Protein 8SM7 (pdb70)

Secondary structure (DSSP, 8-state):
--EEEEE-----GGGGGGG--TTHHHHHHHH-----------SS-S--SS-S-SS-SSTT--HHHHIIIIIITS--SEEEE--SGGGGGGSS-HHHHHHHHHHHHHHHHHHTGGG-TTEEEEEE--SS-HHHHHHHHHHHTTSTTEEEEEEES--SS-TTSGGGHHHHHHHHHTT--EEEE-S-TTSTTSPPSBTTB--SSHHHHHHTHHHHHHHHHHHHHHTTHHHHSTT--EEE-SS-STTHHHHHHHHHHHHHHHGGG-TT--S-HHHHHHHHEEEE-PSPP--SSHHHHHHHHHHHT-TTTEE----TTSTT---GGGTTTTS-HHHHHIIIIIHHHHHHT--/--EEEEE-----GGGGGGGPPTTHHHHHHHH-----------TT-SB-TT-SPSS-SSTT--HHHHIIIIIITTT-SEEEE--SGGGGGGSS-HHHHHHHHHHHHHHHHHHTGGG-TTEEEEEE--SSSHHHHHHHHHHHTTSTTEEEEEEES--SS-TTSGGGHHHHHHHHHHT--EEEE-S-TTSTTS--SSTT---SSHHHHHHHHHHHHHHHHHHHHHTTHHHH-TT--EEE-SS-STTHHHHHHHHHHHHHHHGGG-TT--S-HHHHHHHHEEEE-PSPP--SSHHHHHHHHHHTT-TTTEE----TTBTT---GGGSSTTS-HHHHHIIIIIHHHHHTT--/--EEEEE-----GGGGGGG--TTHHHHHHHH--------PPPTT-SB-SS---SS-SSTT--HHHHIIIIIITTT-SEEEE--SGGGGGGSS-HHHHHHHHHHHHHHHHHHTGGG-TTEEEEEE--SSSHHHHHHHHHHHTTSTTEEEEEEES--SS-TTSGGGHHHHHHHHHTT--EEEE-S-TTSTTSPPSBTTB--SSHHHHHHHHHHHHHHHHHHHHHTTHHHH-TT--EEE-SS-STTHHHHHHHHHHHHHHHGGGSTT--S-HHHHHHHHEEEE-PSPP--SSTHHHHHHHHHTT-TTTEE----TTBTT---GGGS-TTS-HHHHHIIIIIHHHHHTT--/-EEEEEE-----GGGSGGGPPTTHHHHHHHH-------S---SS-SB-TT-SPTT--STT--HHHHIIIIIITTTEEEEEE--SGGGGGGSS-HHHHHHHHHHHHHHHHHHTGGG-TTEEEEEE--SS-HHHHHHHHHHHTTSTTEEEEEEES--SS-TTSGGGHHHHHHHHHTT--EEEE-S-TTSTTSPPSBTTB--SSHHHHHHHHHHHHHHHHHHHHHTTHHHH-TT--EEE-SS-STTHHHHHHHHHHHHHHHGGGSTT--S-HHHHHHHHEEEE-PSPP--SSTHHHHHHHHHTT-TTTEE----TTBTT---GGGS-TTS-HHHHHIIIIIHHHHHTT--

Nearest PDB structures (foldseek):
  8sm7-assembly2_G  TM=9.994E-01  e=1.912E-71  Paenibacillus sp. Y412MC10
  8sma-assembly2_J  TM=9.710E-01  e=8.074E-39  Litorilinea aerophila
  8fum-assembly1_H  TM=9.346E-01  e=2.168E-33  Rhodococcus wratislaviensis NBRC 100605
  6m2i-assembly1_B-2  TM=8.891E-01  e=5.010E-31  Rhodococcus wratislaviensis
  6m1w-assembly1_B-2  TM=8.931E-01  e=1.708E-29  Rhodococcus wratislaviensis

InterPro domains:
  IPR006680 Amidohydrolase-related [PF04909] (93-350)
  IPR032465 2-amino-3-carboxymuconate-6-semialdehyde decarboxylase [PTHR21240] (60-350)
  IPR032466 Metal-dependent hydrolase [SSF51556] (4-351)

Foldseek 3Di:
DFEAEAAAAEAFLLLLLVQFDPPLNVCCVVPNQPQQFPPFDDPVDFFAPPQADDVDDDRNHDQVSCCPVPCPVAVHQAYEHEHDLLSNLQADDQVSSARSLLSVLVSCVPPHQPPDPRYAYAREGHQPQLVSLLVSCVVRLQDLRHQAHEHELQHADQCQDPRNLSNQVSCLVSLHAYEYDYTGHPGHNGDAQAPVGDDDHPVVSLLRNLVSVLRNLLSNLQSCVCLVRVSYAYEYEANDDLCLPVSQVVQQVVCVVPVVVRVSDPDGSLVSCLVHYAYEQPVPDDDPPLVVVVVSCVVSVRLLRYAYHQNPGTHSGDDLCPPPVVDDPVSSCNRGPVSVCVSRVHD/DFEAEAAAAEEFLLLLLVQFDPPLSVVCVVPGQPQFFQPFDDPVPWFAPPQQDVVHGDRNHDQVSCCVCPCVVQPHQAYEHEHDLLRSLQADDQVSSQRSLLSVLVSCVVPHCVPDVRYAYARHGHQPQLVSLLVSCVVRVPDLRHQAHEHELQHADQCQDPNNLSNQVSCLVSLHAYEYDYTGHNTHNGDAQAPVGDDDHDVVSLLRNLVSVLRNLLSNLQSCSCLVRVSYAYEYEANDDLCVVVSQVVQQVVCVVVVVVRVSDDDGSLVSCQVHYAYEQPVPDDDVPLVVSVVSCVVSVCLLRYAYHQNPTTHSGDRLCPPPVPDDVVSSCNRGPNSVCVSRVHD/DFEAEEAAAEAFQLLLLVQFDPPLNVVCVVPNDPFFFQPFDDPVHWFAPPQADPPDGDRNHDLVSCCPCPCVVAVHQAYEHEHDLLSNLQADDQVSSQRSLLSVLVSCVVPHQPPDVRYAYARHGHQPQLVSLLVSCVPRVLPLRHQAHEHELQHQDQCQDPRNLSNQVSCLVSLHAYEYDYTHHCTHNGDAQAPVHDDDHDVVSLLRNLVSVLRNLLSNLQSCSCLVRVSYAYEYEANADLCVVVSQVVQQVVCVVCVVVRVSDDDGSLVSCQNRYAYEQPVPDCDVPNVVVVVSCVVSVRLLRYAYHQHPGTHSGDRLCNPPVVDDPVSNCNRRPVSVCVSRVHD/DFEAAEAAAEEFQLLLLVQFDPPLSVVCVPPNDPQFAQPFDDPPFWWAPPQADPVGDPGNHDQVVCCVCPVPVDVHQAYEHEHDLLSNLQADDQVSSQRSLLSVQVSCVPPHCPPDVRYAYARHGHQVQLVSRLVSCVVRVQDLRHQAHEHELQHADQCQDPRNLSNQVSCLVSLHEYEYDYGGHCTHNGDAQAPVGDDDHNVVSLLRNLVSVLRNLLSNLQSCSCLVRVSYAYEYEANEDLCVVVSQVVQQVVCVVCVVVRVSDPDGSLVVCQNHYAYEQPPPDDDVPLVVVVVSCVVSVNLLRYAYHQHPTTHSGDDLCPHNVPDDVVSSCNHRPVSVCVSRVHD

Structure (mmCIF, N/CA/C/O backbone):
data_8SM7
#
_entry.id   8SM7
#
_cell.length_a   127.369
_cell.length_b   127.369
_cell.length_c   217.840
_cell.angle_alpha   90.000
_cell.angle_beta   90.000
_cell.angle_gamma   90.000
#
_symmetry.space_group_name_H-M   'P 41 21 2'
#
loop_
_entity.id
_entity.type
_entity.pdbx_description
1 polymer 'Amidohydrolase 2'
2 non-polymer 'FE (III) ION'
3 non-polymer 'SODIUM ION'
4 water water
#
loop_
_atom_site.group_PDB
_atom_site.id
_atom_site.type_symbol
_atom_site.label_atom_id
_atom_site.label_alt_id
_atom_site.label_comp_id
_atom_site.label_asym_id
_atom_site.label_entity_id
_atom_site.label_seq_id
_atom_site.pdbx_PDB_ins_code
_atom_site.Cartn_x
_atom_site.Cartn_y
_atom_site.Cartn_z
_atom_site.occupancy
_atom_site.B_iso_or_equiv
_atom_site.auth_seq_id
_atom_site.auth_comp_id
_atom_site.auth_asym_id
_atom_site.auth_atom_id
_atom_site.pdbx_PDB_model_num
ATOM 1 N N . LYS A 1 5 ? -13.84000 29.84700 25.12500 1.000 71.01137 5 LYS A N 1
ATOM 2 C CA . LYS A 1 5 ? -14.39400 30.79400 26.09200 1.000 69.80627 5 LYS A CA 1
ATOM 3 C C . LYS A 1 5 ? -13.41300 31.94500 26.38700 1.000 67.64863 5 LYS A C 1
ATOM 4 O O . LYS A 1 5 ? -13.81000 33.10300 26.29700 1.000 66.48074 5 LYS A O 1
ATOM 10 N N . ILE A 1 6 ? -12.14900 31.64900 26.71500 1.000 62.31651 6 ILE A N 1
ATOM 11 C CA . ILE A 1 6 ? -11.18600 32.69100 27.08900 1.000 54.90988 6 ILE A CA 1
ATOM 12 C C . ILE A 1 6 ? -9.79700 32.33500 26.56900 1.000 53.92617 6 ILE A C 1
ATOM 13 O O . ILE A 1 6 ? -9.37500 31.17700 26.63000 1.000 54.31507 6 ILE A O 1
ATOM 18 N N . ILE A 1 7 ? -9.07200 33.35600 26.09200 1.000 52.52076 7 ILE A N 1
ATOM 19 C CA . ILE A 1 7 ? -7.65500 33.25700 25.73600 1.000 47.71072 7 ILE A CA 1
ATOM 20 C C . ILE A 1 7 ? -6.90700 34.38100 26.44800 1.000 48.84103 7 ILE A C 1
ATOM 21 O O . ILE A 1 7 ? -7.31900 35.54600 26.38300 1.000 49.25180 7 ILE A O 1
ATOM 26 N N . ASP A 1 8 ? -5.78900 34.03500 27.09000 1.000 47.67978 8 ASP A N 1
ATOM 27 C CA . ASP A 1 8 ? -5.00500 34.94300 27.92500 1.000 45.49566 8 ASP A CA 1
ATOM 28 C C . ASP A 1 8 ? -3.65100 35.13300 27.24400 1.000 44.33234 8 ASP A C 1
ATOM 29 O O . ASP A 1 8 ? -2.85700 34.18700 27.17000 1.000 46.92957 8 ASP A O 1
ATOM 34 N N . VAL A 1 9 ? -3.39000 36.34800 26.74400 1.000 43.62640 9 VAL A N 1
ATOM 35 C CA . VAL A 1 9 ? -2.27700 36.59200 25.82200 1.000 45.69499 9 VAL A CA 1
ATOM 36 C C . VAL A 1 9 ? -1.01800 37.07100 26.54100 1.000 45.56656 9 VAL A C 1
ATOM 37 O O . VAL A 1 9 ? -0.06700 37.48700 25.87500 1.000 41.00187 9 VAL A O 1
ATOM 41 N N . ASP A 1 10 ? -0.98100 37.01300 27.88100 1.000 45.86857 10 ASP A N 1
ATOM 42 C CA . ASP A 1 10 ? 0.18100 37.50300 28.65100 1.000 43.92293 10 ASP A CA 1
ATOM 43 C C . ASP A 1 10 ? 0.20800 36.79700 30.01400 1.000 49.42025 10 ASP A C 1
ATOM 44 O O . ASP A 1 10 ? -0.38600 37.27600 30.98200 1.000 49.81717 10 ASP A O 1
ATOM 49 N N . VAL A 1 11 ? 0.92100 35.67400 30.06600 1.000 45.91005 11 VAL A N 1
ATOM 50 C CA . VAL A 1 11 ? 1.07700 34.86500 31.26700 1.000 47.72656 11 VAL A CA 1
ATOM 51 C C . VAL A 1 11 ? 2.56700 34.59800 31.45400 1.000 50.42309 11 VAL A C 1
ATOM 52 O O . VAL A 1 11 ? 3.21900 34.02300 30.56800 1.000 46.27526 11 VAL A O 1
ATOM 56 N N . HIS A 1 12 ? 3.09700 34.99300 32.60800 1.000 45.34036 12 HIS A N 1
ATOM 57 C CA . HIS A 1 12 ? 4.53800 35.00100 32.84900 1.000 47.60309 12 HIS A CA 1
ATOM 58 C C . HIS A 1 12 ? 4.96300 33.70900 33.53700 1.000 46.14038 12 HIS A C 1
ATOM 59 O O . HIS A 1 12 ? 5.01800 33.62700 34.75900 1.000 49.81581 12 HIS A O 1
ATOM 66 N N . ASN A 1 13 ? 5.27300 32.69300 32.74200 1.000 47.02122 13 ASN A N 1
ATOM 67 C CA . ASN A 1 13 ? 6.03500 31.57400 33.26500 1.000 44.19458 13 ASN A CA 1
ATOM 68 C C . ASN A 1 13 ? 7.38300 32.08400 33.76100 1.000 47.25523 13 ASN A C 1
ATOM 69 O O . ASN A 1 13 ? 7.97200 33.00200 33.18600 1.000 46.96534 13 ASN A O 1
ATOM 74 N N . GLU A 1 14 ? 7.86500 31.49800 34.84700 1.000 49.30035 14 GLU A N 1
ATOM 75 C CA . GLU A 1 14 ? 9.11100 31.91300 35.46800 1.000 51.34927 14 GLU A CA 1
ATOM 76 C C . GLU A 1 14 ? 10.01400 30.68800 35.56200 1.000 48.08733 14 GLU A C 1
ATOM 77 O O . GLU A 1 14 ? 9.55200 29.55000 35.44900 1.000 48.85403 14 GLU A O 1
ATOM 83 N N . GLN A 1 15 ? 11.31500 30.91200 35.72300 1.000 44.70786 15 GLN A N 1
ATOM 84 C CA . GLN A 1 15 ? 12.19500 29.77600 35.93800 1.000 46.24355 15 GLN A CA 1
ATOM 85 C C . GLN A 1 15 ? 13.43200 30.21000 36.70000 1.000 51.13763 15 GLN A C 1
ATOM 86 O O . GLN A 1 15 ? 13.81500 31.38500 36.69800 1.000 51.64953 15 GLN A O 1
ATOM 92 N N . ASP A 1 16 ? 14.03100 29.24100 37.37700 1.000 52.10803 16 ASP A N 1
ATOM 93 C CA . ASP A 1 16 ? 15.34200 29.44800 37.96200 1.000 55.11060 16 ASP A CA 1
ATOM 94 C C . ASP A 1 16 ? 16.34100 29.74500 36.86000 1.000 56.40706 16 ASP A C 1
ATOM 95 O O . ASP A 1 16 ? 16.41200 29.01200 35.86900 1.000 53.00540 16 ASP A O 1
ATOM 100 N N . ASP A 1 17 ? 17.13700 30.79800 37.04200 1.000 54.95109 17 ASP A N 1
ATOM 101 C CA . ASP A 1 17 ? 18.21900 31.03700 36.09400 1.000 57.74477 17 ASP A CA 1
ATOM 102 C C . ASP A 1 17 ? 18.93300 29.73200 35.73600 1.000 58.34327 17 ASP A C 1
ATOM 103 O O . ASP A 1 17 ? 19.16300 29.43500 34.55700 1.000 55.40265 17 ASP A O 1
ATOM 108 N N . ARG A 1 18 ? 19.25200 28.91800 36.74700 1.000 57.11412 18 ARG A N 1
ATOM 109 C CA . ARG A 1 18 ? 19.97300 27.67600 36.49700 1.000 55.61752 18 ARG A CA 1
ATOM 110 C C . ARG A 1 18 ? 19.23000 26.74500 35.53300 1.000 54.58926 18 ARG A C 1
ATOM 111 O O . ARG A 1 18 ? 19.84000 25.81800 34.98600 1.000 50.50330 18 ARG A O 1
ATOM 119 N N . ALA A 1 19 ? 17.93400 26.96800 35.30400 1.000 51.39423 19 ALA A N 1
ATOM 120 C CA . ALA A 1 19 ? 17.17300 26.07800 34.43500 1.000 47.75171 19 ALA A CA 1
ATOM 121 C C . ALA A 1 19 ? 17.55700 26.23100 32.96500 1.000 49.70199 19 ALA A C 1
ATOM 122 O O . ALA A 1 19 ? 17.23100 25.35600 32.15800 1.000 43.96331 19 ALA A O 1
ATOM 124 N N . LEU A 1 20 ? 18.22400 27.32400 32.59400 1.000 46.55876 20 LEU A N 1
ATOM 125 C CA . LEU A 1 20 ? 18.69700 27.47500 31.22800 1.000 46.08067 20 LEU A CA 1
ATOM 126 C C . LEU A 1 20 ? 20.05100 26.81600 31.00200 1.000 46.95940 20 LEU A C 1
ATOM 127 O O . LEU A 1 20 ? 20.47400 26.68700 29.85200 1.000 45.66486 20 LEU A O 1
ATOM 132 N N . LEU A 1 21 ? 20.72100 26.37200 32.06100 1.000 46.07135 21 LEU A N 1
ATOM 133 C CA . LEU A 1 21 ? 22.08400 25.87000 31.91500 1.000 46.25931 21 LEU A CA 1
ATOM 134 C C . LEU A 1 21 ? 22.20500 24.73200 30.91200 1.000 48.05881 21 LEU A C 1
ATOM 135 O O . LEU A 1 21 ? 23.22700 24.67000 30.21000 1.000 50.89706 21 LEU A O 1
ATOM 140 N N . PRO A 1 22 ? 21.25400 23.80600 30.79900 1.000 49.75637 22 PRO A N 1
ATOM 141 C CA . PRO A 1 22 ? 21.40400 22.74000 29.79600 1.000 47.25036 22 PRO A CA 1
ATOM 142 C C . PRO A 1 22 ? 21.28500 23.23300 28.36000 1.000 49.98033 22 PRO A C 1
ATOM 143 O O . PRO A 1 22 ? 21.66300 22.49400 27.44100 1.000 50.74243 22 PRO A O 1
ATOM 147 N N . TYR A 1 23 ? 20.77300 24.44200 28.13500 1.000 43.48132 23 TYR A N 1
ATOM 148 C CA . TYR A 1 23 ? 20.61600 24.97300 26.79600 1.000 43.37878 23 TYR A CA 1
ATOM 149 C C . TYR A 1 23 ? 21.67000 26.00900 26.44300 1.000 47.23332 23 TYR A C 1
ATOM 150 O O . TYR A 1 23 ? 21.61000 26.58600 25.35300 1.000 50.38518 23 TYR A O 1
ATOM 159 N N . LEU A 1 24 ? 22.64800 26.24700 27.30700 1.000 44.22598 24 LEU A N 1
ATOM 160 C CA . LEU A 1 24 ? 23.57300 27.35500 27.10900 1.000 47.22217 24 LEU A CA 1
ATOM 161 C C . LEU A 1 24 ? 24.96600 26.85600 26.76000 1.000 46.38668 24 LEU A C 1
ATOM 162 O O . LEU A 1 24 ? 25.50700 25.98200 27.44300 1.000 48.07142 24 LEU A O 1
ATOM 167 N N . GLN A 1 25 ? 25.54100 27.43200 25.71100 1.000 48.83293 25 GLN A N 1
ATOM 168 C CA . GLN A 1 25 ? 26.95800 27.27600 25.41000 1.000 46.79841 25 GLN A CA 1
ATOM 169 C C . GLN A 1 25 ? 27.81500 28.12600 26.34100 1.000 49.84103 25 GLN A C 1
ATOM 170 O O . GLN A 1 25 ? 27.38500 29.17800 26.82500 1.000 45.18564 25 GLN A O 1
ATOM 176 N N . GLU A 1 26 ? 29.05000 27.67300 26.56900 1.000 48.48204 26 GLU A N 1
ATOM 177 C CA . GLU A 1 26 ? 30.03600 28.53200 27.20100 1.000 47.75858 26 GLU A CA 1
ATOM 178 C C . GLU A 1 26 ? 30.43500 29.65000 26.23300 1.000 48.44167 26 GLU A C 1
ATOM 179 O O . GLU A 1 26 ? 30.37600 29.47900 25.01100 1.000 45.40446 26 GLU A O 1
ATOM 185 N N . PRO A 1 27 ? 30.84400 30.81100 26.75500 1.000 45.64935 27 PRO A N 1
ATOM 186 C CA . PRO A 1 27 ? 31.03300 31.07900 28.18100 1.000 42.69321 27 PRO A CA 1
ATOM 187 C C . PRO A 1 27 ? 29.76400 31.52300 28.90400 1.000 44.86689 27 PRO A C 1
ATOM 188 O O . PRO A 1 27 ? 29.80600 31.88300 30.08300 1.000 45.16128 27 PRO A O 1
ATOM 192 N N . TRP A 1 28 ? 28.63800 31.49500 28.19800 1.000 46.30019 28 TRP A N 1
ATOM 193 C CA . TRP A 1 28 ? 27.38000 31.93900 28.79000 1.000 44.14126 28 TRP A CA 1
ATOM 194 C C . TRP A 1 28 ? 26.92600 31.01800 29.93000 1.000 45.72087 28 TRP A C 1
ATOM 195 O O . TRP A 1 28 ? 26.42000 31.49700 30.95700 1.000 45.21281 28 TRP A O 1
ATOM 206 N N . ARG A 1 29 ? 27.07400 29.70000 29.76600 1.000 45.64942 29 ARG A N 1
ATOM 207 C CA . ARG A 1 29 ? 26.62200 28.77900 30.80500 1.000 46.94220 29 ARG A CA 1
ATOM 208 C C . ARG A 1 29 ? 27.35100 29.03400 32.11100 1.000 49.04050 29 ARG A C 1
ATOM 209 O O . ARG A 1 29 ? 26.73300 29.04800 33.18200 1.000 49.32439 29 ARG A O 1
ATOM 217 N N . SER A 1 30 ? 28.66800 29.23300 32.03900 1.000 48.66192 30 SER A N 1
ATOM 218 C CA . SER A 1 30 ? 29.45100 29.46400 33.24300 1.000 48.59163 30 SER A CA 1
ATOM 219 C C . SER A 1 30 ? 29.03800 30.76100 33.93300 1.000 56.47570 30 SER A C 1
ATOM 220 O O . SER A 1 30 ? 28.98400 30.83000 35.17100 1.000 53.22970 30 SER A O 1
ATOM 223 N N . ARG A 1 31 ? 28.74300 31.80500 33.15500 1.000 50.45932 31 ARG A N 1
ATOM 224 C CA . ARG A 1 31 ? 28.32100 33.05200 33.77300 1.000 50.77870 31 ARG A CA 1
ATOM 225 C C . ARG A 1 31 ? 27.00900 32.87400 34.51800 1.000 54.67936 31 ARG A C 1
ATOM 226 O O . ARG A 1 31 ? 26.86500 33.34100 35.65500 1.000 58.10542 31 ARG A O 1
ATOM 234 N N . VAL A 1 32 ? 26.04700 32.18400 33.90000 1.000 49.93866 32 VAL A N 1
ATOM 235 C CA . VAL A 1 32 ? 24.73900 32.01100 34.51900 1.000 50.60174 32 VAL A CA 1
ATOM 236 C C . VAL A 1 32 ? 24.84900 31.15500 35.77400 1.000 55.51954 32 VAL A C 1
ATOM 237 O O . VAL A 1 32 ? 24.15500 31.39900 36.76800 1.000 52.06382 32 VAL A O 1
ATOM 241 N N . ALA A 1 33 ? 25.71800 30.13600 35.74900 1.000 53.43973 33 ALA A N 1
ATOM 242 C CA . ALA A 1 33 ? 25.86900 29.27600 36.91700 1.000 53.31897 33 ALA A CA 1
ATOM 243 C C . ALA A 1 33 ? 26.45500 30.03700 38.09700 1.000 55.58179 33 ALA A C 1
ATOM 244 O O . ALA A 1 33 ? 26.08500 29.77800 39.24600 1.000 60.35720 33 ALA A O 1
ATOM 246 N N . ALA A 1 34 ? 27.34900 30.98700 37.83700 1.000 57.23001 34 ALA A N 1
ATOM 247 C CA . ALA A 1 34 ? 28.02200 31.72700 38.89200 1.000 54.65143 34 ALA A CA 1
ATOM 248 C C . ALA A 1 34 ? 27.19100 32.90900 39.38300 1.000 58.55793 34 ALA A C 1
ATOM 249 O O . ALA A 1 34 ? 27.02200 33.09400 40.59400 1.000 62.26366 34 ALA A O 1
ATOM 251 N N . SER A 1 35 ? 26.65100 33.70400 38.45900 1.000 59.75184 35 SER A N 1
ATOM 252 C CA . SER A 1 35 ? 26.07800 35.00400 38.79100 1.000 55.40571 35 SER A CA 1
ATOM 253 C C . SER A 1 35 ? 24.61400 35.13200 38.40200 1.000 56.87719 35 SER A C 1
ATOM 254 O O . SER A 1 35 ? 24.08400 36.24700 38.44000 1.000 59.79577 35 SER A O 1
ATOM 257 N N . GLY A 1 36 ? 23.94600 34.03500 38.01900 1.000 55.51851 36 GLY A N 1
ATOM 258 C CA . GLY A 1 36 ? 22.61900 34.14700 37.42200 1.000 55.64206 36 GLY A CA 1
ATOM 259 C C . GLY A 1 36 ? 22.67900 34.81100 36.03900 1.000 54.25233 36 GLY A C 1
ATOM 260 O O . GLY A 1 36 ? 23.74500 35.05700 35.47500 1.000 52.49887 36 GLY A O 1
ATOM 261 N N . ILE A 1 37 ? 21.49500 35.08600 35.49300 1.000 50.46064 37 ILE A N 1
ATOM 262 C CA . ILE A 1 37 ? 21.38200 35.84300 34.24600 1.000 53.42314 37 ILE A CA 1
ATOM 263 C C . ILE A 1 37 ? 21.65600 37.30800 34.54900 1.000 52.48324 37 ILE A C 1
ATOM 264 O O . ILE A 1 37 ? 21.06600 37.88400 35.46700 1.000 58.15982 37 ILE A O 1
ATOM 269 N N . GLY A 1 38 ? 22.54200 37.92300 33.79100 1.000 48.32317 38 GLY A N 1
ATOM 270 C CA . GLY A 1 38 ? 22.83900 39.30400 34.12400 1.000 50.14649 38 GLY A CA 1
ATOM 271 C C . GLY A 1 38 ? 21.77600 40.28200 33.65400 1.000 50.03833 38 GLY A C 1
ATOM 272 O O . GLY A 1 38 ? 22.02500 41.04900 32.71600 1.000 57.30184 38 GLY A O 1
ATOM 273 N N . TYR A 1 39 ? 20.58500 40.25500 34.25700 1.000 47.61041 39 TYR A N 1
ATOM 274 C CA . TYR A 1 39 ? 19.57400 41.25200 33.92100 1.000 50.61423 39 TYR A CA 1
ATOM 275 C C . TYR A 1 39 ? 20.04200 42.61600 34.40100 1.000 52.71611 39 TYR A C 1
ATOM 276 O O . TYR A 1 39 ? 20.49800 42.76800 35.53700 1.000 54.64460 39 TYR A O 1
ATOM 285 N N . ALA A 1 40 ? 19.92400 43.61400 33.53800 1.000 54.31923 40 ALA A N 1
ATOM 286 C CA . ALA A 1 40 ? 20.13500 45.00300 33.93600 1.000 49.43576 40 ALA A CA 1
ATOM 287 C C . ALA A 1 40 ? 18.76200 45.59100 34.26700 1.000 51.77120 40 ALA A C 1
ATOM 288 O O . ALA A 1 40 ? 18.09300 46.21600 33.43200 1.000 52.30063 40 ALA A O 1
ATOM 290 N N . GLY A 1 41 ? 18.32700 45.36300 35.50500 1.000 47.26561 41 GLY A N 1
ATOM 291 C CA . GLY A 1 41 ? 16.98300 45.74200 35.89200 1.000 44.68477 41 GLY A CA 1
ATOM 292 C C . GLY A 1 41 ? 16.76100 47.24500 35.88900 1.000 49.66875 41 GLY A C 1
ATOM 293 O O . GLY A 1 41 ? 17.68700 48.05500 35.75200 1.000 49.25953 41 GLY A O 1
ATOM 294 N N . SER A 1 42 ? 15.48300 47.61400 36.05600 1.000 46.30213 42 SER A N 1
ATOM 295 C CA . SER A 1 42 ? 15.09500 49.02200 36.13600 1.000 47.41116 42 SER A CA 1
ATOM 296 C C . SER A 1 42 ? 15.77900 49.74800 37.28600 1.000 43.04996 42 SER A C 1
ATOM 297 O O . SER A 1 42 ? 15.98800 50.96700 37.21900 1.000 40.31938 42 SER A O 1
ATOM 300 N N . GLY A 1 43 ? 16.12600 49.02600 38.34400 1.000 45.99922 43 GLY A N 1
ATOM 301 C CA . GLY A 1 43 ? 16.64700 49.66200 39.53300 1.000 41.64752 43 GLY A CA 1
ATOM 302 C C . GLY A 1 43 ? 15.61600 50.39800 40.34700 1.000 39.82767 43 GLY A C 1
ATOM 303 O O . GLY A 1 43 ? 15.98900 51.23600 41.16600 1.000 41.55250 43 GLY A O 1
ATOM 304 N N . TYR A 1 44 ? 14.32500 50.14200 40.12400 1.000 40.89753 44 TYR A N 1
ATOM 305 C CA . TYR A 1 44 ? 13.25800 50.72500 40.93400 1.000 45.29938 44 TYR A CA 1
ATOM 306 C C . TYR A 1 44 ? 12.68100 49.63200 41.82100 1.000 52.02248 44 TYR A C 1
ATOM 307 O O . TYR A 1 44 ? 12.13200 48.64400 41.32300 1.000 56.10462 44 TYR A O 1
ATOM 316 N N . TYR A 1 45 ? 12.81200 49.81600 43.12900 1.000 56.44225 45 TYR A N 1
ATOM 317 C CA . TYR A 1 45 ? 12.46000 48.78400 44.09200 1.000 62.67222 45 TYR A CA 1
ATOM 318 C C . TYR A 1 45 ? 10.95300 48.79300 44.32400 1.000 64.54525 45 TYR A C 1
ATOM 319 O O . TYR A 1 45 ? 10.38500 49.80700 44.75000 1.000 63.09252 45 TYR A O 1
ATOM 328 N N . SER A 1 46 ? 10.30100 47.67400 44.02200 1.000 69.35821 46 SER A N 1
ATOM 329 C CA . SER A 1 46 ? 8.88900 47.51100 44.34500 1.000 69.02674 46 SER A CA 1
ATOM 330 C C . SER A 1 46 ? 8.76700 46.95100 45.75600 1.000 72.65429 46 SER A C 1
ATOM 331 O O . SER A 1 46 ? 9.34100 45.88800 46.03800 1.000 73.21603 46 SER A O 1
ATOM 334 N N . PRO A 1 47 ? 8.04800 47.62100 46.67000 1.000 74.53227 47 PRO A N 1
ATOM 335 C CA . PRO A 1 47 ? 7.99400 47.14500 48.06000 1.000 76.85057 47 PRO A CA 1
ATOM 336 C C . PRO A 1 47 ? 7.09100 45.93500 48.18600 1.000 76.99025 47 PRO A C 1
ATOM 337 O O . PRO A 1 47 ? 7.31900 45.05700 49.02600 1.000 75.18494 47 PRO A O 1
ATOM 341 N N . ILE A 1 48 ? 6.04600 45.90400 47.35500 1.000 77.44653 48 ILE A N 1
ATOM 342 C CA . ILE A 1 48 ? 5.18600 44.73000 47.28600 1.000 78.51343 48 ILE A CA 1
ATOM 343 C C . ILE A 1 48 ? 5.94500 43.56400 46.68300 1.000 81.73595 48 ILE A C 1
ATOM 344 O O . ILE A 1 48 ? 5.75000 42.40500 47.07500 1.000 84.65425 48 ILE A O 1
ATOM 349 N N . GLY A 1 49 ? 6.83600 43.85600 45.73700 1.000 81.97676 49 GLY A N 1
ATOM 350 C CA . GLY A 1 49 ? 7.36600 42.85900 44.83300 1.000 81.63605 49 GLY A CA 1
ATOM 351 C C . GLY A 1 49 ? 6.46900 42.69500 43.62100 1.000 80.38451 49 GLY A C 1
ATOM 352 O O . GLY A 1 49 ? 5.33300 43.17600 43.57400 1.000 79.89626 49 GLY A O 1
ATOM 353 N N . VAL A 1 50 ? 6.99000 41.98400 42.61600 1.000 84.92414 50 VAL A N 1
ATOM 354 C CA . VAL A 1 50 ? 6.29100 41.85000 41.33700 1.000 81.57401 50 VAL A CA 1
ATOM 355 C C . VAL A 1 50 ? 5.27500 40.70700 41.36400 1.000 79.17623 50 VAL A C 1
ATOM 356 O O . VAL A 1 50 ? 4.63900 40.41800 40.34300 1.000 78.71286 50 VAL A O 1
ATOM 360 N N . MET A 1 51 ? 5.08500 40.07300 42.52800 1.000 80.89247 51 MET A N 1
ATOM 361 C CA . MET A 1 51 ? 4.29900 38.84600 42.62500 1.000 82.68846 51 MET A CA 1
ATOM 362 C C . MET A 1 51 ? 3.02200 39.02600 43.44800 1.000 83.31339 51 MET A C 1
ATOM 363 O O . MET A 1 51 ? 2.90100 39.91900 44.29600 1.000 86.07048 51 MET A O 1
ATOM 365 N N . LYS A 1 52 ? 2.08300 38.11700 43.18000 1.000 82.29869 52 LYS A N 1
ATOM 366 C CA . LYS A 1 52 ? 0.70600 38.09900 43.64900 1.000 83.62778 52 LYS A CA 1
ATOM 367 C C . LYS A 1 52 ? 0.63300 37.40000 45.01300 1.000 87.01771 52 LYS A C 1
ATOM 368 O O . LYS A 1 52 ? 1.65100 36.99100 45.58200 1.000 85.48626 52 LYS A O 1
ATOM 374 N N . LYS A 1 53 ? -0.58000 37.25800 45.55300 1.000 85.49921 53 LYS A N 1
ATOM 375 C CA . LYS A 1 53 ? -0.78800 36.49500 46.78000 1.000 90.90215 53 LYS A CA 1
ATOM 376 C C . LYS A 1 53 ? -1.14400 35.04200 46.46100 1.000 93.99913 53 LYS A C 1
ATOM 377 O O . LYS A 1 53 ? -1.91500 34.76300 45.53200 1.000 89.49872 53 LYS A O 1
ATOM 383 N N . ASP A 1 54 ? -0.56000 34.12200 47.23600 1.000 92.08608 54 ASP A N 1
ATOM 384 C CA . ASP A 1 54 ? -0.85200 32.68900 47.15500 1.000 90.15262 54 ASP A CA 1
ATOM 385 C C . ASP A 1 54 ? -0.71600 32.15500 45.72700 1.000 85.70816 54 ASP A C 1
ATOM 386 O O . ASP A 1 54 ? -1.57100 31.42600 45.22400 1.000 86.47341 54 ASP A O 1
ATOM 391 N N . SER A 1 55 ? 0.39100 32.51500 45.07300 1.000 85.35633 55 SER A N 1
ATOM 392 C CA . SER A 1 55 ? 0.75300 31.95300 43.77600 1.000 85.55539 55 SER A CA 1
ATOM 393 C C . SER A 1 55 ? 2.07500 31.19200 43.81600 1.000 83.88453 55 SER A C 1
ATOM 394 O O . SER A 1 55 ? 2.49100 30.64600 42.78300 1.000 82.87266 55 SER A O 1
ATOM 397 N N . ILE A 1 56 ? 2.74000 31.14100 44.97000 1.000 83.28901 56 ILE A N 1
ATOM 398 C CA . ILE A 1 56 ? 3.99600 30.41500 45.16700 1.000 81.24583 56 ILE A CA 1
ATOM 399 C C . ILE A 1 56 ? 3.70800 28.91600 45.20300 1.000 82.30556 56 ILE A C 1
ATOM 400 O O . ILE A 1 56 ? 3.01200 28.44100 46.11400 1.000 84.03206 56 ILE A O 1
ATOM 405 N N . PRO A 1 57 ? 4.23200 28.13600 44.25800 1.000 81.23887 57 PRO A N 1
ATOM 406 C CA . PRO A 1 57 ? 3.82300 26.72700 44.13600 1.000 80.42099 57 PRO A CA 1
ATOM 407 C C . PRO A 1 57 ? 4.31700 25.90100 45.31100 1.000 84.14735 57 PRO A C 1
ATOM 408 O O . PRO A 1 57 ? 5.20600 26.33400 46.06300 1.000 82.79690 57 PRO A O 1
ATOM 412 N N . PRO A 1 58 ? 3.76000 24.69700 45.50000 1.000 85.24804 58 PRO A N 1
ATOM 413 C CA . PRO A 1 58 ? 4.16400 23.85800 46.64200 1.000 85.20939 58 PRO A CA 1
ATOM 414 C C . PRO A 1 58 ? 5.64600 23.52200 46.63100 1.000 86.82251 58 PRO A C 1
ATOM 415 O O . PRO A 1 58 ? 6.12100 22.81200 45.73600 1.000 83.75201 58 PRO A O 1
ATOM 419 N N . GLY A 1 59 ? 6.38300 24.03500 47.62000 1.000 89.87209 59 GLY A N 1
ATOM 420 C CA . GLY A 1 59 ? 7.80400 23.76600 47.74900 1.000 90.01701 59 GLY A CA 1
ATOM 421 C C . GLY A 1 59 ? 8.65600 24.32100 46.62200 1.000 88.80653 59 GLY A C 1
ATOM 422 O O . GLY A 1 59 ? 9.86500 24.52300 46.79100 1.000 86.31059 59 GLY A O 1
ATOM 423 N N . GLY A 1 60 ? 8.03500 24.56400 45.47100 1.000 91.43336 60 GLY A N 1
ATOM 424 C CA . GLY A 1 60 ? 8.71900 25.08300 44.30500 1.000 86.64605 60 GLY A CA 1
ATOM 425 C C . GLY A 1 60 ? 9.24200 26.49500 44.52400 1.000 84.15580 60 GLY A C 1
ATOM 426 O O . GLY A 1 60 ? 9.27500 27.03800 45.63200 1.000 83.32421 60 GLY A O 1
ATOM 427 N N . GLY A 1 61 ? 9.65100 27.10200 43.41500 1.000 78.72174 61 GLY A N 1
ATOM 428 C CA . GLY A 1 61 ? 10.34000 28.37500 43.48400 1.000 76.14372 61 GLY A CA 1
ATOM 429 C C . GLY A 1 61 ? 9.47100 29.59700 43.25900 1.000 74.31370 61 GLY A C 1
ATOM 430 O O . GLY A 1 61 ? 8.45500 29.79200 43.94100 1.000 76.72941 61 GLY A O 1
ATOM 431 N N . LYS A 1 62 ? 9.88900 30.44200 42.31800 1.000 65.57194 62 LYS A N 1
ATOM 432 C CA . LYS A 1 62 ? 9.15800 31.66500 42.02700 1.000 66.71474 62 LYS A CA 1
ATOM 433 C C . LYS A 1 62 ? 7.71000 31.34200 41.68500 1.000 66.87743 62 LYS A C 1
ATOM 434 O O . LYS A 1 62 ? 7.39100 30.25800 41.18600 1.000 64.85508 62 LYS A O 1
ATOM 440 N N . ALA A 1 63 ? 6.82100 32.28200 41.98400 1.000 66.87490 63 ALA A N 1
ATOM 441 C CA . ALA A 1 63 ? 5.46300 32.16200 41.48300 1.000 68.90454 63 ALA A CA 1
ATOM 442 C C . ALA A 1 63 ? 5.51400 32.09900 39.96100 1.000 66.97165 63 ALA A C 1
ATOM 443 O O . ALA A 1 63 ? 6.24500 32.86300 39.32600 1.000 63.53958 63 ALA A O 1
ATOM 445 N N . GLY A 1 64 ? 4.76000 31.16200 39.38200 1.000 67.97584 64 GLY A N 1
ATOM 446 C CA . GLY A 1 64 ? 4.72500 30.96400 37.94800 1.000 65.26283 64 GLY A CA 1
ATOM 447 C C . GLY A 1 64 ? 5.74900 29.98900 37.41300 1.000 60.77467 64 GLY A C 1
ATOM 448 O O . GLY A 1 64 ? 5.81600 29.80200 36.19000 1.000 57.06392 64 GLY A O 1
ATOM 449 N N . SER A 1 65 ? 6.53400 29.35300 38.28900 1.000 59.16412 65 SER A N 1
ATOM 450 C CA . SER A 1 65 ? 7.65300 28.49800 37.90900 1.000 55.94507 65 SER A CA 1
ATOM 451 C C . SER A 1 65 ? 7.26900 27.03900 37.70000 1.000 57.65705 65 SER A C 1
ATOM 452 O O . SER A 1 65 ? 8.11000 26.25200 37.24500 1.000 51.68526 65 SER A O 1
ATOM 455 N N . ASP A 1 66 ? 6.03400 26.66000 38.01400 1.000 60.28007 66 ASP A N 1
ATOM 456 C CA . ASP A 1 66 ? 5.62100 25.25500 38.03100 1.000 62.11251 66 ASP A CA 1
ATOM 457 C C . ASP A 1 66 ? 4.51400 25.02900 37.01200 1.000 59.89960 66 ASP A C 1
ATOM 458 O O . ASP A 1 66 ? 3.41200 25.59000 37.16200 1.000 64.67489 66 ASP A O 1
ATOM 463 N N . PRO A 1 67 ? 4.75300 24.24500 35.95700 1.000 57.48172 67 PRO A N 1
ATOM 464 C CA . PRO A 1 67 ? 3.69100 24.04400 34.94800 1.000 60.34550 67 PRO A CA 1
ATOM 465 C C . PRO A 1 67 ? 2.41700 23.45400 35.52700 1.000 63.90408 67 PRO A C 1
ATOM 466 O O . PRO A 1 67 ? 1.31700 23.94900 35.24200 1.000 63.38911 67 PRO A O 1
ATOM 470 N N . ASP A 1 68 ? 2.53500 22.40600 36.34800 1.000 66.60967 68 ASP A N 1
ATOM 471 C CA . ASP A 1 68 ? 1.34200 21.74200 36.86400 1.000 66.17957 68 ASP A CA 1
ATOM 472 C C . ASP A 1 68 ? 0.56800 22.65600 37.80600 1.000 63.96855 68 ASP A C 1
ATOM 473 O O . ASP A 1 68 ? -0.66400 22.72400 37.74000 1.000 64.43782 68 ASP A O 1
ATOM 478 N N . TYR A 1 69 ? 1.27000 23.37100 38.68500 1.000 65.75591 69 TYR A N 1
ATOM 479 C CA . TYR A 1 69 ? 0.59200 24.34400 39.53600 1.000 66.33947 69 TYR A CA 1
ATOM 480 C C . TYR A 1 69 ? -0.11300 25.40200 38.69500 1.000 66.97409 69 TYR A C 1
ATOM 481 O O . TYR A 1 69 ? -1.25100 25.78300 38.99400 1.000 65.10492 69 TYR A O 1
ATOM 490 N N . MET A 1 70 ? 0.54300 25.88400 37.63100 1.000 65.18988 70 MET A N 1
ATOM 491 C CA . MET A 1 70 ? -0.09800 26.87500 36.76900 1.000 65.25056 70 MET A CA 1
ATOM 492 C C . MET A 1 70 ? -1.29800 26.27100 36.04800 1.000 63.71408 70 MET A C 1
ATOM 493 O O . MET A 1 70 ? -2.36500 26.89800 35.97100 1.000 63.27322 70 MET A O 1
ATOM 498 N N . ILE A 1 71 ? -1.15400 25.04200 35.53700 1.000 61.95897 71 ILE A N 1
ATOM 499 C CA . ILE A 1 71 ? -2.28800 24.36200 34.91400 1.000 61.27655 71 ILE A CA 1
ATOM 500 C C . ILE A 1 71 ? -3.46500 24.31500 35.87600 1.000 66.70515 71 ILE A C 1
ATOM 501 O O . ILE A 1 71 ? -4.62400 24.48700 35.47600 1.000 68.17283 71 ILE A O 1
ATOM 506 N N . LYS A 1 72 ? -3.18500 24.09600 37.16400 1.000 70.55354 72 LYS A N 1
ATOM 507 C CA . LYS A 1 72 ? -4.24100 24.03300 38.17100 1.000 66.44140 72 LYS A CA 1
ATOM 508 C C . LYS A 1 72 ? -4.75700 25.42400 38.52000 1.000 65.50997 72 LYS A C 1
ATOM 509 O O . LYS A 1 72 ? -5.93600 25.72600 38.31700 1.000 71.17033 72 LYS A O 1
ATOM 515 N N . GLN A 1 73 ? -3.88600 26.29300 39.03800 1.000 64.36970 73 GLN A N 1
ATOM 516 C CA . GLN A 1 73 ? -4.36800 27.57100 39.55700 1.000 70.41818 73 GLN A CA 1
ATOM 517 C C . GLN A 1 73 ? -4.93300 28.46300 38.44200 1.000 68.79677 73 GLN A C 1
ATOM 518 O O . GLN A 1 73 ? -5.94600 29.14200 38.64900 1.000 65.44928 73 GLN A O 1
ATOM 524 N N . LEU A 1 74 ? -4.32100 28.46800 37.24900 1.000 69.25988 74 LEU A N 1
ATOM 525 C CA . LEU A 1 74 ? -4.73400 29.39300 36.19000 1.000 69.19977 74 LEU A CA 1
ATOM 526 C C . LEU A 1 74 ? -5.46100 28.71100 35.03500 1.000 68.63860 74 LEU A C 1
ATOM 527 O O . LEU A 1 74 ? -6.61900 29.03800 34.75900 1.000 65.45882 74 LEU A O 1
ATOM 532 N N . ILE A 1 75 ? -4.80600 27.78300 34.33100 1.000 67.65368 75 ILE A N 1
ATOM 533 C CA . ILE A 1 75 ? -5.37400 27.25400 33.09900 1.000 66.63446 75 ILE A CA 1
ATOM 534 C C . ILE A 1 75 ? -6.73300 26.62000 33.32800 1.000 68.55738 75 ILE A C 1
ATOM 535 O O . ILE A 1 75 ? -7.53600 26.51500 32.39400 1.000 72.04781 75 ILE A O 1
ATOM 540 N N . GLU A 1 76 ? -7.01900 26.19400 34.54800 1.000 74.55731 76 GLU A N 1
ATOM 541 C CA . GLU A 1 76 ? -8.29000 25.55000 34.83300 1.000 73.63447 76 GLU A CA 1
ATOM 542 C C . GLU A 1 76 ? -9.06000 26.21400 35.95100 1.000 67.65599 76 GLU A C 1
ATOM 543 O O . GLU A 1 76 ? -10.28800 26.13800 35.95100 1.000 70.26315 76 GLU A O 1
ATOM 549 N N . GLY A 1 77 ? -8.37900 26.89500 36.87500 1.000 69.53743 77 GLY A N 1
ATOM 550 C CA . GLY A 1 77 ? -9.08800 27.67900 37.87700 1.000 73.16772 77 GLY A CA 1
ATOM 551 C C . GLY A 1 77 ? -9.91000 28.79200 37.25700 1.000 73.31132 77 GLY A C 1
ATOM 552 O O . GLY A 1 77 ? -10.98900 29.13600 37.75000 1.000 73.25690 77 GLY A O 1
ATOM 553 N N . TYR A 1 78 ? -9.38800 29.39600 36.19300 1.000 73.96137 78 TYR A N 1
ATOM 554 C CA . TYR A 1 78 ? -10.17000 30.13700 35.21600 1.000 71.93238 78 TYR A CA 1
ATOM 555 C C . TYR A 1 78 ? -10.22100 29.26600 33.97300 1.000 68.59091 78 TYR A C 1
ATOM 556 O O . TYR A 1 78 ? -9.26400 28.54400 33.67900 1.000 74.17670 78 TYR A O 1
ATOM 565 N N . ASN A 1 79 ? -11.34600 29.26200 33.27500 1.000 69.07929 79 ASN A N 1
ATOM 566 C CA . ASN A 1 79 ? -11.53000 28.22700 32.25800 1.000 70.98283 79 ASN A CA 1
ATOM 567 C C . ASN A 1 79 ? -10.89600 28.64700 30.92900 1.000 67.10787 79 ASN A C 1
ATOM 568 O O . ASN A 1 79 ? -11.55800 28.80700 29.89800 1.000 70.70170 79 ASN A O 1
ATOM 573 N N . LEU A 1 80 ? -9.56900 28.80700 30.97300 1.000 65.06099 80 LEU A N 1
ATOM 574 C CA . LEU A 1 80 ? -8.83200 29.28100 29.80600 1.000 67.48570 80 LEU A CA 1
ATOM 575 C C . LEU A 1 80 ? -8.75700 28.20200 28.74800 1.000 61.40847 80 LEU A C 1
ATOM 576 O O . LEU A 1 80 ? -8.36700 27.06700 29.03300 1.000 60.89149 80 LEU A O 1
ATOM 581 N N . ASP A 1 81 ? -9.02200 28.59800 27.50700 1.000 59.07421 81 ASP A N 1
ATOM 582 C CA . ASP A 1 81 ? -8.86700 27.65100 26.37800 1.000 57.75895 81 ASP A CA 1
ATOM 583 C C . ASP A 1 81 ? -7.43600 27.77400 25.84900 1.000 54.57074 81 ASP A C 1
ATOM 584 O O . ASP A 1 81 ? -6.91700 26.77100 25.34900 1.000 58.06868 81 ASP A O 1
ATOM 589 N N . TYR A 1 82 ? -6.82100 28.95100 25.97500 1.000 50.38030 82 TYR A N 1
ATOM 590 C CA . TYR A 1 82 ? -5.43500 29.12300 25.55100 1.000 51.63158 82 TYR A CA 1
ATOM 591 C C . TYR A 1 82 ? -4.75200 30.16200 26.42900 1.000 47.88424 82 TYR A C 1
ATOM 592 O O . TYR A 1 82 ? -5.36500 31.16300 26.81300 1.000 46.99079 82 TYR A O 1
ATOM 601 N N . ALA A 1 83 ? -3.47900 29.93200 26.72400 1.000 43.79660 83 ALA A N 1
ATOM 602 C CA . ALA A 1 83 ? -2.66400 30.90000 27.44500 1.000 47.91017 83 ALA A CA 1
ATOM 603 C C . ALA A 1 83 ? -1.35500 31.04400 26.69500 1.000 47.91190 83 ALA A C 1
ATOM 604 O O . ALA A 1 83 ? -0.75500 30.03800 26.29100 1.000 47.28266 83 ALA A O 1
ATOM 606 N N . VAL A 1 84 ? -0.92900 32.28700 26.49000 1.000 44.42526 84 VAL A N 1
ATOM 607 C CA . VAL A 1 84 ? 0.29800 32.57200 25.76000 1.000 46.34311 84 VAL A CA 1
ATOM 608 C C . VAL A 1 84 ? 1.38700 32.84400 26.79100 1.000 41.44721 84 VAL A C 1
ATOM 609 O O . VAL A 1 84 ? 1.35100 33.85400 27.50400 1.000 40.96721 84 VAL A O 1
ATOM 613 N N . LEU A 1 85 ? 2.34100 31.91900 26.88000 1.000 43.57232 85 LEU A N 1
ATOM 614 C CA . LEU A 1 85 ? 3.45600 32.02400 27.81400 1.000 42.77617 85 LEU A CA 1
ATOM 615 C C . LEU A 1 85 ? 4.48800 32.99700 27.25900 1.000 42.37758 85 LEU A C 1
ATOM 616 O O . LEU A 1 85 ? 5.02600 32.78800 26.16400 1.000 44.22758 85 LEU A O 1
ATOM 621 N N . THR A 1 86 ? 4.76200 34.06200 28.00900 1.000 44.33659 86 THR A N 1
ATOM 622 C CA . THR A 1 86 ? 5.65900 35.11100 27.55700 1.000 42.49936 86 THR A CA 1
ATOM 623 C C . THR A 1 86 ? 6.95200 35.21800 28.35900 1.000 41.13408 86 THR A C 1
ATOM 624 O O . THR A 1 86 ? 7.85700 35.94700 27.93700 1.000 37.54377 86 THR A O 1
ATOM 628 N N . GLY A 1 87 ? 7.07300 34.51300 29.48700 1.000 42.90516 87 GLY A N 1
ATOM 629 C CA . GLY A 1 87 ? 8.32000 34.50800 30.26500 1.000 39.50811 87 GLY A CA 1
ATOM 630 C C . GLY A 1 87 ? 8.74500 35.90100 30.71300 1.000 41.26661 87 GLY A C 1
ATOM 631 O O . GLY A 1 87 ? 7.93400 36.83100 30.82100 1.000 41.59261 87 GLY A O 1
ATOM 632 N N . VAL A 1 88 ? 10.05200 36.03900 30.97500 1.000 35.89928 88 VAL A N 1
ATOM 633 C CA . VAL A 1 88 ? 10.61000 37.32100 31.40900 1.000 39.18420 88 VAL A CA 1
ATOM 634 C C . VAL A 1 88 ? 11.95700 37.57800 30.74200 1.000 41.08231 88 VAL A C 1
ATOM 635 O O . VAL A 1 88 ? 12.56900 38.63200 30.94300 1.000 42.46651 88 VAL A O 1
ATOM 639 N N . VAL A 1 89 ? 12.42700 36.63200 29.93000 1.000 41.22769 89 VAL A N 1
ATOM 640 C CA . VAL A 1 89 ? 13.78600 36.71400 29.40700 1.000 34.68646 89 VAL A CA 1
ATOM 641 C C . VAL A 1 89 ? 13.95800 37.82400 28.36600 1.000 41.41169 89 VAL A C 1
ATOM 642 O O . VAL A 1 89 ? 15.08600 38.30200 28.16900 1.000 41.32782 89 VAL A O 1
ATOM 646 N N . TYR A 1 90 ? 12.88200 38.24300 27.67700 1.000 37.26601 90 TYR A N 1
ATOM 647 C CA . TYR A 1 90 ? 12.98200 39.35000 26.72000 1.000 35.54811 90 TYR A CA 1
ATOM 648 C C . TYR A 1 90 ? 13.54200 40.61300 27.36300 1.000 42.63158 90 TYR A C 1
ATOM 649 O O . TYR A 1 90 ? 14.05800 41.48700 26.64400 1.000 37.16337 90 TYR A O 1
ATOM 658 N N . ASN A 1 91 ? 13.42800 40.74300 28.70100 1.000 39.77301 91 ASN A N 1
ATOM 659 C CA . ASN A 1 91 ? 13.98500 41.90700 29.38800 1.000 39.06233 91 ASN A CA 1
ATOM 660 C C . ASN A 1 91 ? 15.48900 42.01400 29.21200 1.000 38.86552 91 ASN A C 1
ATOM 661 O O . ASN A 1 91 ? 16.06000 43.08200 29.46300 1.000 39.69201 91 ASN A O 1
ATOM 666 N N . ILE A 1 92 ? 16.14800 40.93000 28.80000 1.000 38.41698 92 ILE A N 1
ATOM 667 C CA . ILE A 1 92 ? 17.59200 40.92300 28.66800 1.000 37.61320 92 ILE A CA 1
ATOM 668 C C . ILE A 1 92 ? 18.09900 41.89000 27.59900 1.000 39.68952 92 ILE A C 1
ATOM 669 O O . ILE A 1 92 ? 19.31100 42.08200 27.48500 1.000 41.94692 92 ILE A O 1
ATOM 674 N N . SER A 1 93 ? 17.20600 42.54100 26.83900 1.000 38.69386 93 SER A N 1
ATOM 675 C CA . SER A 1 93 ? 17.66300 43.52300 25.85200 1.000 42.10151 93 SER A CA 1
ATOM 676 C C . SER A 1 93 ? 18.42100 44.68700 26.48800 1.000 42.66922 93 SER A C 1
ATOM 677 O O . SER A 1 93 ? 19.20100 45.35400 25.79700 1.000 37.60151 93 SER A O 1
ATOM 680 N N . SER A 1 94 ? 18.23900 44.93800 27.79000 1.000 41.49872 94 SER A N 1
ATOM 681 C CA . SER A 1 94 ? 18.94100 46.06000 28.41400 1.000 37.95810 94 SER A CA 1
ATOM 682 C C . SER A 1 94 ? 20.43000 45.81300 28.59200 1.000 34.19420 94 SER A C 1
ATOM 683 O O . SER A 1 94 ? 21.16500 46.76500 28.86800 1.000 37.82753 94 SER A O 1
ATOM 686 N N . THR A 1 95 ? 20.90100 44.58400 28.45300 1.000 35.19893 95 THR A N 1
ATOM 687 C CA . THR A 1 95 ? 22.29500 44.32000 28.78500 1.000 39.12858 95 THR A CA 1
ATOM 688 C C . THR A 1 95 ? 23.23800 44.77400 27.66100 1.000 39.71674 95 THR A C 1
ATOM 689 O O . THR A 1 95 ? 22.82300 45.12900 26.55500 1.000 41.81123 95 THR A O 1
ATOM 693 N N . HIS A 1 96 ? 24.53600 44.75400 27.95800 1.000 38.28005 96 HIS A N 1
ATOM 694 C CA . HIS A 1 96 ? 25.52000 45.40300 27.10000 1.000 38.38998 96 HIS A CA 1
ATOM 695 C C . HIS A 1 96 ? 26.03800 44.52300 25.96600 1.000 37.95957 96 HIS A C 1
ATOM 696 O O . HIS A 1 96 ? 26.41800 45.05300 24.91700 1.000 41.39293 96 HIS A O 1
ATOM 703 N N . ASP A 1 97 ? 26.08500 43.20100 26.15300 1.000 38.63804 97 ASP A N 1
ATOM 704 C CA . ASP A 1 97 ? 26.69700 42.30700 25.18600 1.000 35.97989 97 ASP A CA 1
ATOM 705 C C . ASP A 1 97 ? 25.62100 41.69100 24.30000 1.000 37.94589 97 ASP A C 1
ATOM 706 O O . ASP A 1 97 ? 24.83900 40.84900 24.77800 1.000 37.09112 97 ASP A O 1
ATOM 711 N N . PRO A 1 98 ? 25.54400 42.06900 23.02100 1.000 36.76340 98 PRO A N 1
ATOM 712 C CA . PRO A 1 98 ? 24.48600 41.52200 22.14200 1.000 38.79581 98 PRO A CA 1
ATOM 713 C C . PRO A 1 98 ? 24.56200 40.01800 21.96100 1.000 37.47910 98 PRO A C 1
ATOM 714 O O . PRO A 1 98 ? 23.52500 39.37000 21.78500 1.000 38.12546 98 PRO A O 1
ATOM 718 N N . ASP A 1 99 ? 25.76500 39.44800 21.94800 1.000 35.01043 99 ASP A N 1
ATOM 719 C CA . ASP A 1 99 ? 25.89500 38.00600 21.79700 1.000 34.89001 99 ASP A CA 1
ATOM 720 C C . ASP A 1 99 ? 25.39500 37.28100 23.03500 1.000 38.69014 99 ASP A C 1
ATOM 721 O O . ASP A 1 99 ? 24.69200 36.26600 22.93000 1.000 41.71807 99 ASP A O 1
ATOM 726 N N . TYR A 1 100 ? 25.73800 37.79200 24.21900 1.000 36.55060 100 TYR A N 1
ATOM 727 C CA . TYR A 1 100 ? 25.16200 37.24300 25.43600 1.000 37.59003 100 TYR A CA 1
ATOM 728 C C . TYR A 1 100 ? 23.63800 37.32500 25.40600 1.000 36.45259 100 TYR A C 1
ATOM 729 O O . TYR A 1 100 ? 22.94300 36.34600 25.69900 1.000 37.13456 100 TYR A O 1
ATOM 738 N N . ALA A 1 101 ? 23.09200 38.48500 25.04900 1.000 32.57243 101 ALA A N 1
ATOM 739 C CA . ALA A 1 101 ? 21.64200 38.61800 25.09800 1.000 34.93979 101 ALA A CA 1
ATOM 740 C C . ALA A 1 101 ? 20.95900 37.63600 24.14700 1.000 41.52298 101 ALA A C 1
ATOM 741 O O . ALA A 1 101 ? 19.91400 37.05900 24.48500 1.000 36.95323 101 ALA A O 1
ATOM 743 N N . ALA A 1 102 ? 21.53300 37.43200 22.94900 1.000 37.00037 102 ALA A N 1
ATOM 744 C CA . ALA A 1 102 ? 20.93300 36.50800 21.98700 1.000 40.08346 102 ALA A CA 1
ATOM 745 C C . ALA A 1 102 ? 21.02600 35.06400 22.47500 1.000 38.39689 102 ALA A C 1
ATOM 746 O O . ALA A 1 102 ? 20.05600 34.30500 22.37700 1.000 37.23399 102 ALA A O 1
ATOM 748 N N . ALA A 1 103 ? 22.18100 34.66400 23.00200 1.000 38.77838 103 ALA A N 1
ATOM 749 C CA . ALA A 1 103 ? 22.30800 33.30300 23.51000 1.000 39.87491 103 ALA A CA 1
ATOM 750 C C . ALA A 1 103 ? 21.26900 33.03100 24.59300 1.000 44.39255 103 ALA A C 1
ATOM 751 O O . ALA A 1 103 ? 20.59100 31.99200 24.57100 1.000 39.27388 103 ALA A O 1
ATOM 753 N N . ILE A 1 104 ? 21.10900 33.97400 25.52900 1.000 41.47573 104 ILE A N 1
ATOM 754 C CA . ILE A 1 104 ? 20.10700 33.81800 26.58100 1.000 42.34520 104 ILE A CA 1
ATOM 755 C C . ILE A 1 104 ? 18.73200 33.59500 25.96500 1.000 43.19246 104 ILE A C 1
ATOM 756 O O . ILE A 1 104 ? 17.97700 32.70100 26.38000 1.000 40.85599 104 ILE A O 1
ATOM 761 N N . CYS A 1 105 ? 18.38100 34.41400 24.97000 1.000 38.88528 105 CYS A N 1
ATOM 762 C CA . CYS A 1 105 ? 17.06200 34.29200 24.36400 1.000 40.89512 105 CYS A CA 1
ATOM 763 C C . CYS A 1 105 ? 16.92200 32.94400 23.68600 1.000 39.76292 105 CYS A C 1
ATOM 764 O O . CYS A 1 105 ? 15.88900 32.27400 23.79600 1.000 38.89315 105 CYS A O 1
ATOM 767 N N . SER A 1 106 ? 17.98500 32.50900 23.03000 1.000 42.35103 106 SER A N 1
ATOM 768 C CA . SER A 1 106 ? 17.95600 31.23700 22.33000 1.000 42.94896 106 SER A CA 1
ATOM 769 C C . SER A 1 106 ? 17.81500 30.08000 23.31200 1.000 43.79832 106 SER A C 1
ATOM 770 O O . SER A 1 106 ? 17.05000 29.13700 23.06900 1.000 44.64059 106 SER A O 1
ATOM 773 N N . ALA A 1 107 ? 18.53800 30.13500 24.43700 1.000 44.42486 107 ALA A N 1
ATOM 774 C CA . ALA A 1 107 ? 18.41800 29.06300 25.42000 1.000 40.00102 107 ALA A CA 1
ATOM 775 C C . ALA A 1 107 ? 17.01500 29.03200 26.01600 1.000 42.85873 107 ALA A C 1
ATOM 776 O O . ALA A 1 107 ? 16.43500 27.95600 26.19900 1.000 44.33352 107 ALA A O 1
ATOM 778 N N . TYR A 1 108 ? 16.43200 30.20600 26.27700 1.000 40.40746 108 TYR A N 1
ATOM 779 C CA . TYR A 1 108 ? 15.07300 30.24800 26.80200 1.000 43.31884 108 TYR A CA 1
ATOM 780 C C . TYR A 1 108 ? 14.07000 29.67500 25.80300 1.000 44.18376 108 TYR A C 1
ATOM 781 O O . TYR A 1 108 ? 13.18300 28.89700 26.17600 1.000 45.44382 108 TYR A O 1
ATOM 790 N N . ASN A 1 109 ? 14.16400 30.06300 24.52900 1.000 41.74685 109 ASN A N 1
ATOM 791 C CA . ASN A 1 109 ? 13.21900 29.50600 23.56100 1.000 40.31893 109 ASN A CA 1
ATOM 792 C C . ASN A 1 109 ? 13.31300 27.97900 23.50800 1.000 40.59693 109 ASN A C 1
ATOM 793 O O . ASN A 1 109 ? 12.29000 27.28700 23.48600 1.000 39.70515 109 ASN A O 1
ATOM 798 N N . ASP A 1 110 ? 14.53400 27.43200 23.50800 1.000 44.41333 110 ASP A N 1
ATOM 799 C CA . ASP A 1 110 ? 14.69600 25.98000 23.52600 1.000 42.44172 110 ASP A CA 1
ATOM 800 C C . ASP A 1 110 ? 14.07900 25.37900 24.78000 1.000 46.17319 110 ASP A C 1
ATOM 801 O O . ASP A 1 110 ? 13.41300 24.33600 24.72100 1.000 47.24738 110 ASP A O 1
ATOM 806 N N . TYR A 1 111 ? 14.30900 26.01500 25.92900 1.000 44.28113 111 TYR A N 1
ATOM 807 C CA . TYR A 1 111 ? 13.74200 25.53900 27.19200 1.000 46.61330 111 TYR A CA 1
ATOM 808 C C . TYR A 1 111 ? 12.21500 25.59500 27.17500 1.000 46.11352 111 TYR A C 1
ATOM 809 O O . TYR A 1 111 ? 11.54000 24.61900 27.52300 1.000 44.65401 111 TYR A O 1
ATOM 818 N N . LEU A 1 112 ? 11.65100 26.73100 26.76700 1.000 42.49167 112 LEU A N 1
ATOM 819 C CA . LEU A 1 112 ? 10.20000 26.84900 26.68400 1.000 42.96039 112 LEU A CA 1
ATOM 820 C C . LEU A 1 112 ? 9.59700 25.72600 25.85000 1.000 48.72134 112 LEU A C 1
ATOM 821 O O . LEU A 1 112 ? 8.55600 25.16300 26.20700 1.000 48.42616 112 LEU A O 1
ATOM 826 N N . ILE A 1 113 ? 10.23600 25.38900 24.72700 1.000 46.96048 113 ILE A N 1
ATOM 827 C CA . ILE A 1 113 ? 9.68500 24.37700 23.83700 1.000 43.96841 113 ILE A CA 1
ATOM 828 C C . ILE A 1 113 ? 9.73400 22.99700 24.48700 1.000 49.56421 113 ILE A C 1
ATOM 829 O O . ILE A 1 113 ? 8.79200 22.20600 24.36800 1.000 55.09630 113 ILE A O 1
ATOM 834 N N . ALA A 1 114 ? 10.82200 22.68100 25.18200 1.000 45.72802 114 ALA A N 1
ATOM 835 C CA . ALA A 1 114 ? 11.01700 21.32600 25.67800 1.000 44.89761 114 ALA A CA 1
ATOM 836 C C . ALA A 1 114 ? 10.34800 21.06900 27.02200 1.000 47.68121 114 ALA A C 1
ATOM 837 O O . ALA A 1 114 ? 9.98000 19.92500 27.30700 1.000 45.79233 114 ALA A O 1
ATOM 839 N N . GLU A 1 115 ? 10.18200 22.09300 27.86000 1.000 46.61440 115 GLU A N 1
ATOM 840 C CA . GLU A 1 115 ? 9.70500 21.88200 29.21500 1.000 49.39743 115 GLU A CA 1
ATOM 841 C C . GLU A 1 115 ? 8.36300 22.52400 29.52200 1.000 52.79397 115 GLU A C 1
ATOM 842 O O . GLU A 1 115 ? 7.83000 22.29500 30.61400 1.000 57.08495 115 GLU A O 1
ATOM 848 N N . TRP A 1 116 ? 7.80100 23.31400 28.61400 1.000 50.89148 116 TRP A N 1
ATOM 849 C CA . TRP A 1 116 ? 6.53200 23.97500 28.88600 1.000 51.79327 116 TRP A CA 1
ATOM 850 C C . TRP A 1 116 ? 5.47800 23.68200 27.83500 1.000 51.89953 116 TRP A C 1
ATOM 851 O O . TRP A 1 116 ? 4.37500 23.23900 28.17600 1.000 53.92687 116 TRP A O 1
ATOM 862 N N . LEU A 1 117 ? 5.78800 23.92400 26.56200 1.000 50.36903 117 LEU A N 1
ATOM 863 C CA . LEU A 1 117 ? 4.74900 23.95100 25.54500 1.000 45.98357 117 LEU A CA 1
ATOM 864 C C . LEU A 1 117 ? 4.06600 22.59600 25.40200 1.000 51.28292 117 LEU A C 1
ATOM 865 O O . LEU A 1 117 ? 2.85800 22.53500 25.14700 1.000 56.79724 117 LEU A O 1
ATOM 870 N N . GLY A 1 118 ? 4.80100 21.50400 25.59500 1.000 55.20029 118 GLY A N 1
ATOM 871 C CA . GLY A 1 118 ? 4.18100 20.19800 25.49400 1.000 57.11947 118 GLY A CA 1
ATOM 872 C C . GLY A 1 118 ? 3.42600 19.72800 26.72500 1.000 61.31630 118 GLY A C 1
ATOM 873 O O . GLY A 1 118 ? 2.70100 18.73100 26.63900 1.000 68.46135 118 GLY A O 1
ATOM 874 N N . LYS A 1 119 ? 3.57300 20.40900 27.86200 1.000 57.80468 119 LYS A N 1
ATOM 875 C CA . LYS A 1 119 ? 2.94700 19.96100 29.10300 1.000 57.80241 119 LYS A CA 1
ATOM 876 C C . LYS A 1 119 ? 1.45000 20.25300 29.17400 1.000 57.80874 119 LYS A C 1
ATOM 877 O O . LYS A 1 119 ? 0.83400 19.94300 30.19600 1.000 67.51869 119 LYS A O 1
ATOM 883 N N . HIS A 1 120 ? 0.84900 20.85800 28.15000 1.000 60.08652 120 HIS A N 1
ATOM 884 C CA . HIS A 1 120 ? -0.59300 21.11200 28.13600 1.000 56.14801 120 HIS A CA 1
ATOM 885 C C . HIS A 1 120 ? -1.00600 21.74900 26.81500 1.000 58.88067 120 HIS A C 1
ATOM 886 O O . HIS A 1 120 ? -0.21800 22.47500 26.19800 1.000 61.74267 120 HIS A O 1
ATOM 893 N N . LYS A 1 121 ? -2.23700 21.49500 26.37200 1.000 58.76601 121 LYS A N 1
ATOM 894 C CA . LYS A 1 121 ? -2.70500 21.98300 25.04400 1.000 55.54173 121 LYS A CA 1
ATOM 895 C C . LYS A 1 121 ? -2.91700 23.49700 25.04600 1.000 54.58348 121 LYS A C 1
ATOM 896 O O . LYS A 1 121 ? -2.65700 24.12500 24.01600 1.000 56.56606 121 LYS A O 1
ATOM 902 N N . ALA A 1 122 ? -3.39800 24.04600 26.15600 1.000 55.80462 122 ALA A N 1
ATOM 903 C CA . ALA A 1 122 ? -3.63600 25.47800 26.21300 1.000 54.10796 122 ALA A CA 1
ATOM 904 C C . ALA A 1 122 ? -2.35100 26.28600 26.10300 1.000 52.93762 122 ALA A C 1
ATOM 905 O O . ALA A 1 122 ? -2.41300 27.50100 25.86400 1.000 51.58050 122 ALA A O 1
ATOM 907 N N . PHE A 1 123 ? -1.19600 25.64600 26.25400 1.000 52.79407 123 PHE A N 1
ATOM 908 C CA . PHE A 1 123 ? 0.07200 26.36300 26.29700 1.000 52.59204 123 PHE A CA 1
ATOM 909 C C . PHE A 1 123 ? 0.50100 26.78300 24.89400 1.000 54.42051 123 PHE A C 1
ATOM 910 O O . PHE A 1 123 ? 0.68200 25.93700 24.00800 1.000 51.81587 123 PHE A O 1
ATOM 918 N N . LYS A 1 124 ? 0.68500 28.07300 24.70800 1.000 50.15274 124 LYS A N 1
ATOM 919 C CA . LYS A 1 124 ? 1.22600 28.55400 23.46000 1.000 49.91231 124 LYS A CA 1
ATOM 920 C C . LYS A 1 124 ? 2.32600 29.49900 23.89900 1.000 50.59668 124 LYS A C 1
ATOM 921 O O . LYS A 1 124 ? 2.31300 29.99500 25.01500 1.000 46.29281 124 LYS A O 1
ATOM 927 N N . GLY A 1 125 ? 3.29800 29.73900 23.04400 1.000 45.03247 125 GLY A N 1
ATOM 928 C CA 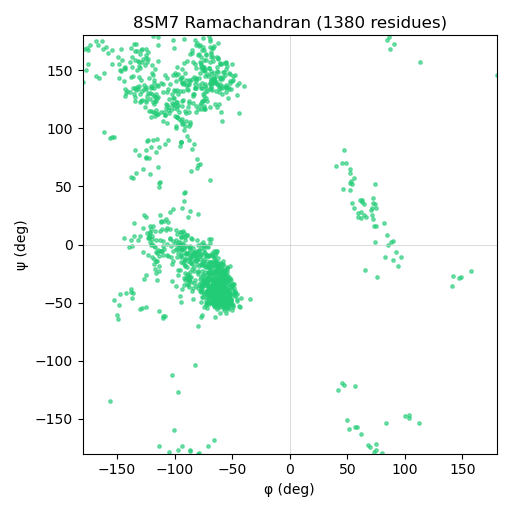. GLY A 1 125 ? 4.40800 30.55700 23.44700 1.000 43.96213 125 GLY A CA 1
ATOM 929 C C . GLY A 1 125 ? 4.90800 31.68400 22.59500 1.000 46.36486 125 GLY A C 1
ATOM 930 O O . GLY A 1 125 ? 4.69800 31.70700 21.39500 1.000 48.54012 125 GLY A O 1
ATOM 931 N N . ALA A 1 126 ? 5.59400 32.63200 23.22500 1.000 42.60251 126 ALA A N 1
ATOM 932 C CA . ALA A 1 126 ? 6.11700 33.78400 22.50200 1.000 40.35011 126 ALA A CA 1
ATOM 933 C C . ALA A 1 126 ? 7.63400 33.73500 22.40900 1.000 44.06491 126 ALA A C 1
ATOM 934 O O . ALA A 1 126 ? 8.32600 33.98400 23.39600 1.000 49.17968 126 ALA A O 1
ATOM 936 N N . LEU A 1 127 ? 8.15500 33.42100 21.22800 1.000 43.89117 127 LEU A N 1
ATOM 937 C CA . LEU A 1 127 ? 9.60200 33.39000 21.04100 1.000 40.82206 127 LEU A CA 1
ATOM 938 C C . LEU A 1 127 ? 10.20700 34.72900 21.44500 1.000 41.37766 127 LEU A C 1
ATOM 939 O O . LEU A 1 127 ? 9.65800 35.78300 21.12300 1.000 40.82257 127 LEU A O 1
ATOM 944 N N . ALA A 1 128 ? 11.32600 34.69500 22.15900 1.000 37.81860 128 ALA A N 1
ATOM 945 C CA . ALA A 1 128 ? 11.93900 35.93400 22.63900 1.000 37.25095 128 ALA A CA 1
ATOM 946 C C . ALA A 1 128 ? 13.22200 36.27000 21.89800 1.000 34.70969 128 ALA A C 1
ATOM 947 O O . ALA A 1 128 ? 13.96900 35.37100 21.50900 1.000 33.24009 128 ALA A O 1
ATOM 949 N N . VAL A 1 129 ? 13.48600 37.56000 21.70600 1.000 30.26252 129 VAL A N 1
ATOM 950 C CA . VAL A 1 129 ? 14.67900 37.98200 21.00900 1.000 32.57945 129 VAL A CA 1
ATOM 951 C C . VAL A 1 129 ? 15.24800 39.24200 21.61600 1.000 34.78396 129 VAL A C 1
ATOM 952 O O . VAL A 1 129 ? 14.53500 40.04400 22.17800 1.000 32.44750 129 VAL A O 1
ATOM 956 N N . ALA A 1 130 ? 16.54200 39.39200 21.50500 1.000 36.43804 130 ALA A N 1
ATOM 957 C CA . ALA A 1 130 ? 17.22900 40.57800 21.98100 1.000 33.55110 130 ALA A CA 1
ATOM 958 C C . ALA A 1 130 ? 17.36700 41.59000 20.85300 1.000 37.34168 130 ALA A C 1
ATOM 959 O O . ALA A 1 130 ? 17.66200 41.21300 19.71200 1.000 35.26999 130 ALA A O 1
ATOM 961 N N . THR A 1 131 ? 17.17700 42.88100 21.17600 1.000 35.72701 131 THR A N 1
ATOM 962 C CA . THR A 1 131 ? 17.17300 43.92400 20.15000 1.000 38.76640 131 THR A CA 1
ATOM 963 C C . THR A 1 131 ? 18.52500 44.58700 19.92600 1.000 40.99027 131 THR A C 1
ATOM 964 O O . THR A 1 131 ? 18.63600 45.42000 19.02000 1.000 43.75606 131 THR A O 1
ATOM 968 N N . GLN A 1 132 ? 19.55300 44.26600 20.71000 1.000 36.33215 132 GLN A N 1
ATOM 969 C CA . GLN A 1 132 ? 20.83000 44.93200 20.48300 1.000 40.19846 132 GLN A CA 1
ATOM 970 C C . GLN A 1 132 ? 21.37500 44.62300 19.08400 1.000 40.63128 132 GLN A C 1
ATOM 971 O O . GLN A 1 132 ? 21.93200 45.49800 18.41300 1.000 42.91750 132 GLN A O 1
ATOM 977 N N . ASP A 1 133 ? 21.21100 43.38700 18.62400 1.000 38.47826 133 ASP A N 1
ATOM 978 C CA . ASP A 1 133 ? 21.66500 42.94400 17.30900 1.000 39.14340 133 ASP A CA 1
ATOM 979 C C . ASP A 1 133 ? 20.45300 42.38200 16.58100 1.000 37.69764 133 ASP A C 1
ATOM 980 O O . ASP A 1 133 ? 20.15600 41.17800 16.67500 1.000 38.44353 133 ASP A O 1
ATOM 985 N N . PRO A 1 134 ? 19.71600 43.22000 15.85800 1.000 36.49641 134 PRO A N 1
ATOM 986 C CA . PRO A 1 134 ? 18.54500 42.72200 15.11600 1.000 39.02359 134 PRO A CA 1
ATOM 987 C C . PRO A 1 134 ? 18.86600 41.61600 14.11200 1.000 37.60202 134 PRO A C 1
ATOM 988 O O . PRO A 1 134 ? 17.97700 40.82200 13.78300 1.000 36.65534 134 PRO A O 1
ATOM 992 N N . LEU A 1 135 ? 20.11100 41.51400 13.64300 1.000 37.29103 135 LEU A N 1
ATOM 993 C CA . LEU A 1 135 ? 20.44700 40.44200 12.71600 1.000 38.16019 135 LEU A CA 1
ATOM 994 C C . LEU A 1 135 ? 20.47000 39.09300 13.42900 1.000 39.53534 135 LEU A C 1
ATOM 995 O O . LEU A 1 135 ? 19.99600 38.09400 12.88400 1.000 42.31329 135 LEU A O 1
ATOM 1000 N N . LEU A 1 136 ? 20.99600 39.04600 14.65700 1.000 37.89186 136 LEU A N 1
ATOM 1001 C CA . LEU A 1 136 ? 20.96700 37.80800 15.42800 1.000 35.86228 136 LEU A CA 1
ATOM 1002 C C . LEU A 1 136 ? 19.54200 37.43600 15.82800 1.000 37.22219 136 LEU A C 1
ATOM 1003 O O . LEU A 1 136 ? 19.18900 36.25100 15.85000 1.000 38.19356 136 LEU A O 1
ATOM 1008 N N . ALA A 1 137 ? 18.72400 38.43500 16.18500 1.000 35.20470 137 ALA A N 1
ATOM 1009 C CA . ALA A 1 137 ? 17.30700 38.19500 16.44300 1.000 34.54460 137 ALA A CA 1
ATOM 1010 C C . ALA A 1 137 ? 16.60500 37.61300 15.20900 1.000 35.89846 137 ALA A C 1
ATOM 1011 O O . ALA A 1 137 ? 15.84400 36.64600 15.31900 1.000 36.49633 137 ALA A O 1
ATOM 1013 N N . ALA A 1 138 ? 16.82100 38.20500 14.02700 1.000 36.87984 138 ALA A N 1
ATOM 1014 C CA . ALA A 1 138 ? 16.21900 37.64100 12.81200 1.000 40.90964 138 ALA A CA 1
ATOM 1015 C C . ALA A 1 138 ? 16.59000 36.17000 12.64900 1.000 40.81704 138 ALA A C 1
ATOM 1016 O O . ALA A 1 138 ? 15.73200 35.32200 12.36400 1.000 38.91607 138 ALA A O 1
ATOM 1018 N N . ARG A 1 139 ? 17.87000 35.84500 12.85600 1.000 41.34965 139 ARG A N 1
ATOM 1019 C CA . ARG A 1 139 ? 18.30600 34.45400 12.75500 1.000 41.63265 139 ARG A CA 1
ATOM 1020 C C . ARG A 1 139 ? 17.57500 33.56300 13.75800 1.000 43.58931 139 ARG A C 1
ATOM 1021 O O . ARG A 1 139 ? 17.22700 32.41900 13.44100 1.000 43.34595 139 ARG A O 1
ATOM 1029 N N . GLU A 1 140 ? 17.33700 34.06200 14.97500 1.000 35.04151 140 GLU A N 1
ATOM 1030 C CA . GLU A 1 140 ? 16.64700 33.23500 15.96000 1.000 39.08397 140 GLU A CA 1
ATOM 1031 C C . GLU A 1 140 ? 15.17600 33.07700 15.61500 1.000 40.78324 140 GLU A C 1
ATOM 1032 O O . GLU A 1 140 ? 14.58400 32.01800 15.88200 1.000 38.88755 140 GLU A O 1
ATOM 1038 N N . ILE A 1 141 ? 14.57500 34.10700 15.01500 1.000 38.47804 141 ILE A N 1
ATOM 1039 C CA . ILE A 1 141 ? 13.17600 34.01000 14.60900 1.000 38.54476 141 ILE A CA 1
ATOM 1040 C C . ILE A 1 141 ? 13.00800 32.93400 13.54100 1.000 44.91814 141 ILE A C 1
ATOM 1041 O O . ILE A 1 141 ? 12.06700 32.12600 13.59500 1.000 45.47772 141 ILE A O 1
ATOM 1046 N N . ASP A 1 142 ? 13.95800 32.87100 12.61800 1.000 40.69334 142 ASP A N 1
ATOM 1047 C CA . ASP A 1 142 ? 13.90100 31.85400 11.54100 1.000 42.67771 142 ASP A CA 1
ATOM 1048 C C . ASP A 1 142 ? 14.22400 30.46600 12.11600 1.000 45.13776 142 ASP A C 1
ATOM 1049 O O . ASP A 1 142 ? 13.65500 29.48600 11.62400 1.000 45.59116 142 ASP A O 1
ATOM 1054 N N . ARG A 1 143 ? 15.07700 30.39700 13.13600 1.000 43.58736 143 ARG A N 1
ATOM 1055 C CA . ARG A 1 143 ? 15.39600 29.09700 13.72200 1.000 45.15422 143 ARG A CA 1
ATOM 1056 C C . ARG A 1 143 ? 14.17200 28.46500 14.38400 1.000 46.15418 143 ARG A C 1
ATOM 1057 O O . ARG A 1 143 ? 13.93900 27.25800 14.24900 1.000 49.20660 143 ARG A O 1
ATOM 1065 N N . ILE A 1 144 ? 13.36300 29.26900 15.06500 1.000 44.39827 144 ILE A N 1
ATOM 1066 C CA . ILE A 1 144 ? 12.34000 28.76500 15.97000 1.000 45.78112 144 ILE A CA 1
ATOM 1067 C C . ILE A 1 144 ? 10.93000 29.12200 15.52800 1.000 45.56855 144 ILE A C 1
ATOM 1068 O O . ILE A 1 144 ? 9.97400 28.46500 15.96800 1.000 52.10413 144 ILE A O 1
ATOM 1073 N N . GLY A 1 145 ? 10.74800 30.14400 14.69700 1.000 43.06839 145 GLY A N 1
ATOM 1074 C CA . GLY A 1 145 ? 9.41000 30.64400 14.41700 1.000 48.24553 145 GLY A CA 1
ATOM 1075 C C . GLY A 1 145 ? 8.44600 29.62000 13.85400 1.000 53.19216 145 GLY A C 1
ATOM 1076 O O . GLY A 1 145 ? 7.22600 29.80500 13.97200 1.000 56.84262 145 GLY A O 1
ATOM 1077 N N . GLY A 1 146 ? 8.95500 28.55200 13.22700 1.000 53.05109 146 GLY A N 1
ATOM 1078 C CA . GLY A 1 146 ? 8.09100 27.55600 12.61400 1.000 50.68628 146 GLY A CA 1
ATOM 1079 C C . GLY A 1 146 ? 7.42400 26.58000 13.57000 1.000 54.94833 146 GLY A C 1
ATOM 1080 O O . GLY A 1 146 ? 6.55700 25.81800 13.13500 1.000 56.74936 146 GLY A O 1
ATOM 1081 N N . HIS A 1 147 ? 7.79800 26.58400 14.84900 1.000 50.37272 147 HIS A N 1
ATOM 1082 C CA . HIS A 1 147 ? 7.23500 25.62900 15.79400 1.000 47.99028 147 HIS A CA 1
ATOM 1083 C C . HIS A 1 147 ? 5.72900 25.83600 15.94100 1.000 49.10173 147 HIS A C 1
ATOM 1084 O O . HIS A 1 147 ? 5.26100 26.97900 16.03600 1.000 48.65308 147 HIS A O 1
ATOM 1091 N N . PRO A 1 148 ? 4.94500 24.75700 15.98600 1.000 52.42579 148 PRO A N 1
ATOM 1092 C CA . PRO A 1 148 ? 3.48300 24.90600 15.91500 1.000 47.95949 148 PRO A CA 1
ATOM 1093 C C . PRO A 1 148 ? 2.86700 25.62300 17.10000 1.000 52.21127 148 PRO A C 1
ATOM 1094 O O . PRO A 1 148 ? 1.77000 26.17400 16.95800 1.000 54.03947 148 PRO A O 1
ATOM 1098 N N . ASP A 1 149 ? 3.50700 25.62500 18.26800 1.000 48.98613 149 ASP A N 1
ATOM 1099 C CA . ASP A 1 149 ? 2.95600 26.31400 19.42900 1.000 51.22214 149 ASP A CA 1
ATOM 1100 C C . ASP A 1 149 ? 3.56600 27.69800 19.65300 1.000 51.27913 149 ASP A C 1
ATOM 1101 O O . ASP A 1 149 ? 3.13200 28.41900 20.55900 1.000 47.82000 149 ASP A O 1
ATOM 1106 N N . ILE A 1 150 ? 4.55100 28.08700 18.85000 1.000 49.69907 150 ILE A N 1
ATOM 1107 C CA . ILE A 1 150 ? 5.09600 29.44100 18.88500 1.000 48.50227 150 ILE A CA 1
ATOM 1108 C C . ILE A 1 150 ? 4.16500 30.33400 18.06700 1.000 47.90523 150 ILE A C 1
ATOM 1109 O O . ILE A 1 150 ? 4.05000 30.16500 16.85000 1.000 49.21569 150 ILE A O 1
ATOM 1114 N N . VAL A 1 151 ? 3.49800 31.28400 18.72700 1.000 45.98015 151 VAL A N 1
ATOM 1115 C CA . VAL A 1 151 ? 2.51400 32.13600 18.06300 1.000 40.62447 151 VAL A CA 1
ATOM 1116 C C . VAL A 1 151 ? 2.93400 33.59600 17.94900 1.000 42.63681 151 VAL A C 1
ATOM 1117 O O . VAL A 1 151 ? 2.22000 34.36900 17.29400 1.000 44.01090 151 VAL A O 1
ATOM 1121 N N . GLU A 1 152 ? 4.05400 34.00800 18.53600 1.000 42.04143 152 GLU A N 1
ATOM 1122 C CA . GLU A 1 152 ? 4.47700 35.38800 18.33800 1.000 40.27458 152 GLU A CA 1
ATOM 1123 C C . GLU A 1 152 ? 5.94900 35.52200 18.69800 1.000 39.22169 152 GLU A C 1
ATOM 1124 O O . GLU A 1 152 ? 6.55900 34.61000 19.26200 1.000 38.63430 152 GLU A O 1
ATOM 1130 N N . VAL A 1 153 ? 6.51200 36.68300 18.32900 1.000 37.61773 153 VAL A N 1
ATOM 1131 C CA . VAL A 1 153 ? 7.79600 37.16500 18.82800 1.000 39.09752 153 VAL A CA 1
ATOM 1132 C C . VAL A 1 153 ? 7.53200 38.16100 19.94600 1.000 39.48737 153 VAL A C 1
ATOM 1133 O O . VAL A 1 153 ? 6.55400 38.91800 19.89800 1.000 39.76254 153 VAL A O 1
ATOM 1137 N N . MET A 1 154 ? 8.41400 38.17900 20.94600 1.000 39.78883 154 MET A N 1
ATOM 1138 C CA . MET A 1 154 ? 8.30300 39.07700 22.09000 1.000 36.31252 154 MET A CA 1
ATOM 1139 C C . MET A 1 154 ? 9.59500 39.87200 22.22300 1.000 35.29133 154 MET A C 1
ATOM 1140 O O . MET A 1 154 ? 10.68000 39.29100 22.37200 1.000 30.69573 154 MET A O 1
ATOM 1145 N N . ILE A 1 155 ? 9.48500 41.19700 22.18500 1.000 32.47227 155 ILE A N 1
ATOM 1146 C CA . ILE A 1 155 ? 10.64200 42.02500 22.48600 1.000 34.49326 155 ILE A CA 1
ATOM 1147 C C . ILE A 1 155 ? 10.31300 42.97200 23.64000 1.000 35.58288 155 ILE A C 1
ATOM 1148 O O . ILE A 1 155 ? 9.15300 43.25800 23.94500 1.000 36.19848 155 ILE A O 1
ATOM 1153 N N . SER A 1 156 ? 11.36900 43.46400 24.27500 1.000 36.24193 156 SER A N 1
ATOM 1154 C CA . SER A 1 156 ? 11.26100 44.42500 25.35900 1.000 37.72563 156 SER A CA 1
ATOM 1155 C C . SER A 1 156 ? 11.15300 45.83900 24.79700 1.000 38.03631 156 SER A C 1
ATOM 1156 O O . SER A 1 156 ? 11.84700 46.19800 23.83900 1.000 34.58752 156 SER A O 1
ATOM 1159 N N . SER A 1 157 ? 10.32700 46.66100 25.44200 1.000 36.73585 157 SER A N 1
ATOM 1160 C CA . SER A 1 157 ? 10.16600 48.07900 25.04300 1.000 33.78541 157 SER A CA 1
ATOM 1161 C C . SER A 1 157 ? 11.36600 48.89100 25.52700 1.000 35.18233 157 SER A C 1
ATOM 1162 O O . SER A 1 157 ? 11.40300 50.09000 25.26300 1.000 35.89588 157 SER A O 1
ATOM 1165 N N . ALA A 1 158 ? 12.28900 48.25200 26.24000 1.000 36.27093 158 ALA A N 1
ATOM 1166 C CA . ALA A 1 158 ? 13.50800 48.93600 26.67300 1.000 41.09665 158 ALA A CA 1
ATOM 1167 C C . ALA A 1 158 ? 14.54500 48.75900 25.56700 1.000 35.26502 158 ALA A C 1
ATOM 1168 O O . ALA A 1 158 ? 15.28000 47.77800 25.52900 1.000 36.19464 158 ALA A O 1
ATOM 1170 N N . ALA A 1 159 ? 14.61900 49.72900 24.66600 1.000 35.87526 159 ALA A N 1
ATOM 1171 C CA . ALA A 1 159 ? 15.43900 49.65300 23.45900 1.000 37.21864 159 ALA A CA 1
ATOM 1172 C C . ALA A 1 159 ? 16.48000 50.77500 23.47200 1.000 39.53926 159 ALA A C 1
ATOM 1173 O O . ALA A 1 159 ? 16.55200 51.58100 24.40500 1.000 38.48430 159 ALA A O 1
ATOM 1175 N N . ARG A 1 160 ? 17.31700 50.82900 22.43800 1.000 36.88198 160 ARG A N 1
ATOM 1176 C CA . ARG A 1 160 ? 18.34900 51.85800 22.41300 1.000 35.94454 160 ARG A CA 1
ATOM 1177 C C . ARG A 1 160 ? 17.95600 53.04400 21.55700 1.000 31.01825 160 ARG A C 1
ATOM 1178 O O . ARG A 1 160 ? 18.73800 53.99300 21.42700 1.000 36.76819 160 ARG A O 1
ATOM 1186 N N . SER A 1 161 ? 16.74100 53.03500 21.02000 1.000 33.15849 161 SER A N 1
ATOM 1187 C CA . SER A 1 161 ? 16.23500 54.06600 20.11500 1.000 35.93905 161 SER A CA 1
ATOM 1188 C C . SER A 1 161 ? 14.79800 53.70200 19.75900 1.000 33.18836 161 SER A C 1
ATOM 1189 O O . SER A 1 161 ? 14.35500 52.59000 20.07700 1.000 35.66101 161 SER A O 1
ATOM 1192 N N . PRO A 1 162 ? 14.02900 54.60200 19.14400 1.000 30.23215 162 PRO A N 1
ATOM 1193 C CA . PRO A 1 162 ? 12.63300 54.27000 18.82300 1.000 34.05188 162 PRO A CA 1
ATOM 1194 C C . PRO A 1 162 ? 12.56300 53.04800 17.92300 1.000 37.80884 162 PRO A C 1
ATOM 1195 O O . PRO A 1 162 ? 13.32300 52.91700 16.95600 1.000 35.03845 162 PRO A O 1
ATOM 1199 N N . LEU A 1 163 ? 11.62600 52.15100 18.25100 1.000 36.57153 163 LEU A N 1
ATOM 1200 C CA . LEU A 1 163 ? 11.60200 50.81600 17.66100 1.000 38.52075 163 LEU A CA 1
ATOM 1201 C C . LEU A 1 163 ? 11.15500 50.80300 16.19500 1.000 38.42994 163 LEU A C 1
ATOM 1202 O O . LEU A 1 163 ? 11.28500 49.76300 15.54800 1.000 39.01908 163 LEU A O 1
ATOM 1207 N N . GLY A 1 164 ? 10.64400 51.91200 15.65000 1.000 36.68476 164 GLY A N 1
ATOM 1208 C CA . GLY A 1 164 ? 10.32800 51.96100 14.23000 1.000 34.41612 164 GLY A CA 1
ATOM 1209 C C . GLY A 1 164 ? 11.50000 52.26400 13.31800 1.000 38.52551 164 GLY A C 1
ATOM 1210 O O . GLY A 1 164 ? 11.36300 52.17400 12.08900 1.000 40.53216 164 GLY A O 1
ATOM 1211 N N . GLN A 1 165 ? 12.65700 52.59100 13.88800 1.000 37.19124 165 GLN A N 1
ATOM 1212 C CA . GLN A 1 165 ? 13.80100 52.99400 13.08500 1.000 39.91648 165 GLN A CA 1
ATOM 1213 C C . GLN A 1 165 ? 14.43900 51.78600 12.39800 1.000 37.69587 165 GLN A C 1
ATOM 1214 O O . GLN A 1 165 ? 14.36200 50.64900 12.87500 1.000 38.39279 165 GLN A O 1
ATOM 1220 N N . ARG A 1 166 ? 15.07700 52.05200 11.26000 1.000 36.56564 166 ARG A N 1
ATOM 1221 C CA . ARG A 1 166 ? 15.42800 50.97400 10.33600 1.000 37.99970 166 ARG A CA 1
ATOM 1222 C C . ARG A 1 166 ? 16.34400 49.96000 10.98600 1.000 37.13061 166 ARG A C 1
ATOM 1223 O O . ARG A 1 166 ? 16.35700 48.78800 10.58900 1.000 38.76009 166 ARG A O 1
ATOM 1231 N N . HIS A 1 167 ? 17.10900 50.38000 11.99000 1.000 37.47567 167 HIS A N 1
ATOM 1232 C CA . HIS A 1 167 ? 18.00300 49.44700 12.66800 1.000 39.57408 167 HIS A CA 1
ATOM 1233 C C . HIS A 1 167 ? 17.26700 48.19400 13.13900 1.000 38.64220 167 HIS A C 1
ATOM 1234 O O . HIS A 1 167 ? 17.83400 47.09400 13.11400 1.000 41.25521 167 HIS A O 1
ATOM 1241 N N . TYR A 1 168 ? 16.00300 48.32400 13.54200 1.000 31.83556 168 TYR A N 1
ATOM 1242 C CA . TYR A 1 168 ? 15.28000 47.16800 14.04900 1.000 35.90597 168 TYR A CA 1
ATOM 1243 C C . TYR A 1 168 ? 14.59100 46.34800 12.96600 1.000 36.08649 168 TYR A C 1
ATOM 1244 O O . TYR A 1 168 ? 14.15900 45.23000 13.25500 1.000 37.06050 168 TYR A O 1
ATOM 1253 N N . HIS A 1 169 ? 14.50300 46.84800 11.73100 1.000 34.18806 169 HIS A N 1
ATOM 1254 C CA . HIS A 1 169 ? 13.60500 46.23200 10.76100 1.000 36.69286 169 HIS A CA 1
ATOM 1255 C C . HIS A 1 169 ? 13.89000 44.76000 10.49700 1.000 36.95581 169 HIS A C 1
ATOM 1256 O O . HIS A 1 169 ? 12.93100 44.03600 10.18500 1.000 37.17015 169 HIS A O 1
ATOM 1263 N N . PRO A 1 170 ? 15.12400 44.26400 10.56900 1.000 33.78502 170 PRO A N 1
ATOM 1264 C CA . PRO A 1 170 ? 15.32800 42.81900 10.37200 1.000 32.98534 170 PRO A CA 1
ATOM 1265 C C . PRO A 1 170 ? 14.46400 41.95800 11.27700 1.000 40.42846 170 PRO A C 1
ATOM 1266 O O . PRO A 1 170 ? 14.11500 40.82600 10.90900 1.000 39.75662 170 PRO A O 1
ATOM 1270 N N . ILE A 1 171 ? 14.11600 42.45500 12.46400 1.000 38.37334 171 ILE A N 1
ATOM 1271 C CA . ILE A 1 171 ? 13.21400 41.71300 13.33000 1.000 37.37502 171 ILE A CA 1
ATOM 1272 C C . ILE A 1 171 ? 11.84000 41.62100 12.69800 1.000 36.06145 171 ILE A C 1
ATOM 1273 O O . ILE A 1 171 ? 11.25300 40.53500 12.61600 1.000 32.52994 171 ILE A O 1
ATOM 1278 N N . TYR A 1 172 ? 11.28600 42.77500 12.29800 1.000 34.55284 172 TYR A N 1
ATOM 1279 C CA . TYR A 1 172 ? 9.93500 42.80700 11.75100 1.000 37.53467 172 TYR A CA 1
ATOM 1280 C C . TYR A 1 172 ? 9.87600 42.01000 10.46400 1.000 40.87673 172 TYR A C 1
ATOM 1281 O O . TYR A 1 172 ? 8.91600 41.27300 10.21400 1.000 41.20975 172 TYR A O 1
ATOM 1290 N N . GLU A 1 173 ? 10.92400 42.10300 9.66000 1.000 37.45177 173 GLU A N 1
ATOM 1291 C CA . GLU A 1 173 ? 10.94300 41.34700 8.42600 1.000 39.92307 173 GLU A CA 1
ATOM 1292 C C . GLU A 1 173 ? 10.90400 39.84900 8.69500 1.000 39.86467 173 GLU A C 1
ATOM 1293 O O . GLU A 1 173 ? 10.18500 39.10600 8.01400 1.000 40.55732 173 GLU A O 1
ATOM 1299 N N . ALA A 1 174 ? 11.67200 39.38200 9.67900 1.000 37.79316 174 ALA A N 1
ATOM 1300 C CA . ALA A 1 174 ? 11.69600 37.95000 9.96800 1.000 39.11023 174 ALA A CA 1
ATOM 1301 C C . ALA A 1 174 ? 10.39200 37.48500 10.61700 1.000 38.05661 174 ALA A C 1
ATOM 1302 O O . ALA A 1 174 ? 9.89600 36.39200 10.31400 1.000 39.16106 174 ALA A O 1
ATOM 1304 N N . ALA A 1 175 ? 9.82300 38.28800 11.51700 1.000 40.03831 175 ALA A N 1
ATOM 1305 C CA . ALA A 1 175 ? 8.55600 37.90400 12.13200 1.000 38.52518 175 ALA A CA 1
ATOM 1306 C C . ALA A 1 175 ? 7.44900 37.80300 11.08500 1.000 40.55740 175 ALA A C 1
ATOM 1307 O O . ALA A 1 175 ? 6.71700 36.80500 11.03300 1.000 39.34050 175 ALA A O 1
ATOM 1309 N N . ALA A 1 176 ? 7.30800 38.83700 10.24500 1.000 35.65745 176 ALA A N 1
ATOM 1310 C CA . ALA A 1 176 ? 6.28700 38.81300 9.19900 1.000 40.46638 176 ALA A CA 1
ATOM 1311 C C . ALA A 1 176 ? 6.48000 37.62100 8.27300 1.000 39.76915 176 ALA A C 1
ATOM 1312 O O . ALA A 1 176 ? 5.51300 36.94300 7.90600 1.000 38.57201 176 ALA A O 1
ATOM 1314 N N . ARG A 1 177 ? 7.72400 37.31500 7.91200 1.000 35.84948 177 ARG A N 1
ATOM 1315 C CA . ARG A 1 177 ? 8.00700 36.17900 6.99500 1.000 38.44759 177 ARG A CA 1
ATOM 1316 C C . ARG A 1 177 ? 7.56300 34.85100 7.61700 1.000 41.79702 177 ARG A C 1
ATOM 1317 O O . ARG A 1 177 ? 7.21400 33.94900 6.85800 1.000 41.38193 177 ARG A O 1
ATOM 1325 N N . ASN A 1 178 ? 7.57400 34.74700 8.94300 1.000 35.35050 178 ASN A N 1
ATOM 1326 C CA . ASN A 1 178 ? 7.16900 33.52300 9.61600 1.000 34.98780 178 ASN A CA 1
ATOM 1327 C C . ASN A 1 178 ? 5.74200 33.57100 10.13600 1.000 38.71046 178 ASN A C 1
ATOM 1328 O O . ASN A 1 178 ? 5.35300 32.70200 10.93000 1.000 41.68000 178 ASN A O 1
ATOM 1333 N N . GLY A 1 179 ? 4.95900 34.56100 9.71900 1.000 39.08304 179 GLY A N 1
ATOM 1334 C CA . GLY A 1 179 ? 3.59100 34.69600 10.18900 1.000 37.60203 179 GLY A CA 1
ATOM 1335 C C . GLY A 1 179 ? 3.47500 34.93400 11.68200 1.000 39.63165 179 GLY A C 1
ATOM 1336 O O . GLY A 1 179 ? 2.53600 34.43600 12.31700 1.000 40.29264 179 GLY A O 1
ATOM 1337 N N . LEU A 1 180 ? 4.40400 35.69000 12.25800 1.000 40.33741 180 LEU A N 1
ATOM 1338 C CA . LEU A 1 180 ? 4.43800 35.90800 13.70200 1.000 41.77237 180 LEU A CA 1
ATOM 1339 C C . LEU A 1 180 ? 4.20400 37.37500 13.99500 1.000 41.77701 180 LEU A C 1
ATOM 1340 O O . LEU A 1 180 ? 4.93800 38.23100 13.46700 1.000 39.89912 180 LEU A O 1
ATOM 1345 N N . PRO A 1 181 ? 3.19800 37.70800 14.79900 1.000 41.50489 181 PRO A N 1
ATOM 1346 C CA . PRO A 1 181 ? 3.10200 39.06200 15.33400 1.000 39.35533 181 PRO A CA 1
ATOM 1347 C C . PRO A 1 181 ? 4.33300 39.38100 16.16300 1.000 37.90099 181 PRO A C 1
ATOM 1348 O O . PRO A 1 181 ? 5.03000 38.49300 16.66000 1.000 38.45948 181 PRO A O 1
ATOM 1352 N N . VAL A 1 182 ? 4.61100 40.67000 16.29400 1.000 37.38103 182 VAL A N 1
ATOM 1353 C CA . VAL A 1 182 ? 5.68300 41.14500 17.15700 1.000 39.92663 182 VAL A CA 1
ATOM 1354 C C . VAL A 1 182 ? 5.01600 41.82200 18.34100 1.000 40.27501 182 VAL A C 1
ATOM 1355 O O . VAL A 1 182 ? 4.31500 42.83300 18.17500 1.000 38.17492 182 VAL A O 1
ATOM 1359 N N . ALA A 1 183 ? 5.19500 41.21500 19.52000 1.000 37.32797 183 ALA A N 1
ATOM 1360 C CA . ALA A 1 183 ? 4.69900 41.73400 20.79600 1.000 40.52408 183 ALA A CA 1
ATOM 1361 C C . ALA A 1 183 ? 5.77700 42.53400 21.51300 1.000 36.13749 183 ALA A C 1
ATOM 1362 O O . ALA A 1 183 ? 6.95800 42.17600 21.48800 1.000 36.46513 183 ALA A O 1
ATOM 1364 N N . ILE A 1 184 ? 5.36200 43.61500 22.16000 1.000 36.26764 184 ILE A N 1
ATOM 1365 C CA . ILE A 1 184 ? 6.25200 44.49400 22.91400 1.000 38.92321 184 ILE A CA 1
ATOM 1366 C C . ILE A 1 184 ? 5.78100 44.51500 24.35500 1.000 38.63259 184 ILE A C 1
ATOM 1367 O O . ILE A 1 184 ? 4.58000 44.64900 24.61300 1.000 40.29112 184 ILE A O 1
ATOM 1372 N N . HIS A 1 185 ? 6.71900 44.39900 25.29100 1.000 41.05459 185 HIS A N 1
ATOM 1373 C CA . HIS A 1 185 ? 6.39900 44.26900 26.72400 1.000 39.88339 185 HIS A CA 1
ATOM 1374 C C . HIS A 1 185 ? 7.34000 45.09800 27.60700 1.000 40.53216 185 HIS A C 1
ATOM 1375 O O . HIS A 1 185 ? 8.57500 45.00800 27.44800 1.000 39.41215 185 HIS A O 1
ATOM 1382 N N . PRO A 1 186 ? 6.81200 45.88500 28.54300 1.000 38.65106 186 PRO A N 1
ATOM 1383 C CA . PRO A 1 186 ? 7.66600 46.70900 29.41700 1.000 43.66255 186 PRO A CA 1
ATOM 1384 C C . PRO A 1 186 ? 8.35700 45.88100 30.49400 1.000 43.08597 186 PRO A C 1
ATOM 1385 O O . PRO A 1 186 ? 8.13500 44.67800 30.62500 1.000 36.08012 186 PRO A O 1
ATOM 1389 N N . GLY A 1 187 ? 9.19400 46.56900 31.28900 1.000 43.60534 187 GLY A N 1
ATOM 1390 C CA . GLY A 1 187 ? 9.86500 45.93600 32.40000 1.000 38.18239 187 GLY A CA 1
ATOM 1391 C C . GLY A 1 187 ? 11.29900 46.34800 32.64300 1.000 41.10484 187 GLY A C 1
ATOM 1392 O O . GLY A 1 187 ? 11.72800 46.41900 33.79900 1.000 48.53379 187 GLY A O 1
ATOM 1393 N N . ALA A 1 188 ? 12.06200 46.62200 31.59200 1.000 40.81270 188 ALA A N 1
ATOM 1394 C CA . ALA A 1 188 ? 13.48600 46.88400 31.75900 1.000 40.46239 188 ALA A CA 1
ATOM 1395 C C . ALA A 1 188 ? 13.87000 48.34200 31.49300 1.000 38.71768 188 ALA A C 1
ATOM 1396 O O . ALA A 1 188 ? 15.05600 48.67200 31.54800 1.000 43.36698 188 ALA A O 1
ATOM 1398 N N . GLU A 1 189 ? 12.89200 49.19700 31.21700 1.000 36.98074 189 GLU A N 1
ATOM 1399 C CA . GLU A 1 189 ? 13.15400 50.60100 30.80100 1.000 38.00304 189 GLU A CA 1
ATOM 1400 C C . GLU A 1 189 ? 14.20300 51.30500 31.66700 1.000 42.14002 189 GLU A C 1
ATOM 1401 O O . GLU A 1 189 ? 14.05600 51.30800 32.89200 1.000 39.14847 189 GLU A O 1
ATOM 1407 N N . GLY A 1 190 ? 15.20700 51.90000 31.01800 1.000 40.77351 190 GLY A N 1
ATOM 1408 C CA . GLY A 1 190 ? 16.25000 52.62000 31.71800 1.000 38.41096 190 GLY A CA 1
ATOM 1409 C C . GLY A 1 190 ? 17.36500 51.75900 32.26500 1.000 40.06552 190 GLY A C 1
ATOM 1410 O O . GLY A 1 190 ? 18.39200 52.30300 32.69500 1.000 42.95809 190 GLY A O 1
ATOM 1411 N N . GLY A 1 191 ? 17.20600 50.43600 32.25700 1.000 39.99449 191 GLY A N 1
ATOM 1412 C CA . GLY A 1 191 ? 18.26900 49.56400 32.70600 1.000 38.62047 191 GLY A CA 1
ATOM 1413 C C . GLY A 1 191 ? 19.39400 49.45200 31.69200 1.000 42.36021 191 GLY A C 1
ATOM 1414 O O . GLY A 1 191 ? 19.19300 49.57200 30.47800 1.000 40.91556 191 GLY A O 1
ATOM 1415 N N . GLY A 1 192 ? 20.59900 49.22100 32.21700 1.000 37.98324 192 GLY A N 1
ATOM 1416 C CA . GLY A 1 192 ? 21.76800 48.96100 31.39500 1.000 34.92040 192 GLY A CA 1
ATOM 1417 C C . GLY A 1 192 ? 22.02800 50.07200 30.39600 1.000 39.53530 192 GLY A C 1
ATOM 1418 O O . GLY A 1 192 ? 22.20100 51.25100 30.75600 1.000 42.96164 192 GLY A O 1
ATOM 1419 N N . SER A 1 193 ? 22.03600 49.70500 29.11300 1.000 36.93299 193 SER A N 1
ATOM 1420 C CA . SER A 1 193 ? 22.35300 50.63700 28.03700 1.000 39.77028 193 SER A CA 1
ATOM 1421 C C . SER A 1 193 ? 21.12300 51.03500 27.22300 1.000 39.25324 193 SER A C 1
ATOM 1422 O O . SER A 1 193 ? 21.26900 51.47700 26.07500 1.000 39.41463 193 SER A O 1
ATOM 1425 N N . SER A 1 194 ? 19.92300 50.89200 27.78900 1.000 34.59786 194 SER A N 1
ATOM 1426 C CA . SER A 1 194 ? 18.70100 51.37600 27.15400 1.000 39.31382 194 SER A CA 1
ATOM 1427 C C . SER A 1 194 ? 18.51900 52.87900 27.39600 1.000 35.20279 194 SER A C 1
ATOM 1428 O O . SER A 1 194 ? 19.23300 53.49700 28.18100 1.000 42.46031 194 SER A O 1
ATOM 1431 N N . THR A 1 195 ? 17.53600 53.46200 26.71500 1.000 34.25802 195 THR A N 1
ATOM 1432 C CA . THR A 1 195 ? 17.23000 54.88700 26.82600 1.000 35.59405 195 THR A CA 1
ATOM 1433 C C . THR A 1 195 ? 16.70100 55.21800 28.22300 1.000 37.43256 195 THR A C 1
ATOM 1434 O O . THR A 1 195 ? 16.16300 54.36000 28.92000 1.000 37.56649 195 THR A O 1
ATOM 1438 N N . ALA A 1 196 ? 16.81900 56.48500 28.61600 1.000 35.95318 196 ALA A N 1
ATOM 1439 C CA . ALA A 1 196 ? 16.18300 56.91300 29.85400 1.000 37.12468 196 ALA A CA 1
ATOM 1440 C C . ALA A 1 196 ? 14.72000 56.45400 29.86600 1.000 40.11585 196 ALA A C 1
ATOM 1441 O O . ALA A 1 196 ? 14.06300 56.43500 28.81500 1.000 42.06514 196 ALA A O 1
ATOM 1443 N N . PRO A 1 197 ? 14.17500 56.08100 31.02800 1.000 35.59956 197 PRO A N 1
ATOM 1444 C CA . PRO A 1 197 ? 12.86700 55.40200 31.04100 1.000 33.75905 197 PRO A CA 1
ATOM 1445 C C . PRO A 1 197 ? 11.67300 56.29900 30.80400 1.000 33.06065 197 PRO A C 1
ATOM 1446 O O . PRO A 1 197 ? 10.58600 55.77300 30.52100 1.000 36.92549 197 PRO A O 1
ATOM 1450 N N . THR A 1 198 ? 11.80800 57.61100 30.95800 1.000 34.42112 198 THR A N 1
ATOM 1451 C CA . THR A 1 198 ? 10.75600 58.55900 30.61300 1.000 36.39960 198 THR A CA 1
ATOM 1452 C C . THR A 1 198 ? 11.37000 59.64300 29.74700 1.000 34.14609 198 THR A C 1
ATOM 1453 O O . THR A 1 198 ? 12.59000 59.81300 29.71400 1.000 37.83556 198 THR A O 1
ATOM 1457 N N . ALA A 1 199 ? 10.51500 60.39700 29.06500 1.000 36.20134 199 ALA A N 1
ATOM 1458 C CA . ALA A 1 199 ? 11.00000 61.51500 28.26400 1.000 36.00422 199 ALA A CA 1
ATOM 1459 C C . ALA A 1 199 ? 11.69800 62.57800 29.11800 1.000 39.61915 199 ALA A C 1
ATOM 1460 O O . ALA A 1 199 ? 12.52700 63.34300 28.60100 1.000 35.33552 199 ALA A O 1
ATOM 1462 N N . ALA A 1 200 ? 11.37800 62.66100 30.41000 1.000 35.96779 200 ALA A N 1
ATOM 1463 C CA . ALA A 1 200 ? 12.02300 63.64400 31.26700 1.000 37.35238 200 ALA A CA 1
ATOM 1464 C C . ALA A 1 200 ? 13.28000 63.10500 31.93900 1.000 38.54526 200 ALA A C 1
ATOM 1465 O O . ALA A 1 200 ? 13.88800 63.82100 32.74900 1.000 34.70890 200 ALA A O 1
ATOM 1467 N N . GLY A 1 201 ? 13.68900 61.87500 31.62200 1.000 36.50370 201 GLY A N 1
ATOM 1468 C CA . GLY A 1 201 ? 14.80900 61.25800 32.31600 1.000 39.93486 201 GLY A CA 1
ATOM 1469 C C . GLY A 1 201 ? 14.39100 60.21200 33.33600 1.000 34.95453 201 GLY A C 1
ATOM 1470 O O . GLY A 1 201 ? 13.39200 59.51000 33.12900 1.000 38.23392 201 GLY A O 1
ATOM 1471 N N . TYR A 1 202 ? 15.14500 60.09000 34.43600 1.000 37.51510 202 TYR A N 1
ATOM 1472 C CA . TYR A 1 202 ? 14.90400 59.05100 35.44300 1.000 39.65137 202 TYR A CA 1
ATOM 1473 C C . TYR A 1 202 ? 14.09800 59.60700 36.60200 1.000 37.69305 202 TYR A C 1
ATOM 1474 O O . TYR A 1 202 ? 14.59700 60.49700 37.30800 1.000 40.72087 202 TYR A O 1
ATOM 1483 N N . PRO A 1 203 ? 12.87500 59.11400 36.85700 1.000 39.05240 203 PRO A N 1
ATOM 1484 C CA . PRO A 1 203 ? 12.16500 59.50200 38.08300 1.000 42.04425 203 PRO A CA 1
ATOM 1485 C C . PRO A 1 203 ? 12.80800 58.90500 39.33200 1.000 38.31040 203 PRO A C 1
ATOM 1486 O O . PRO A 1 203 ? 13.81800 58.19500 39.23500 1.000 35.18296 203 PRO A O 1
ATOM 1490 N N . THR A 1 204 ? 12.26900 59.19200 40.51900 1.000 41.77721 204 THR A N 1
ATOM 1491 C CA . THR A 1 204 ? 12.93800 58.71800 41.73300 1.000 39.22962 204 THR A CA 1
ATOM 1492 C C . THR A 1 204 ? 12.35300 57.41500 42.27500 1.000 37.10481 204 THR A C 1
ATOM 1493 O O . THR A 1 204 ? 13.09000 56.63100 42.88400 1.000 41.49001 204 THR A O 1
ATOM 1497 N N . ARG A 1 205 ? 11.07800 57.11800 42.00300 1.000 38.71833 205 ARG A N 1
ATOM 1498 C CA . ARG A 1 205 ? 10.35900 56.05000 42.68200 1.000 40.00793 205 ARG A CA 1
ATOM 1499 C C . ARG A 1 205 ? 9.66000 55.11500 41.70700 1.000 38.88845 205 ARG A C 1
ATOM 1500 O O . ARG A 1 205 ? 9.23100 55.51700 40.61800 1.000 38.49926 205 ARG A O 1
ATOM 1508 N N . TYR A 1 206 ? 9.49900 53.86700 42.15300 1.000 35.99778 206 TYR A N 1
ATOM 1509 C CA . TYR A 1 206 ? 8.77900 52.87100 41.37100 1.000 37.57232 206 TYR A CA 1
ATOM 1510 C C . TYR A 1 206 ? 7.44900 53.40500 40.86100 1.000 39.95331 206 TYR A C 1
ATOM 1511 O O . TYR A 1 206 ? 7.09700 53.20500 39.69000 1.000 43.46807 206 TYR A O 1
ATOM 1520 N N . ILE A 1 207 ? 6.69700 54.10300 41.71200 1.000 40.97789 207 ILE A N 1
ATOM 1521 C CA . ILE A 1 207 ? 5.34900 54.50000 41.31700 1.000 37.90597 207 ILE A CA 1
ATOM 1522 C C . ILE A 1 207 ? 5.38400 55.39600 40.07500 1.000 36.59447 207 ILE A C 1
ATOM 1523 O O . ILE A 1 207 ? 4.49900 55.31000 39.21800 1.000 37.84428 207 ILE A O 1
ATOM 1528 N N . GLU A 1 208 ? 6.38700 56.27500 39.96200 1.000 35.47596 208 GLU A N 1
ATOM 1529 C CA . GLU A 1 208 ? 6.49900 57.10200 38.75900 1.000 40.95424 208 GLU A CA 1
ATOM 1530 C C . GLU A 1 208 ? 6.93900 56.26800 37.56100 1.000 40.73121 208 GLU A C 1
ATOM 1531 O O . GLU A 1 208 ? 6.33700 56.34700 36.48000 1.000 38.74010 208 GLU A O 1
ATOM 1537 N N . TRP A 1 209 ? 8.01900 55.49400 37.73400 1.000 38.47832 209 TRP A N 1
ATOM 1538 C CA . TRP A 1 209 ? 8.51600 54.62200 36.68000 1.000 38.77260 209 TRP A CA 1
ATOM 1539 C C . TRP A 1 209 ? 7.38800 53.78300 36.09700 1.000 42.43991 209 TRP A C 1
ATOM 1540 O O . TRP A 1 209 ? 7.15800 53.78100 34.88000 1.000 38.06214 209 TRP A O 1
ATOM 1551 N N . HIS A 1 210 ? 6.64300 53.09400 36.96700 1.000 41.73127 210 HIS A N 1
ATOM 1552 C CA . HIS A 1 210 ? 5.58700 52.21500 36.48800 1.000 38.36761 210 HIS A CA 1
ATOM 1553 C C . HIS A 1 210 ? 4.49900 52.99100 35.76700 1.000 39.86262 210 HIS A C 1
ATOM 1554 O O . HIS A 1 210 ? 4.03700 52.57200 34.70000 1.000 41.68881 210 HIS A O 1
ATOM 1561 N N . THR A 1 211 ? 4.07600 54.12600 36.32800 1.000 38.80217 211 THR A N 1
ATOM 1562 C CA . THR A 1 211 ? 2.99500 54.89400 35.71100 1.000 37.65890 211 THR A CA 1
ATOM 1563 C C . THR A 1 211 ? 3.36600 55.33300 34.29100 1.000 42.44097 211 THR A C 1
ATOM 1564 O O . THR A 1 211 ? 2.54100 55.26000 33.36900 1.000 35.90244 211 THR A O 1
ATOM 1568 N N . CYS A 1 212 ? 4.62600 55.73700 34.09300 1.000 41.19041 212 CYS A N 1
ATOM 1569 C CA . CYS A 1 212 ? 5.13700 56.30200 32.86000 1.000 38.55647 212 CYS A CA 1
ATOM 1570 C C . CYS A 1 212 ? 5.46300 55.25900 31.79900 1.000 40.01714 212 CYS A C 1
ATOM 1571 O O . CYS A 1 212 ? 5.90800 55.64000 30.71000 1.000 36.37096 212 CYS A O 1
ATOM 1574 N N . LEU A 1 213 ? 5.27100 53.96600 32.07500 1.000 38.12220 213 LEU A N 1
ATOM 1575 C CA . LEU A 1 213 ? 5.59100 52.97300 31.05400 1.000 38.04313 213 LEU A CA 1
ATOM 1576 C C . LEU A 1 213 ? 4.76400 53.19100 29.78500 1.000 38.09995 213 LEU A C 1
ATOM 1577 O O . LEU A 1 213 ? 5.27100 53.02800 28.67200 1.000 40.20420 213 LEU A O 1
ATOM 1582 N N . SER A 1 214 ? 3.49700 53.58600 29.93200 1.000 39.67614 214 SER A N 1
ATOM 1583 C CA . SER A 1 214 ? 2.65200 53.84400 28.76800 1.000 40.19556 214 SER A CA 1
ATOM 1584 C C . SER A 1 214 ? 3.34200 54.76000 27.77900 1.000 39.60369 214 SER A C 1
ATOM 1585 O O . SER A 1 214 ? 3.21000 54.59800 26.56200 1.000 40.30838 214 SER A O 1
ATOM 1588 N N . GLN A 1 215 ? 4.06300 55.75000 28.29000 1.000 38.31480 215 GLN A N 1
ATOM 1589 C CA . GLN A 1 215 ? 4.68200 56.72900 27.42300 1.000 37.97120 215 GLN A CA 1
ATOM 1590 C C . GLN A 1 215 ? 5.75500 56.10000 26.54300 1.000 40.62512 215 GLN A C 1
ATOM 1591 O O . GLN A 1 215 ? 5.91600 56.50100 25.38300 1.000 38.28854 215 GLN A O 1
ATOM 1597 N N . MET A 1 216 ? 6.49100 55.10700 27.06600 1.000 35.86023 216 MET A N 1
ATOM 1598 C CA . MET A 1 216 ? 7.40600 54.34500 26.21300 1.000 40.69650 216 MET A CA 1
ATOM 1599 C C . MET A 1 216 ? 6.68000 53.70700 25.02900 1.000 42.02287 216 MET A C 1
ATOM 1600 O O . MET A 1 216 ? 7.17700 53.74400 23.90000 1.000 40.80638 216 MET A O 1
ATOM 1605 N N . PHE A 1 217 ? 5.51500 53.09700 25.27000 1.000 40.79974 217 PHE A N 1
ATOM 1606 C CA . PHE A 1 217 ? 4.74500 52.51400 24.17500 1.000 40.41827 217 PHE A CA 1
ATOM 1607 C C . PHE A 1 217 ? 4.32700 53.59000 23.18700 1.000 38.37482 217 PHE A C 1
ATOM 1608 O O . PHE A 1 217 ? 4.46000 53.42800 21.96900 1.000 37.22837 217 PHE A O 1
ATOM 1616 N N . MET A 1 218 ? 3.83500 54.71200 23.70200 1.000 37.72235 218 MET A N 1
ATOM 1617 C CA . MET A 1 218 ? 3.40300 55.78900 22.82600 1.000 42.37216 218 MET A CA 1
ATOM 1618 C C . MET A 1 218 ? 4.52000 56.21900 21.89200 1.000 39.90294 218 MET A C 1
ATOM 1619 O O . MET A 1 218 ? 4.28700 56.43500 20.69600 1.000 41.06397 218 MET A O 1
ATOM 1624 N N . ALA A 1 219 ? 5.73900 56.35700 22.41900 1.000 37.92754 219 ALA A N 1
ATOM 1625 C CA . ALA A 1 219 ? 6.84400 56.80400 21.58100 1.000 36.83534 219 ALA A CA 1
ATOM 1626 C C . ALA A 1 219 ? 7.19000 55.75200 20.52700 1.000 38.45604 219 ALA A C 1
ATOM 1627 O O . ALA A 1 219 ? 7.32300 56.08000 19.34400 1.000 40.33096 219 ALA A O 1
ATOM 1629 N N . HIS A 1 220 ? 7.31900 54.48200 20.92600 1.000 36.32110 220 HIS A N 1
ATOM 1630 C CA . HIS A 1 220 ? 7.58700 53.42700 19.94300 1.000 36.43138 220 HIS A CA 1
ATOM 1631 C C . HIS A 1 220 ? 6.47600 53.33900 18.89700 1.000 40.92286 220 HIS A C 1
ATOM 1632 O O . HIS A 1 220 ? 6.75100 53.17800 17.69800 1.000 37.99564 220 HIS A O 1
ATOM 1639 N N . LEU A 1 221 ? 5.21300 53.41600 19.34100 1.000 37.14285 221 LEU A N 1
ATOM 1640 C CA . LEU A 1 221 ? 4.08700 53.32300 18.42100 1.000 39.29628 221 LEU A CA 1
ATOM 1641 C C . LEU A 1 221 ? 4.14000 54.42600 17.36600 1.000 41.45562 221 LEU A C 1
ATOM 1642 O O . LEU A 1 221 ? 3.96000 54.16800 16.16700 1.000 36.92932 221 LEU A O 1
ATOM 1647 N N . VAL A 1 222 ? 4.36100 55.66900 17.80300 1.000 38.29051 222 VAL A N 1
ATOM 1648 C CA . VAL A 1 222 ? 4.45000 56.79100 16.87200 1.000 38.29974 222 VAL A CA 1
ATOM 1649 C C . VAL A 1 222 ? 5.63100 56.60000 15.93500 1.000 37.93588 222 VAL A C 1
ATOM 1650 O O . VAL A 1 222 ? 5.58200 57.00200 14.76500 1.000 38.33359 222 VAL A O 1
ATOM 1654 N N . SER A 1 223 ? 6.69900 55.96800 16.42500 1.000 38.37879 223 SER A N 1
ATOM 1655 C CA . SER A 1 223 ? 7.86700 55.72400 15.59000 1.000 37.61087 223 SER A CA 1
ATOM 1656 C C . SER A 1 223 ? 7.54500 54.72400 14.48800 1.000 38.81306 223 SER A C 1
ATOM 1657 O O . SER A 1 223 ? 7.84700 54.95800 13.31200 1.000 39.88652 223 SER A O 1
ATOM 1660 N N . MET A 1 224 ? 6.94000 53.59400 14.85900 1.000 36.16212 224 MET A N 1
ATOM 1661 C CA . MET A 1 224 ? 6.66100 52.54400 13.88700 1.000 38.26904 224 MET A CA 1
ATOM 1662 C C . MET A 1 224 ? 5.72700 53.04200 12.78900 1.000 38.99437 224 MET A C 1
ATOM 1663 O O . MET A 1 224 ? 5.96700 52.79600 11.60400 1.000 40.83030 224 MET A O 1
ATOM 1668 N N . VAL A 1 225 ? 4.64000 53.71500 13.17500 1.000 35.14311 225 VAL A N 1
ATOM 1669 C CA . VAL A 1 225 ? 3.69900 54.24600 12.20000 1.000 36.41047 225 VAL A CA 1
ATOM 1670 C C . VAL A 1 225 ? 4.40900 55.21800 11.27400 1.000 40.02101 225 VAL A C 1
ATOM 1671 O O . VAL A 1 225 ? 4.34700 55.08400 10.04200 1.000 40.13537 225 VAL A O 1
ATOM 1675 N N . CYS A 1 226 ? 5.11600 56.20600 11.85500 1.000 36.04950 226 CYS A N 1
ATOM 1676 C CA . CYS A 1 226 ? 5.62500 57.31500 11.04400 1.000 36.88319 226 CYS A CA 1
ATOM 1677 C C . CYS A 1 226 ? 6.83000 56.91000 10.21400 1.000 38.64404 226 CYS A C 1
ATOM 1678 O O . CYS A 1 226 ? 7.01700 57.45000 9.11900 1.000 41.98927 226 CYS A O 1
ATOM 1681 N N . GLU A 1 227 ? 7.64600 55.96000 10.69500 1.000 35.98240 227 GLU A N 1
ATOM 1682 C CA . GLU A 1 227 ? 8.72200 55.41200 9.87000 1.000 42.22571 227 GLU A CA 1
ATOM 1683 C C . GLU A 1 227 ? 8.21100 54.49800 8.74000 1.000 44.10834 227 GLU A C 1
ATOM 1684 O O . GLU A 1 227 ? 9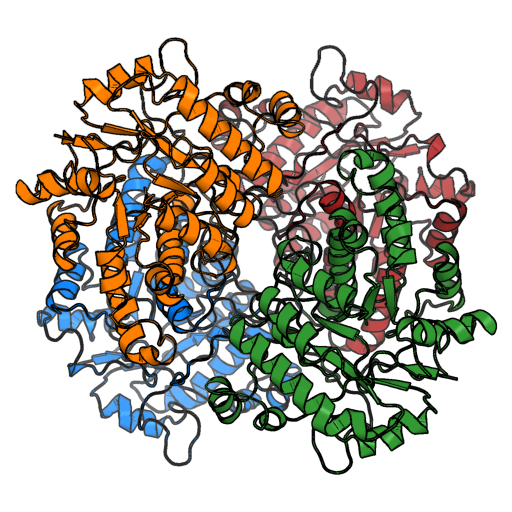.03900 53.98300 7.98100 1.000 38.04778 227 GLU A O 1
ATOM 1690 N N . GLY A 1 228 ? 6.89900 54.26100 8.62700 1.000 41.04803 228 GLY A N 1
ATOM 1691 C CA . GLY A 1 228 ? 6.37700 53.38500 7.59400 1.000 36.66112 228 GLY A CA 1
ATOM 1692 C C . GLY A 1 228 ? 6.67600 51.91400 7.80000 1.000 42.75992 228 GLY A C 1
ATOM 1693 O O . GLY A 1 228 ? 6.82400 51.18600 6.81300 1.000 36.90191 228 GLY A O 1
ATOM 1694 N N . VAL A 1 229 ? 6.76400 51.44600 9.06100 1.000 39.77242 229 VAL A N 1
ATOM 1695 C CA . VAL A 1 229 ? 7.01000 50.02100 9.30400 1.000 35.54464 229 VAL A CA 1
ATOM 1696 C C . VAL A 1 229 ? 5.84900 49.18800 8.77800 1.000 37.67133 229 VAL A C 1
ATOM 1697 O O . VAL A 1 229 ? 6.03900 48.08200 8.25500 1.000 40.42133 229 VAL A O 1
ATOM 1701 N N . PHE A 1 230 ? 4.62900 49.69300 8.92100 1.000 35.73049 230 PHE A N 1
ATOM 1702 C CA . PHE A 1 230 ? 3.45500 48.96900 8.45400 1.000 41.10166 230 PHE A CA 1
ATOM 1703 C C . PHE A 1 230 ? 3.21800 49.12800 6.95000 1.000 40.15882 230 PHE A C 1
ATOM 1704 O O . PHE A 1 230 ? 2.31500 48.47500 6.40700 1.000 38.15347 230 PHE A O 1
ATOM 1712 N N . VAL A 1 231 ? 4.01300 49.96400 6.27800 1.000 39.29498 231 VAL A N 1
ATOM 1713 C CA . VAL A 1 231 ? 4.02900 50.05400 4.81500 1.000 40.85274 231 VAL A CA 1
ATOM 1714 C C . VAL A 1 231 ? 5.12800 49.18000 4.22700 1.000 38.70143 231 VAL A C 1
ATOM 1715 O O . VAL A 1 231 ? 4.91300 48.47900 3.23800 1.000 38.73376 231 VAL A O 1
ATOM 1719 N N . LYS A 1 232 ? 6.31800 49.23600 4.82100 1.000 37.33300 232 LYS A N 1
ATOM 1720 C CA . LYS A 1 232 ? 7.38600 48.31400 4.45700 1.000 36.38285 232 LYS A CA 1
ATOM 1721 C C . LYS A 1 232 ? 6.95300 46.86100 4.66200 1.000 42.81885 232 LYS A C 1
ATOM 1722 O O . LYS A 1 232 ? 7.23100 45.99400 3.81800 1.000 42.31352 232 LYS A O 1
ATOM 1728 N N . TYR A 1 233 ? 6.27800 46.57500 5.78700 1.000 37.83548 233 TYR A N 1
ATOM 1729 C CA . TYR A 1 233 ? 5.86800 45.22300 6.17200 1.000 39.17493 233 TYR A CA 1
ATOM 1730 C C . TYR A 1 233 ? 4.35100 45.19200 6.34000 1.000 41.51959 233 TYR A C 1
ATOM 1731 O O . TYR A 1 233 ? 3.83900 45.14600 7.46700 1.000 39.92762 233 TYR A O 1
ATOM 1740 N N . PRO A 1 234 ? 3.60000 45.21100 5.23100 1.000 41.89074 234 PRO A N 1
ATOM 1741 C CA . PRO A 1 234 ? 2.13400 45.30000 5.32700 1.000 39.63534 234 PRO A CA 1
ATOM 1742 C C . PRO A 1 234 ? 1.46600 44.05500 5.91200 1.000 37.02123 234 PRO A C 1
ATOM 1743 O O . PRO A 1 234 ? 0.26500 44.10400 6.20300 1.000 36.66404 234 PRO A O 1
ATOM 1747 N N . ASN A 1 235 ? 2.19400 42.95300 6.10300 1.000 38.16317 235 ASN A N 1
ATOM 1748 C CA . ASN A 1 235 ? 1.65700 41.76100 6.74900 1.000 39.38612 235 ASN A CA 1
ATOM 1749 C C . ASN A 1 235 ? 2.15500 41.60800 8.19400 1.000 46.82273 235 ASN A C 1
ATOM 1750 O O . ASN A 1 235 ? 2.21600 40.48400 8.71000 1.000 47.15479 235 ASN A O 1
ATOM 1755 N N . LEU A 1 236 ? 2.48300 42.71700 8.87200 1.000 43.78517 236 LEU A N 1
ATOM 1756 C CA . LEU A 1 236 ? 3.01400 42.67300 10.23500 1.000 42.77491 236 LEU A CA 1
ATOM 1757 C C . LEU A 1 236 ? 1.94600 43.12400 11.21900 1.000 40.44384 236 LEU A C 1
ATOM 1758 O O . LEU A 1 236 ? 1.27600 44.14000 10.99400 1.000 38.08356 236 LEU A O 1
ATOM 1763 N N . LYS A 1 237 ? 1.78800 42.36400 12.30200 1.000 38.44169 237 LYS A N 1
ATOM 1764 C CA . LYS A 1 237 ? 0.94400 42.74700 13.42800 1.000 40.45038 237 LYS A CA 1
ATOM 1765 C C . LYS A 1 237 ? 1.83300 43.06200 14.62200 1.000 37.37753 237 LYS A C 1
ATOM 1766 O O . LYS A 1 237 ? 2.79500 42.33500 14.89500 1.000 33.94660 237 LYS A O 1
ATOM 1772 N N . VAL A 1 238 ? 1.50300 44.13000 15.34600 1.000 37.56033 238 VAL A N 1
ATOM 1773 C CA . VAL A 1 238 ? 2.21300 44.50400 16.56900 1.000 40.92265 238 VAL A CA 1
ATOM 1774 C C . VAL A 1 238 ? 1.23700 44.45400 17.74200 1.000 38.32377 238 VAL A C 1
ATOM 1775 O O . VAL A 1 238 ? 0.10300 44.93600 17.63600 1.000 39.07168 238 VAL A O 1
ATOM 1779 N N . VAL A 1 239 ? 1.67500 43.86000 18.85400 1.000 38.86906 239 VAL A N 1
ATOM 1780 C CA . VAL A 1 239 ? 0.85700 43.70500 20.06600 1.000 37.90305 239 VAL A CA 1
ATOM 1781 C C . VAL A 1 239 ? 1.52300 44.48200 21.19600 1.000 40.17458 239 VAL A C 1
ATOM 1782 O O . VAL A 1 239 ? 2.60900 44.10300 21.65400 1.000 36.48009 239 VAL A O 1
ATOM 1786 N N . LEU A 1 240 ? 0.86700 45.55100 21.65700 1.000 37.68854 240 LEU A N 1
ATOM 1787 C CA . LEU A 1 240 ? 1.32300 46.34800 22.79000 1.000 37.78849 240 LEU A CA 1
ATOM 1788 C C . LEU A 1 240 ? 0.78800 45.69900 24.06000 1.000 44.61743 240 LEU A C 1
ATOM 1789 O O . LEU A 1 240 ? -0.39500 45.83900 24.39300 1.000 43.87990 240 LEU A O 1
ATOM 1794 N N . VAL A 1 241 ? 1.66200 44.99300 24.77600 1.000 38.34852 241 VAL A N 1
ATOM 1795 C CA . VAL A 1 241 ? 1.26600 44.16300 25.90300 1.000 40.84045 241 VAL A CA 1
ATOM 1796 C C . VAL A 1 241 ? 1.60400 44.89600 27.19000 1.000 42.19902 241 VAL A C 1
ATOM 1797 O O . VAL A 1 241 ? 2.76700 45.25000 27.41200 1.000 38.76774 241 VAL A O 1
ATOM 1801 N N . GLU A 1 242 ? 0.58100 45.12600 28.02700 1.000 38.40839 242 GLU A N 1
ATOM 1802 C CA . GLU A 1 242 ? 0.74700 45.58700 29.40500 1.000 43.60236 242 GLU A CA 1
ATOM 1803 C C . GLU A 1 242 ? 1.13700 47.05500 29.51300 1.000 44.53122 242 GLU A C 1
ATOM 1804 O O . GLU A 1 242 ? 1.89000 47.42000 30.41800 1.000 43.37731 242 GLU A O 1
ATOM 1810 N N . GLY A 1 243 ? 0.63000 47.90200 28.61700 1.000 44.01655 243 GLY A N 1
ATOM 1811 C CA . GLY A 1 243 ? 1.04200 49.29300 28.57800 1.000 38.11851 243 GLY A CA 1
ATOM 1812 C C . GLY A 1 243 ? -0.12300 50.26100 28.61000 1.000 41.59438 243 GLY A C 1
ATOM 1813 O O . GLY A 1 243 ? 0.03400 51.45600 28.33000 1.000 41.57148 243 GLY A O 1
ATOM 1814 N N . GLY A 1 244 ? -1.30300 49.76500 28.95000 1.000 40.53199 244 GLY A N 1
ATOM 1815 C CA . GLY A 1 244 ? -2.45300 50.62900 29.06600 1.000 44.87248 244 GLY A CA 1
ATOM 1816 C C . GLY A 1 244 ? -3.21800 50.75600 27.76700 1.000 42.34639 244 GLY A C 1
ATOM 1817 O O . GLY A 1 244 ? -2.80300 50.29200 26.70300 1.000 42.45306 244 GLY A O 1
ATOM 1818 N N . VAL A 1 245 ? -4.36500 51.42200 27.87000 1.000 43.67199 245 VAL A N 1
ATOM 1819 C CA . VAL A 1 245 ? -5.32400 51.50100 26.77600 1.000 46.37822 245 VAL A CA 1
ATOM 1820 C C . VAL A 1 245 ? -5.88100 52.91300 26.66800 1.000 46.42255 245 VAL A C 1
ATOM 1821 O O . VAL A 1 245 ? -6.04900 53.44600 25.56300 1.000 43.84662 245 VAL A O 1
ATOM 1825 N N . ALA A 1 246 ? -6.17200 53.53300 27.81500 1.000 39.72602 246 ALA A N 1
ATOM 1826 C CA . ALA A 1 246 ? -6.91700 54.78300 27.78800 1.000 45.30206 246 ALA A CA 1
ATOM 1827 C C . ALA A 1 246 ? -6.15800 55.90500 27.09700 1.000 43.07087 246 ALA A C 1
ATOM 1828 O O . ALA A 1 246 ? -6.76900 56.92200 26.76000 1.000 42.36520 246 ALA A O 1
ATOM 1830 N N . TRP A 1 247 ? -4.85800 55.75600 26.86000 1.000 42.39721 247 TRP A N 1
ATOM 1831 C CA . TRP A 1 247 ? -4.13400 56.79900 26.13800 1.000 42.04469 247 TRP A CA 1
ATOM 1832 C C . TRP A 1 247 ? -4.28700 56.70100 24.60900 1.000 42.67311 247 TRP A C 1
ATOM 1833 O O . TRP A 1 247 ? -3.96500 57.66400 23.90500 1.000 41.71321 247 TRP A O 1
ATOM 1844 N N . LEU A 1 248 ? -4.77600 55.58300 24.07400 1.000 41.63602 248 LEU A N 1
ATOM 1845 C CA . LEU A 1 248 ? -4.79000 55.41500 22.61700 1.000 40.27670 248 LEU A CA 1
ATOM 1846 C C . LEU A 1 248 ? -5.54000 56.51800 21.87900 1.000 39.95876 248 LEU A C 1
ATOM 1847 O O . LEU A 1 248 ? -4.99500 57.05200 20.90100 1.000 42.42764 248 LEU A O 1
ATOM 1852 N N . PRO A 1 249 ? -6.76000 56.90600 22.26600 1.000 45.47385 249 PRO A N 1
ATOM 1853 C CA . PRO A 1 249 ? -7.52500 57.84000 21.41700 1.000 41.87940 249 PRO A CA 1
ATOM 1854 C C . PRO A 1 249 ? -6.87800 59.20400 21.28200 1.000 44.13745 249 PRO A C 1
ATOM 1855 O O . PRO A 1 249 ? -6.79000 59.74700 20.16400 1.000 47.46173 249 PRO A O 1
ATOM 1859 N N . GLY A 1 250 ? -6.43600 59.79000 22.39100 1.000 39.79742 250 GLY A N 1
ATOM 1860 C CA . GLY A 1 250 ? -5.75900 61.07100 22.30600 1.000 38.63221 250 GLY A CA 1
ATOM 1861 C C . GLY A 1 250 ? -4.53200 61.00400 21.42000 1.000 41.75222 250 GLY A C 1
ATOM 1862 O O . GLY A 1 250 ? -4.22600 61.94900 20.68700 1.000 42.25779 250 GLY A O 1
ATOM 1863 N N . LEU A 1 251 ? -3.81800 59.87800 21.46200 1.000 38.82864 251 LEU A N 1
ATOM 1864 C CA . LEU A 1 251 ? -2.68800 59.70500 20.55300 1.000 41.36713 251 LEU A CA 1
ATOM 1865 C C . LEU A 1 251 ? -3.16100 59.60400 19.10000 1.000 41.80529 251 LEU A C 1
ATOM 1866 O O . LEU A 1 251 ? -2.56000 60.20700 18.19800 1.000 40.72514 251 LEU A O 1
ATOM 1871 N N . MET A 1 252 ? -4.24800 58.88300 18.87600 1.000 38.16725 252 MET A N 1
ATOM 1872 C CA . MET A 1 252 ? -4.74700 58.71800 17.49700 1.000 40.83913 252 MET A CA 1
ATOM 1873 C C . MET A 1 252 ? -5.17900 60.09100 16.97100 1.000 44.76533 252 MET A C 1
ATOM 1874 O O . MET A 1 252 ? -4.82900 60.40800 15.82600 1.000 46.27085 252 MET A O 1
ATOM 1879 N N . TRP A 1 253 ? -5.84100 60.89600 17.80500 1.000 45.40277 253 TRP A N 1
ATOM 1880 C CA . TRP A 1 253 ? -6.32100 62.20800 17.36400 1.000 41.27439 253 TRP A CA 1
ATOM 1881 C C . TRP A 1 253 ? -5.16600 63.18000 17.13800 1.000 44.84063 253 TRP A C 1
ATOM 1882 O O . TRP A 1 253 ? -5.14500 63.91400 16.14000 1.000 49.80207 253 TRP A O 1
ATOM 1893 N N . ARG A 1 254 ? -4.17500 63.17900 18.02200 1.000 44.24532 254 ARG A N 1
ATOM 1894 C CA . ARG A 1 254 ? -3.00600 64.08100 17.85800 1.000 44.42376 254 ARG A CA 1
ATOM 1895 C C . ARG A 1 254 ? -2.25000 63.70100 16.58200 1.000 43.07862 254 ARG A C 1
ATOM 1896 O O . ARG A 1 254 ? -1.91600 64.59400 15.79800 1.000 39.93889 254 ARG A O 1
ATOM 1904 N N . LEU A 1 255 ? -1.99500 62.41100 16.40100 1.000 45.08997 255 LEU A N 1
ATOM 1905 C CA . LEU A 1 255 ? -1.23300 61.97900 15.23400 1.000 40.53608 255 LEU A CA 1
ATOM 1906 C C . LEU A 1 255 ? -1.96600 62.30800 13.93100 1.000 45.51168 255 LEU A C 1
ATOM 1907 O O . LEU A 1 255 ? -1.35800 62.81000 12.97600 1.000 43.26707 255 LEU A O 1
ATOM 1912 N N . ASP A 1 256 ? -3.26700 62.04100 13.88400 1.000 45.54238 256 ASP A N 1
ATOM 1913 C CA . ASP A 1 256 ? -4.03000 62.26100 12.62900 1.000 46.58416 256 ASP A CA 1
ATOM 1914 C C . ASP A 1 256 ? -4.03300 63.75100 12.28700 1.000 47.79742 256 ASP A C 1
ATOM 1915 O O . ASP A 1 256 ? -3.91200 64.08900 11.10400 1.000 42.39789 256 ASP A O 1
ATOM 1920 N N . LYS A 1 257 ? -4.15600 64.59600 13.30300 1.000 42.35363 257 LYS A N 1
ATOM 1921 C CA . LYS A 1 257 ? -4.20000 66.03500 13.06100 1.000 45.92817 257 LYS A CA 1
ATOM 1922 C C . LYS A 1 257 ? -2.87100 66.54400 12.52200 1.000 46.48404 257 LYS A C 1
ATOM 1923 O O . LYS A 1 257 ? -2.84300 67.36100 11.59200 1.000 46.88526 257 LYS A O 1
ATOM 1929 N N . ASN A 1 258 ? -1.76100 66.07900 13.10100 1.000 44.08653 258 ASN A N 1
ATOM 1930 C CA . ASN A 1 258 ? -0.44700 66.44700 12.58900 1.000 42.86753 258 ASN A CA 1
ATOM 1931 C C . ASN A 1 258 ? -0.22600 65.87500 11.19400 1.000 42.21099 258 ASN A C 1
ATOM 1932 O O . ASN A 1 258 ? 0.42600 66.50500 10.35400 1.000 43.45780 258 ASN A O 1
ATOM 1937 N N . TYR A 1 259 ? -0.72700 64.66000 10.95300 1.000 41.60471 259 TYR A N 1
ATOM 1938 C CA . TYR A 1 259 ? -0.60900 64.04100 9.63900 1.000 47.22091 259 TYR A CA 1
ATOM 1939 C C . TYR A 1 259 ? -1.21900 64.92800 8.56200 1.000 49.70352 259 TYR A C 1
ATOM 1940 O O . TYR A 1 259 ? -0.61600 65.14000 7.49900 1.000 45.71044 259 TYR A O 1
ATOM 1949 N N . LYS A 1 260 ? -2.41000 65.47100 8.83100 1.000 47.78097 260 LYS A N 1
ATOM 1950 C CA . LYS A 1 260 ? -3.07600 66.30200 7.84100 1.000 48.82504 260 LYS A CA 1
ATOM 1951 C C . LYS A 1 260 ? -2.20600 67.49100 7.45800 1.000 48.14208 260 LYS A C 1
ATOM 1952 O O . LYS A 1 260 ? -2.10000 67.83300 6.27600 1.000 52.15160 260 LYS A O 1
ATOM 1958 N N . ALA A 1 261 ? -1.52800 68.09800 8.43200 1.000 47.07651 261 ALA A N 1
ATOM 1959 C CA . ALA A 1 261 ? -0.70900 69.26700 8.12900 1.000 43.65890 261 ALA A CA 1
ATOM 1960 C C . ALA A 1 261 ? 0.67200 68.90900 7.60000 1.000 46.19534 261 ALA A C 1
ATOM 1961 O O . ALA A 1 261 ? 1.31500 69.75500 6.97400 1.000 50.76710 261 ALA A O 1
ATOM 1963 N N . LEU A 1 262 ? 1.14200 67.68500 7.82200 1.000 44.65598 262 LEU A N 1
ATOM 1964 C CA . LEU A 1 262 ? 2.54400 67.36300 7.59700 1.000 42.27169 262 LEU A CA 1
ATOM 1965 C C . LEU A 1 262 ? 2.74200 66.19200 6.63800 1.000 46.27099 262 LEU A C 1
ATOM 1966 O O . LEU A 1 262 ? 3.87900 65.72500 6.48000 1.000 46.98743 262 LEU A O 1
ATOM 1971 N N . ARG A 1 263 ? 1.67900 65.73800 5.96300 1.000 44.45202 263 ARG A N 1
ATOM 1972 C CA . ARG A 1 263 ? 1.74400 64.52300 5.16100 1.000 45.30118 263 ARG A CA 1
ATOM 1973 C C . ARG A 1 263 ? 2.88000 64.53900 4.14200 1.000 47.79211 263 ARG A C 1
ATOM 1974 O O . ARG A 1 263 ? 3.36100 63.47300 3.73900 1.000 45.34847 263 ARG A O 1
ATOM 1982 N N . ALA A 1 264 ? 3.30100 65.72100 3.68300 1.000 42.86569 264 ALA A N 1
ATOM 1983 C CA . ALA A 1 264 ? 4.34300 65.75500 2.66000 1.000 44.11548 264 ALA A CA 1
ATOM 1984 C C . ALA A 1 264 ? 5.64400 65.15200 3.18000 1.000 41.44202 264 ALA A C 1
ATOM 1985 O O . ALA A 1 264 ? 6.36000 64.47700 2.43800 1.000 46.85284 264 ALA A O 1
ATOM 1987 N N . THR A 1 265 ? 5.95400 65.36300 4.46000 1.000 43.74973 265 THR A N 1
ATOM 1988 C CA . THR A 1 265 ? 7.15400 64.79700 5.06400 1.000 43.43471 265 THR A CA 1
ATOM 1989 C C . THR A 1 265 ? 7.08200 63.28600 5.20500 1.000 44.14241 265 THR A C 1
ATOM 1990 O O . THR A 1 265 ? 8.09900 62.65800 5.52200 1.000 45.51831 265 THR A O 1
ATOM 1994 N N . VAL A 1 266 ? 5.89500 62.70900 5.09000 1.000 39.90141 266 VAL A N 1
ATOM 1995 C CA . VAL A 1 266 ? 5.75600 61.25200 5.35800 1.000 42.95679 266 VAL A CA 1
ATOM 1996 C C . VAL A 1 266 ? 4.94000 60.65800 4.21500 1.000 45.05236 266 VAL A C 1
ATOM 1997 O O . VAL A 1 266 ? 3.90000 60.05100 4.46700 1.000 45.78059 266 VAL A O 1
ATOM 2001 N N . PRO A 1 267 ? 5.41500 60.73400 2.95900 1.000 43.29430 267 PRO A N 1
ATOM 2002 C CA . PRO A 1 267 ? 4.57200 60.34600 1.81400 1.000 44.14166 267 PRO A CA 1
ATOM 2003 C C . PRO A 1 267 ? 4.29900 58.85300 1.69800 1.000 46.18071 267 PRO A C 1
ATOM 2004 O O . PRO A 1 267 ? 3.28100 58.48900 1.09900 1.000 43.51837 267 PRO A O 1
ATOM 2008 N N . TRP A 1 268 ? 5.15400 57.97700 2.23900 1.000 45.41436 268 TRP A N 1
ATOM 2009 C CA . TRP A 1 268 ? 4.84700 56.54700 2.23100 1.000 39.27112 268 TRP A CA 1
ATOM 2010 C C . TRP A 1 268 ? 3.53700 56.23700 2.93600 1.000 43.19836 268 TRP A C 1
ATOM 2011 O O . TRP A 1 268 ? 2.98000 55.15600 2.72400 1.000 47.22113 268 TRP A O 1
ATOM 2022 N N . LEU A 1 269 ? 3.03100 57.20400 3.69000 1.000 40.19208 269 LEU A N 1
ATOM 2023 C CA . LEU A 1 269 ? 1.72100 57.02800 4.35400 1.000 45.17937 269 LEU A CA 1
ATOM 2024 C C . LEU A 1 269 ? 0.60600 57.45600 3.39700 1.000 49.16434 269 LEU A C 1
ATOM 2025 O O . LEU A 1 269 ? 0.54300 58.64400 3.05900 1.000 46.56512 269 LEU A O 1
ATOM 2030 N N . THR A 1 270 ? -0.22000 56.50300 2.97400 1.000 49.39070 270 THR A N 1
ATOM 2031 C CA . THR A 1 270 ? -1.35200 56.73900 2.08500 1.000 49.48953 270 THR A CA 1
ATOM 2032 C C . THR A 1 270 ? -2.68400 56.51400 2.79000 1.000 52.25807 270 THR A C 1
ATOM 2033 O O . THR A 1 270 ? -3.68200 56.19600 2.13400 1.000 52.27873 270 THR A O 1
ATOM 2037 N N . ARG A 1 271 ? -2.66400 56.66400 4.11200 1.000 49.93708 271 ARG A N 1
ATOM 2038 C CA . ARG A 1 271 ? -3.87400 56.52300 4.95500 1.000 48.52114 271 ARG A CA 1
ATOM 2039 C C . ARG A 1 271 ? -3.57900 57.28300 6.25100 1.000 48.66370 271 ARG A C 1
ATOM 2040 O O . ARG A 1 271 ? -2.40400 57.57800 6.50000 1.000 44.07899 271 ARG A O 1
ATOM 2048 N N . MET A 1 272 ? -4.60100 57.58200 7.04400 1.000 43.94929 272 MET A N 1
ATOM 2049 C CA . MET A 1 272 ? -4.37300 58.26900 8.31200 1.000 43.94811 272 MET A CA 1
ATOM 2050 C C . MET A 1 272 ? -3.55600 57.38300 9.25400 1.000 43.72204 272 MET A C 1
ATOM 2051 O O . MET A 1 272 ? -3.77200 56.16100 9.30200 1.000 41.95573 272 MET A O 1
ATOM 2056 N N . PRO A 1 273 ? -2.60500 57.95300 10.01000 1.000 43.23244 273 PRO A N 1
ATOM 2057 C CA . PRO A 1 273 ? -1.92500 57.16100 11.05600 1.000 43.37731 273 PRO A CA 1
ATOM 2058 C C . PRO A 1 273 ? -2.86100 56.32900 11.91800 1.000 40.88455 273 PRO A C 1
ATOM 2059 O O . PRO A 1 273 ? -2.56100 55.15800 12.19100 1.000 40.91746 273 PRO A O 1
ATOM 2063 N N . SER A 1 274 ? -3.99000 56.89200 12.33300 1.000 41.03659 274 SER A N 1
ATOM 2064 C CA . SER A 1 274 ? -4.93100 56.15500 13.21100 1.000 43.45829 274 SER A CA 1
ATOM 2065 C C . SER A 1 274 ? -5.35100 54.85600 12.53400 1.000 45.36499 274 SER A C 1
ATOM 2066 O O . SER A 1 274 ? -5.66100 53.89700 13.24500 1.000 45.41453 274 SER A O 1
ATOM 2069 N N . GLU A 1 275 ? -5.34800 54.82900 11.20700 1.000 44.69982 275 GLU A N 1
ATOM 2070 C CA . GLU A 1 275 ? -5.86100 53.65400 10.51400 1.000 47.02095 275 GLU A CA 1
ATOM 2071 C C . GLU A 1 275 ? -4.81800 52.55100 10.39900 1.000 43.30230 275 GLU A C 1
ATOM 2072 O O . GLU A 1 275 ? -5.16900 51.36900 10.43600 1.000 47.50031 275 GLU A O 1
ATOM 2078 N N . TYR A 1 276 ? -3.54000 52.90500 10.27100 1.000 38.51587 276 TYR A N 1
ATOM 2079 C CA . TYR A 1 276 ? -2.49900 51.89300 10.37300 1.000 39.25596 276 TYR A CA 1
ATOM 2080 C C . TYR A 1 276 ? -2.53900 51.22200 11.74000 1.000 43.58061 276 TYR A C 1
ATOM 2081 O O . TYR A 1 276 ? -2.41000 49.99500 11.84700 1.000 42.07465 276 TYR A O 1
ATOM 2090 N N . ILE A 1 277 ? -2.74000 52.01000 12.80000 1.000 39.44683 277 ILE A N 1
ATOM 2091 C CA . ILE A 1 277 ? -2.82300 51.43300 14.14100 1.000 44.65464 277 ILE A CA 1
ATOM 2092 C C . ILE A 1 277 ? -4.02700 50.49900 14.24900 1.000 42.87773 277 ILE A C 1
ATOM 2093 O O . ILE A 1 277 ? -3.90100 49.34300 14.67500 1.000 41.95834 277 ILE A O 1
ATOM 2098 N N . ARG A 1 278 ? -5.21300 50.98000 13.85800 1.000 43.25558 278 ARG A N 1
ATOM 2099 C CA . ARG A 1 278 ? -6.40000 50.13400 13.96300 1.000 44.22137 278 ARG A CA 1
ATOM 2100 C C . ARG A 1 278 ? -6.22100 48.82600 13.19800 1.000 47.15252 278 ARG A C 1
ATOM 2101 O O . ARG A 1 278 ? -6.64000 47.76300 13.67300 1.000 44.84980 278 ARG A O 1
ATOM 2109 N N . ASP A 1 279 ? -5.54200 48.88100 12.05600 1.000 41.44846 279 ASP A N 1
ATOM 2110 C CA . ASP A 1 279 ? -5.46400 47.67700 11.19000 1.000 41.39831 279 ASP A CA 1
ATOM 2111 C C . ASP A 1 279 ? -4.24900 46.79700 11.51200 1.000 40.05756 279 ASP A C 1
ATOM 2112 O O . ASP A 1 279 ? -4.25600 45.63400 11.10100 1.000 40.78705 279 ASP A O 1
ATOM 2117 N N . HIS A 1 280 ? -3.25100 47.32400 12.21400 1.000 40.63130 280 HIS A N 1
ATOM 2118 C CA . HIS A 1 280 ? -2.05200 46.53800 12.47800 1.000 42.00506 280 HIS A CA 1
ATOM 2119 C C . HIS A 1 280 ? -1.72800 46.28900 13.94800 1.000 39.70864 280 HIS A C 1
ATOM 2120 O O . HIS A 1 280 ? -0.83600 45.47300 14.22900 1.000 39.87639 280 HIS A O 1
ATOM 2127 N N . CYS A 1 281 ? -2.39000 46.95000 14.89300 1.000 41.04788 281 CYS A N 1
ATOM 2128 C CA . CYS A 1 281 ? -1.97000 46.86300 16.28800 1.000 37.01513 281 CYS A CA 1
ATOM 2129 C C . CYS A 1 281 ? -3.05800 46.28100 17.17700 1.000 41.53994 281 CYS A C 1
ATOM 2130 O O . CYS A 1 281 ? -4.25800 46.48700 16.95600 1.000 41.71808 281 CYS A O 1
ATOM 2133 N N . TYR A 1 282 ? -2.61800 45.56800 18.20500 1.000 42.06552 282 TYR A N 1
ATOM 2134 C CA . TYR A 1 282 ? -3.47100 45.15200 19.30400 1.000 41.75122 282 TYR A CA 1
ATOM 2135 C C . TYR A 1 282 ? -2.90700 45.66500 20.62800 1.000 44.43553 282 TYR A C 1
ATOM 2136 O O . TYR A 1 282 ? -1.76400 46.11900 20.71600 1.000 40.62279 282 TYR A O 1
ATOM 2145 N N . LEU A 1 283 ? -3.74300 45.61400 21.66400 1.000 44.08786 283 LEU A N 1
ATOM 2146 C CA . LEU A 1 283 ? -3.35600 46.01400 23.01100 1.000 44.61588 283 LEU A CA 1
ATOM 2147 C C . LEU A 1 283 ? -4.02800 45.08400 24.00000 1.000 45.80950 283 LEU A C 1
ATOM 2148 O O . LEU A 1 283 ? -5.25000 44.89500 23.94100 1.000 42.97403 283 LEU A O 1
ATOM 2153 N N . SER A 1 284 ? -3.22800 44.51400 24.89900 1.000 42.21488 284 SER A N 1
ATOM 2154 C CA . SER A 1 284 ? -3.77700 43.71400 25.98400 1.000 45.21498 284 SER A CA 1
ATOM 2155 C C . SER A 1 284 ? -4.44600 44.61800 27.02200 1.000 48.55923 284 SER A C 1
ATOM 2156 O O . SER A 1 284 ? -4.17200 45.81800 27.11400 1.000 48.41052 284 SER A O 1
ATOM 2159 N N . THR A 1 285 ? -5.34400 44.02400 27.80400 1.000 48.15006 285 THR A N 1
ATOM 2160 C CA . THR A 1 285 ? -6.20900 44.78100 28.70400 1.000 48.91465 285 THR A CA 1
ATOM 2161 C C . THR A 1 285 ? -5.58600 45.03600 30.07300 1.000 53.48523 285 THR A C 1
ATOM 2162 O O . THR A 1 285 ? -5.88300 46.06400 30.69600 1.000 56.29713 285 THR A O 1
ATOM 2166 N N . GLN A 1 286 ? -4.75500 44.12500 30.56100 1.000 50.60648 286 GLN A N 1
ATOM 2167 C CA . GLN A 1 286 ? -4.14000 44.28500 31.87100 1.000 53.33555 286 GLN A CA 1
ATOM 2168 C C . GLN A 1 286 ? -2.96600 45.25600 31.76800 1.000 51.94165 286 GLN A C 1
ATOM 2169 O O . GLN A 1 286 ? -2.26700 45.27300 30.75400 1.000 53.25310 286 GLN A O 1
ATOM 2175 N N . PRO A 1 287 ? -2.71400 46.11100 32.77800 1.000 51.68208 287 PRO A N 1
ATOM 2176 C CA . PRO A 1 287 ? -3.63800 46.30700 33.88600 1.000 56.03050 287 PRO A CA 1
ATOM 2177 C C . PRO A 1 287 ? -4.86600 47.12800 33.47600 1.000 53.95479 287 PRO A C 1
ATOM 2178 O O . PRO A 1 287 ? -4.70700 48.22200 33.00500 1.000 55.87234 287 PRO A O 1
ATOM 2182 N N . ILE A 1 288 ? -6.05500 46.57400 33.68900 1.000 56.08510 288 ILE A N 1
ATOM 2183 C CA . ILE A 1 288 ? -7.30600 47.26200 33.25800 1.000 56.30456 288 ILE A CA 1
ATOM 2184 C C . ILE A 1 288 ? -7.38700 48.62500 33.94300 1.000 56.17605 288 ILE A C 1
ATOM 2185 O O . ILE A 1 288 ? -7.17100 48.69700 35.15900 1.000 58.86398 288 ILE A O 1
ATOM 2190 N N . GLU A 1 289 ? -7.62100 49.67600 33.14800 1.000 54.92544 289 GLU A N 1
ATOM 2191 C CA . GLU A 1 289 ? -7.75900 51.04400 33.70900 1.000 54.55699 289 GLU A CA 1
ATOM 2192 C C . GLU A 1 289 ? -9.02900 51.07700 34.55700 1.000 57.14398 289 GLU A C 1
ATOM 2193 O O . GLU A 1 289 ? -10.02400 50.44500 34.15000 1.000 55.98490 289 GLU A O 1
ATOM 2199 N N . GLU A 1 290 ? -8.99500 51.77800 35.69100 1.000 49.76342 290 GLU A N 1
ATOM 2200 C CA . GLU A 1 290 ? -10.16600 51.76000 36.59200 1.000 56.80412 290 GLU A CA 1
ATOM 2201 C C . GLU A 1 290 ? -10.65600 53.17400 36.88800 1.000 54.41583 290 GLU A C 1
ATOM 2202 O O . GLU A 1 290 ? -10.32400 53.70100 37.95500 1.000 57.65190 290 GLU A O 1
ATOM 2208 N N . PRO A 1 291 ? -11.44400 53.80100 35.99700 1.000 51.30217 291 PRO A N 1
ATOM 2209 C CA . PRO A 1 291 ? -12.08900 55.07800 36.30500 1.000 55.68544 291 PRO A CA 1
ATOM 2210 C C . PRO A 1 291 ? -13.21900 54.86300 37.29200 1.000 57.15703 291 PRO A C 1
ATOM 2211 O O . PRO A 1 291 ? -13.70700 53.74800 37.48500 1.000 58.10167 291 PRO A O 1
ATOM 2215 N N . ASP A 1 292 ? -13.64600 55.96300 37.91200 1.000 60.85795 292 ASP A N 1
ATOM 2216 C CA . ASP A 1 292 ? -14.72800 55.88000 38.89000 1.000 65.66403 292 ASP A CA 1
ATOM 2217 C C . ASP A 1 292 ? -15.93500 55.17500 38.29100 1.000 62.97780 292 ASP A C 1
ATOM 2218 O O . ASP A 1 292 ? -16.44700 54.19200 38.84500 1.000 59.25867 292 ASP A O 1
ATOM 2223 N N . ASN A 1 293 ? -16.39900 55.66800 37.15800 1.000 58.50511 293 ASN A N 1
ATOM 2224 C CA . ASN A 1 293 ? -17.49500 55.02200 36.47200 1.000 57.16279 293 ASN A CA 1
ATOM 2225 C C . ASN A 1 293 ? -16.90400 54.06800 35.44300 1.000 57.13032 293 ASN A C 1
ATOM 2226 O O . ASN A 1 293 ? -16.42200 54.50600 34.38900 1.000 52.96897 293 ASN A O 1
ATOM 2231 N N . PRO A 1 294 ? -16.90600 52.76100 35.72000 1.000 57.83887 294 PRO A N 1
ATOM 2232 C CA . PRO A 1 294 ? -16.29900 51.80500 34.77800 1.000 55.18296 294 PRO A CA 1
ATOM 2233 C C . PRO A 1 294 ? -16.85800 51.90800 33.37300 1.000 55.39072 294 PRO A C 1
ATOM 2234 O O . PRO A 1 294 ? -16.21900 51.42600 32.42900 1.000 53.03688 294 PRO A O 1
ATOM 2238 N N . GLN A 1 295 ? -18.03800 52.50800 33.20600 1.000 54.76781 295 GLN A N 1
ATOM 2239 C CA . GLN A 1 295 ? -18.56300 52.75000 31.86900 1.000 56.31468 295 GLN A CA 1
ATOM 2240 C C . GLN A 1 295 ? -17.64100 53.66300 31.06400 1.000 54.56859 295 GLN A C 1
ATOM 2241 O O . GLN A 1 295 ? -17.50800 53.49200 29.84900 1.000 54.87773 295 GLN A O 1
ATOM 2247 N N . HIS A 1 296 ? -16.98300 54.62100 31.72600 1.000 50.24790 296 HIS A N 1
ATOM 2248 C CA . HIS A 1 296 ? -16.15600 55.58900 31.01300 1.000 52.84771 296 HIS A CA 1
ATOM 2249 C C . HIS A 1 296 ? -15.04900 54.91200 30.21200 1.000 55.78041 296 HIS A C 1
ATOM 2250 O O . HIS A 1 296 ? -14.70500 55.36900 29.11600 1.000 56.38642 296 HIS A O 1
ATOM 2257 N N . LEU A 1 297 ? -14.46300 53.83300 30.74000 1.000 54.47249 297 LEU A N 1
ATOM 2258 C CA . LEU A 1 297 ? -13.49400 53.08700 29.94500 1.000 48.85223 297 LEU A CA 1
ATOM 2259 C C . LEU A 1 297 ? -14.13100 52.60500 28.64900 1.000 56.44338 297 LEU A C 1
ATOM 2260 O O . LEU A 1 297 ? -13.57500 52.79300 27.56100 1.000 52.38438 297 LEU A O 1
ATOM 2265 N N . ILE A 1 298 ? -15.31700 51.99900 28.74700 1.000 56.75497 298 ILE A N 1
ATOM 2266 C CA . ILE A 1 298 ? -15.96500 51.42000 27.57300 1.000 52.57746 298 ILE A CA 1
ATOM 2267 C C . ILE A 1 298 ? -16.35300 52.51400 26.58900 1.000 54.70111 298 ILE A C 1
ATOM 2268 O O . ILE A 1 298 ? -16.11700 52.39400 25.37900 1.000 5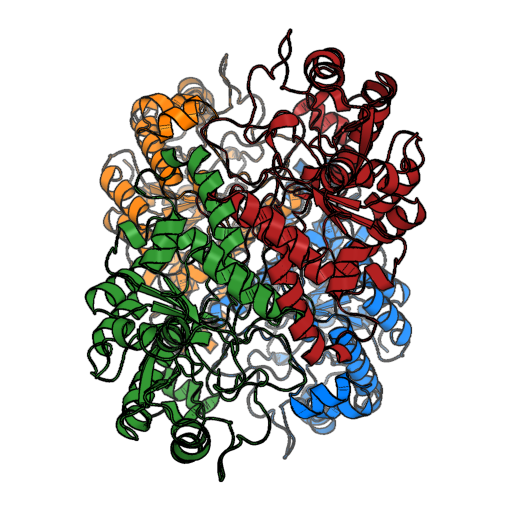5.95876 298 ILE A O 1
ATOM 2273 N N . ASP A 1 299 ? -16.96500 53.59300 27.08400 1.000 54.28026 299 ASP A N 1
ATOM 2274 C CA . ASP A 1 299 ? -17.19600 54.75600 26.23300 1.000 53.15583 299 ASP A CA 1
ATOM 2275 C C . ASP A 1 299 ? -15.92100 55.13100 25.50200 1.000 56.94399 299 ASP A C 1
ATOM 2276 O O . ASP A 1 299 ? -15.94100 55.47100 24.31200 1.000 56.70960 299 ASP A O 1
ATOM 2281 N N . LEU A 1 300 ? -14.79400 55.06800 26.20500 1.000 56.35732 300 LEU A N 1
ATOM 2282 C CA . LEU A 1 300 ? -13.52100 55.39800 25.58100 1.000 58.84077 300 LEU A CA 1
ATOM 2283 C C . LEU A 1 300 ? -13.20400 54.44900 24.41900 1.000 56.40310 300 LEU A C 1
ATOM 2284 O O . LEU A 1 300 ? -12.85100 54.89900 23.32000 1.000 57.57139 300 LEU A O 1
ATOM 2289 N N . PHE A 1 301 ? -13.33300 53.13200 24.63900 1.000 52.83314 301 PHE A N 1
ATOM 2290 C CA . PHE A 1 301 ? -13.11200 52.15500 23.56900 1.000 51.73490 301 PHE A CA 1
ATOM 2291 C C . PHE A 1 301 ? -13.90000 52.51200 22.31500 1.000 55.79289 301 PHE A C 1
ATOM 2292 O O . PHE A 1 301 ? -13.35600 52.53700 21.20300 1.000 57.36417 301 PHE A O 1
ATOM 2300 N N . ASN A 1 302 ? -15.20800 52.73100 22.47600 1.000 53.45518 302 ASN A N 1
ATOM 2301 C CA . ASN A 1 302 ? -16.09500 52.91800 21.33800 1.000 55.10254 302 ASN A CA 1
ATOM 2302 C C . ASN A 1 302 ? -15.83200 54.21600 20.58800 1.000 53.69141 302 ASN A C 1
ATOM 2303 O O . ASN A 1 302 ? -16.32500 54.36800 19.46700 1.000 58.90405 302 ASN A O 1
ATOM 2308 N N . MET A 1 303 ? -15.10500 55.13600 21.17800 1.000 54.36000 303 MET A N 1
ATOM 2309 C CA . MET A 1 303 ? -14.78500 56.36500 20.49200 1.000 55.56855 303 MET A CA 1
ATOM 2310 C C . MET A 1 303 ? -13.85200 56.07900 19.32500 1.000 54.96542 303 MET A C 1
ATOM 2311 O O . MET A 1 303 ? -13.87300 56.77500 18.32600 1.000 50.38635 303 MET A O 1
ATOM 2316 N N . ILE A 1 304 ? -13.05700 55.03400 19.43900 1.000 52.44048 304 ILE A N 1
ATOM 2317 C CA . ILE A 1 304 ? -12.09100 54.72100 18.41000 1.000 52.97950 304 ILE A CA 1
ATOM 2318 C C . ILE A 1 304 ? -12.35100 53.35000 17.81800 1.000 52.98709 304 ILE A C 1
ATOM 2319 O O . ILE A 1 304 ? -11.57800 52.86900 17.01700 1.000 54.31047 304 ILE A O 1
ATOM 2324 N N . ASP A 1 305 ? -13.45900 52.73900 18.19100 1.000 55.28473 305 ASP A N 1
ATOM 2325 C CA . ASP A 1 305 ? -13.79100 51.39500 17.73000 1.000 57.36151 305 ASP A CA 1
ATOM 2326 C C . ASP A 1 305 ? -12.64000 50.47400 17.99200 1.000 55.73640 305 ASP A C 1
ATOM 2327 O O . ASP A 1 305 ? -12.05700 49.92600 17.06800 1.000 62.02704 305 ASP A O 1
ATOM 2332 N N . ALA A 1 306 ? -12.33600 50.26200 19.25700 1.000 56.37200 306 ALA A N 1
ATOM 2333 C CA . ALA A 1 306 ? -11.16900 49.46600 19.61500 1.000 51.52800 306 ALA A CA 1
ATOM 2334 C C . ALA A 1 306 ? -11.51700 48.04800 20.03400 1.000 50.59537 306 ALA A C 1
ATOM 2335 O O . ALA A 1 306 ? -10.61800 47.29500 20.41000 1.000 52.80966 306 ALA A O 1
ATOM 2337 N N . GLU A 1 307 ? -12.79000 47.66600 19.98300 1.000 52.35617 307 GLU A N 1
ATOM 2338 C CA . GLU A 1 307 ? -13.18700 46.33700 20.43500 1.000 49.76802 307 GLU A CA 1
ATOM 2339 C C . GLU A 1 307 ? -12.50200 45.23500 19.64400 1.000 50.94284 307 GLU A C 1
ATOM 2340 O O . GLU A 1 307 ? -12.42500 44.09900 20.12100 1.000 51.29001 307 GLU A O 1
ATOM 2346 N N . ASN A 1 308 ? -12.01000 45.53900 18.44300 1.000 47.21985 308 ASN A N 1
ATOM 2347 C CA . ASN A 1 308 ? -11.31600 44.56000 17.61800 1.000 49.05282 308 ASN A CA 1
ATOM 2348 C C . ASN A 1 308 ? -9.81200 44.53100 17.84800 1.000 49.93047 308 ASN A C 1
ATOM 2349 O O . ASN A 1 308 ? -9.15200 43.60000 17.36400 1.000 47.19352 308 ASN A O 1
ATOM 2354 N N . MET A 1 309 ? -9.24900 45.52700 18.54500 1.000 47.64397 309 MET A N 1
ATOM 2355 C CA . MET A 1 309 ? -7.81900 45.54000 18.82000 1.000 48.78568 309 MET A CA 1
ATOM 2356 C C . MET A 1 309 ? -7.45400 45.12700 20.23700 1.000 44.42006 309 MET A C 1
ATOM 2357 O O . MET A 1 309 ? -6.26700 44.93400 20.50600 1.000 43.71268 309 MET A O 1
ATOM 2362 N N . LEU A 1 310 ? -8.41400 45.00300 21.14400 1.000 45.86771 310 LEU A N 1
ATOM 2363 C CA . LEU A 1 310 ? -8.10200 44.68100 22.53400 1.000 44.76700 310 LEU A CA 1
ATOM 2364 C C . LEU A 1 310 ? -8.04100 43.17400 22.74800 1.000 45.86577 310 LEU A C 1
ATOM 2365 O O . LEU A 1 310 ? -8.87900 42.42400 22.24200 1.000 48.21304 310 LEU A O 1
ATOM 2370 N N . LEU A 1 311 ? -7.03800 42.73500 23.50200 1.000 49.51023 311 LEU A N 1
ATOM 2371 C CA . LEU A 1 311 ? -6.85200 41.32900 23.83600 1.000 47.37688 311 LEU A CA 1
ATOM 2372 C C . LEU A 1 311 ? -6.79500 41.19500 25.35200 1.000 48.75294 311 LEU A C 1
ATOM 2373 O O . LEU A 1 311 ? -6.02100 41.89400 26.01200 1.000 46.94485 311 LEU A O 1
ATOM 2378 N N . TYR A 1 312 ? -7.61700 40.31000 25.89900 1.000 46.45717 312 TYR A N 1
ATOM 2379 C CA . TYR A 1 312 ? -7.58600 40.07000 27.33100 1.000 49.87773 312 TYR A CA 1
ATOM 2380 C C . TYR A 1 312 ? -6.28400 39.37800 27.72700 1.000 49.61371 312 TYR A C 1
ATOM 2381 O O . TYR A 1 312 ? -5.76500 38.52700 26.99500 1.000 47.25991 312 TYR A O 1
ATOM 2390 N N . SER A 1 313 ? -5.74600 39.77400 28.88200 1.000 43.96306 313 SER A N 1
ATOM 2391 C CA . SER A 1 313 ? -4.66500 39.06200 29.54700 1.000 47.15226 313 SER A CA 1
ATOM 2392 C C . SER A 1 313 ? -4.85700 39.21000 31.04600 1.000 51.29351 313 SER A C 1
ATOM 2393 O O . SER A 1 313 ? -5.38600 40.21900 31.51700 1.000 47.47316 313 SER A O 1
ATOM 2396 N N . SER A 1 314 ? -4.42800 38.19400 31.79200 1.000 53.90529 314 SER A N 1
ATOM 2397 C CA . SER A 1 314 ? -4.47500 38.27400 33.24700 1.000 55.76907 314 SER A CA 1
ATOM 2398 C C . SER A 1 314 ? -3.19300 38.83600 33.83900 1.000 59.16329 314 SER A C 1
ATOM 2399 O O . SER A 1 314 ? -3.24200 39.50000 34.88400 1.000 62.16393 314 SER A O 1
ATOM 2402 N N . ASP A 1 315 ? -2.05200 38.59800 33.17900 1.000 57.84793 315 ASP A N 1
ATOM 2403 C CA . ASP A 1 315 ? -0.73200 38.96900 33.69900 1.000 57.52431 315 ASP A CA 1
ATOM 2404 C C . ASP A 1 315 ? -0.40200 38.19800 34.98000 1.000 60.97722 315 ASP A C 1
ATOM 2405 O O . ASP A 1 315 ? 0.31300 38.69400 35.85600 1.000 61.54767 315 ASP A O 1
ATOM 2410 N N . TYR A 1 316 ? -0.85400 36.96300 35.05200 1.000 57.17461 316 TYR A N 1
ATOM 2411 C CA . TYR A 1 316 ? -0.51000 36.11800 36.16600 1.000 63.63977 316 TYR A CA 1
ATOM 2412 C C . TYR A 1 316 ? 0.98100 35.85900 36.10400 1.000 65.33696 316 TYR A C 1
ATOM 2413 O O . TYR A 1 316 ? 1.51900 35.63800 35.03000 1.000 59.87371 316 TYR A O 1
ATOM 2422 N N . PRO A 1 317 ? 1.66200 35.88000 37.25800 1.000 65.10735 317 PRO A N 1
ATOM 2423 C CA . PRO A 1 317 ? 1.15000 36.07900 38.60600 1.000 68.51545 317 PRO A CA 1
ATOM 2424 C C . PRO A 1 317 ? 1.66100 37.36500 39.23900 1.000 72.51930 317 PRO A C 1
ATOM 2425 O O . PRO A 1 317 ? 2.39700 37.29200 40.21600 1.000 69.77497 317 PRO A O 1
ATOM 2429 N N . HIS A 1 318 ? 1.26900 38.51800 38.72400 1.000 68.46099 318 HIS A N 1
ATOM 2430 C CA . HIS A 1 318 ? 1.81000 39.77800 39.21400 1.000 69.70620 318 HIS A CA 1
ATOM 2431 C C . HIS A 1 318 ? 0.83100 40.45300 40.16900 1.000 71.49165 318 HIS A C 1
ATOM 2432 O O . HIS A 1 318 ? -0.33800 40.07400 40.27700 1.000 72.42842 318 HIS A O 1
ATOM 2439 N N . TRP A 1 319 ? 1.32200 41.49200 40.85300 1.000 70.39389 319 TRP A N 1
ATOM 2440 C CA . TRP A 1 319 ? 0.49300 42.17000 41.84600 1.000 72.81493 319 TRP A CA 1
ATOM 2441 C C . TRP A 1 319 ? -0.72500 42.82800 41.20300 1.000 71.31691 319 TRP A C 1
ATOM 2442 O O . TRP A 1 319 ? -1.82300 42.80500 41.77500 1.000 72.01708 319 TRP A O 1
ATOM 2453 N N . ASP A 1 320 ? -0.55900 43.42200 40.02300 1.000 66.16126 320 ASP A N 1
ATOM 2454 C CA . ASP A 1 320 ? -1.70700 43.96900 39.29700 1.000 64.48503 320 ASP A CA 1
ATOM 2455 C C . ASP A 1 320 ? -2.31200 42.93900 38.34000 1.000 67.62050 320 ASP A C 1
ATOM 2456 O O . ASP A 1 320 ? -2.63000 43.22700 37.18300 1.000 60.87953 320 ASP A O 1
ATOM 2461 N N . PHE A 1 321 ? -2.48100 41.71600 38.84500 1.000 65.79659 321 PHE A N 1
ATOM 2462 C CA . PHE A 1 321 ? -3.13000 40.64700 38.09700 1.000 65.37435 321 PHE A CA 1
ATOM 2463 C C . PHE A 1 321 ? -4.62500 40.93700 37.91500 1.000 66.11451 321 PHE A C 1
ATOM 2464 O O . PHE A 1 321 ? -5.26600 41.59800 38.74100 1.000 64.83466 321 PHE A O 1
ATOM 2472 N N . ASP A 1 322 ? -5.17500 40.45500 36.80300 1.000 67.07821 322 ASP A N 1
ATOM 2473 C CA . ASP A 1 322 ? -6.56800 40.70300 36.43900 1.000 67.56021 322 ASP A CA 1
ATOM 2474 C C . ASP A 1 322 ? -7.28700 39.37000 36.27300 1.000 70.49569 322 ASP A C 1
ATOM 2475 O O . ASP A 1 322 ? -6.95200 38.59100 35.36900 1.000 68.72244 322 ASP A O 1
ATOM 2480 N N . SER A 1 323 ? -8.29400 39.10700 37.16300 1.000 69.98214 323 SER A N 1
ATOM 2481 C CA . SER A 1 323 ? -9.18800 37.95500 37.07400 1.000 71.25023 323 SER A CA 1
ATOM 2482 C C . SER A 1 323 ? -10.24500 38.20000 35.99200 1.000 71.28964 323 SER A C 1
ATOM 2483 O O . SER A 1 323 ? -10.81400 39.29500 35.92100 1.000 72.53887 323 SER A O 1
ATOM 2486 N N . PRO A 1 324 ? -10.51600 37.20300 35.13300 1.000 70.85606 324 PRO A N 1
ATOM 2487 C CA . PRO A 1 324 ? -11.43800 37.42900 33.99700 1.000 71.23580 324 PRO A CA 1
ATOM 2488 C C . PRO A 1 324 ? -12.80000 37.99800 34.38000 1.000 75.70306 324 PRO A C 1
ATOM 2489 O O . PRO A 1 324 ? -13.23900 39.00000 33.79400 1.000 72.06332 324 PRO A O 1
ATOM 2493 N N . GLY A 1 325 ? -13.48800 37.37600 35.34400 1.000 75.87566 325 GLY A N 1
ATOM 2494 C CA . GLY A 1 325 ? -14.81900 37.82100 35.72200 1.000 74.01942 325 GLY A CA 1
ATOM 2495 C C . GLY A 1 325 ? -14.89300 39.27500 36.13400 1.000 75.87685 325 GLY A C 1
ATOM 2496 O O . GLY A 1 325 ? -15.95900 39.89200 36.02200 1.000 79.27370 325 GLY A O 1
ATOM 2497 N N . HIS A 1 326 ? -13.77700 39.84800 36.57600 1.000 75.70982 326 HIS A N 1
ATOM 2498 C CA . HIS A 1 326 ? -13.77700 41.18600 37.15200 1.000 78.35854 326 HIS A CA 1
ATOM 2499 C C . HIS A 1 326 ? -13.66300 42.30100 36.11900 1.000 76.82486 326 HIS A C 1
ATOM 2500 O O . HIS A 1 326 ? -14.22800 43.38000 36.32800 1.000 78.72473 326 HIS A O 1
ATOM 2507 N N . VAL A 1 327 ? -12.96800 42.08200 35.01600 1.000 70.46753 327 VAL A N 1
ATOM 2508 C CA . VAL A 1 327 ? -12.67300 43.17800 34.10100 1.000 70.76865 327 VAL A CA 1
ATOM 2509 C C . VAL A 1 327 ? -13.82400 43.35400 33.11700 1.000 67.76798 327 VAL A C 1
ATOM 2510 O O . VAL A 1 327 ? -14.43500 42.37900 32.66000 1.000 70.22180 327 VAL A O 1
ATOM 2514 N N . LEU A 1 328 ? -14.14200 44.61400 32.82000 1.000 62.44110 328 LEU A N 1
ATOM 2515 C CA . LEU A 1 328 ? -15.02000 44.96700 31.70700 1.000 63.59056 328 LEU A CA 1
ATOM 2516 C C . LEU A 1 328 ? -16.35300 44.23400 31.77300 1.000 65.85894 328 LEU A C 1
ATOM 2517 O O . LEU A 1 328 ? -16.92900 43.85800 30.75000 1.000 64.49671 328 LEU A O 1
ATOM 2522 N N . ARG A 1 329 ? -16.85100 44.03300 32.99500 1.000 69.73234 329 ARG A N 1
ATOM 2523 C CA . ARG A 1 329 ? -18.16900 43.43200 33.16600 1.000 68.18045 329 ARG A CA 1
ATOM 2524 C C . ARG A 1 329 ? -19.23000 44.16400 32.34900 1.000 67.67096 329 ARG A C 1
ATOM 2525 O O . ARG A 1 329 ? -20.19900 43.54600 31.89400 1.000 73.03775 329 ARG A O 1
ATOM 2533 N N . GLY A 1 330 ? -19.05100 45.46900 32.12100 1.000 65.38300 330 GLY A N 1
ATOM 2534 C CA . GLY A 1 330 ? -20.03300 46.27400 31.41200 1.000 61.35798 330 GLY A CA 1
ATOM 2535 C C . GLY A 1 330 ? -20.10500 46.07200 29.90900 1.000 65.55967 330 GLY A C 1
ATOM 2536 O O . GLY A 1 330 ? -20.94700 46.70600 29.26300 1.000 64.79766 330 GLY A O 1
ATOM 2537 N N . LEU A 1 331 ? -19.27600 45.20700 29.33100 1.000 65.00247 331 LEU A N 1
ATOM 2538 C CA . LEU A 1 331 ? -19.22600 45.08200 27.88000 1.000 62.47022 331 LEU A CA 1
ATOM 2539 C C . LEU A 1 331 ? -20.47600 44.39200 27.34200 1.000 63.35914 331 LEU A C 1
ATOM 2540 O O . LEU A 1 331 ? -21.04900 43.51000 27.98400 1.000 67.84834 331 LEU A O 1
ATOM 2545 N N . LYS A 1 332 ? -20.89600 44.80400 26.14700 1.000 68.85659 332 LYS A N 1
ATOM 2546 C CA . LYS A 1 332 ? -21.84100 44.00800 25.37800 1.000 67.44485 332 LYS A CA 1
ATOM 2547 C C . LYS A 1 332 ? -21.26100 42.61200 25.15100 1.000 69.10533 332 LYS A C 1
ATOM 2548 O O . LYS A 1 332 ? -20.04100 42.44900 25.02400 1.000 66.71296 332 LYS A O 1
ATOM 2554 N N . PRO A 1 333 ? -22.11500 41.58700 25.07400 1.000 72.85847 333 PRO A N 1
ATOM 2555 C CA . PRO A 1 333 ? -21.59600 40.22200 24.88200 1.000 63.75994 333 PRO A CA 1
ATOM 2556 C C . PRO A 1 333 ? -20.73600 40.06700 23.64500 1.000 67.08295 333 PRO A C 1
ATOM 2557 O O . PRO A 1 333 ? -19.72000 39.36300 23.69200 1.000 66.68855 333 PRO A O 1
ATOM 2561 N N . GLU A 1 334 ? -21.11000 40.69400 22.52800 1.000 66.52527 334 GLU A N 1
ATOM 2562 C CA . GLU A 1 334 ? -20.30900 40.52100 21.32100 1.000 65.76532 334 GLU A CA 1
ATOM 2563 C C . GLU A 1 334 ? -18.93700 41.16400 21.48800 1.000 61.21996 334 GLU A C 1
ATOM 2564 O O . GLU A 1 334 ? -17.92000 40.57500 21.10500 1.000 61.53564 334 GLU A O 1
ATOM 2570 N N . ALA A 1 335 ? -18.88400 42.35700 22.08500 1.000 61.02383 335 ALA A N 1
ATOM 2571 C CA . ALA A 1 335 ? -17.59500 42.96900 22.38900 1.000 58.68173 335 ALA A CA 1
ATOM 2572 C C . ALA A 1 335 ? -16.79800 42.10600 23.35700 1.000 56.85293 335 ALA A C 1
ATOM 2573 O O . ALA A 1 335 ? -15.59200 41.89700 23.17500 1.000 54.82808 335 ALA A O 1
ATOM 2575 N N . ARG A 1 336 ? -17.46000 41.58000 24.38700 1.000 59.39937 336 ARG A N 1
ATOM 2576 C CA . ARG A 1 336 ? -16.78400 40.69200 25.32600 1.000 61.19687 336 ARG A CA 1
ATOM 2577 C C . ARG A 1 336 ? -16.19500 39.48000 24.60600 1.000 59.31139 336 ARG A C 1
ATOM 2578 O O . ARG A 1 336 ? -15.02600 39.13100 24.81400 1.000 57.28295 336 ARG A O 1
ATOM 2586 N N . ARG A 1 337 ? -16.97600 38.84200 23.72500 1.000 58.07525 337 ARG A N 1
ATOM 2587 C CA . ARG A 1 337 ? -16.45800 37.67900 23.00600 1.000 58.36952 337 ARG A CA 1
ATOM 2588 C C . ARG A 1 337 ? -15.21100 38.03500 22.21100 1.000 55.61863 337 ARG A C 1
ATOM 2589 O O . ARG A 1 337 ? -14.24400 37.26200 22.18200 1.000 50.67982 337 ARG A O 1
ATOM 2597 N N . LYS A 1 338 ? -15.21900 39.19500 21.54700 1.000 55.96386 338 LYS A N 1
ATOM 2598 C CA . LYS A 1 338 ? -14.05700 39.60900 20.76500 1.000 53.98673 338 LYS A CA 1
ATOM 2599 C C . LYS A 1 338 ? -12.84800 39.81600 21.66500 1.000 52.64027 338 LYS A C 1
ATOM 2600 O O . LYS A 1 338 ? -11.76500 39.27400 21.41100 1.000 48.38305 338 LYS A O 1
ATOM 2606 N N . ILE A 1 339 ? -13.02300 40.58900 22.73900 1.000 50.77728 339 ILE A N 1
ATOM 2607 C CA . ILE A 1 339 ? -11.88900 40.96100 23.56700 1.000 49.61391 339 ILE A CA 1
ATOM 2608 C C . ILE A 1 339 ? -11.34000 39.74600 24.30200 1.000 51.63430 339 ILE A C 1
ATOM 2609 O O . ILE A 1 339 ? -10.12100 39.60000 24.45500 1.000 50.41648 339 ILE A O 1
ATOM 2614 N N . PHE A 1 340 ? -12.21100 38.83300 24.73100 1.000 52.22366 340 PHE A N 1
ATOM 2615 C CA . PHE A 1 340 ? -11.74900 37.73500 25.57600 1.000 50.85535 340 PHE A CA 1
ATOM 2616 C C . PHE A 1 340 ? -11.34000 36.49400 24.79100 1.000 51.05181 340 PHE A C 1
ATOM 2617 O O . PHE A 1 340 ? -10.69200 35.60500 25.35500 1.000 49.63832 340 PHE A O 1
ATOM 2625 N N . TYR A 1 341 ? -11.66500 36.40700 23.50700 1.000 50.72469 341 TYR A N 1
ATOM 2626 C CA . TYR A 1 341 ? -11.41000 35.15400 22.81500 1.000 46.56192 341 TYR A CA 1
ATOM 2627 C C . TYR A 1 341 ? -11.17800 35.36400 21.33000 1.000 46.76339 341 TYR A C 1
ATOM 2628 O O . TYR A 1 341 ? -10.21500 34.83600 20.76400 1.000 51.93778 341 TYR A O 1
ATOM 2637 N N . GLU A 1 342 ? -12.05300 36.13300 20.68500 1.000 51.82959 342 GLU A N 1
ATOM 2638 C CA . GLU A 1 342 ? -12.12400 36.07400 19.22900 1.000 50.33735 342 GLU A CA 1
ATOM 2639 C C . GLU A 1 342 ? -10.97800 36.81800 18.56800 1.000 46.68660 342 GLU A C 1
ATOM 2640 O O . GLU A 1 342 ? -10.37200 36.29700 17.62600 1.000 46.10802 342 GLU A O 1
ATOM 2646 N N . ASN A 1 343 ? -10.66100 38.02600 19.04500 1.000 47.70238 343 ASN A N 1
ATOM 2647 C CA . ASN A 1 343 ? -9.50000 38.74800 18.52300 1.000 43.57762 343 ASN A CA 1
ATOM 2648 C C . ASN A 1 343 ? -8.24300 37.88500 18.59600 1.000 45.24956 343 ASN A C 1
ATOM 2649 O O . ASN A 1 343 ? -7.53400 37.70700 17.59800 1.000 44.89283 343 ASN A O 1
ATOM 2654 N N . ALA A 1 344 ? -7.96000 37.32000 19.77300 1.000 47.18561 344 ALA A N 1
ATOM 2655 C CA . ALA A 1 344 ? -6.74000 36.53500 19.93300 1.000 44.41193 344 ALA A CA 1
ATOM 2656 C C . ALA A 1 344 ? -6.78400 35.27400 19.08300 1.000 44.05604 344 ALA A C 1
ATOM 2657 O O . ALA A 1 344 ? -5.76900 34.87200 18.50100 1.000 42.94248 344 ALA A O 1
ATOM 2659 N N . LYS A 1 345 ? -7.95000 34.62600 19.01200 1.000 45.83309 345 LYS A N 1
ATOM 2660 C CA . LYS A 1 345 ? -8.07400 33.40600 18.21800 1.000 46.12101 345 LYS A CA 1
ATOM 2661 C C . LYS A 1 345 ? -7.74300 33.67400 16.75000 1.000 49.01384 345 LYS A C 1
ATOM 2662 O O . LYS A 1 345 ? -6.99200 32.91600 16.11700 1.000 45.62318 345 LYS A O 1
ATOM 2668 N N . GLN A 1 346 ? -8.27400 34.76300 16.19700 1.000 44.46546 346 GLN A N 1
ATOM 2669 C CA . GLN A 1 346 ? -7.93500 35.11200 14.82600 1.000 45.57488 346 GLN A CA 1
ATOM 2670 C C . GLN A 1 346 ? -6.46500 35.47600 14.69600 1.000 50.89930 346 GLN A C 1
ATOM 2671 O O . GLN A 1 346 ? -5.75000 34.93000 13.84700 1.000 53.60633 346 GLN A O 1
ATOM 2677 N N . LEU A 1 347 ? -5.99900 36.41100 15.52600 1.000 49.22294 347 LEU A N 1
ATOM 2678 C CA . LEU A 1 347 ? -4.62500 36.88500 15.43900 1.000 45.50590 347 LEU A CA 1
ATOM 2679 C C . LEU A 1 347 ? -3.64100 35.73000 15.40500 1.000 45.81445 347 LEU A C 1
ATOM 2680 O O . LEU A 1 347 ? -2.77100 35.66500 14.53200 1.000 52.31791 347 LEU A O 1
ATOM 2685 N N . TYR A 1 348 ? -3.75700 34.80900 16.35000 1.000 46.18790 348 TYR A N 1
ATOM 2686 C CA . TYR A 1 348 ? -2.79200 33.72500 16.47000 1.000 45.54307 348 TYR A CA 1
ATOM 2687 C C . TYR A 1 348 ? -3.21600 32.46400 15.72900 1.000 50.97756 348 TYR A C 1
ATOM 2688 O O . TYR A 1 348 ? -2.49500 31.45900 15.78600 1.000 48.63194 348 TYR A O 1
ATOM 2697 N N . ARG A 1 349 ? -4.37200 32.48700 15.05800 1.000 51.26021 349 ARG A N 1
ATOM 2698 C CA . ARG A 1 349 ? -4.83100 31.38300 14.20900 1.000 53.77020 349 ARG A CA 1
ATOM 2699 C C . ARG A 1 349 ? -4.85200 30.05200 14.96600 1.000 52.62701 349 ARG A C 1
ATOM 2700 O O . ARG A 1 349 ? -4.31300 29.03300 14.51700 1.000 50.40509 349 ARG A O 1
ATOM 2708 N N . LEU A 1 350 ? -5.51900 30.06900 16.11900 1.000 51.05352 350 LEU A N 1
ATOM 2709 C CA . LEU A 1 350 ? -5.58200 28.92800 17.01800 1.000 55.09359 350 LEU A CA 1
ATOM 2710 C C . LEU A 1 350 ? -6.81900 28.07100 16.75200 1.000 57.31666 350 LEU A C 1
ATOM 2711 O O . LEU A 1 350 ? -7.90200 28.59300 16.46600 1.000 52.05044 350 LEU A O 1
ATOM 2716 N N . ASP A 1 351 ? -6.70000 26.77300 17.03300 1.000 63.19235 351 ASP A N 1
ATOM 2717 C CA . ASP A 1 351 ? -7.82100 25.80200 16.86700 1.000 65.79656 351 ASP A CA 1
ATOM 2718 C C . ASP A 1 351 ? -7.70400 25.17600 15.47400 1.000 75.23908 351 ASP A C 1
ATOM 2719 O O . ASP A 1 351 ? -7.78300 25.88800 14.48100 1.000 71.58027 351 ASP A O 1
ATOM 2725 N N . LYS B 1 5 ? -15.73600 88.03100 28.02400 1.000 57.45468 5 LYS B N 1
ATOM 2726 C CA . LYS B 1 5 ? -15.76900 87.31700 26.74600 1.000 67.10358 5 LYS B CA 1
ATOM 2727 C C . LYS B 1 5 ? -14.66600 86.24800 26.61200 1.000 63.33556 5 LYS B C 1
ATOM 2728 O O . LYS B 1 5 ? -14.94400 85.05900 26.79500 1.000 59.81957 5 LYS B O 1
ATOM 2734 N N . ILE B 1 6 ? -13.43300 86.65700 26.28300 1.000 59.82661 6 ILE B N 1
ATOM 2735 C CA . ILE B 1 6 ? -12.37400 85.71400 25.91500 1.000 56.89956 6 ILE B CA 1
ATOM 2736 C C . ILE B 1 6 ? -11.03000 86.16100 26.47600 1.000 54.18654 6 ILE B C 1
ATOM 2737 O O . ILE B 1 6 ? -10.62800 87.31600 26.29700 1.000 53.07824 6 ILE B O 1
ATOM 2742 N N . ILE B 1 7 ? -10.31300 85.22400 27.10200 1.000 52.66563 7 ILE B N 1
ATOM 2743 C CA . ILE B 1 7 ? -8.91500 85.38800 27.49400 1.000 46.08483 7 ILE B CA 1
ATOM 2744 C C . ILE B 1 7 ? -8.08500 84.33500 26.75800 1.000 49.04914 7 ILE B C 1
ATOM 2745 O O . ILE B 1 7 ? -8.42200 83.14300 26.78100 1.000 47.56574 7 ILE B O 1
ATOM 2750 N N . ASP B 1 8 ? -7.02700 84.79300 26.08000 1.000 46.59257 8 ASP B N 1
ATOM 2751 C CA . ASP B 1 8 ? -6.09000 83.88300 25.37000 1.000 44.39859 8 ASP B CA 1
ATOM 2752 C C . ASP B 1 8 ? -4.85200 83.74000 26.24300 1.000 43.85738 8 ASP B C 1
ATOM 2753 O O . ASP B 1 8 ? -4.18100 84.74500 26.48300 1.000 45.93007 8 ASP B O 1
ATOM 2758 N N . VAL B 1 9 ? -4.55000 82.52100 26.66200 1.000 45.00100 9 VAL B N 1
ATOM 2759 C CA . VAL B 1 9 ? -3.46900 82.31100 27.63000 1.000 43.92588 9 VAL B CA 1
ATOM 2760 C C . VAL B 1 9 ? -2.15700 81.90800 26.96700 1.000 43.38012 9 VAL B C 1
ATOM 2761 O O . VAL B 1 9 ? -1.22000 81.53600 27.66900 1.000 44.51557 9 VAL B O 1
ATOM 2765 N N . ASP B 1 10 ? -2.06100 81.95800 25.63400 1.000 45.37847 10 ASP B N 1
ATOM 2766 C CA . ASP B 1 10 ? -0.79300 81.57800 24.99200 1.000 43.41663 10 ASP B CA 1
ATOM 2767 C C . ASP B 1 10 ? -0.69400 82.29400 23.64300 1.000 46.14099 10 ASP B C 1
ATOM 2768 O O . ASP B 1 10 ? -1.15500 81.78000 22.62200 1.000 51.56548 10 ASP B O 1
ATOM 2773 N N . VAL B 1 11 ? -0.07100 83.47100 23.65600 1.000 48.26711 11 VAL B N 1
ATOM 2774 C CA . VAL B 1 11 ? 0.13900 84.29900 22.47300 1.000 47.53799 11 VAL B CA 1
ATOM 2775 C C . VAL B 1 11 ? 1.62600 84.60500 22.35800 1.000 49.55910 11 VAL B C 1
ATOM 2776 O O . VAL B 1 11 ? 2.19300 85.27100 23.23600 1.000 43.23804 11 VAL B O 1
ATOM 2780 N N . HIS B 1 12 ? 2.24900 84.15400 21.26400 1.000 48.02792 12 HIS B N 1
ATOM 2781 C CA . HIS B 1 12 ? 3.70500 84.23900 21.10200 1.000 46.59267 12 HIS B CA 1
ATOM 2782 C C . HIS B 1 12 ? 4.10600 85.52700 20.39400 1.000 46.08423 12 HIS B C 1
ATOM 2783 O O . HIS B 1 12 ? 4.22900 85.56800 19.17400 1.000 55.07645 12 HIS B O 1
ATOM 2790 N N . ASN B 1 13 ? 4.51000 86.50000 21.19500 1.000 44.93022 13 ASN B N 1
ATOM 2791 C CA . ASN B 1 13 ? 5.08600 87.68700 20.65100 1.000 43.10996 13 ASN B CA 1
ATOM 2792 C C . ASN B 1 13 ? 6.48000 87.26500 20.29000 1.000 47.07815 13 ASN B C 1
ATOM 2793 O O . ASN B 1 13 ? 7.03900 86.37500 20.90900 1.000 48.19937 13 ASN B O 1
ATOM 2798 N N . GLU B 1 14 ? 7.06900 87.90500 19.30500 1.000 44.95931 14 GLU B N 1
ATOM 2799 C CA . GLU B 1 14 ? 8.38000 87.51000 18.85600 1.000 49.53188 14 GLU B CA 1
ATOM 2800 C C . GLU B 1 14 ? 9.25500 88.73300 18.68100 1.000 45.26695 14 GLU B C 1
ATOM 2801 O O . GLU B 1 14 ? 8.76400 89.84300 18.71300 1.000 43.46648 14 GLU B O 1
ATOM 2807 N N . GLN B 1 15 ? 10.55200 88.52800 18.53800 1.000 42.10897 15 GLN B N 1
ATOM 2808 C CA . GLN B 1 15 ? 11.46800 89.63800 18.36600 1.000 47.61623 15 GLN B CA 1
ATOM 2809 C C . GLN B 1 15 ? 12.81500 89.27500 17.79300 1.000 51.61774 15 GLN B C 1
ATOM 2810 O O . GLN B 1 15 ? 13.29700 88.17900 18.01600 1.000 55.18545 15 GLN B O 1
ATOM 2816 N N . ASP B 1 16 ? 13.41300 90.17600 17.02700 1.000 47.56898 16 ASP B N 1
ATOM 2817 C CA . ASP B 1 16 ? 14.77800 89.95600 16.56800 1.000 50.56998 16 ASP B CA 1
ATOM 2818 C C . ASP B 1 16 ? 15.69600 89.80900 17.76900 1.000 51.42411 16 ASP B C 1
ATOM 2819 O O . ASP B 1 16 ? 15.53700 90.50700 18.77600 1.000 47.54100 16 ASP B O 1
ATOM 2824 N N . ASP B 1 17 ? 16.67300 88.90600 17.65800 1.000 50.23267 17 ASP B N 1
ATOM 2825 C CA . ASP B 1 17 ? 17.59400 88.70800 18.77400 1.000 49.22710 17 ASP B CA 1
ATOM 2826 C C . ASP B 1 17 ? 18.17000 90.03200 19.26100 1.000 50.69833 17 ASP B C 1
ATOM 2827 O O . ASP B 1 17 ? 18.35300 90.22300 20.47600 1.000 45.02679 17 ASP B O 1
ATOM 2832 N N . ARG B 1 18 ? 18.40600 90.97400 18.33600 1.000 46.11973 18 ARG B N 1
ATOM 2833 C CA . ARG B 1 18 ? 18.98600 92.28300 18.64200 1.000 48.94070 18 ARG B CA 1
ATOM 2834 C C . ARG B 1 18 ? 18.02800 93.20900 19.40100 1.000 49.49471 18 ARG B C 1
ATOM 2835 O O . ARG B 1 18 ? 18.44800 94.27500 19.86200 1.000 48.37121 18 ARG B O 1
ATOM 2843 N N . ALA B 1 19 ? 16.75200 92.84700 19.52600 1.000 46.27592 19 ALA B N 1
ATOM 2844 C CA . ALA B 1 19 ? 15.85000 93.64600 20.34300 1.000 47.50367 19 ALA B CA 1
ATOM 2845 C C . ALA B 1 19 ? 16.24300 93.61400 21.82000 1.000 47.78354 19 ALA B C 1
ATOM 2846 O O . ALA B 1 19 ? 15.90200 94.53500 22.57200 1.000 41.50204 19 ALA B O 1
ATOM 2848 N N . LEU B 1 20 ? 16.95000 92.57400 22.25300 1.000 46.63133 20 LEU B N 1
ATOM 2849 C CA . LEU B 1 20 ? 17.34600 92.46000 23.64500 1.000 42.17125 20 LEU B CA 1
ATOM 2850 C C . LEU B 1 20 ? 18.66400 93.15000 23.94200 1.000 42.06274 20 LEU B C 1
ATOM 2851 O O . LEU B 1 20 ? 19.00200 93.31200 25.11400 1.000 43.57740 20 LEU B O 1
ATOM 2856 N N . LEU B 1 21 ? 19.41500 93.56300 22.93000 1.000 43.56024 21 LEU B N 1
ATOM 2857 C CA . LEU B 1 21 ? 20.71900 94.15300 23.20700 1.000 45.56365 21 LEU B CA 1
ATOM 2858 C C . LEU B 1 21 ? 20.65800 95.28000 24.23200 1.000 43.24474 21 LEU B C 1
ATOM 2859 O O . LEU B 1 21 ? 21.50800 95.29700 25.13900 1.000 43.13267 21 LEU B O 1
ATOM 2864 N N . PRO B 1 22 ? 19.69700 96.20600 24.18200 1.000 44.07393 22 PRO B N 1
ATOM 2865 C CA . PRO B 1 22 ? 19.68600 97.29300 25.17100 1.000 41.11508 22 PRO B CA 1
ATOM 2866 C C . PRO B 1 22 ? 19.49300 96.81400 26.60000 1.000 42.88211 22 PRO B C 1
ATOM 2867 O O . PRO B 1 22 ? 19.82100 97.55800 27.53300 1.000 41.86827 22 PRO B O 1
ATOM 2871 N N . TYR B 1 23 ? 18.97300 95.60200 26.79900 1.000 44.98451 23 TYR B N 1
ATOM 2872 C CA . TYR B 1 23 ? 18.61800 95.09100 28.12000 1.000 42.36469 23 TYR B CA 1
ATOM 2873 C C . TYR B 1 23 ? 19.57700 94.03200 28.64600 1.000 43.79962 23 TYR B C 1
ATOM 2874 O O . TYR B 1 23 ? 19.36000 93.51600 29.74600 1.000 44.09015 23 TYR B O 1
ATOM 2883 N N . LEU B 1 24 ? 20.61300 93.68000 27.89500 1.000 39.90570 24 LEU B N 1
ATOM 2884 C CA . LEU B 1 24 ? 21.49600 92.58900 28.27700 1.000 46.64665 24 LEU B CA 1
ATOM 2885 C C . LEU B 1 24 ? 22.67200 93.10900 29.08900 1.000 48.12210 24 LEU B C 1
ATOM 2886 O O . LEU B 1 24 ? 23.23200 94.16400 28.78200 1.000 46.51322 24 LEU B O 1
ATOM 2891 N N . GLN B 1 25 ? 23.03600 92.35500 30.13000 1.000 44.45624 25 GLN B N 1
ATOM 2892 C CA . GLN B 1 25 ? 24.25200 92.62400 30.88300 1.000 48.30603 25 GLN B CA 1
ATOM 2893 C C . GLN B 1 25 ? 25.47600 92.19300 30.08000 1.000 45.00556 25 GLN B C 1
ATOM 2894 O O . GLN B 1 25 ? 25.41200 91.27600 29.26400 1.000 47.35361 25 GLN B O 1
ATOM 2900 N N . GLU B 1 26 ? 26.60700 92.84600 30.32800 1.000 45.06029 26 GLU B N 1
ATOM 2901 C CA . GLU B 1 26 ? 27.82600 92.28100 29.77400 1.000 44.28914 26 GLU B CA 1
ATOM 2902 C C . GLU B 1 26 ? 28.23600 91.05000 30.58600 1.000 45.02868 26 GLU B C 1
ATOM 2903 O O . GLU B 1 26 ? 27.96700 90.97500 31.78500 1.000 48.25057 26 GLU B O 1
ATOM 2909 N N . PRO B 1 27 ? 28.87900 90.05400 29.96200 1.000 46.86702 27 PRO B N 1
ATOM 2910 C CA . PRO B 1 27 ? 29.36900 89.88500 28.58700 1.000 47.20305 27 PRO B CA 1
ATOM 2911 C C . PRO B 1 27 ? 28.31200 89.35800 27.61300 1.000 48.61141 27 PRO B C 1
ATOM 2912 O O . PRO B 1 27 ? 28.54100 89.32700 26.39400 1.000 49.51316 27 PRO B O 1
ATOM 2916 N N . TRP B 1 28 ? 27.17100 88.93800 28.16700 1.000 46.58014 28 TRP B N 1
ATOM 2917 C CA . TRP B 1 28 ? 26.14500 88.27700 27.37000 1.000 46.88552 28 TRP B CA 1
ATOM 2918 C C . TRP B 1 28 ? 25.66700 89.17500 26.23900 1.000 48.00187 28 TRP B C 1
ATOM 2919 O O . TRP B 1 28 ? 25.37700 88.69500 25.14100 1.000 49.77280 28 TRP B O 1
ATOM 2930 N N . ARG B 1 29 ? 25.59800 90.48600 26.48400 1.000 49.68449 29 ARG B N 1
ATOM 2931 C CA . ARG B 1 29 ? 25.16300 91.41700 25.44600 1.000 50.25072 29 ARG B CA 1
ATOM 2932 C C . ARG B 1 29 ? 26.09400 91.37900 24.24200 1.000 49.83951 29 ARG B C 1
ATOM 2933 O O . ARG B 1 29 ? 25.63700 91.34300 23.09500 1.000 52.04822 29 ARG B O 1
ATOM 2941 N N . SER B 1 30 ? 27.40700 91.39600 24.47700 1.000 50.86681 30 SER B N 1
ATOM 2942 C CA . SER B 1 30 ? 28.33500 91.34200 23.35300 1.000 49.08333 30 SER B CA 1
ATOM 2943 C C . SER B 1 30 ? 28.20600 90.02500 22.60000 1.000 51.30430 30 SER B C 1
ATOM 2944 O O . SER B 1 30 ? 28.32400 89.98800 21.36800 1.000 51.63733 30 SER B O 1
ATOM 2947 N N . ARG B 1 31 ? 27.96500 88.93400 23.32600 1.000 51.84877 31 ARG B N 1
ATOM 2948 C CA . ARG B 1 31 ? 27.73400 87.65400 22.66900 1.000 53.39934 31 ARG B CA 1
ATOM 2949 C C . ARG B 1 31 ? 26.56800 87.74700 21.69200 1.000 51.33680 31 ARG B C 1
ATOM 2950 O O . ARG B 1 31 ? 26.71300 87.42500 20.50900 1.000 52.28057 31 ARG B O 1
ATOM 2958 N N . VAL B 1 32 ? 25.40200 88.19300 22.17000 1.000 47.45879 32 VAL B N 1
ATOM 2959 C CA . VAL B 1 32 ? 24.21800 88.25400 21.31500 1.000 48.75579 32 VAL B CA 1
ATOM 2960 C C . VAL B 1 32 ? 24.43500 89.22700 20.15900 1.000 53.92744 32 VAL B C 1
ATOM 2961 O O . VAL B 1 32 ? 23.98900 88.98200 19.02800 1.000 53.61241 32 VAL B O 1
ATOM 2965 N N . ALA B 1 33 ? 25.12100 90.34600 20.41800 1.000 52.84073 33 ALA B N 1
ATOM 2966 C CA . ALA B 1 33 ? 25.40400 91.28300 19.33500 1.000 52.94512 33 ALA B CA 1
ATOM 2967 C C . ALA B 1 33 ? 26.20500 90.62000 18.21900 1.000 56.50862 33 ALA B C 1
ATOM 2968 O O . ALA B 1 33 ? 26.04300 90.97000 17.04400 1.000 54.12469 33 ALA B O 1
ATOM 2970 N N . ALA B 1 34 ? 27.04800 89.64400 18.56100 1.000 56.46815 34 ALA B N 1
ATOM 2971 C CA . ALA B 1 34 ? 27.94300 89.01500 17.59500 1.000 56.14120 34 ALA B CA 1
ATOM 2972 C C . ALA B 1 34 ? 27.35600 87.77900 16.91900 1.000 56.43108 34 ALA B C 1
ATOM 2973 O O . ALA B 1 34 ? 27.77000 87.45500 15.80100 1.000 59.80115 34 ALA B O 1
ATOM 2975 N N . SER B 1 35 ? 26.39200 87.09200 17.56500 1.000 55.00150 35 SER B N 1
ATOM 2976 C CA . SER B 1 35 ? 25.92200 85.79100 17.10500 1.000 51.67927 35 SER B CA 1
ATOM 2977 C C . SER B 1 35 ? 24.42900 85.55300 17.31500 1.000 50.74121 35 SER B C 1
ATOM 2978 O O . SER B 1 35 ? 23.96000 84.43300 17.06700 1.000 46.60503 35 SER B O 1
ATOM 2981 N N . GLY B 1 36 ? 23.66500 86.54300 17.77100 1.000 48.81728 36 GLY B N 1
ATOM 2982 C CA . GLY B 1 36 ? 22.29500 86.28700 18.17500 1.000 48.36988 36 GLY B CA 1
ATOM 2983 C C . GLY B 1 36 ? 22.23100 85.45400 19.45800 1.000 49.85612 36 GLY B C 1
ATOM 2984 O O . GLY B 1 36 ? 23.23400 85.14500 20.11200 1.000 46.90566 36 GLY B O 1
ATOM 2985 N N . ILE B 1 37 ? 21.00600 85.08800 19.82000 1.000 48.61251 37 ILE B N 1
ATOM 2986 C CA . ILE B 1 37 ? 20.79100 84.27500 21.00800 1.000 46.90745 37 ILE B CA 1
ATOM 2987 C C . ILE B 1 37 ? 21.19700 82.83600 20.70200 1.000 47.00559 37 ILE B C 1
ATOM 2988 O O . ILE B 1 37 ? 20.68700 82.21600 19.76400 1.000 46.60893 37 ILE B O 1
ATOM 2993 N N . GLY B 1 38 ? 22.11700 82.29100 21.48600 1.000 48.80209 38 GLY B N 1
ATOM 2994 C CA . GLY B 1 38 ? 22.53000 80.92000 21.22900 1.000 50.31924 38 GLY B CA 1
ATOM 2995 C C . GLY B 1 38 ? 21.47900 79.85700 21.52300 1.000 50.75070 38 GLY B C 1
ATOM 2996 O O . GLY B 1 38 ? 21.74100 78.94000 22.30800 1.000 49.77821 38 GLY B O 1
ATOM 2997 N N . TYR B 1 39 ? 20.28900 79.95500 20.92400 1.000 48.31886 39 TYR B N 1
ATOM 2998 C CA . TYR B 1 39 ? 19.27600 78.92600 21.14100 1.000 46.89506 39 TYR B CA 1
ATOM 2999 C C . TYR B 1 39 ? 19.82600 77.57200 20.71700 1.000 49.02956 39 TYR B C 1
ATOM 3000 O O . TYR B 1 39 ? 20.58200 77.46100 19.74900 1.000 48.58332 39 TYR B O 1
ATOM 3009 N N . ALA B 1 40 ? 19.43900 76.53700 21.44700 1.000 48.22497 40 ALA B N 1
ATOM 3010 C CA . ALA B 1 40 ? 19.86700 75.17300 21.17000 1.000 46.02703 40 ALA B CA 1
ATOM 3011 C C . ALA B 1 40 ? 18.61900 74.40400 20.74400 1.000 46.16961 40 ALA B C 1
ATOM 3012 O O . ALA B 1 40 ? 17.97000 73.72800 21.55600 1.000 48.99466 40 ALA B O 1
ATOM 3014 N N . GLY B 1 41 ? 18.28700 74.50800 19.45100 1.000 38.45049 41 GLY B N 1
ATOM 3015 C CA . GLY B 1 41 ? 17.00300 74.03000 18.98100 1.000 39.98012 41 GLY B CA 1
ATOM 3016 C C . GLY B 1 41 ? 16.88100 72.51800 19.03200 1.000 42.31851 41 GLY B C 1
ATOM 3017 O O . GLY B 1 41 ? 17.87200 71.78100 19.11500 1.000 42.23084 41 GLY B O 1
ATOM 3018 N N . SER B 1 42 ? 15.62300 72.05700 18.98500 1.000 38.92308 42 SER B N 1
ATOM 3019 C CA . SER B 1 42 ? 15.33900 70.62500 18.88800 1.000 44.79658 42 SER B CA 1
ATOM 3020 C C . SER B 1 42 ? 15.98800 69.98100 17.66200 1.000 43.99557 42 SER B C 1
ATOM 3021 O O . SER B 1 42 ? 16.30900 68.78300 17.68700 1.000 43.42170 42 SER B O 1
ATOM 3024 N N . GLY B 1 43 ? 16.16100 70.73900 16.58000 1.000 41.47132 43 GLY B N 1
ATOM 3025 C CA . GLY B 1 43 ? 16.75200 70.18900 15.37800 1.000 39.95648 43 GLY B CA 1
ATOM 3026 C C . GLY B 1 43 ? 15.79600 69.42900 14.48900 1.000 45.85042 43 GLY B C 1
ATOM 3027 O O . GLY B 1 43 ? 16.24500 68.65000 13.64700 1.000 49.67659 43 GLY B O 1
ATOM 3028 N N . TYR B 1 44 ? 14.48700 69.62600 14.64400 1.000 47.31047 44 TYR B N 1
ATOM 3029 C CA . TYR B 1 44 ? 13.49300 68.99800 13.77900 1.000 47.42184 44 TYR B CA 1
ATOM 3030 C C . TYR B 1 44 ? 12.92600 70.06200 12.84600 1.000 56.20578 44 TYR B C 1
ATOM 3031 O O . TYR B 1 44 ? 12.11700 70.90200 13.25100 1.000 62.33642 44 TYR B O 1
ATOM 3040 N N . TYR B 1 45 ? 13.36500 70.00400 11.59300 1.000 59.46171 45 TYR B N 1
ATOM 3041 C CA . TYR B 1 45 ? 12.89400 70.84100 10.49700 1.000 68.42218 45 TYR B CA 1
ATOM 3042 C C . TYR B 1 45 ? 11.38900 70.68300 10.25800 1.000 67.05876 45 TYR B C 1
ATOM 3043 O O . TYR B 1 45 ? 10.94400 69.65500 9.73100 1.000 61.72364 45 TYR B O 1
ATOM 3052 N N . SER B 1 46 ? 10.58100 71.70000 10.65600 1.000 64.22250 46 SER B N 1
ATOM 3053 C CA . SER B 1 46 ? 9.19800 71.73900 10.16900 1.000 64.23204 46 SER B CA 1
ATOM 3054 C C . SER B 1 46 ? 9.13600 72.49300 8.84000 1.000 68.54932 46 SER B C 1
ATOM 3055 O O . SER B 1 46 ? 9.70900 73.58500 8.73000 1.000 68.91009 46 SER B O 1
ATOM 3058 N N . PRO B 1 47 ? 8.44900 71.96200 7.81400 1.000 71.29320 47 PRO B N 1
ATOM 3059 C CA . PRO B 1 47 ? 8.50300 72.58900 6.48300 1.000 70.82428 47 PRO B CA 1
ATOM 3060 C C . PRO B 1 47 ? 7.45900 73.67500 6.30200 1.000 75.16366 47 PRO B C 1
ATOM 3061 O O . PRO B 1 47 ? 7.64100 74.60800 5.51300 1.000 79.33893 47 PRO B O 1
ATOM 3065 N N . ILE B 1 48 ? 6.35000 73.55200 7.02800 1.000 76.15045 48 ILE B N 1
ATOM 3066 C CA . ILE B 1 48 ? 5.28600 74.54900 7.01400 1.000 77.87649 48 ILE B CA 1
ATOM 3067 C C . ILE B 1 48 ? 5.68400 75.71600 7.90900 1.000 81.03841 48 ILE B C 1
ATOM 3068 O O . ILE B 1 48 ? 4.82000 76.43000 8.44100 1.000 82.32879 48 ILE B O 1
ATOM 3073 N N . GLY B 1 49 ? 6.99200 75.91900 8.07200 1.000 78.46066 49 GLY B N 1
ATOM 3074 C CA . GLY B 1 49 ? 7.49900 76.83500 9.06800 1.000 79.65009 49 GLY B CA 1
ATOM 3075 C C . GLY B 1 49 ? 6.85500 76.56300 10.41200 1.000 82.45807 49 GLY B C 1
ATOM 3076 O O . GLY B 1 49 ? 6.44400 75.43300 10.72000 1.000 80.57495 49 GLY B O 1
ATOM 3077 N N . VAL B 1 50 ? 6.74700 77.62100 11.22100 1.000 84.81943 50 VAL B N 1
ATOM 3078 C CA . VAL B 1 50 ? 6.06000 77.56800 12.51000 1.000 81.21240 50 VAL B CA 1
ATOM 3079 C C . VAL B 1 50 ? 4.82200 78.47000 12.47600 1.000 78.17749 50 VAL B C 1
ATOM 3080 O O . VAL B 1 50 ? 3.81600 78.17800 13.13600 1.000 75.84697 50 VAL B O 1
ATOM 3084 N N . MET B 1 51 ? 4.87000 79.54900 11.68700 1.000 80.47562 51 MET B N 1
ATOM 3085 C CA . MET B 1 51 ? 3.84400 80.58800 11.71800 1.000 79.44882 51 MET B CA 1
ATOM 3086 C C . MET B 1 51 ? 2.72400 80.33300 10.70200 1.000 81.77592 51 MET B C 1
ATOM 3087 O O . MET B 1 51 ? 2.90500 79.65200 9.68700 1.000 84.61618 51 MET B O 1
ATOM 3092 N N . LYS B 1 52 ? 1.55400 80.91500 10.98700 1.000 80.19306 52 LYS B N 1
ATOM 3093 C CA . LYS B 1 52 ? 0.39800 80.82300 10.10200 1.000 81.26552 52 LYS B CA 1
ATOM 3094 C C . LYS B 1 52 ? 0.53100 81.80000 8.92800 1.000 79.89148 52 LYS B C 1
ATOM 3095 O O . LYS B 1 52 ? 1.50800 82.54700 8.80600 1.000 77.72913 52 LYS B O 1
ATOM 3101 N N . LYS B 1 53 ? -0.49100 81.80200 8.06500 1.000 85.70288 53 LYS B N 1
ATOM 3102 C CA . LYS B 1 53 ? -0.53500 82.65100 6.87500 1.000 85.54342 53 LYS B CA 1
ATOM 3103 C C . LYS B 1 53 ? -0.98100 84.07200 7.21700 1.000 86.81095 53 LYS B C 1
ATOM 3104 O O . LYS B 1 53 ? -1.83400 84.28000 8.09000 1.000 87.12736 53 LYS B O 1
ATOM 3106 N N . ASP B 1 54 ? -0.38800 85.05100 6.52200 1.000 83.21802 54 ASP B N 1
ATOM 3107 C CA . ASP B 1 54 ? -0.72700 86.47200 6.64700 1.000 84.48509 54 ASP B CA 1
ATOM 3108 C C . ASP B 1 54 ? -0.54700 87.01500 8.07000 1.000 81.93507 54 ASP B C 1
ATOM 3109 O O . ASP B 1 54 ? -1.17200 88.02200 8.44100 1.000 77.37375 54 ASP B O 1
ATOM 3111 N N . SER B 1 55 ? 0.30300 86.38300 8.88300 1.000 77.25464 55 SER B N 1
ATOM 3112 C CA . SER B 1 55 ? 0.63500 86.94400 10.18500 1.000 78.30441 55 SER B CA 1
ATOM 3113 C C . SER B 1 55 ? 1.90500 87.78700 10.15300 1.000 76.01840 55 SER B C 1
ATOM 3114 O O . SER B 1 55 ? 2.15200 88.53800 11.10300 1.000 75.96134 55 SER B O 1
ATOM 3117 N N . ILE B 1 56 ? 2.71200 87.68400 9.09800 1.000 74.30586 56 ILE B N 1
ATOM 3118 C CA . ILE B 1 56 ? 3.90600 88.51900 8.95800 1.000 75.47992 56 ILE B CA 1
ATOM 3119 C C . ILE B 1 56 ? 3.47300 89.97900 8.90300 1.000 75.62497 56 ILE B C 1
ATOM 3120 O O . ILE B 1 56 ? 2.70200 90.36200 8.01100 1.000 75.93803 56 ILE B O 1
ATOM 3125 N N . PRO B 1 57 ? 3.93500 90.82800 9.81700 1.000 76.05585 57 PRO B N 1
ATOM 3126 C CA . PRO B 1 57 ? 3.39700 92.18400 9.89200 1.000 75.26059 57 PRO B CA 1
ATOM 3127 C C . PRO B 1 57 ? 3.81000 92.99000 8.67800 1.000 76.53808 57 PRO B C 1
ATOM 3128 O O . PRO B 1 57 ? 4.70900 92.58400 7.92300 1.000 73.05963 57 PRO B O 1
ATOM 3132 N N . PRO B 1 58 ? 3.17400 94.13900 8.45700 1.000 78.05813 58 PRO B N 1
ATOM 3133 C CA . PRO B 1 58 ? 3.57300 95.01300 7.34400 1.000 77.47132 58 PRO B CA 1
ATOM 3134 C C . PRO B 1 58 ? 4.98100 95.54300 7.56800 1.000 79.12726 58 PRO B C 1
ATOM 3135 O O . PRO B 1 58 ? 5.26500 96.19200 8.57700 1.000 79.68336 58 PRO B O 1
ATOM 3139 N N . GLY B 1 59 ? 5.86800 95.24600 6.62500 1.000 81.05490 59 GLY B N 1
ATOM 3140 C CA . GLY B 1 59 ? 7.23000 95.73600 6.68800 1.000 83.53172 59 GLY B CA 1
ATOM 3141 C C . GLY B 1 59 ? 8.09700 95.00000 7.68700 1.000 78.97499 59 GLY B C 1
ATOM 3142 O O . GLY B 1 59 ? 9.31900 94.91500 7.51700 1.000 77.66043 59 GLY B O 1
ATOM 3143 N N . GLY B 1 60 ? 7.47200 94.45700 8.72700 1.000 84.68889 60 GLY B N 1
ATOM 3144 C CA . GLY B 1 60 ? 8.19500 93.81500 9.80400 1.000 79.65770 60 GLY B CA 1
ATOM 3145 C C . GLY B 1 60 ? 8.81400 92.48700 9.38900 1.000 81.57456 60 GLY B C 1
ATOM 3146 O O . GLY B 1 60 ? 8.80500 92.06800 8.22800 1.000 80.52428 60 GLY B O 1
ATOM 3147 N N . GLY B 1 61 ? 9.37000 91.81600 10.39100 1.000 76.04151 61 GLY B N 1
ATOM 3148 C CA . GLY B 1 61 ? 9.96100 90.51400 10.18600 1.000 77.43145 61 GLY B CA 1
ATOM 3149 C C . GLY B 1 61 ? 9.06700 89.39400 10.67500 1.000 72.74624 61 GLY B C 1
ATOM 3150 O O . GLY B 1 61 ? 7.99500 89.15600 10.10900 1.000 72.36625 61 GLY B O 1
ATOM 3151 N N . LYS B 1 62 ? 9.49700 88.71200 11.73700 1.000 69.47798 62 LYS B N 1
ATOM 3152 C CA . LYS B 1 62 ? 8.79700 87.53000 12.21900 1.000 64.38774 62 LYS B CA 1
ATOM 3153 C C . LYS B 1 62 ? 7.31600 87.82600 12.45600 1.000 62.30601 62 LYS B C 1
ATOM 3154 O O . LYS B 1 62 ? 6.92800 88.94500 12.80400 1.000 62.37156 62 LYS B O 1
ATOM 3160 N N . ALA B 1 63 ? 6.47800 86.81800 12.23700 1.000 63.02036 63 ALA B N 1
ATOM 3161 C CA . ALA B 1 63 ? 5.09500 86.91900 12.67700 1.000 64.46213 63 ALA B CA 1
ATOM 3162 C C . ALA B 1 63 ? 5.06100 87.04800 14.19500 1.000 61.69070 63 ALA B C 1
ATOM 3163 O O . ALA B 1 63 ? 5.80100 86.36600 14.90900 1.000 57.66665 63 ALA B O 1
ATOM 3165 N N . GLY B 1 64 ? 4.21100 87.94400 14.68400 1.000 59.41380 64 GLY B N 1
ATOM 3166 C CA . GLY B 1 64 ? 4.09400 88.18700 16.10500 1.000 60.97147 64 GLY B CA 1
ATOM 3167 C C . GLY B 1 64 ? 5.04800 89.22600 16.65900 1.000 59.72153 64 GLY B C 1
ATOM 3168 O O . GLY B 1 64 ? 5.02900 89.46900 17.88100 1.000 49.89562 64 GLY B O 1
ATOM 3169 N N . SER B 1 65 ? 5.86200 89.85600 15.79900 1.000 58.53427 65 SER B N 1
ATOM 3170 C CA . SER B 1 65 ? 6.93000 90.76900 16.20100 1.000 55.09535 65 SER B CA 1
ATOM 3171 C C . SER B 1 65 ? 6.49900 92.23000 16.25600 1.000 58.15709 65 SER B C 1
ATOM 3172 O O . SER B 1 65 ? 7.31200 93.08400 16.62900 1.000 55.36084 65 SER B O 1
ATOM 3175 N N . ASP B 1 66 ? 5.25900 92.54100 15.89900 1.000 62.10765 66 ASP B N 1
ATOM 3176 C CA . ASP B 1 66 ? 4.78500 93.92500 15.83900 1.000 62.44630 66 ASP B CA 1
ATOM 3177 C C . ASP B 1 66 ? 3.61400 94.08900 16.79100 1.000 59.01116 66 ASP B C 1
ATOM 3178 O O . ASP B 1 66 ? 2.53600 93.52400 16.53700 1.000 60.25895 66 ASP B O 1
ATOM 3183 N N . PRO B 1 67 ? 3.76400 94.81200 17.90200 1.000 60.29780 67 PRO B N 1
ATOM 3184 C CA . PRO B 1 67 ? 2.61700 94.97200 18.81500 1.000 60.43143 67 PRO B CA 1
ATOM 3185 C C . PRO B 1 67 ? 1.39000 95.56900 18.14000 1.000 63.78745 67 PRO B C 1
ATOM 3186 O O . PRO B 1 67 ? 0.26000 95.14800 18.43000 1.000 62.51265 67 PRO B O 1
ATOM 3190 N N . ASP B 1 68 ? 1.58300 96.52900 17.23200 1.000 62.95202 68 ASP B N 1
ATOM 3191 C CA . ASP B 1 68 ? 0.44700 97.16800 16.57100 1.000 64.86346 68 ASP B CA 1
ATOM 3192 C C . ASP B 1 68 ? -0.27600 96.20100 15.63800 1.000 62.81453 68 ASP B C 1
ATOM 3193 O O . ASP B 1 68 ? -1.50600 96.07900 15.68800 1.000 60.53706 68 ASP B O 1
ATOM 3198 N N . TYR B 1 69 ? 0.46700 95.50200 14.77700 1.000 59.66635 69 TYR B N 1
ATOM 3199 C CA . TYR B 1 69 ? -0.16800 94.49200 13.93900 1.000 61.96163 69 TYR B CA 1
ATOM 3200 C C . TYR B 1 69 ? -0.91300 93.45200 14.77400 1.000 65.51269 69 TYR B C 1
ATOM 3201 O O . TYR B 1 69 ? -1.97400 92.97600 14.35800 1.000 67.17424 69 TYR B O 1
ATOM 3210 N N . MET B 1 70 ? -0.38400 93.08900 15.95600 1.000 67.39999 70 MET B N 1
ATOM 3211 C CA . MET B 1 70 ? -1.01800 92.05600 16.78200 1.000 65.92576 70 MET B CA 1
ATOM 3212 C C . MET B 1 70 ? -2.25800 92.58200 17.50300 1.000 62.50998 70 MET B C 1
ATOM 3213 O O . MET B 1 70 ? -3.25000 91.85300 17.64600 1.000 60.98209 70 MET B O 1
ATOM 3218 N N . ILE B 1 71 ? -2.22400 93.83100 17.97900 1.000 59.18982 71 ILE B N 1
ATOM 3219 C CA . ILE B 1 71 ? -3.43900 94.42300 18.53200 1.000 61.22287 71 ILE B CA 1
ATOM 3220 C C . ILE B 1 71 ? -4.57400 94.32300 17.52000 1.000 66.46674 71 ILE B C 1
ATOM 3221 O O . ILE B 1 71 ? -5.70500 93.94400 17.85800 1.000 64.55289 71 ILE B O 1
ATOM 3226 N N . LYS B 1 72 ? -4.27300 94.61900 16.25000 1.000 65.28417 72 LYS B N 1
ATOM 3227 C CA . LYS B 1 72 ? -5.29300 94.64300 15.20500 1.000 66.99347 72 LYS B CA 1
ATOM 3228 C C . LYS B 1 72 ? -5.76900 93.23800 14.84500 1.000 65.39212 72 LYS B C 1
ATOM 3229 O O . LYS B 1 72 ? -6.97100 92.95100 14.89100 1.000 69.12010 72 LYS B O 1
ATOM 3235 N N . GLN B 1 73 ? -4.83700 92.34800 14.48700 1.000 65.92066 73 GLN B N 1
ATOM 3236 C CA . GLN B 1 73 ? -5.20100 91.01500 14.00500 1.000 66.71057 73 GLN B CA 1
ATOM 3237 C C . GLN B 1 73 ? -5.74200 90.12300 15.12100 1.000 64.81474 73 GLN B C 1
ATOM 3238 O O . GLN B 1 73 ? -6.58600 89.25600 14.86400 1.000 67.50250 73 GLN B O 1
ATOM 3244 N N . LEU B 1 74 ? -5.27400 90.30500 16.35800 1.000 65.55692 74 LEU B N 1
ATOM 3245 C CA . LEU B 1 74 ? -5.62800 89.41400 17.45900 1.000 62.96793 74 LEU B CA 1
ATOM 3246 C C . LEU B 1 74 ? -6.53100 90.08300 18.48500 1.000 60.30266 74 LEU B C 1
ATOM 3247 O O . LEU B 1 74 ? -7.65200 89.62300 18.71300 1.000 59.71308 74 LEU B O 1
ATOM 3252 N N . ILE B 1 75 ? -6.03700 91.12200 19.14400 1.000 60.88742 75 ILE B N 1
ATOM 3253 C CA . ILE B 1 75 ? -6.81900 91.71700 20.26400 1.000 60.67855 75 ILE B CA 1
ATOM 3254 C C . ILE B 1 75 ? -8.19900 92.13800 19.76900 1.000 57.69283 75 ILE B C 1
ATOM 3255 O O . ILE B 1 75 ? -9.18400 91.70000 20.35700 1.000 63.54746 75 ILE B O 1
ATOM 3260 N N . GLU B 1 76 ? -8.24700 92.97900 18.74300 1.000 65.54936 76 GLU B N 1
ATOM 3261 C CA . GLU B 1 76 ? -9.52500 93.45300 18.22300 1.000 68.52874 76 GLU B CA 1
ATOM 3262 C C . GLU B 1 76 ? -10.10800 92.54200 17.14100 1.000 62.13421 76 GLU B C 1
ATOM 3263 O O . GLU B 1 76 ? -11.33200 92.39000 17.06500 1.000 62.59907 76 GLU B O 1
ATOM 3269 N N . GLY B 1 77 ? -9.26400 91.93200 16.30800 1.000 62.09157 77 GLY B N 1
ATOM 3270 C CA . GLY B 1 77 ? -9.71100 90.91400 15.37200 1.000 60.70311 77 GLY B CA 1
ATOM 3271 C C . GLY B 1 77 ? -10.67500 89.92400 15.99800 1.000 66.28547 77 GLY B C 1
ATOM 3272 O O . GLY B 1 77 ? -11.80900 89.77400 15.53300 1.000 70.61767 77 GLY B O 1
ATOM 3273 N N . TYR B 1 78 ? -10.27300 89.33000 17.11700 1.000 65.46593 78 TYR B N 1
ATOM 3274 C CA . TYR B 1 78 ? -11.09000 88.31700 17.77400 1.000 63.49005 78 TYR B CA 1
ATOM 3275 C C . TYR B 1 78 ? -11.65300 88.73400 19.11500 1.000 63.84198 78 TYR B C 1
ATOM 3276 O O . TYR B 1 78 ? -12.02800 87.88900 19.90900 1.000 68.09727 78 TYR B O 1
ATOM 3285 N N . ASN B 1 79 ? -11.71600 90.02100 19.37600 1.000 62.18574 79 ASN B N 1
ATOM 3286 C CA . ASN B 1 79 ? -12.30500 90.51200 20.61400 1.000 65.24035 79 ASN B CA 1
ATOM 3287 C C . ASN B 1 79 ? -11.80700 89.77700 21.83300 1.000 62.69346 79 ASN B C 1
ATOM 3288 O O . ASN B 1 79 ? -12.47400 88.91100 22.36700 1.000 63.64160 79 ASN B O 1
ATOM 3290 N N . LEU B 1 80 ? -10.64100 90.16300 22.29500 1.000 56.95152 80 LEU B N 1
ATOM 3291 C CA . LEU B 1 80 ? -10.06300 89.47700 23.41000 1.000 60.24225 80 LEU B CA 1
ATOM 3292 C C . LEU B 1 80 ? -9.94200 90.40000 24.58400 1.000 59.81400 80 LEU B C 1
ATOM 3293 O O . LEU B 1 80 ? -9.42400 91.50100 24.46600 1.000 60.81440 80 LEU B O 1
ATOM 3298 N N . ASP B 1 81 ? -10.43100 89.95300 25.72400 1.000 58.16927 81 ASP B N 1
ATOM 3299 C CA . ASP B 1 81 ? -10.33700 90.74600 26.92300 1.000 58.46356 81 ASP B CA 1
ATOM 3300 C C . ASP B 1 81 ? -8.90400 90.81000 27.37500 1.000 56.48333 81 ASP B C 1
ATOM 3301 O O . ASP B 1 81 ? -8.41400 91.86200 27.74900 1.000 55.94364 81 ASP B O 1
ATOM 3306 N N . TYR B 1 82 ? -8.23100 89.66700 27.34400 1.000 57.16559 82 TYR B N 1
ATOM 3307 C CA . TYR B 1 82 ? -6.80900 89.64500 27.75300 1.000 53.50025 82 TYR B CA 1
ATOM 3308 C C . TYR B 1 82 ? -6.03500 88.60000 26.95500 1.000 52.93614 82 TYR B C 1
ATOM 3309 O O . TYR B 1 82 ? -6.62100 87.58500 26.55600 1.000 51.74289 82 TYR B O 1
ATOM 3318 N N . ALA B 1 83 ? -4.75200 88.85600 26.73800 1.000 49.01008 83 ALA B N 1
ATOM 3319 C CA . ALA B 1 83 ? -3.86000 87.93100 26.05100 1.000 45.23294 83 ALA B CA 1
ATOM 3320 C C . ALA B 1 83 ? -2.57000 87.84700 26.84600 1.000 47.21288 83 ALA B C 1
ATOM 3321 O O . ALA B 1 83 ? -1.96000 88.88500 27.13800 1.000 48.60319 83 ALA B O 1
ATOM 3323 N N . VAL B 1 84 ? -2.15700 86.62400 27.18300 1.000 42.48378 84 VAL B N 1
ATOM 3324 C CA . VAL B 1 84 ? -0.93400 86.37700 27.94800 1.000 42.47739 84 VAL B CA 1
ATOM 3325 C C . VAL B 1 84 ? 0.21400 86.18800 26.95600 1.000 40.39989 84 VAL B C 1
ATOM 3326 O O . VAL B 1 84 ? 0.37500 85.11400 26.37900 1.000 40.16054 84 VAL B O 1
ATOM 3330 N N . LEU B 1 85 ? 1.03600 87.22300 26.77900 1.000 39.66265 85 LEU B N 1
ATOM 3331 C CA . LEU B 1 85 ? 2.22200 87.11300 25.93300 1.000 41.25040 85 LEU B CA 1
ATOM 3332 C C . LEU B 1 85 ? 3.25600 86.19400 26.58500 1.000 43.89048 85 LEU B C 1
ATOM 3333 O O . LEU B 1 85 ? 3.76300 86.48100 27.68000 1.000 41.72993 85 LEU B O 1
ATOM 3338 N N . THR B 1 86 ? 3.57800 85.08800 25.90900 1.000 42.10229 86 THR B N 1
ATOM 3339 C CA . THR B 1 86 ? 4.50700 84.10200 26.44100 1.000 42.86024 86 THR B CA 1
ATOM 3340 C C . THR B 1 86 ? 5.84300 84.07900 25.70700 1.000 43.13723 86 THR B C 1
ATOM 3341 O O . THR B 1 86 ? 6.74700 83.33900 26.11900 1.000 40.95026 86 THR B O 1
ATOM 3345 N N . GLY B 1 87 ? 5.99900 84.86300 24.64200 1.000 42.64694 87 GLY B N 1
ATOM 3346 C CA . GLY B 1 87 ? 7.26200 84.91900 23.92600 1.000 41.66828 87 GLY B CA 1
ATOM 3347 C C . GLY B 1 87 ? 7.80600 83.56400 23.52800 1.000 41.09469 87 GLY B C 1
ATOM 3348 O O . GLY B 1 87 ? 7.05800 82.58700 23.43700 1.000 42.97495 87 GLY B O 1
ATOM 3349 N N . VAL B 1 88 ? 9.11500 83.49400 23.27700 1.000 38.96213 88 VAL B N 1
ATOM 3350 C CA . VAL B 1 88 ? 9.77200 82.24900 22.91000 1.000 44.23496 88 VAL B CA 1
ATOM 3351 C C . VAL B 1 88 ? 11.03500 81.99800 23.71800 1.000 41.84699 88 VAL B C 1
ATOM 3352 O O . VAL B 1 88 ? 11.72600 81.00400 23.48200 1.000 39.64251 88 VAL B O 1
ATOM 3356 N N . VAL B 1 89 ? 11.35100 82.86000 24.68700 1.000 42.86470 89 VAL B N 1
ATOM 3357 C CA . VAL B 1 89 ? 12.68700 82.87200 25.27400 1.000 42.17386 89 VAL B CA 1
ATOM 3358 C C . VAL B 1 89 ? 12.88400 81.77100 26.30700 1.000 38.86051 89 VAL B C 1
ATOM 3359 O O . VAL B 1 89 ? 14.02600 81.33700 26.52000 1.000 36.77046 89 VAL B O 1
ATOM 3363 N N . TYR B 1 90 ? 11.80300 81.29100 26.93900 1.000 40.42531 90 TYR B N 1
ATOM 3364 C CA . TYR B 1 90 ? 11.89800 80.17300 27.88300 1.000 42.10218 90 TYR B CA 1
ATOM 3365 C C . TYR B 1 90 ? 12.62500 78.96600 27.28000 1.000 44.02478 90 TYR B C 1
ATOM 3366 O O . TYR B 1 90 ? 13.09100 78.09000 28.02800 1.000 38.02870 90 TYR B O 1
ATOM 3375 N N . ASN B 1 91 ? 12.73800 78.91200 25.94100 1.000 37.96163 91 ASN B N 1
ATOM 3376 C CA . ASN B 1 91 ? 13.39800 77.80400 25.25400 1.000 38.59908 91 ASN B CA 1
ATOM 3377 C C . ASN B 1 91 ? 14.89700 77.76200 25.52100 1.000 35.79139 91 ASN B C 1
ATOM 3378 O O . ASN B 1 91 ? 15.52000 76.71800 25.31100 1.000 40.74051 91 ASN B O 1
ATOM 3383 N N . ILE B 1 92 ? 15.49000 78.86400 25.97500 1.000 34.87070 92 ILE B N 1
ATOM 3384 C CA . ILE B 1 92 ? 16.91400 78.89200 26.26200 1.000 38.46195 92 ILE B CA 1
ATOM 3385 C C . ILE B 1 92 ? 17.31300 77.94200 27.38900 1.000 37.48576 92 ILE B C 1
ATOM 3386 O O . ILE B 1 92 ? 18.51100 77.77000 27.65100 1.000 36.40349 92 ILE B O 1
ATOM 3391 N N . SER B 1 93 ? 16.34800 77.30300 28.05500 1.000 36.22197 93 SER B N 1
ATOM 3392 C CA . SER B 1 93 ? 16.70200 76.34400 29.09700 1.000 39.00081 93 SER B CA 1
ATOM 3393 C C . SER B 1 93 ? 17.50900 75.18000 28.54800 1.000 40.29623 93 SER B C 1
ATOM 3394 O O . SER B 1 93 ? 18.18900 74.48700 29.31700 1.000 40.24301 93 SER B O 1
ATOM 3397 N N . SER B 1 94 ? 17.47400 74.95900 27.23600 1.000 40.49841 94 SER B N 1
ATOM 3398 C CA . SER B 1 94 ? 18.18900 73.83800 26.65000 1.000 34.98900 94 SER B CA 1
ATOM 3399 C C . SER B 1 94 ? 19.68000 74.10800 26.45800 1.000 36.68514 94 SER B C 1
ATOM 3400 O O . SER B 1 94 ? 20.43600 73.16100 26.20200 1.000 36.91329 94 SER B O 1
ATOM 3403 N N . THR B 1 95 ? 20.12900 75.35800 26.56700 1.000 37.48804 95 THR B N 1
ATOM 3404 C CA . THR B 1 95 ? 21.53600 75.66000 26.33100 1.000 36.46796 95 THR B CA 1
ATOM 3405 C C . THR B 1 95 ? 22.38200 75.26100 27.54100 1.000 38.83024 95 THR B C 1
ATOM 3406 O O . THR B 1 95 ? 21.87000 74.92000 28.61600 1.000 37.55602 95 THR B O 1
ATOM 3410 N N . HIS B 1 96 ? 23.70400 75.33400 27.35700 1.000 35.46829 96 HIS B N 1
ATOM 3411 C CA . HIS B 1 96 ? 24.64500 74.69600 28.26200 1.000 33.77274 96 HIS B CA 1
ATOM 3412 C C . HIS B 1 96 ? 25.06500 75.57800 29.42900 1.000 39.38840 96 HIS B C 1
ATOM 3413 O O . HIS B 1 96 ? 25.32100 75.05700 30.52000 1.000 39.88157 96 HIS B O 1
ATOM 3420 N N . ASP B 1 97 ? 25.15900 76.89200 29.22200 1.000 38.64338 97 ASP B N 1
ATOM 3421 C CA . ASP B 1 97 ? 25.69900 77.78900 30.23200 1.000 39.01186 97 ASP B CA 1
ATOM 3422 C C . ASP B 1 97 ? 24.56100 78.34700 31.07800 1.000 37.71661 97 ASP B C 1
ATOM 3423 O O . ASP B 1 97 ? 23.79600 79.19200 30.58600 1.000 35.37952 97 ASP B O 1
ATOM 3428 N N . PRO B 1 98 ? 24.42100 77.92400 32.34100 1.000 36.85480 98 PRO B N 1
ATOM 3429 C CA . PRO B 1 98 ? 23.28600 78.39100 33.17100 1.000 37.24914 98 PRO B CA 1
ATOM 3430 C C . PRO B 1 98 ? 23.21000 79.89700 33.32300 1.000 37.37470 98 PRO B C 1
ATOM 3431 O O . PRO B 1 98 ? 22.10100 80.44300 33.43400 1.000 35.98655 98 PRO B O 1
ATOM 3435 N N . ASP B 1 99 ? 24.35300 80.58700 33.35200 1.000 36.34238 99 ASP B N 1
ATOM 3436 C CA . ASP B 1 99 ? 24.33600 82.03700 33.54500 1.000 39.29756 99 ASP B CA 1
ATOM 3437 C C . ASP B 1 99 ? 23.90300 82.75500 32.27200 1.000 37.62786 99 ASP B C 1
ATOM 3438 O O . ASP B 1 99 ? 23.06300 83.66100 32.31100 1.000 40.27336 99 ASP B O 1
ATOM 3443 N N . TYR B 1 100 ? 24.45100 82.35400 31.12900 1.000 37.24279 100 TYR B N 1
ATOM 3444 C CA . TYR B 1 100 ? 23.95400 82.88000 29.86700 1.000 37.04882 100 TYR B CA 1
ATOM 3445 C C . TYR B 1 100 ? 22.44300 82.73600 29.78000 1.000 37.75289 100 TYR B C 1
ATOM 3446 O O . TYR B 1 100 ? 21.72700 83.68800 29.43400 1.000 37.58274 100 TYR B O 1
ATOM 3455 N N . ALA B 1 101 ? 21.93000 81.55000 30.10600 1.000 35.68919 101 ALA B N 1
ATOM 3456 C CA . ALA B 1 101 ? 20.49800 81.33500 29.96600 1.000 33.96253 101 ALA B CA 1
ATOM 3457 C C . ALA B 1 101 ? 19.72200 82.29900 30.85700 1.000 38.69197 101 ALA B C 1
ATOM 3458 O O . ALA B 1 101 ? 18.78600 82.97400 30.39400 1.000 38.97050 101 ALA B O 1
ATOM 3460 N N . ALA B 1 102 ? 20.12100 82.41300 32.13400 1.000 37.84857 102 ALA B N 1
ATOM 3461 C CA . ALA B 1 102 ? 19.41300 83.31300 33.04800 1.000 36.96944 102 ALA B CA 1
ATOM 3462 C C . ALA B 1 102 ? 19.51500 84.75900 32.58200 1.000 36.05252 102 ALA B C 1
ATOM 3463 O O . ALA B 1 102 ? 18.53600 85.50800 32.64800 1.000 36.17388 102 ALA B O 1
ATOM 3465 N N . ALA B 1 103 ? 20.68800 85.17300 32.09200 1.000 34.91533 103 ALA B N 1
ATOM 3466 C CA . ALA B 1 103 ? 20.82700 86.55700 31.64000 1.000 37.73133 103 ALA B CA 1
ATOM 3467 C C . ALA B 1 103 ? 19.91500 86.86000 30.44400 1.000 40.89386 103 ALA B C 1
ATOM 3468 O O . ALA B 1 103 ? 19.31700 87.94300 30.36800 1.000 41.42555 103 ALA B O 1
ATOM 3470 N N . ILE B 1 104 ? 19.79100 85.92000 29.49700 1.000 37.29923 104 ILE B N 1
ATOM 3471 C CA . ILE B 1 104 ? 18.87800 86.12500 28.37100 1.000 39.13395 104 ILE B CA 1
ATOM 3472 C C . ILE B 1 104 ? 17.43900 86.27000 28.86900 1.000 39.67243 104 ILE B C 1
ATOM 3473 O O . ILE B 1 104 ? 16.69400 87.15200 28.42500 1.000 39.56101 104 ILE B O 1
ATOM 3478 N N . CYS B 1 105 ? 17.01600 85.38900 29.77900 1.000 37.71773 105 CYS B N 1
ATOM 3479 C CA . CYS B 1 105 ? 15.66200 85.49200 30.32200 1.000 39.17788 105 CYS B CA 1
ATOM 3480 C C . CYS B 1 105 ? 15.45300 86.82500 31.02500 1.000 42.13429 105 CYS B C 1
ATOM 3481 O O . CYS B 1 105 ? 14.39500 87.45800 30.88700 1.000 40.30827 105 CYS B O 1
ATOM 3484 N N . SER B 1 106 ? 16.45100 87.25700 31.79600 1.000 36.95799 106 SER B N 1
ATOM 3485 C CA . SER B 1 106 ? 16.33600 88.51300 32.52000 1.000 40.32047 106 SER B CA 1
ATOM 3486 C C . SER B 1 106 ? 16.16800 89.68700 31.56100 1.000 41.32012 106 SER B C 1
ATOM 3487 O O . SER B 1 106 ? 15.31700 90.56000 31.77400 1.000 40.81599 106 SER B O 1
ATOM 3490 N N . ALA B 1 107 ? 16.96300 89.72300 30.49200 1.000 42.89402 107 ALA B N 1
ATOM 3491 C CA . ALA B 1 107 ? 16.84500 90.80900 29.52600 1.000 37.73629 107 ALA B CA 1
ATOM 3492 C C . ALA B 1 107 ? 15.48600 90.78000 28.83400 1.000 38.04240 107 ALA B C 1
ATOM 3493 O O . ALA B 1 107 ? 14.88800 91.83300 28.57800 1.000 40.65683 107 ALA B O 1
ATOM 3495 N N . TYR B 1 108 ? 14.96200 89.58100 28.55900 1.000 41.11518 108 TYR B N 1
ATOM 3496 C CA . TYR B 1 108 ? 13.67300 89.47500 27.87700 1.000 41.80378 108 TYR B CA 1
ATOM 3497 C C . TYR B 1 108 ? 12.54200 89.98600 28.75600 1.000 41.24153 108 TYR B C 1
ATOM 3498 O O . TYR B 1 108 ? 11.64800 90.69700 28.28000 1.000 42.10538 108 TYR B O 1
ATOM 3507 N N . ASN B 1 109 ? 12.54600 89.59900 30.03300 1.000 42.33940 109 ASN B N 1
ATOM 3508 C CA . ASN B 1 109 ? 11.52800 90.07300 30.96500 1.000 40.58904 109 ASN B CA 1
ATOM 3509 C C . ASN B 1 109 ? 11.48100 91.59600 31.00800 1.000 41.33240 109 ASN B C 1
ATOM 3510 O O . ASN B 1 109 ? 10.39500 92.19100 31.00700 1.000 40.26299 109 ASN B O 1
ATOM 3515 N N . ASP B 1 110 ? 12.64700 92.24800 31.02900 1.000 40.17521 110 ASP B N 1
ATOM 3516 C CA . ASP B 1 110 ? 12.67000 93.70800 30.99600 1.000 39.90701 110 ASP B CA 1
ATOM 3517 C C . ASP B 1 110 ? 12.12300 94.22700 29.67200 1.000 42.48130 110 ASP B C 1
ATOM 3518 O O . ASP B 1 110 ? 11.27400 95.12800 29.64300 1.000 43.52641 110 ASP B O 1
ATOM 3523 N N . TYR B 1 111 ? 12.61300 93.67300 28.56300 1.000 41.94765 111 TYR B N 1
ATOM 3524 C CA . TYR B 1 111 ? 12.13300 94.07500 27.24500 1.000 42.22818 111 TYR B CA 1
ATOM 3525 C C . TYR B 1 111 ? 10.62000 93.93400 27.16100 1.000 41.47090 111 TYR B C 1
ATOM 3526 O O . TYR B 1 111 ? 9.91600 94.86100 26.75300 1.000 43.27735 111 TYR B O 1
ATOM 3535 N N . LEU B 1 112 ? 10.09700 92.78400 27.58000 1.000 42.09434 112 LEU B N 1
ATOM 3536 C CA . LEU B 1 112 ? 8.65600 92.58600 27.52800 1.000 44.57508 112 LEU B CA 1
ATOM 3537 C C . LEU B 1 112 ? 7.93300 93.68600 28.30000 1.000 49.20249 112 LEU B C 1
ATOM 3538 O O . LEU B 1 112 ? 6.95100 94.25700 27.81100 1.000 51.97233 112 LEU B O 1
ATOM 3543 N N . ILE B 1 113 ? 8.43400 94.01900 29.49400 1.000 48.14672 113 ILE B N 1
ATOM 3544 C CA . ILE B 1 113 ? 7.83900 95.06500 30.32300 1.000 47.01830 113 ILE B CA 1
ATOM 3545 C C . ILE B 1 113 ? 7.92200 96.41700 29.62200 1.000 47.38509 113 ILE B C 1
ATOM 3546 O O . ILE B 1 113 ? 6.95800 97.18900 29.60200 1.000 49.90334 113 ILE B O 1
ATOM 3551 N N . ALA B 1 114 ? 9.09400 96.73700 29.06900 1.000 45.56986 114 ALA B N 1
ATOM 3552 C CA . ALA B 1 114 ? 9.30400 98.07600 28.52900 1.000 47.37181 114 ALA B CA 1
ATOM 3553 C C . ALA B 1 114 ? 8.48200 98.31100 27.26900 1.000 47.84912 114 ALA B C 1
ATOM 3554 O O . ALA B 1 114 ? 7.96200 99.41100 27.06200 1.000 52.44630 114 ALA B O 1
ATOM 3556 N N . GLU B 1 115 ? 8.34100 97.29000 26.42300 1.000 47.63633 115 GLU B N 1
ATOM 3557 C CA . GLU B 1 115 ? 7.89900 97.50000 25.05300 1.000 49.49418 115 GLU B CA 1
ATOM 3558 C C . GLU B 1 115 ? 6.62000 96.76200 24.68000 1.000 52.29787 115 GLU B C 1
ATOM 3559 O O . GLU B 1 115 ? 6.15400 96.92000 23.54300 1.000 55.51492 115 GLU B O 1
ATOM 3565 N N . TRP B 1 116 ? 6.01500 95.98900 25.59000 1.000 51.80022 116 TRP B N 1
ATOM 3566 C CA . TRP B 1 116 ? 4.80000 95.27400 25.21200 1.000 49.85919 116 TRP B CA 1
ATOM 3567 C C . TRP B 1 116 ? 3.65700 95.51700 26.18800 1.000 52.39426 116 TRP B C 1
ATOM 3568 O O . TRP B 1 116 ? 2.57300 95.93800 25.77900 1.000 58.75475 116 TRP B O 1
ATOM 3579 N N . LEU B 1 117 ? 3.86900 95.26200 27.47700 1.000 53.19695 117 LEU B N 1
ATOM 3580 C CA . LEU B 1 117 ? 2.73100 95.21200 28.38800 1.000 56.72628 117 LEU B CA 1
ATOM 3581 C C . LEU B 1 117 ? 2.04800 96.56500 28.55400 1.000 57.31425 117 LEU B C 1
ATOM 3582 O O . LEU B 1 117 ? 0.87300 96.61000 28.94500 1.000 60.48265 117 LEU B O 1
ATOM 3587 N N . GLY B 1 118 ? 2.75100 97.66000 28.27200 1.000 55.22024 118 GLY B N 1
ATOM 3588 C CA . GLY B 1 118 ? 2.16000 98.98200 28.34800 1.000 60.56291 118 GLY B CA 1
ATOM 3589 C C . GLY B 1 118 ? 1.45000 99.47200 27.09700 1.000 63.76812 118 GLY B C 1
ATOM 3590 O O . GLY B 1 118 ? 0.84500 100.54800 27.12600 1.000 65.56166 118 GLY B O 1
ATOM 3591 N N . LYS B 1 119 ? 1.46200 98.68500 26.03700 1.000 58.99428 119 LYS B N 1
ATOM 3592 C CA . LYS B 1 119 ? 0.86000 99.08300 24.78200 1.000 59.53569 119 LYS B CA 1
ATOM 3593 C C . LYS B 1 119 ? -0.58900 98.63100 24.62100 1.000 61.31510 119 LYS B C 1
ATOM 3594 O O . LYS B 1 119 ? -1.15700 98.78800 23.55000 1.000 57.21645 119 LYS B O 1
ATOM 3600 N N . HIS B 1 120 ? -1.18000 98.07300 25.66800 1.000 59.84368 120 HIS B N 1
ATOM 3601 C CA . HIS B 1 120 ? -2.58800 97.67400 25.64500 1.000 60.92078 120 HIS B CA 1
ATOM 3602 C C . HIS B 1 120 ? -2.98400 97.06500 26.95800 1.000 60.75197 120 HIS B C 1
ATOM 3603 O O . HIS B 1 120 ? -2.19700 96.39000 27.60000 1.000 66.68720 120 HIS B O 1
ATOM 3610 N N . LYS B 1 121 ? -4.21800 97.28500 27.35200 1.000 59.93488 121 LYS B N 1
ATOM 3611 C CA . LYS B 1 121 ? -4.69600 96.76500 28.60600 1.000 62.06376 121 LYS B CA 1
ATOM 3612 C C . LYS B 1 121 ? -4.82500 95.27300 28.57700 1.000 57.05442 121 LYS B C 1
ATOM 3613 O O . LYS B 1 121 ? -4.66700 94.61000 29.58600 1.000 60.38669 121 LYS B O 1
ATOM 3619 N N . ALA B 1 122 ? -5.11600 94.74100 27.42100 1.000 55.03847 122 ALA B N 1
ATOM 3620 C CA . ALA B 1 122 ? -5.33000 93.32400 27.31400 1.000 56.94539 122 ALA B CA 1
ATOM 3621 C C . ALA B 1 122 ? -4.04600 92.57200 27.45800 1.000 55.02930 122 ALA B C 1
ATOM 3622 O O . ALA B 1 122 ? -4.04400 91.38700 27.74300 1.000 52.39987 122 ALA B O 1
ATOM 3624 N N . PHE B 1 123 ? -2.94600 93.26300 27.26500 1.000 54.51345 123 PHE B N 1
ATOM 3625 C CA . PHE B 1 123 ? -1.66300 92.60800 27.31000 1.000 52.51781 123 PHE B CA 1
ATOM 3626 C C . PHE B 1 123 ? -1.16000 92.22800 28.69500 1.000 55.14887 123 PHE B C 1
ATOM 3627 O O . PHE B 1 123 ? -0.99900 93.08500 29.55100 1.000 46.31893 123 PHE B O 1
ATOM 3635 N N . LYS B 1 124 ? -0.95400 90.94000 28.92200 1.000 49.59413 124 LYS B N 1
ATOM 3636 C CA . LYS B 1 124 ? -0.34300 90.45700 30.15300 1.000 48.29347 124 LYS B CA 1
ATOM 3637 C C . LYS B 1 124 ? 0.85800 89.60100 29.78500 1.000 44.63248 124 LYS B C 1
ATOM 3638 O O . LYS B 1 124 ? 1.00200 89.16600 28.64700 1.000 46.74138 124 LYS B O 1
ATOM 3644 N N . GLY B 1 125 ? 1.73300 89.36200 30.74000 1.000 46.04172 125 GLY B N 1
ATOM 3645 C CA . GLY B 1 125 ? 3.00500 88.71400 30.45100 1.000 45.00399 125 GLY B CA 1
ATOM 3646 C C . GLY B 1 125 ? 3.31200 87.52900 31.33800 1.000 47.31095 125 GLY B C 1
ATOM 3647 O O . GLY B 1 125 ? 3.02800 87.54100 32.54400 1.000 44.89092 125 GLY B O 1
ATOM 3648 N N . ALA B 1 126 ? 3.89800 86.49700 30.72800 1.000 40.84831 126 ALA B N 1
ATOM 3649 C CA . ALA B 1 126 ? 4.57600 85.44100 31.46500 1.000 37.84118 126 ALA B CA 1
ATOM 3650 C C . ALA B 1 126 ? 6.05100 85.81200 31.55800 1.000 40.91390 126 ALA B C 1
ATOM 3651 O O . ALA B 1 126 ? 6.69000 86.09000 30.53900 1.000 43.48237 126 ALA B O 1
ATOM 3653 N N . LEU B 1 127 ? 6.57800 85.88500 32.77300 1.000 40.84961 127 LEU B N 1
ATOM 3654 C CA . LEU B 1 127 ? 8.00700 86.07800 32.93500 1.000 39.21219 127 LEU B CA 1
ATOM 3655 C C . LEU B 1 127 ? 8.70100 84.73900 32.70200 1.000 39.50969 127 LEU B C 1
ATOM 3656 O O . LEU B 1 127 ? 8.23800 83.69500 33.17700 1.000 40.07633 127 LEU B O 1
ATOM 3661 N N . ALA B 1 128 ? 9.80800 84.77400 31.96800 1.000 36.49003 128 ALA B N 1
ATOM 3662 C CA . ALA B 1 128 ? 10.55200 83.57800 31.59600 1.000 37.94368 128 ALA B CA 1
ATOM 3663 C C . ALA B 1 128 ? 11.74900 83.38500 32.52000 1.000 35.85982 128 ALA B C 1
ATOM 3664 O O . ALA B 1 128 ? 12.43200 84.35300 32.86300 1.000 37.43010 128 ALA B O 1
ATOM 3666 N N . VAL B 1 129 ? 12.03000 82.13500 32.89500 1.000 32.59070 129 VAL B N 1
ATOM 3667 C CA . VAL B 1 129 ? 13.27800 81.83300 33.58800 1.000 33.57771 129 VAL B CA 1
ATOM 3668 C C . VAL B 1 129 ? 13.88600 80.55700 33.02600 1.000 34.05213 129 VAL B C 1
ATOM 3669 O O . VAL B 1 129 ? 13.19100 79.69600 32.48500 1.000 35.32515 129 VAL B O 1
ATOM 3673 N N . ALA B 1 130 ? 15.20400 80.46200 33.13500 1.000 35.96659 130 ALA B N 1
ATOM 3674 C CA . ALA B 1 130 ? 15.95200 79.27100 32.76200 1.000 33.76674 130 ALA B CA 1
ATOM 3675 C C . ALA B 1 130 ? 16.02400 78.29600 33.93100 1.000 40.27414 130 ALA B C 1
ATOM 3676 O O . ALA B 1 130 ? 16.20300 78.71200 35.08200 1.000 39.15013 130 ALA B O 1
ATOM 3678 N N . THR B 1 131 ? 15.92600 76.99100 33.63700 1.000 42.24153 131 THR B N 1
ATOM 3679 C CA . THR B 1 131 ? 15.85500 75.98000 34.69500 1.000 37.61765 131 THR B CA 1
ATOM 3680 C C . THR B 1 131 ? 17.18600 75.29900 35.00900 1.000 38.77277 131 THR B C 1
ATOM 3681 O O . THR B 1 131 ? 17.22100 74.44700 35.90900 1.000 36.41983 131 THR B O 1
ATOM 3685 N N . GLN B 1 132 ? 18.26300 75.60200 34.27500 1.000 36.81020 132 GLN B N 1
ATOM 3686 C CA . GLN B 1 132 ? 19.53800 74.94300 34.54900 1.000 34.27543 132 GLN B CA 1
ATOM 3687 C C . GLN B 1 132 ? 20.02300 75.27700 35.95300 1.000 36.09321 132 GLN B C 1
ATOM 3688 O O . GLN B 1 132 ? 20.49000 74.40200 36.69500 1.000 39.13836 132 GLN B O 1
ATOM 3694 N N . ASP B 1 133 ? 19.93900 76.55200 36.32900 1.000 34.99435 133 ASP B N 1
ATOM 3695 C CA . ASP B 1 133 ? 20.27900 76.98800 37.68100 1.000 36.41230 133 ASP B CA 1
ATOM 3696 C C . ASP B 1 133 ? 19.00400 77.51000 38.31300 1.000 35.62807 133 ASP B C 1
ATOM 3697 O O . ASP B 1 133 ? 18.67300 78.69800 38.17600 1.000 37.62863 133 ASP B O 1
ATOM 3702 N N . PRO B 1 134 ? 18.24200 76.65900 38.99400 1.000 34.28137 134 PRO B N 1
ATOM 3703 C CA . PRO B 1 134 ? 17.00400 77.12400 39.62700 1.000 38.46870 134 PRO B CA 1
ATOM 3704 C C . PRO B 1 134 ? 17.19800 78.24800 40.62800 1.000 37.58840 134 PRO B C 1
ATOM 3705 O O . PRO B 1 134 ? 16.23300 78.98000 40.88500 1.000 35.80937 134 PRO B O 1
ATOM 3709 N N . LEU B 1 135 ? 18.39800 78.42900 41.19300 1.000 34.47945 135 LEU B N 1
ATOM 3710 C CA . LEU B 1 135 ? 18.55300 79.51500 42.16000 1.000 36.80118 135 LEU B CA 1
ATOM 3711 C C . LEU B 1 135 ? 18.48500 80.85600 41.46500 1.000 38.90921 135 LEU B C 1
ATOM 3712 O O . LEU B 1 135 ? 17.84100 81.78500 41.96700 1.000 39.63405 135 LEU B O 1
ATOM 3717 N N . LEU B 1 136 ? 19.10800 80.96400 40.28200 1.000 39.25151 136 LEU B N 1
ATOM 3718 C CA . LEU B 1 136 ? 18.99400 82.20200 39.51900 1.000 37.16984 136 LEU B CA 1
ATOM 3719 C C . LEU B 1 136 ? 17.55900 82.43500 39.06800 1.000 35.57340 136 LEU B C 1
ATOM 3720 O O . LEU B 1 136 ? 17.13400 83.58300 38.91100 1.000 37.35705 136 LEU B O 1
ATOM 3725 N N . ALA B 1 137 ? 16.78800 81.36700 38.87100 1.000 39.24200 137 ALA B N 1
ATOM 3726 C CA . ALA B 1 137 ? 15.41100 81.55000 38.42400 1.000 40.93130 137 ALA B CA 1
ATOM 3727 C C . ALA B 1 137 ? 14.56300 82.15000 39.53500 1.000 38.50450 137 ALA B C 1
ATOM 3728 O O . ALA B 1 137 ? 13.73500 83.03300 39.28300 1.000 40.28297 137 ALA B O 1
ATOM 3730 N N . ALA B 1 138 ? 14.75900 81.67200 40.76800 1.000 37.81808 138 ALA B N 1
ATOM 3731 C CA . ALA B 1 138 ? 14.11900 82.26800 41.94100 1.000 39.13509 138 ALA B CA 1
ATOM 3732 C C . ALA B 1 138 ? 14.41200 83.76300 42.03800 1.000 42.15569 138 ALA B C 1
ATOM 3733 O O . ALA B 1 138 ? 13.50300 84.57400 42.26900 1.000 42.71252 138 ALA B O 1
ATOM 3735 N N . ARG B 1 139 ? 15.68500 84.14300 41.89700 1.000 36.16177 139 ARG B N 1
ATOM 3736 C CA . ARG B 1 139 ? 16.04000 85.55700 41.89100 1.000 40.84271 139 ARG B CA 1
ATOM 3737 C C . ARG B 1 139 ? 15.16900 86.33500 40.91100 1.000 42.77516 139 ARG B C 1
ATOM 3738 O O . ARG B 1 139 ? 14.48600 87.30300 41.28300 1.000 36.51218 139 ARG B O 1
ATOM 3746 N N . GLU B 1 140 ? 15.17000 85.90100 39.64700 1.000 38.37705 140 GLU B N 1
ATOM 3747 C CA . GLU B 1 140 ? 14.43600 86.62500 38.61600 1.000 39.56340 140 GLU B CA 1
ATOM 3748 C C . GLU B 1 140 ? 12.94900 86.68100 38.92900 1.000 38.41985 140 GLU B C 1
ATOM 3749 O O . GLU B 1 140 ? 12.29900 87.70100 38.68400 1.000 37.47746 140 GLU B O 1
ATOM 3755 N N . ILE B 1 141 ? 12.38100 85.59100 39.44400 1.000 37.23512 141 ILE B N 1
ATOM 3756 C CA . ILE B 1 141 ? 10.96500 85.63000 39.78800 1.000 38.70077 141 ILE B CA 1
ATOM 3757 C C . ILE B 1 141 ? 10.70500 86.71600 40.83000 1.000 42.48714 141 ILE B C 1
ATOM 3758 O O . ILE B 1 141 ? 9.74400 87.48700 40.71000 1.000 40.86813 141 ILE B O 1
ATOM 3763 N N . ASP B 1 142 ? 11.57400 86.81700 41.85000 1.000 40.51097 142 ASP B N 1
ATOM 3764 C CA . ASP B 1 142 ? 11.40400 87.84100 42.88900 1.000 41.36836 142 ASP B CA 1
ATOM 3765 C C . ASP B 1 142 ? 11.74800 89.22900 42.37900 1.000 40.34659 142 ASP B C 1
ATOM 3766 O O . ASP B 1 142 ? 11.14500 90.21600 42.81800 1.000 45.63708 142 ASP B O 1
ATOM 3771 N N . ARG B 1 143 ? 12.69800 89.33000 41.45100 1.000 37.97163 143 ARG B N 1
ATOM 3772 C CA . ARG B 1 143 ? 13.07700 90.64000 40.94200 1.000 40.90824 143 ARG B CA 1
ATOM 3773 C C . ARG B 1 143 ? 11.91100 91.29300 40.22000 1.000 42.57961 143 ARG B C 1
ATOM 3774 O O . ARG B 1 143 ? 11.61700 92.47700 40.42300 1.000 40.44916 143 ARG B O 1
ATOM 3782 N N . ILE B 1 144 ? 11.22200 90.52600 39.38300 1.000 44.53741 144 ILE B N 1
ATOM 3783 C CA . ILE B 1 144 ? 10.31900 91.09400 38.39200 1.000 40.39784 144 ILE B CA 1
ATOM 3784 C C . ILE B 1 144 ? 8.89100 90.58100 38.51400 1.000 40.78564 144 ILE B C 1
ATOM 3785 O O . ILE B 1 144 ? 7.99300 91.14800 37.87400 1.000 41.83883 144 ILE B O 1
ATOM 3790 N N . GLY B 1 145 ? 8.62900 89.56900 39.34400 1.000 40.09895 145 GLY B N 1
ATOM 3791 C CA . GLY B 1 145 ? 7.27600 89.04000 39.43500 1.000 37.62523 145 GLY B CA 1
ATOM 3792 C C . GLY B 1 145 ? 6.26200 90.03100 39.97700 1.000 41.74379 145 GLY B C 1
ATOM 3793 O O . GLY B 1 145 ? 5.06900 89.92700 39.67600 1.000 48.68168 145 GLY B O 1
ATOM 3794 N N . GLY B 1 146 ? 6.70900 90.99600 40.78800 1.000 42.00811 146 GLY B N 1
ATOM 3795 C CA . GLY B 1 146 ? 5.78100 91.96300 41.35900 1.000 40.42762 146 GLY B CA 1
ATOM 3796 C C . GLY B 1 146 ? 5.06800 92.84500 40.34500 1.000 44.81313 146 GLY B C 1
ATOM 3797 O O . GLY B 1 146 ? 4.01500 93.40500 40.67000 1.000 46.72145 146 GLY B O 1
ATOM 3798 N N . HIS B 1 147 ? 5.60900 92.98700 39.13200 1.000 42.83631 147 HIS B N 1
ATOM 3799 C CA . HIS B 1 147 ? 5.01700 93.88900 38.14900 1.000 41.11246 147 HIS B CA 1
ATOM 3800 C C . HIS B 1 147 ? 3.53900 93.55500 37.96200 1.000 45.05747 147 HIS B C 1
ATOM 3801 O O . HIS B 1 147 ? 3.17300 92.37400 37.88300 1.000 48.36835 147 HIS B O 1
ATOM 3808 N N . PRO B 1 148 ? 2.65700 94.55900 37.92400 1.000 46.34882 148 PRO B N 1
ATOM 3809 C CA . PRO B 1 148 ? 1.21700 94.25800 37.93900 1.000 44.27034 148 PRO B CA 1
ATOM 3810 C C . PRO B 1 148 ? 0.70800 93.59800 36.66900 1.000 47.04281 148 PRO B C 1
ATOM 3811 O O . PRO B 1 148 ? -0.35900 92.97400 36.71200 1.000 51.39483 148 PRO B O 1
ATOM 3815 N N . ASP B 1 149 ? 1.42400 93.68100 35.55400 1.000 44.32693 149 ASP B N 1
ATOM 3816 C CA . ASP B 1 149 ? 0.98900 93.00700 34.33800 1.000 47.87535 149 ASP B CA 1
ATOM 3817 C C . ASP B 1 149 ? 1.67000 91.65800 34.13300 1.000 48.58919 149 ASP B C 1
ATOM 3818 O O . ASP B 1 149 ? 1.38600 90.98000 33.14300 1.000 47.63191 149 ASP B O 1
ATOM 3823 N N . ILE B 1 150 ? 2.55600 91.25400 35.04000 1.000 48.57633 150 ILE B N 1
ATOM 3824 C CA . ILE B 1 150 ? 3.19500 89.94300 34.98900 1.000 43.85098 150 ILE B CA 1
ATOM 3825 C C . ILE B 1 150 ? 2.33800 88.98000 35.79800 1.000 45.59363 150 ILE B C 1
ATOM 3826 O O . ILE B 1 150 ? 2.21100 89.12800 37.01900 1.000 46.31829 150 ILE B O 1
ATOM 3831 N N . VAL B 1 151 ? 1.74800 87.98700 35.13300 1.000 45.51038 151 VAL B N 1
ATOM 3832 C CA . VAL B 1 151 ? 0.74500 87.14300 35.77200 1.000 43.13578 151 VAL B CA 1
ATOM 3833 C C . VAL B 1 151 ? 1.17600 85.69300 35.92700 1.000 41.81201 151 VAL B C 1
ATOM 3834 O O . VAL B 1 151 ? 0.42100 84.90600 36.50300 1.000 41.25287 151 VAL B O 1
ATOM 3838 N N . GLU B 1 152 ? 2.33600 85.29300 35.41100 1.000 38.99002 152 GLU B N 1
ATOM 3839 C CA . GLU B 1 152 ? 2.76400 83.91000 35.60500 1.000 38.46404 152 GLU B CA 1
ATOM 3840 C C . GLU B 1 152 ? 4.25000 83.80800 35.31100 1.000 39.53125 152 GLU B C 1
ATOM 3841 O O . GLU B 1 152 ? 4.89400 84.78300 34.91000 1.000 38.26663 152 GLU B O 1
ATOM 3847 N N . VAL B 1 153 ? 4.78900 82.60700 35.54700 1.000 36.01582 153 VAL B N 1
ATOM 3848 C CA . VAL B 1 153 ? 6.15900 82.24900 35.20500 1.000 36.51495 153 VAL B CA 1
ATOM 3849 C C . VAL B 1 153 ? 6.09700 81.22400 34.08600 1.000 38.48613 153 VAL B C 1
ATOM 3850 O O . VAL B 1 153 ? 5.26500 80.31000 34.12000 1.000 42.36321 153 VAL B O 1
ATOM 3854 N N . MET B 1 154 ? 6.97800 81.35700 33.10500 1.000 36.71545 154 MET B N 1
ATOM 3855 C CA . MET B 1 154 ? 7.01900 80.41600 31.98800 1.000 40.66569 154 MET B CA 1
ATOM 3856 C C . MET B 1 154 ? 8.32100 79.63400 31.98700 1.000 40.24858 154 MET B C 1
ATOM 3857 O O . MET B 1 154 ? 9.40800 80.21800 31.98300 1.000 37.07161 154 MET B O 1
ATOM 3862 N N . ILE B 1 155 ? 8.18900 78.31900 31.95700 1.000 38.92705 155 ILE B N 1
ATOM 3863 C CA . ILE B 1 155 ? 9.28900 77.37200 31.98600 1.000 39.21223 155 ILE B CA 1
ATOM 3864 C C . ILE B 1 155 ? 9.18800 76.49800 30.73500 1.000 42.96400 155 ILE B C 1
ATOM 3865 O O . ILE B 1 155 ? 8.08300 76.17400 30.28400 1.000 39.62668 155 ILE B O 1
ATOM 3870 N N . SER B 1 156 ? 10.33000 76.13600 30.15900 1.000 37.73532 156 SER B N 1
ATOM 3871 C CA . SER B 1 156 ? 10.34800 75.12800 29.10900 1.000 37.02484 156 SER B CA 1
ATOM 3872 C C . SER B 1 156 ? 10.30600 73.73300 29.72400 1.000 36.13331 156 SER B C 1
ATOM 3873 O O . SER B 1 156 ? 10.90600 73.48200 30.77600 1.000 35.81033 156 SER B O 1
ATOM 3876 N N . SER B 1 157 ? 9.58100 72.82700 29.07000 1.000 33.53426 157 SER B N 1
ATOM 3877 C CA . SER B 1 157 ? 9.55400 71.43400 29.49300 1.000 34.43524 157 SER B CA 1
ATOM 3878 C C . SER B 1 157 ? 10.76900 70.66300 28.99700 1.000 37.21938 157 SER B C 1
ATOM 3879 O O . SER B 1 157 ? 10.84800 69.44900 29.20900 1.000 38.19245 157 SER B O 1
ATOM 3882 N N . ALA B 1 158 ? 11.71100 71.33500 28.33900 1.000 34.35827 158 ALA B N 1
ATOM 3883 C CA . ALA B 1 158 ? 12.97200 70.71500 27.96500 1.000 35.89201 158 ALA B CA 1
ATOM 3884 C C . ALA B 1 158 ? 13.92100 70.89600 29.14200 1.000 37.26789 158 ALA B C 1
ATOM 3885 O O . ALA B 1 158 ? 14.63300 71.89500 29.23800 1.000 37.64427 158 ALA B O 1
ATOM 3887 N N . ALA B 1 159 ? 13.92400 69.92900 30.06800 1.000 38.11838 159 ALA B N 1
ATOM 3888 C CA . ALA B 1 159 ? 14.74300 70.04000 31.27200 1.000 37.53852 159 ALA B CA 1
ATOM 3889 C C . ALA B 1 159 ? 15.83600 68.98200 31.25300 1.000 35.94660 159 ALA B C 1
ATOM 3890 O O . ALA B 1 159 ? 16.01000 68.25700 30.26800 1.000 40.61425 159 ALA B O 1
ATOM 3892 N N . ARG B 1 160 ? 16.57600 68.88700 32.36100 1.000 38.35575 160 ARG B N 1
ATOM 3893 C CA . ARG B 1 160 ? 17.68300 67.94600 32.47300 1.000 36.01255 160 ARG B CA 1
ATOM 3894 C C . ARG B 1 160 ? 17.31400 66.72700 33.30100 1.000 33.58950 160 ARG B C 1
ATOM 3895 O O . ARG B 1 160 ? 18.12400 65.80200 33.44100 1.000 31.81670 160 ARG B O 1
ATOM 3903 N N . SER B 1 161 ? 16.10800 66.69700 33.81600 1.000 33.24926 161 SER B N 1
ATOM 3904 C CA . SER B 1 161 ? 15.60100 65.62700 34.65600 1.000 34.11177 161 SER B CA 1
ATOM 3905 C C . SER B 1 161 ? 14.14200 65.95600 34.93700 1.000 32.72876 161 SER B C 1
ATOM 3906 O O . SER B 1 161 ? 13.69000 67.06600 34.62900 1.000 31.23208 161 SER B O 1
ATOM 3909 N N . PRO B 1 162 ? 13.37200 65.03400 35.50200 1.000 35.39371 162 PRO B N 1
ATOM 3910 C CA . PRO B 1 162 ? 11.94900 65.30600 35.70600 1.000 34.93235 162 PRO B CA 1
ATOM 3911 C C . PRO B 1 162 ? 11.75800 66.51000 36.62100 1.000 39.48546 162 PRO B C 1
ATOM 3912 O O . PRO B 1 162 ? 12.45500 66.66900 37.62800 1.000 35.26556 162 PRO B O 1
ATOM 3916 N N . LEU B 1 163 ? 10.79300 67.36400 36.26100 1.000 36.27114 163 LEU B N 1
ATOM 3917 C CA . LEU B 1 163 ? 10.69400 68.67400 36.89600 1.000 38.58682 163 LEU B CA 1
ATOM 3918 C C . LEU B 1 163 ? 10.17100 68.63300 38.33000 1.000 38.64209 163 LEU B C 1
ATOM 3919 O O . LEU B 1 163 ? 10.22700 69.66500 39.00300 1.000 36.00417 163 LEU B O 1
ATOM 3924 N N . GLY B 1 164 ? 9.68500 67.49200 38.82100 1.000 36.98659 164 GLY B N 1
ATOM 3925 C CA . GLY B 1 164 ? 9.29500 67.42800 40.21900 1.000 39.62286 164 GLY B CA 1
ATOM 3926 C C . GLY B 1 164 ? 10.43500 67.24200 41.19400 1.000 38.55946 164 GLY B C 1
ATOM 3927 O O . GLY B 1 164 ? 10.22200 67.34100 42.40700 1.000 41.22709 164 GLY B O 1
ATOM 3928 N N . GLN B 1 165 ? 11.63900 66.99300 40.69800 1.000 35.93977 165 GLN B N 1
ATOM 3929 C CA . GLN B 1 165 ? 12.74700 66.66000 41.57100 1.000 38.21520 165 GLN B CA 1
ATOM 3930 C C . GLN B 1 165 ? 13.29000 67.91500 42.24800 1.000 41.04118 165 GLN B C 1
ATOM 3931 O O . GLN B 1 165 ? 13.12900 69.04000 41.76000 1.000 38.08127 165 GLN B O 1
ATOM 3937 N N . ARG B 1 166 ? 13.93800 67.69800 43.40000 1.000 39.60711 166 ARG B N 1
ATOM 3938 C CA . ARG B 1 166 ? 14.21800 68.78300 44.33400 1.000 38.98250 166 ARG B CA 1
ATOM 3939 C C . ARG B 1 166 ? 15.12600 69.83900 43.73300 1.000 38.68591 166 ARG B C 1
ATOM 3940 O O . ARG B 1 166 ? 15.08900 70.98800 44.17900 1.000 37.52643 166 ARG B O 1
ATOM 3948 N N . HIS B 1 167 ? 15.89100 69.51800 42.70100 1.000 39.25066 167 HIS B N 1
ATOM 3949 C CA . HIS B 1 167 ? 16.81600 70.51000 42.09900 1.000 33.47060 167 HIS B CA 1
ATOM 3950 C C . HIS B 1 167 ? 16.03900 71.74600 41.66000 1.000 35.98209 167 HIS B C 1
ATOM 3951 O O . HIS B 1 167 ? 16.60200 72.83100 41.73600 1.000 40.09782 167 HIS B O 1
ATOM 3958 N N . TYR B 1 168 ? 14.77700 71.58200 41.27900 1.000 37.45203 168 TYR B N 1
ATOM 3959 C CA . TYR B 1 168 ? 13.98900 72.68100 40.72500 1.000 31.74646 168 TYR B CA 1
ATOM 3960 C C . TYR B 1 168 ? 13.13200 73.42000 41.75400 1.000 39.57467 168 TYR B C 1
ATOM 3961 O O . TYR B 1 168 ? 12.58900 74.48700 41.42300 1.000 37.43804 168 TYR B O 1
ATOM 3970 N N . HIS B 1 169 ? 12.99000 72.89700 42.97700 1.000 34.74983 169 HIS B N 1
ATOM 3971 C CA . HIS B 1 169 ? 12.00200 73.45500 43.90000 1.000 36.27445 169 HIS B CA 1
ATOM 3972 C C . HIS B 1 169 ? 12.18800 74.94400 44.18000 1.000 36.24589 169 HIS B C 1
ATOM 3973 O O . HIS B 1 169 ? 11.17500 75.61400 44.45100 1.000 34.30386 169 HIS B O 1
ATOM 3980 N N . PRO B 1 170 ? 13.39500 75.51500 44.13800 1.000 37.46634 170 PRO B N 1
ATOM 3981 C CA . PRO B 1 170 ? 13.50600 76.97200 44.29400 1.000 31.95156 170 PRO B CA 1
ATOM 3982 C C . PRO B 1 170 ? 12.58400 77.76200 43.37500 1.000 37.06384 170 PRO B C 1
ATOM 3983 O O . PRO B 1 170 ? 12.12300 78.84800 43.76100 1.000 39.33871 170 PRO B O 1
ATOM 3987 N N . ILE B 1 171 ? 12.27700 77.23400 42.18300 1.000 36.66687 171 ILE B N 1
ATOM 3988 C CA . ILE B 1 171 ? 11.40700 77.93000 41.23300 1.000 33.86493 171 ILE B CA 1
ATOM 3989 C C . ILE B 1 171 ? 9.96800 77.93100 41.73000 1.000 32.47903 171 ILE B C 1
ATOM 3990 O O . ILE B 1 171 ? 9.25200 78.94100 41.65100 1.000 30.25740 171 ILE B O 1
ATOM 3995 N N . TYR B 1 172 ? 9.50600 76.77200 42.18200 1.000 33.94287 172 TYR B N 1
ATOM 3996 C CA . TYR B 1 172 ? 8.14800 76.64500 42.67900 1.000 35.26308 172 TYR B CA 1
ATOM 3997 C C . TYR B 1 172 ? 7.95100 77.44000 43.96500 1.000 38.32689 172 TYR B C 1
ATOM 3998 O O . TYR B 1 172 ? 6.94000 78.14100 44.11500 1.000 39.03973 172 TYR B O 1
ATOM 4007 N N . GLU B 1 173 ? 8.90000 77.34700 44.90600 1.000 37.45059 173 GLU B N 1
ATOM 4008 C CA . GLU B 1 173 ? 8.82300 78.19700 46.09600 1.000 36.15922 173 GLU B CA 1
ATOM 4009 C C . GLU B 1 173 ? 8.64200 79.66100 45.70600 1.000 37.78879 173 GLU B C 1
ATOM 4010 O O . GLU B 1 173 ? 7.78300 80.36100 46.25800 1.000 39.06947 173 GLU B O 1
ATOM 4016 N N . ALA B 1 174 ? 9.43700 80.14200 44.74500 1.000 35.29215 174 ALA B N 1
ATOM 4017 C CA . ALA B 1 174 ? 9.41400 81.57200 44.45300 1.000 37.20211 174 ALA B CA 1
ATOM 4018 C C . ALA B 1 174 ? 8.12300 81.96900 43.75900 1.000 37.39975 174 ALA B C 1
ATOM 4019 O O . ALA B 1 174 ? 7.52300 83.00500 44.07900 1.000 40.50212 174 ALA B O 1
ATOM 4021 N N . ALA B 1 175 ? 7.67400 81.15400 42.81000 1.000 42.31207 175 ALA B N 1
ATOM 4022 C CA . ALA B 1 175 ? 6.45200 81.46800 42.08400 1.000 41.69164 175 ALA B CA 1
ATOM 4023 C C . ALA B 1 175 ? 5.22800 81.33800 42.98900 1.000 39.94745 175 ALA B C 1
ATOM 4024 O O . ALA B 1 175 ? 4.33000 82.18800 42.96100 1.000 40.98306 175 ALA B O 1
ATOM 4026 N N . ALA B 1 176 ? 5.16800 80.27900 43.79300 1.000 36.16569 176 ALA B N 1
ATOM 4027 C CA . ALA B 1 176 ? 4.01300 80.10400 44.66000 1.000 36.84425 176 ALA B CA 1
ATOM 4028 C C . ALA B 1 176 ? 3.93800 81.22000 45.69700 1.000 42.44007 176 ALA B C 1
ATOM 4029 O O . ALA B 1 176 ? 2.86000 81.78100 45.93700 1.000 39.34549 176 ALA B O 1
ATOM 4031 N N . ARG B 1 177 ? 5.07900 81.56700 46.31000 1.000 42.38651 177 ARG B N 1
ATOM 4032 C CA . ARG B 1 177 ? 5.10300 82.66900 47.26600 1.000 38.98723 177 ARG B CA 1
ATOM 4033 C C . ARG B 1 177 ? 4.62500 83.96100 46.61600 1.000 42.72792 177 ARG B C 1
ATOM 4034 O O . ARG B 1 177 ? 3.93300 84.76600 47.25000 1.000 42.04870 177 ARG B O 1
ATOM 4042 N N . ASN B 1 178 ? 4.95900 84.16900 45.34600 1.000 38.52605 178 ASN B N 1
ATOM 4043 C CA . ASN B 1 178 ? 4.52600 85.38000 44.67000 1.000 37.76811 178 ASN B CA 1
ATOM 4044 C C . ASN B 1 178 ? 3.11700 85.27500 44.09400 1.000 36.63799 178 ASN B C 1
ATOM 4045 O O . ASN B 1 178 ? 2.61100 86.26900 43.56600 1.000 35.02601 178 ASN B O 1
ATOM 4050 N N . GLY B 1 179 ? 2.46600 84.11900 44.19200 1.000 35.35603 179 GLY B N 1
ATOM 4051 C CA . GLY B 1 179 ? 1.15900 83.97200 43.59500 1.000 35.13926 179 GLY B CA 1
ATOM 4052 C C . GLY B 1 179 ? 1.18700 83.83100 42.08500 1.000 43.28764 179 GLY B C 1
ATOM 4053 O O . GLY B 1 179 ? 0.15300 84.00800 41.43500 1.000 38.63075 179 GLY B O 1
ATOM 4054 N N . LEU B 1 180 ? 2.35300 83.53800 41.50100 1.000 40.28542 180 LEU B N 1
ATOM 4055 C CA . LEU B 1 180 ? 2.47900 83.39100 40.05800 1.000 39.66561 180 LEU B CA 1
ATOM 4056 C C . LEU B 1 180 ? 2.38100 81.92300 39.69000 1.000 38.60960 180 LEU B C 1
ATOM 4057 O O . LEU B 1 180 ? 3.26400 81.14700 40.07800 1.000 38.91144 180 LEU B O 1
ATOM 4062 N N . PRO B 1 181 ? 1.33300 81.48600 38.96000 1.000 41.25147 181 PRO B N 1
ATOM 4063 C CA . PRO B 1 181 ? 1.32400 80.10800 38.43700 1.000 39.51800 181 PRO B CA 1
ATOM 4064 C C . PRO B 1 181 ? 2.57400 79.84900 37.61200 1.000 36.61634 181 PRO B C 1
ATOM 4065 O O . PRO B 1 181 ? 3.19600 80.79800 37.11700 1.000 35.49101 181 PRO B O 1
ATOM 4069 N N . VAL B 1 182 ? 2.96500 78.58800 37.47000 1.000 37.48820 182 VAL B N 1
ATOM 4070 C CA . VAL B 1 182 ? 4.09600 78.20100 36.62800 1.000 37.16503 182 VAL B CA 1
ATOM 4071 C C . VAL B 1 182 ? 3.53300 77.54900 35.37300 1.000 37.10417 182 VAL B C 1
ATOM 4072 O O . VAL B 1 182 ? 2.90700 76.48200 35.43600 1.000 37.39294 182 VAL B O 1
ATOM 4076 N N . ALA B 1 183 ? 3.75300 78.17600 34.23200 1.000 38.13822 183 ALA B N 1
ATOM 4077 C CA . ALA B 1 183 ? 3.36000 77.58600 32.96000 1.000 38.99699 183 ALA B CA 1
ATOM 4078 C C . ALA B 1 183 ? 4.53600 76.81500 32.36700 1.000 39.04336 183 ALA B C 1
ATOM 4079 O O . ALA B 1 183 ? 5.69500 77.20300 32.52300 1.000 42.90797 183 ALA B O 1
ATOM 4081 N N . ILE B 1 184 ? 4.23800 75.70500 31.71100 1.000 38.87641 184 ILE B N 1
ATOM 4082 C CA . ILE B 1 184 ? 5.25000 74.85600 31.09300 1.000 37.47757 184 ILE B CA 1
ATOM 4083 C C . ILE B 1 184 ? 4.90300 74.74100 29.61900 1.000 41.16210 184 ILE B C 1
ATOM 4084 O O . ILE B 1 184 ? 3.75100 74.44800 29.28200 1.000 40.11237 184 ILE B O 1
ATOM 4089 N N . HIS B 1 185 ? 5.89300 74.97000 28.74500 1.000 35.15764 185 HIS B N 1
ATOM 4090 C CA . HIS B 1 185 ? 5.65800 75.06500 27.30700 1.000 37.31361 185 HIS B CA 1
ATOM 4091 C C . HIS B 1 185 ? 6.71800 74.28700 26.53100 1.000 41.14846 185 HIS B C 1
ATOM 4092 O O . HIS B 1 185 ? 7.91500 74.41700 26.83600 1.000 42.20016 185 HIS B O 1
ATOM 4099 N N . PRO B 1 186 ? 6.33100 73.50000 25.52600 1.000 39.76079 186 PRO B N 1
ATOM 4100 C CA . PRO B 1 186 ? 7.30100 72.71600 24.74900 1.000 43.26872 186 PRO B CA 1
ATOM 4101 C C . PRO B 1 186 ? 7.95700 73.57300 23.67500 1.000 38.12541 186 PRO B C 1
ATOM 4102 O O . PRO B 1 186 ? 7.62000 74.73700 23.49300 1.000 41.47390 186 PRO B O 1
ATOM 4106 N N . GLY B 1 187 ? 8.91800 72.97300 22.97000 1.000 39.92386 187 GLY B N 1
ATOM 4107 C CA . GLY B 1 187 ? 9.60300 73.67700 21.89900 1.000 35.32601 187 GLY B CA 1
ATOM 4108 C C . GLY B 1 187 ? 11.05900 73.30400 21.70300 1.000 40.36076 187 GLY B C 1
ATOM 4109 O O . GLY B 1 187 ? 11.58600 73.38800 20.58600 1.000 46.37896 187 GLY B O 1
ATOM 4110 N N . ALA B 1 188 ? 11.72900 72.89100 22.77700 1.000 39.74006 188 ALA B N 1
ATOM 4111 C CA . ALA B 1 188 ? 13.17400 72.69100 22.74500 1.000 43.14618 188 ALA B CA 1
ATOM 4112 C C . ALA B 1 188 ? 13.59500 71.27200 23.12400 1.000 41.97296 188 ALA B C 1
ATOM 4113 O O . ALA B 1 188 ? 14.79900 71.00000 23.22200 1.000 40.78941 188 ALA B O 1
ATOM 4115 N N . GLU B 1 189 ? 12.64400 70.35800 23.31100 1.000 38.08943 189 GLU B N 1
ATOM 4116 C CA . GLU B 1 189 ? 12.96700 69.02900 23.80900 1.000 39.28990 189 GLU B CA 1
ATOM 4117 C C . GLU B 1 189 ? 14.03900 68.37100 22.95000 1.000 42.11884 189 GLU B C 1
ATOM 4118 O O . GLU B 1 189 ? 13.90300 68.26400 21.72400 1.000 39.76492 189 GLU B O 1
ATOM 4124 N N . GLY B 1 190 ? 15.10900 67.92100 23.60100 1.000 39.35446 190 GLY B N 1
ATOM 4125 C CA . GLY B 1 190 ? 16.19300 67.24800 22.92600 1.000 37.37283 190 GLY B CA 1
ATOM 4126 C C . GLY B 1 190 ? 17.34300 68.14500 22.51100 1.000 37.06781 190 GLY B C 1
ATOM 4127 O O . GLY B 1 190 ? 18.43800 67.63400 22.24900 1.000 40.88770 190 GLY B O 1
ATOM 4128 N N . GLY B 1 191 ? 17.13000 69.46600 22.45000 1.000 36.46457 191 GLY B N 1
ATOM 4129 C CA . GLY B 1 191 ? 18.19600 70.36500 22.07200 1.000 36.48242 191 GLY B CA 1
ATOM 4130 C C . GLY B 1 191 ? 19.21400 70.55600 23.17900 1.000 37.99373 191 GLY B C 1
ATOM 4131 O O . GLY B 1 191 ? 18.94100 70.34100 24.36200 1.000 36.36573 191 GLY B O 1
ATOM 4132 N N . GLY B 1 192 ? 20.40600 70.99200 22.77200 1.000 34.33175 192 GLY B N 1
ATOM 4133 C CA . GLY B 1 192 ? 21.52400 71.21600 23.67000 1.000 35.76919 192 GLY B CA 1
ATOM 4134 C C . GLY B 1 192 ? 21.71700 70.08300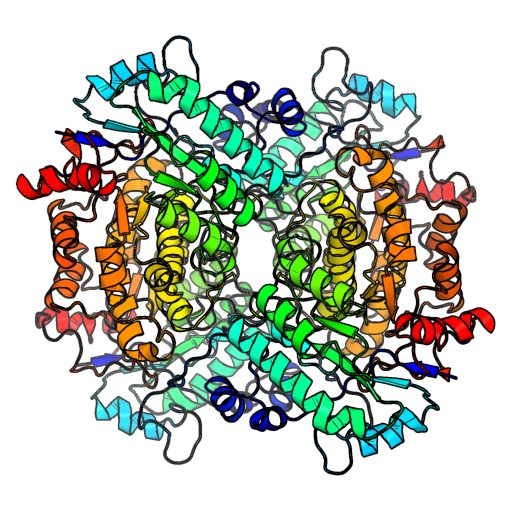 24.65700 1.000 38.48065 192 GLY B C 1
ATOM 4135 O O . GLY B 1 192 ? 21.92300 68.93200 24.25300 1.000 37.83008 192 GLY B O 1
ATOM 4136 N N . SER B 1 193 ? 21.60500 70.38700 25.95600 1.000 35.09761 193 SER B N 1
ATOM 4137 C CA . SER B 1 193 ? 21.84300 69.40600 27.00800 1.000 35.49318 193 SER B CA 1
ATOM 4138 C C . SER B 1 193 ? 20.56200 68.92800 27.70600 1.000 35.54708 193 SER B C 1
ATOM 4139 O O . SER B 1 193 ? 20.63900 68.30600 28.76100 1.000 35.46930 193 SER B O 1
ATOM 4142 N N . SER B 1 194 ? 19.38600 69.18900 27.14500 1.000 34.55055 194 SER B N 1
ATOM 4143 C CA . SER B 1 194 ? 18.16900 68.65000 27.72900 1.000 35.21481 194 SER B CA 1
ATOM 4144 C C . SER B 1 194 ? 18.12800 67.13300 27.54300 1.000 35.81564 194 SER B C 1
ATOM 4145 O O . SER B 1 194 ? 18.98500 66.53100 26.88800 1.000 34.13087 194 SER B O 1
ATOM 4148 N N . THR B 1 195 ? 17.11000 66.50200 28.12500 1.000 35.89275 195 THR B N 1
ATOM 4149 C CA . THR B 1 195 ? 16.96700 65.06200 27.99100 1.000 33.85937 195 THR B CA 1
ATOM 4150 C C . THR B 1 195 ? 16.50200 64.69900 26.58100 1.000 37.70887 195 THR B C 1
ATOM 4151 O O . THR B 1 195 ? 16.02800 65.53900 25.81800 1.000 36.93183 195 THR B O 1
ATOM 4155 N N . ALA B 1 196 ? 16.65900 63.43100 26.23600 1.000 33.02991 196 ALA B N 1
ATOM 4156 C CA . ALA B 1 196 ? 16.10600 62.93300 24.99000 1.000 36.23290 196 ALA B CA 1
ATOM 4157 C C . ALA B 1 196 ? 14.63300 63.32800 24.87600 1.000 36.31510 196 ALA B C 1
ATOM 4158 O O . ALA B 1 196 ? 13.90700 63.28600 25.86700 1.000 36.44614 196 ALA B O 1
ATOM 4160 N N . PRO B 1 197 ? 14.15200 63.70500 23.68800 1.000 40.32358 197 PRO B N 1
ATOM 4161 C CA . PRO B 1 197 ? 12.79100 64.26400 23.58900 1.000 33.25337 197 PRO B CA 1
ATOM 4162 C C . PRO B 1 197 ? 11.67600 63.23900 23.71700 1.000 32.82400 197 PRO B C 1
ATOM 4163 O O . PRO B 1 197 ? 10.50900 63.63300 23.75300 1.000 35.31351 197 PRO B O 1
ATOM 4167 N N . THR B 1 198 ? 11.97100 61.94500 23.77600 1.000 32.70978 198 THR B N 1
ATOM 4168 C CA . THR B 1 198 ? 10.92300 60.96300 24.00900 1.000 32.91692 198 THR B CA 1
ATOM 4169 C C . THR B 1 198 ? 11.53000 59.85100 24.82900 1.000 36.66501 198 THR B C 1
ATOM 4170 O O . THR B 1 198 ? 12.75200 59.68300 24.85500 1.000 35.09974 198 THR B O 1
ATOM 4174 N N . ALA B 1 199 ? 10.65700 59.09200 25.50300 1.000 39.43319 199 ALA B N 1
ATOM 4175 C CA . ALA B 1 199 ? 11.13000 57.99300 26.33900 1.000 34.16195 199 ALA B CA 1
ATOM 4176 C C . ALA B 1 199 ? 11.98500 57.01900 25.54300 1.000 37.51349 199 ALA B C 1
ATOM 4177 O O . ALA B 1 199 ? 12.91100 56.40900 26.09800 1.000 36.61473 199 ALA B O 1
ATOM 4179 N N . ALA B 1 200 ? 11.70300 56.86700 24.24300 1.000 38.40180 200 ALA B N 1
ATOM 4180 C CA . ALA B 1 200 ? 12.42900 55.93200 23.39600 1.000 34.40400 200 ALA B CA 1
ATOM 4181 C C . ALA B 1 200 ? 13.62700 56.57200 22.71500 1.000 37.64473 200 ALA B C 1
ATOM 4182 O O . ALA B 1 200 ? 14.26700 55.92300 21.87500 1.000 35.57422 200 ALA B O 1
ATOM 4184 N N . GLY B 1 201 ? 13.94200 57.82400 23.05200 1.000 34.23987 201 GLY B N 1
ATOM 4185 C CA . GLY B 1 201 ? 15.07400 58.50400 22.45800 1.000 33.52481 201 GLY B CA 1
ATOM 4186 C C . GLY B 1 201 ? 14.68500 59.51900 21.40700 1.000 34.89809 201 GLY B C 1
ATOM 4187 O O . GLY B 1 201 ? 13.61300 60.12000 21.50100 1.000 36.68017 201 GLY B O 1
ATOM 4188 N N . TYR B 1 202 ? 15.53800 59.72100 20.40400 1.000 35.06551 202 TYR B N 1
ATOM 4189 C CA . TYR B 1 202 ? 15.30800 60.75300 19.40000 1.000 38.07417 202 TYR B CA 1
ATOM 4190 C C . TYR B 1 202 ? 14.57500 60.17100 18.19400 1.000 38.34478 202 TYR B C 1
ATOM 4191 O O . TYR B 1 202 ? 15.11700 59.27000 17.52800 1.000 35.45623 202 TYR B O 1
ATOM 4200 N N . PRO B 1 203 ? 13.37600 60.66300 17.85600 1.000 36.73362 203 PRO B N 1
ATOM 4201 C CA . PRO B 1 203 ? 12.73600 60.24700 16.59000 1.000 40.10406 203 PRO B CA 1
ATOM 4202 C C . PRO B 1 203 ? 13.46200 60.79700 15.36700 1.000 40.79827 203 PRO B C 1
ATOM 4203 O O . PRO B 1 203 ? 14.42900 61.55500 15.50700 1.000 41.25239 203 PRO B O 1
ATOM 4207 N N . THR B 1 204 ? 13.00500 60.43400 14.17500 1.000 39.96704 204 THR B N 1
ATOM 4208 C CA . THR B 1 204 ? 13.72500 60.81900 12.93500 1.000 39.72627 204 THR B CA 1
ATOM 4209 C C . THR B 1 204 ? 13.20500 62.13400 12.36200 1.000 38.43305 204 THR B C 1
ATOM 4210 O O . THR B 1 204 ? 14.02300 62.90800 11.86200 1.000 38.62248 204 THR B O 1
ATOM 4214 N N . ARG B 1 205 ? 11.90800 62.38800 12.48200 1.000 41.11089 205 ARG B N 1
ATOM 4215 C CA . ARG B 1 205 ? 11.31400 63.56400 11.79300 1.000 43.96284 205 ARG B CA 1
ATOM 4216 C C . ARG B 1 205 ? 10.41200 64.39700 12.70500 1.000 43.84260 205 ARG B C 1
ATOM 4217 O O . ARG B 1 205 ? 10.00500 63.89800 13.75900 1.000 39.00481 205 ARG B O 1
ATOM 4225 N N . TYR B 1 206 ? 10.07900 65.60200 12.25200 1.000 42.57586 206 TYR B N 1
ATOM 4226 C CA . TYR B 1 206 ? 9.33300 66.55500 13.06200 1.000 42.16901 206 TYR B CA 1
ATOM 4227 C C . TYR B 1 206 ? 7.98200 66.00000 13.49700 1.000 44.52362 206 TYR B C 1
ATOM 4228 O O . TYR B 1 206 ? 7.54300 66.24100 14.63600 1.000 43.79867 206 TYR B O 1
ATOM 4237 N N . ILE B 1 207 ? 7.30100 65.25400 12.61700 1.000 42.46345 207 ILE B N 1
ATOM 4238 C CA . ILE B 1 207 ? 5.93600 64.83600 12.94100 1.000 39.73313 207 ILE B CA 1
ATOM 4239 C C . ILE B 1 207 ? 5.93300 63.91000 14.14800 1.000 39.47338 207 ILE B C 1
ATOM 4240 O O . ILE B 1 207 ? 5.01300 63.96300 14.96800 1.000 38.47164 207 ILE B O 1
ATOM 4245 N N . GLU B 1 208 ? 6.94800 63.04100 14.27400 1.000 36.61695 208 GLU B N 1
ATOM 4246 C CA . GLU B 1 208 ? 7.10100 62.25000 15.49700 1.000 42.76515 208 GLU B CA 1
ATOM 4247 C C . GLU B 1 208 ? 7.42500 63.13000 16.70200 1.000 40.60322 208 GLU B C 1
ATOM 4248 O O . GLU B 1 208 ? 6.82800 62.97700 17.77700 1.000 39.28039 208 GLU B O 1
ATOM 4254 N N . TRP B 1 209 ? 8.42100 64.01000 16.55800 1.000 41.04163 209 TRP B N 1
ATOM 4255 C CA . TRP B 1 209 ? 8.83900 64.85200 17.67600 1.000 40.67888 209 TRP B CA 1
ATOM 4256 C C . TRP B 1 209 ? 7.66200 65.65600 18.20100 1.000 42.16547 209 TRP B C 1
ATOM 4257 O O . TRP B 1 209 ? 7.42000 65.70600 19.41200 1.000 38.78616 209 TRP B O 1
ATOM 4268 N N . HIS B 1 210 ? 6.90000 66.27600 17.29400 1.000 40.70022 210 HIS B N 1
ATOM 4269 C CA . HIS B 1 210 ? 5.79100 67.11200 17.72700 1.000 39.58008 210 HIS B CA 1
ATOM 4270 C C . HIS B 1 210 ? 4.72300 66.28100 18.41700 1.000 40.76990 210 HIS B C 1
ATOM 4271 O O . HIS B 1 210 ? 4.33800 66.56900 19.55900 1.000 41.00685 210 HIS B O 1
ATOM 4278 N N . THR B 1 211 ? 4.24400 65.23600 17.74400 1.000 39.03704 211 THR B N 1
ATOM 4279 C CA . THR B 1 211 ? 3.24300 64.35500 18.33700 1.000 39.70014 211 THR B CA 1
ATOM 4280 C C . THR B 1 211 ? 3.63000 63.93900 19.75600 1.000 39.38915 211 THR B C 1
ATOM 4281 O O . THR B 1 211 ? 2.78900 63.91500 20.66300 1.000 41.61122 211 THR B O 1
ATOM 4285 N N . CYS B 1 212 ? 4.89800 63.62100 19.97200 1.000 37.40938 212 CYS B N 1
ATOM 4286 C CA . CYS B 1 212 ? 5.29700 63.03400 21.24000 1.000 42.97856 212 CYS B CA 1
ATOM 4287 C C . CYS B 1 212 ? 5.40000 64.04400 22.38600 1.000 40.33208 212 CYS B C 1
ATOM 4288 O O . CYS B 1 212 ? 5.53400 63.62200 23.53900 1.000 40.25578 212 CYS B O 1
ATOM 4291 N N . LEU B 1 213 ? 5.31400 65.35200 22.12400 1.000 37.20433 213 LEU B N 1
ATOM 4292 C CA . LEU B 1 213 ? 5.57500 66.31000 23.19400 1.000 40.00157 213 LEU B CA 1
ATOM 4293 C C . LEU B 1 213 ? 4.65900 66.08400 24.39700 1.000 41.29450 213 LEU B C 1
ATOM 4294 O O . LEU B 1 213 ? 5.08000 66.25000 25.55000 1.000 39.93079 213 LEU B O 1
ATOM 4299 N N . SER B 1 214 ? 3.40400 65.70300 24.15500 1.000 42.31035 214 SER B N 1
ATOM 4300 C CA . SER B 1 214 ? 2.51200 65.40500 25.27100 1.000 43.55464 214 SER B CA 1
ATOM 4301 C C . SER B 1 214 ? 3.15400 64.45600 26.27200 1.000 42.61046 214 SER B C 1
ATOM 4302 O O . SER B 1 214 ? 2.89200 64.55000 27.47600 1.000 41.99766 214 SER B O 1
ATOM 4305 N N . GLN B 1 215 ? 3.99000 63.53000 25.79500 1.000 43.28783 215 GLN B N 1
ATOM 4306 C CA . GLN B 1 215 ? 4.52900 62.51400 26.68800 1.000 39.91934 215 GLN B CA 1
ATOM 4307 C C . GLN B 1 215 ? 5.53700 63.10300 27.65400 1.000 38.81851 215 GLN B C 1
ATOM 4308 O O . GLN B 1 215 ? 5.68300 62.60800 28.78500 1.000 39.97124 215 GLN B O 1
ATOM 4314 N N . MET B 1 216 ? 6.21700 64.16700 27.23500 1.000 34.58714 216 MET B N 1
ATOM 4315 C CA . MET B 1 216 ? 7.07700 64.89700 28.15300 1.000 37.65309 216 MET B CA 1
ATOM 4316 C C . MET B 1 216 ? 6.26700 65.50000 29.30400 1.000 38.82557 216 MET B C 1
ATOM 4317 O O . MET B 1 216 ? 6.67300 65.40900 30.46900 1.000 36.82750 216 MET B O 1
ATOM 4322 N N . PHE B 1 217 ? 5.10800 66.10200 28.99600 1.000 35.69292 217 PHE B N 1
ATOM 4323 C CA . PHE B 1 217 ? 4.25200 66.66200 30.04200 1.000 36.71923 217 PHE B CA 1
ATOM 4324 C C . PHE B 1 217 ? 3.77100 65.58400 30.99500 1.000 36.25522 217 PHE B C 1
ATOM 4325 O O . PHE B 1 217 ? 3.69500 65.81000 32.20600 1.000 36.69550 217 PHE B O 1
ATOM 4333 N N . MET B 1 218 ? 3.40700 64.41400 30.47200 1.000 38.58487 218 MET B N 1
ATOM 4334 C CA . MET B 1 218 ? 2.97000 63.35300 31.37400 1.000 40.77375 218 MET B CA 1
ATOM 4335 C C . MET B 1 218 ? 4.08500 62.95100 32.32600 1.000 36.41085 218 MET B C 1
ATOM 4336 O O . MET B 1 218 ? 3.84400 62.74800 33.52100 1.000 38.76587 218 MET B O 1
ATOM 4341 N N . ALA B 1 219 ? 5.30900 62.82300 31.81500 1.000 38.03527 219 ALA B N 1
ATOM 4342 C CA . ALA B 1 219 ? 6.44200 62.51000 32.67700 1.000 36.44707 219 ALA B CA 1
ATOM 4343 C C . ALA B 1 219 ? 6.64400 63.59800 33.72700 1.000 36.60626 219 ALA B C 1
ATOM 4344 O O . ALA B 1 219 ? 6.70200 63.31100 34.92900 1.000 35.72287 219 ALA B O 1
ATOM 4346 N N . HIS B 1 220 ? 6.75400 64.85700 33.29000 1.000 35.39429 220 HIS B N 1
ATOM 4347 C CA . HIS B 1 220 ? 6.96200 65.94900 34.23400 1.000 29.40022 220 HIS B CA 1
ATOM 4348 C C . HIS B 1 220 ? 5.84900 65.99100 35.26900 1.000 37.23713 220 HIS B C 1
ATOM 4349 O O . HIS B 1 220 ? 6.10100 66.22700 36.45600 1.000 35.86820 220 HIS B O 1
ATOM 4356 N N . LEU B 1 221 ? 4.61100 65.73700 34.84000 1.000 36.73828 221 LEU B N 1
ATOM 4357 C CA . LEU B 1 221 ? 3.47800 65.85800 35.74700 1.000 36.12283 221 LEU B CA 1
ATOM 4358 C C . LEU B 1 221 ? 3.47600 64.74100 36.77000 1.000 40.28619 221 LEU B C 1
ATOM 4359 O O . LEU B 1 221 ? 3.14800 64.96400 37.94600 1.000 36.28713 221 LEU B O 1
ATOM 4364 N N . VAL B 1 222 ? 3.80300 63.52300 36.33900 1.000 36.59890 222 VAL B N 1
ATOM 4365 C CA . VAL B 1 222 ? 3.86300 62.43200 37.30300 1.000 41.14832 222 VAL B CA 1
ATOM 4366 C C . VAL B 1 222 ? 4.93800 62.72800 38.33600 1.000 38.03137 222 VAL B C 1
ATOM 4367 O O . VAL B 1 222 ? 4.77900 62.43600 39.52800 1.000 38.83692 222 VAL B O 1
ATOM 4371 N N . SER B 1 223 ? 6.03800 63.33900 37.89400 1.000 37.86549 223 SER B N 1
ATOM 4372 C CA . SER B 1 223 ? 7.12500 63.68400 38.79900 1.000 41.70970 223 SER B CA 1
ATOM 4373 C C . SER B 1 223 ? 6.68200 64.73900 39.80700 1.000 40.34606 223 SER B C 1
ATOM 4374 O O . SER B 1 223 ? 6.93000 64.60500 41.01400 1.000 39.82083 223 SER B O 1
ATOM 4377 N N . MET B 1 224 ? 6.00100 65.78800 39.33500 1.000 37.31894 224 MET B N 1
ATOM 4378 C CA . MET B 1 224 ? 5.59600 66.84800 40.25600 1.000 38.25188 224 MET B CA 1
ATOM 4379 C C . MET B 1 224 ? 4.59600 66.34800 41.28500 1.000 37.90722 224 MET B C 1
ATOM 4380 O O . MET B 1 224 ? 4.60700 66.81000 42.43100 1.000 41.50639 224 MET B O 1
ATOM 4385 N N . VAL B 1 225 ? 3.70300 65.43500 40.89700 1.000 36.80870 225 VAL B N 1
ATOM 4386 C CA . VAL B 1 225 ? 2.70800 64.94800 41.83800 1.000 34.67786 225 VAL B CA 1
ATOM 4387 C C . VAL B 1 225 ? 3.35200 64.02000 42.86200 1.000 40.78311 225 VAL B C 1
ATOM 4388 O O . VAL B 1 225 ? 3.17600 64.19000 44.07800 1.000 41.17369 225 VAL B O 1
ATOM 4392 N N . CYS B 1 226 ? 4.11700 63.03300 42.38500 1.000 36.85479 226 CYS B N 1
ATOM 4393 C CA . CYS B 1 226 ? 4.62500 61.97100 43.25300 1.000 36.75374 226 CYS B CA 1
ATOM 4394 C C . CYS B 1 226 ? 5.76400 62.43900 44.12800 1.000 37.40805 226 CYS B C 1
ATOM 4395 O O . CYS B 1 226 ? 5.94800 61.90400 45.22900 1.000 37.38860 226 CYS B O 1
ATOM 4398 N N . GLU B 1 227 ? 6.55500 63.40700 43.65100 1.000 37.23274 227 GLU B N 1
ATOM 4399 C CA . GLU B 1 227 ? 7.57700 64.03100 44.48500 1.000 40.58381 227 GLU B CA 1
ATOM 4400 C C . GLU B 1 227 ? 6.97200 64.93200 45.56500 1.000 40.40331 227 GLU B C 1
ATOM 4401 O O . GLU B 1 227 ? 7.73100 65.52000 46.34600 1.000 36.60516 227 GLU B O 1
ATOM 4407 N N . GLY B 1 228 ? 5.64500 65.07600 45.59500 1.000 34.08879 228 GLY B N 1
ATOM 4408 C CA . GLY B 1 228 ? 4.97000 65.91700 46.56100 1.000 37.93380 228 GLY B CA 1
ATOM 4409 C C . GLY B 1 228 ? 5.11800 67.41100 46.36400 1.000 39.71547 228 GLY B C 1
ATOM 4410 O O . GLY B 1 228 ? 4.93700 68.16000 47.32600 1.000 39.55200 228 GLY B O 1
ATOM 4411 N N . VAL B 1 229 ? 5.43700 67.87700 45.15000 1.000 35.44467 229 VAL B N 1
ATOM 4412 C CA . VAL B 1 229 ? 5.64800 69.31000 44.94900 1.000 36.55182 229 VAL B CA 1
ATOM 4413 C C . VAL B 1 229 ? 4.46000 70.11800 45.46300 1.000 37.58857 229 VAL B C 1
ATOM 4414 O O . VAL B 1 229 ? 4.63200 71.19000 46.05600 1.000 38.97035 229 VAL B O 1
ATOM 4418 N N . PHE B 1 230 ? 3.24000 69.63600 45.22500 1.000 35.68288 230 PHE B N 1
ATOM 4419 C CA . PHE B 1 230 ? 2.04500 70.36300 45.65000 1.000 38.53105 230 PHE B CA 1
ATOM 4420 C C . PHE B 1 230 ? 1.76900 70.21900 47.15500 1.000 38.71999 230 PHE B C 1
ATOM 4421 O O . PHE B 1 230 ? 0.98800 71.00300 47.71100 1.000 34.68997 230 PHE B O 1
ATOM 4429 N N . VAL B 1 231 ? 2.37800 69.22800 47.81400 1.000 36.25294 231 VAL B N 1
ATOM 4430 C CA . VAL B 1 231 ? 2.34800 69.14800 49.27100 1.000 38.92853 231 VAL B CA 1
ATOM 4431 C C . VAL B 1 231 ? 3.32900 70.13700 49.86400 1.000 34.07972 231 VAL B C 1
ATOM 4432 O O . VAL B 1 231 ? 3.05900 70.77000 50.88100 1.000 39.55466 231 VAL B O 1
ATOM 4436 N N . LYS B 1 232 ? 4.48300 70.28500 49.23500 1.000 40.67599 232 LYS B N 1
ATOM 4437 C CA . LYS B 1 232 ? 5.53000 71.16000 49.74300 1.000 37.67169 232 LYS B CA 1
ATOM 4438 C C . LYS B 1 232 ? 5.21700 72.62100 49.47100 1.000 40.67601 232 LYS B C 1
ATOM 4439 O O . LYS B 1 232 ? 5.65700 73.49400 50.22200 1.000 39.80923 232 LYS B O 1
ATOM 4445 N N . TYR B 1 233 ? 4.46400 72.90000 48.40500 1.000 40.45446 233 TYR B N 1
ATOM 4446 C CA . TYR B 1 233 ? 4.07400 74.26100 48.03600 1.000 39.83726 233 TYR B CA 1
ATOM 4447 C C . TYR B 1 233 ? 2.59200 74.24800 47.69600 1.000 44.59655 233 TYR B C 1
ATOM 4448 O O . TYR B 1 233 ? 2.20000 74.19800 46.51700 1.000 37.31975 233 TYR B O 1
ATOM 4457 N N . PRO B 1 234 ? 1.72900 74.29300 48.72300 1.000 42.19890 234 PRO B N 1
ATOM 4458 C CA . PRO B 1 234 ? 0.28500 74.14500 48.49400 1.000 34.77717 234 PRO B CA 1
ATOM 4459 C C . PRO B 1 234 ? -0.32800 75.28600 47.70200 1.000 39.85878 234 PRO B C 1
ATOM 4460 O O . PRO B 1 234 ? -1.45200 75.12300 47.20300 1.000 33.31890 234 PRO B O 1
ATOM 4464 N N . ASN B 1 235 ? 0.40700 76.38700 47.51000 1.000 41.71676 235 ASN B N 1
ATOM 4465 C CA . ASN B 1 235 ? -0.09400 77.55700 46.73900 1.000 36.71426 235 ASN B CA 1
ATOM 4466 C C . ASN B 1 235 ? 0.34600 77.50300 45.27200 1.000 39.72382 235 ASN B C 1
ATOM 4467 O O . ASN B 1 235 ? 0.08600 78.47100 44.55600 1.000 39.83288 235 ASN B O 1
ATOM 4472 N N . LEU B 1 236 ? 0.96700 76.41300 44.83200 1.000 37.98611 236 LEU B N 1
ATOM 4473 C CA . LEU B 1 236 ? 1.48300 76.36700 43.46900 1.000 39.89910 236 LEU B CA 1
ATOM 4474 C C . LEU B 1 236 ? 0.37200 75.99900 42.49200 1.000 39.02580 236 LEU B C 1
ATOM 4475 O O . LEU B 1 236 ? -0.41900 75.08300 42.75000 1.000 39.95718 236 LEU B O 1
ATOM 4480 N N . LYS B 1 237 ? 0.30500 76.72800 41.38300 1.000 38.18883 237 LYS B N 1
ATOM 4481 C CA . LYS B 1 237 ? -0.50200 76.34900 40.23100 1.000 37.72203 237 LYS B CA 1
ATOM 4482 C C . LYS B 1 237 ? 0.43100 76.07800 39.06600 1.000 40.07863 237 LYS B C 1
ATOM 4483 O O . LYS B 1 237 ? 1.38500 76.83000 38.82800 1.000 38.94820 237 LYS B O 1
ATOM 4489 N N . VAL B 1 238 ? 0.14000 75.00700 38.34000 1.000 36.91543 238 VAL B N 1
ATOM 4490 C CA . VAL B 1 238 ? 0.90200 74.59700 37.17300 1.000 39.41456 238 VAL B CA 1
ATOM 4491 C C . VAL B 1 238 ? -0.04100 74.60100 35.97500 1.000 40.59393 238 VAL B C 1
ATOM 4492 O O . VAL B 1 238 ? -1.14300 74.03800 36.04400 1.000 37.77260 238 VAL B O 1
ATOM 4496 N N . VAL B 1 239 ? 0.37700 75.26200 34.89400 1.000 36.84576 239 VAL B N 1
ATOM 4497 C CA . VAL B 1 239 ? -0.41700 75.37300 33.67000 1.000 36.80552 239 VAL B CA 1
ATOM 4498 C C . VAL B 1 239 ? 0.33800 74.66700 32.54800 1.000 37.57731 239 VAL B C 1
ATOM 4499 O O . VAL B 1 239 ? 1.43900 75.08900 32.16200 1.000 36.90774 239 VAL B O 1
ATOM 4503 N N . LEU B 1 240 ? -0.25100 73.59500 32.03100 1.000 35.41236 240 LEU B N 1
ATOM 4504 C CA . LEU B 1 240 ? 0.34700 72.81000 30.95800 1.000 41.32275 240 LEU B CA 1
ATOM 4505 C C . LEU B 1 240 ? -0.07000 73.42500 29.61500 1.000 41.47509 240 LEU B C 1
ATOM 4506 O O . LEU B 1 240 ? -1.18900 73.21900 29.13200 1.000 41.36340 240 LEU B O 1
ATOM 4511 N N . VAL B 1 241 ? 0.83300 74.17400 28.99500 1.000 38.92697 241 VAL B N 1
ATOM 4512 C CA . VAL B 1 241 ? 0.50900 74.93300 27.79700 1.000 38.52320 241 VAL B CA 1
ATOM 4513 C C . VAL B 1 241 ? 0.95500 74.15600 26.56200 1.000 43.75324 241 VAL B C 1
ATOM 4514 O O . VAL B 1 241 ? 2.13400 73.79900 26.42700 1.000 37.18358 241 VAL B O 1
ATOM 4518 N N . GLU B 1 242 ? -0.00300 73.87800 25.67500 1.000 46.19490 242 GLU B N 1
ATOM 4519 C CA . GLU B 1 242 ? 0.25500 73.40000 24.31700 1.000 45.97358 242 GLU B CA 1
ATOM 4520 C C . GLU B 1 242 ? 0.67800 71.94200 24.28600 1.000 45.02449 242 GLU B C 1
ATOM 4521 O O . GLU B 1 242 ? 1.44400 71.53700 23.40900 1.000 46.40382 242 GLU B O 1
ATOM 4527 N N . GLY B 1 243 ? 0.18700 71.13700 25.22500 1.000 45.49031 243 GLY B N 1
ATOM 4528 C CA . GLY B 1 243 ? 0.61200 69.75000 25.28600 1.000 40.39908 243 GLY B CA 1
ATOM 4529 C C . GLY B 1 243 ? -0.50700 68.73700 25.14600 1.000 43.79109 243 GLY B C 1
ATOM 4530 O O . GLY B 1 243 ? -0.30200 67.55100 25.43200 1.000 44.68630 243 GLY B O 1
ATOM 4531 N N . GLY B 1 244 ? -1.69600 69.17500 24.71300 1.000 40.00608 244 GLY B N 1
ATOM 4532 C CA . GLY B 1 244 ? -2.82400 68.27000 24.61000 1.000 40.31876 244 GLY B CA 1
ATOM 4533 C C . GLY B 1 244 ? -3.58200 68.10600 25.91500 1.000 42.46744 244 GLY B C 1
ATOM 4534 O O . GLY B 1 244 ? -3.20300 68.61600 26.97000 1.000 38.34292 244 GLY B O 1
ATOM 4535 N N . VAL B 1 245 ? -4.67300 67.34000 25.82900 1.000 43.81737 245 VAL B N 1
ATOM 4536 C CA . VAL B 1 245 ? -5.63900 67.19300 26.90900 1.000 40.09204 245 VAL B CA 1
ATOM 4537 C C . VAL B 1 245 ? -6.15300 65.76700 26.99600 1.000 43.48904 245 VAL B C 1
ATOM 4538 O O . VAL B 1 245 ? -6.35300 65.22800 28.09100 1.000 42.53409 245 VAL B O 1
ATOM 4542 N N . ALA B 1 246 ? -6.41700 65.16300 25.83600 1.000 43.79326 246 ALA B N 1
ATOM 4543 C CA . ALA B 1 246 ? -7.12800 63.89000 25.79200 1.000 40.81875 246 ALA B CA 1
ATOM 4544 C C . ALA B 1 246 ? -6.38200 62.77700 26.51500 1.000 42.86362 246 ALA B C 1
ATOM 4545 O O . ALA B 1 246 ? -6.98000 61.73400 26.81500 1.000 43.43413 246 ALA B O 1
ATOM 4547 N N . TRP B 1 247 ? -5.08900 62.96700 26.79500 1.000 40.63208 247 TRP B N 1
ATOM 4548 C CA . TRP B 1 247 ? -4.30900 61.95200 27.49200 1.000 40.41275 247 TRP B CA 1
ATOM 4549 C C . TRP B 1 247 ? -4.52900 61.98700 28.99700 1.000 40.02569 247 TRP B C 1
ATOM 4550 O O . TRP B 1 247 ? -4.13300 61.04200 29.68600 1.000 41.54821 247 TRP B O 1
ATOM 4561 N N . LEU B 1 248 ? -5.16400 63.03800 29.52100 1.000 39.49671 248 LEU B N 1
ATOM 4562 C CA . LEU B 1 248 ? -5.15700 63.25200 30.96100 1.000 40.76293 248 LEU B CA 1
ATOM 4563 C C . LEU B 1 248 ? -6.00000 62.20400 31.68300 1.000 41.34993 248 LEU B C 1
ATOM 4564 O O . LEU B 1 248 ? -5.60400 61.73100 32.75500 1.000 40.56905 248 LEU B O 1
ATOM 4569 N N . PRO B 1 249 ? -7.17000 61.82400 31.15800 1.000 44.04281 249 PRO B N 1
ATOM 4570 C CA . PRO B 1 249 ? -7.96500 60.81300 31.87300 1.000 42.24110 249 PRO B CA 1
ATOM 4571 C C . PRO B 1 249 ? -7.19700 59.53000 32.11500 1.000 44.27609 249 PRO B C 1
ATOM 4572 O O . PRO B 1 249 ? -7.11100 59.06400 33.26200 1.000 45.27390 249 PRO B O 1
ATOM 4576 N N . GLY B 1 250 ? -6.60700 58.95400 31.07100 1.000 41.29503 250 GLY B N 1
ATOM 4577 C CA . GLY B 1 250 ? -5.88300 57.70600 31.24700 1.000 38.73159 250 GLY B CA 1
ATOM 4578 C C . GLY B 1 250 ? -4.73700 57.82400 32.23100 1.000 41.23728 250 GLY B C 1
ATOM 4579 O O . GLY B 1 250 ? -4.51000 56.92000 33.03700 1.000 45.71370 250 GLY B O 1
ATOM 4580 N N . LEU B 1 251 ? -3.98400 58.93200 32.16300 1.000 35.00555 251 LEU B N 1
ATOM 4581 C CA . LEU B 1 251 ? -2.90600 59.15000 33.11900 1.000 41.18833 251 LEU B CA 1
ATOM 4582 C C . LEU B 1 251 ? -3.45400 59.22900 34.53900 1.000 38.71020 251 LEU B C 1
ATOM 4583 O O . LEU B 1 251 ? -2.86600 58.68900 35.48200 1.000 41.11512 251 LEU B O 1
ATOM 4588 N N . MET B 1 252 ? -4.59500 59.89000 34.69500 1.000 37.44789 252 MET B N 1
ATOM 4589 C CA . MET B 1 252 ? -5.24100 60.03400 35.99200 1.000 38.57679 252 MET B CA 1
ATOM 4590 C C . MET B 1 252 ? -5.61800 58.67100 36.57600 1.000 41.54488 252 MET B C 1
ATOM 4591 O O . MET B 1 252 ? -5.31300 58.37500 37.73900 1.000 41.35841 252 MET B O 1
ATOM 4596 N N . TRP B 1 253 ? -6.26300 57.81800 35.77100 1.000 45.52926 253 TRP B N 1
ATOM 4597 C CA . TRP B 1 253 ? -6.65500 56.48400 36.22200 1.000 41.81859 253 TRP B CA 1
ATOM 4598 C C . TRP B 1 253 ? -5.44000 55.60600 36.49400 1.000 41.10995 253 TRP B C 1
ATOM 4599 O O . TRP B 1 253 ? -5.35900 54.93800 37.52900 1.000 48.19160 253 TRP B O 1
ATOM 4610 N N . ARG B 1 254 ? -4.49800 55.55300 35.56000 1.000 43.93625 254 ARG B N 1
ATOM 4611 C CA . ARG B 1 254 ? -3.31700 54.73000 35.78900 1.000 43.92289 254 ARG B CA 1
ATOM 4612 C C . ARG B 1 254 ? -2.61100 55.15400 37.07600 1.000 41.70240 254 ARG B C 1
ATOM 4613 O O . ARG B 1 254 ? -2.26200 54.31600 37.91500 1.000 40.79555 254 ARG B O 1
ATOM 4621 N N . LEU B 1 255 ? -2.41800 56.46000 37.25800 1.000 38.32436 255 LEU B N 1
ATOM 4622 C CA . LEU B 1 255 ? -1.65100 56.94700 38.40200 1.000 43.23406 255 LEU B CA 1
ATOM 4623 C C . LEU B 1 255 ? -2.40700 56.70900 39.70500 1.000 44.90942 255 LEU B C 1
ATOM 4624 O O . LEU B 1 255 ? -1.80200 56.33100 40.71600 1.000 46.99185 255 LEU B O 1
ATOM 4629 N N . ASP B 1 256 ? -3.72700 56.85700 39.67600 1.000 40.74318 256 ASP B N 1
ATOM 4630 C CA . ASP B 1 256 ? -4.54500 56.58100 40.87900 1.000 43.52345 256 ASP B CA 1
ATOM 4631 C C . ASP B 1 256 ? -4.47900 55.08600 41.21700 1.000 45.70409 256 ASP B C 1
ATOM 4632 O O . ASP B 1 256 ? -4.36200 54.76100 42.40100 1.000 43.36827 256 ASP B O 1
ATOM 4637 N N . LYS B 1 257 ? -4.57800 54.21700 40.21300 1.000 44.07783 257 LYS B N 1
ATOM 4638 C CA . LYS B 1 257 ? -4.56900 52.79200 40.51700 1.000 42.03426 257 LYS B CA 1
ATOM 4639 C C . LYS B 1 257 ? -3.24400 52.39200 41.14400 1.000 39.50570 257 LYS B C 1
ATOM 4640 O O . LYS B 1 257 ? -3.20800 51.65700 42.13800 1.000 44.69121 257 LYS B O 1
ATOM 4646 N N . ASN B 1 258 ? -2.13700 52.86500 40.57400 1.000 41.21949 258 ASN B N 1
ATOM 4647 C CA . ASN B 1 258 ? -0.83800 52.57400 41.16600 1.000 46.04956 258 ASN B CA 1
ATOM 4648 C C . ASN B 1 258 ? -0.73600 53.15400 42.57000 1.000 45.36105 258 ASN B C 1
ATOM 4649 O O . ASN B 1 258 ? -0.10700 52.55900 43.45200 1.000 42.35909 258 ASN B O 1
ATOM 4654 N N . TYR B 1 259 ? -1.31200 54.33500 42.78000 1.000 44.65481 259 TYR B N 1
ATOM 4655 C CA . TYR B 1 259 ? -1.25500 54.95500 44.09400 1.000 47.82881 259 TYR B CA 1
ATOM 4656 C C . TYR B 1 259 ? -1.92900 54.07300 45.13300 1.000 47.77761 259 TYR B C 1
ATOM 4657 O O . TYR B 1 259 ? -1.37800 53.84300 46.21700 1.000 42.60688 259 TYR B O 1
ATOM 4666 N N . LYS B 1 260 ? -3.10700 53.53600 44.80200 1.000 44.24697 260 LYS B N 1
ATOM 4667 C CA . LYS B 1 260 ? -3.81800 52.70200 45.76300 1.000 48.66559 260 LYS B CA 1
ATOM 4668 C C . LYS B 1 260 ? -2.94300 51.56000 46.26500 1.000 49.50902 260 LYS B C 1
ATOM 4669 O O . LYS B 1 260 ? -2.94500 51.24600 47.46100 1.000 53.90946 260 LYS B O 1
ATOM 4675 N N . ALA B 1 261 ? -2.17300 50.94300 45.37900 1.000 48.17322 261 ALA B N 1
ATOM 4676 C CA . ALA B 1 261 ? -1.32400 49.83800 45.79300 1.000 47.06398 261 ALA B CA 1
ATOM 4677 C C . ALA B 1 261 ? 0.01300 50.29500 46.36200 1.000 46.50339 261 ALA B C 1
ATOM 4678 O O . ALA B 1 261 ? 0.68300 49.50200 47.03000 1.000 51.50397 261 ALA B O 1
ATOM 4680 N N . LEU B 1 262 ? 0.41300 51.54300 46.12400 1.000 43.38042 262 LEU B N 1
ATOM 4681 C CA . LEU B 1 262 ? 1.78100 51.97600 46.38900 1.000 45.86292 262 LEU B CA 1
ATOM 4682 C C . LEU B 1 262 ? 1.85900 53.14900 47.36000 1.000 43.91565 262 LEU B C 1
ATOM 4683 O O . LEU B 1 262 ? 2.95600 53.67500 47.58600 1.000 41.13661 262 LEU B O 1
ATOM 4688 N N . ARG B 1 263 ? 0.72600 53.56500 47.93600 1.000 44.05480 263 ARG B N 1
ATOM 4689 C CA . ARG B 1 263 ? 0.67800 54.77400 48.75800 1.000 46.30099 263 ARG B CA 1
ATOM 4690 C C . ARG B 1 263 ? 1.76900 54.80100 49.81200 1.000 44.17414 263 ARG B C 1
ATOM 4691 O O . ARG B 1 263 ? 2.30800 55.87000 50.13700 1.000 41.03960 263 ARG B O 1
ATOM 4699 N N . ALA B 1 264 ? 2.09500 53.63700 50.37000 1.000 42.78922 264 ALA B N 1
ATOM 4700 C CA . ALA B 1 264 ? 3.04600 53.61000 51.47400 1.000 44.79141 264 ALA B CA 1
ATOM 4701 C C . ALA B 1 264 ? 4.40200 54.18100 51.06500 1.000 42.26244 264 ALA B C 1
ATOM 4702 O O . ALA B 1 264 ? 5.13500 54.68200 51.91600 1.000 44.30849 264 ALA B O 1
ATOM 4704 N N . THR B 1 265 ? 4.75200 54.13500 49.77600 1.000 39.51550 265 THR B N 1
ATOM 4705 C CA . THR B 1 265 ? 6.03400 54.67700 49.32600 1.000 41.22569 265 THR B CA 1
ATOM 4706 C C . THR B 1 265 ? 6.00800 56.19000 49.16600 1.000 39.97775 265 THR B C 1
ATOM 4707 O O . THR B 1 265 ? 7.06000 56.81000 48.95600 1.000 38.43365 265 THR B O 1
ATOM 4711 N N . VAL B 1 266 ? 4.83700 56.79900 49.25800 1.000 39.82410 266 VAL B N 1
ATOM 4712 C CA . VAL B 1 266 ? 4.71500 58.20600 48.91000 1.000 39.46864 266 VAL B CA 1
ATOM 4713 C C . VAL B 1 266 ? 3.81000 58.84700 49.96700 1.000 41.85114 266 VAL B C 1
ATOM 4714 O O . VAL B 1 266 ? 2.77500 59.46100 49.64300 1.000 39.38318 266 VAL B O 1
ATOM 4718 N N . PRO B 1 267 ? 4.20900 58.76000 51.25400 1.000 44.23220 267 PRO B N 1
ATOM 4719 C CA . PRO B 1 267 ? 3.28100 59.07400 52.37100 1.000 43.35546 267 PRO B CA 1
ATOM 4720 C C . PRO B 1 267 ? 2.95000 60.54100 52.53400 1.000 42.69155 267 PRO B C 1
ATOM 4721 O O . PRO B 1 267 ? 1.98200 60.86500 53.23300 1.000 41.87089 267 PRO B O 1
ATOM 4725 N N . TRP B 1 268 ? 3.74300 61.43900 51.96300 1.000 44.12107 268 TRP B N 1
ATOM 4726 C CA . TRP B 1 268 ? 3.40100 62.85100 52.01800 1.000 41.08896 268 TRP B CA 1
ATOM 4727 C C . TRP B 1 268 ? 2.10800 63.16100 51.26300 1.000 41.28520 268 TRP B C 1
ATOM 4728 O O . TRP B 1 268 ? 1.52800 64.22800 51.47400 1.000 44.11978 268 TRP B O 1
ATOM 4739 N N . LEU B 1 269 ? 1.64600 62.26200 50.38900 1.000 39.51757 269 LEU B N 1
ATOM 4740 C CA . LEU B 1 269 ? 0.38700 62.45700 49.67900 1.000 41.50648 269 LEU B CA 1
ATOM 4741 C C . LEU B 1 269 ? -0.76700 61.98800 50.55000 1.000 43.02028 269 LEU B C 1
ATOM 4742 O O . LEU B 1 269 ? -0.76200 60.85400 51.04400 1.000 41.39333 269 LEU B O 1
ATOM 4747 N N . THR B 1 270 ? -1.77800 62.84300 50.70100 1.000 45.88028 270 THR B N 1
ATOM 4748 C CA . THR B 1 270 ? -2.89600 62.56200 51.59200 1.000 46.22809 270 THR B CA 1
ATOM 4749 C C . THR B 1 270 ? -4.22700 62.51100 50.85300 1.000 49.84842 270 THR B C 1
ATOM 4750 O O . THR B 1 270 ? -5.25300 62.20400 51.46800 1.000 49.91509 270 THR B O 1
ATOM 4754 N N . ARG B 1 271 ? -4.16100 62.71800 49.54500 1.000 49.57449 271 ARG B N 1
ATOM 4755 C CA . ARG B 1 271 ? -5.35000 62.53700 48.68500 1.000 47.21139 271 ARG B CA 1
ATOM 4756 C C . ARG B 1 271 ? -4.84700 61.81000 47.43700 1.000 49.54834 271 ARG B C 1
ATOM 4757 O O . ARG B 1 271 ? -3.62600 61.69700 47.27500 1.000 49.93760 271 ARG B O 1
ATOM 4765 N N . MET B 1 272 ? -5.75300 61.32900 46.60000 1.000 48.33973 272 MET B N 1
ATOM 4766 C CA . MET B 1 272 ? -5.36200 60.61800 45.39700 1.000 46.62978 272 MET B CA 1
ATOM 4767 C C . MET B 1 272 ? -4.63200 61.55500 44.43800 1.000 46.75284 272 MET B C 1
ATOM 4768 O O . MET B 1 272 ? -4.89700 62.76100 44.41000 1.000 49.03326 272 MET B O 1
ATOM 4773 N N . PRO B 1 273 ? -3.67100 61.03600 43.67600 1.000 45.95891 273 PRO B N 1
ATOM 4774 C CA . PRO B 1 273 ? -2.97800 61.86800 42.66900 1.000 45.08635 273 PRO B CA 1
ATOM 4775 C C . PRO B 1 273 ? -3.88800 62.71100 41.77300 1.000 42.08962 273 PRO B C 1
ATOM 4776 O O . PRO B 1 273 ? -3.55400 63.86400 41.44500 1.000 37.61102 273 PRO B O 1
ATOM 4780 N N . SER B 1 274 ? -5.01300 62.13800 41.35900 1.000 41.91453 274 SER B N 1
ATOM 4781 C CA . SER B 1 274 ? -5.93900 62.83400 40.43300 1.000 45.15149 274 SER B CA 1
ATOM 4782 C C . SER B 1 274 ? -6.47700 64.10800 41.07700 1.000 44.56769 274 SER B C 1
ATOM 4783 O O . SER B 1 274 ? -6.72200 65.07500 40.36000 1.000 46.32001 274 SER B O 1
ATOM 4786 N N . GLU B 1 275 ? -6.66900 64.07600 42.38800 1.000 46.77631 275 GLU B N 1
ATOM 4787 C CA . GLU B 1 275 ? -7.18400 65.25400 43.06700 1.000 44.99631 275 GLU B CA 1
ATOM 4788 C C . GLU B 1 275 ? -6.12900 66.34500 43.15200 1.000 41.97722 275 GLU B C 1
ATOM 4789 O O . GLU B 1 275 ? -6.46200 67.53600 43.07300 1.000 43.29024 275 GLU B O 1
ATOM 4795 N N . TYR B 1 276 ? -4.85500 65.96900 43.31700 1.000 43.75018 276 TYR B N 1
ATOM 4796 C CA . TYR B 1 276 ? -3.78800 66.96700 43.26600 1.000 42.80081 276 TYR B CA 1
ATOM 4797 C C . TYR B 1 276 ? -3.75100 67.62900 41.90400 1.000 45.09870 276 TYR B C 1
ATOM 4798 O O . TYR B 1 276 ? -3.56700 68.85100 41.81000 1.000 44.96865 276 TYR B O 1
ATOM 4807 N N . ILE B 1 277 ? -3.92400 66.83300 40.83400 1.000 42.57167 277 ILE B N 1
ATOM 4808 C CA . ILE B 1 277 ? -3.90600 67.38800 39.48300 1.000 42.16836 277 ILE B CA 1
ATOM 4809 C C . ILE B 1 277 ? -5.07900 68.33600 39.30000 1.000 40.80735 277 ILE B C 1
ATOM 4810 O O . ILE B 1 277 ? -4.90800 69.49700 38.90300 1.000 41.55164 277 ILE B O 1
ATOM 4815 N N . ARG B 1 278 ? -6.28800 67.86300 39.63000 1.000 39.56243 278 ARG B N 1
ATOM 4816 C CA . ARG B 1 278 ? -7.48900 68.68000 39.44500 1.000 46.64157 278 ARG B CA 1
ATOM 4817 C C . ARG B 1 278 ? -7.40700 69.98900 40.22400 1.000 45.83035 278 ARG B C 1
ATOM 4818 O O . ARG B 1 278 ? -7.81900 71.04800 39.72000 1.000 43.56962 278 ARG B O 1
ATOM 4826 N N . ASP B 1 279 ? -6.85200 69.94300 41.43400 1.000 43.20461 279 ASP B N 1
ATOM 4827 C CA . ASP B 1 279 ? -6.86700 71.14000 42.31600 1.000 43.60972 279 ASP B CA 1
ATOM 4828 C C . ASP B 1 279 ? -5.71200 72.09600 42.02100 1.000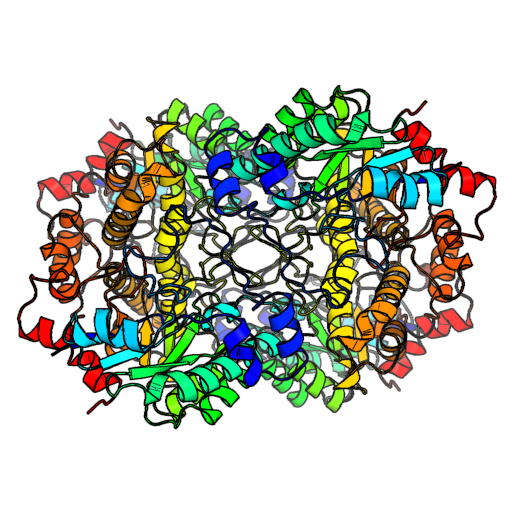 43.25216 279 ASP B C 1
ATOM 4829 O O . ASP B 1 279 ? -5.84300 73.26800 42.37700 1.000 46.18135 279 ASP B O 1
ATOM 4834 N N . HIS B 1 280 ? -4.64100 71.62400 41.39000 1.000 44.01028 280 HIS B N 1
ATOM 4835 C CA . HIS B 1 280 ? -3.47200 72.47100 41.16300 1.000 39.89879 280 HIS B CA 1
ATOM 4836 C C . HIS B 1 280 ? -3.13800 72.76000 39.70300 1.000 42.29598 280 HIS B C 1
ATOM 4837 O O . HIS B 1 280 ? -2.33800 73.67200 39.45000 1.000 37.73298 280 HIS B O 1
ATOM 4844 N N . CYS B 1 281 ? -3.70500 72.02800 38.74100 1.000 41.65121 281 CYS B N 1
ATOM 4845 C CA . CYS B 1 281 ? -3.21000 72.07600 37.37000 1.000 42.35088 281 CYS B CA 1
ATOM 4846 C C . CYS B 1 281 ? -4.26200 72.56400 36.38300 1.000 40.75756 281 CYS B C 1
ATOM 4847 O O . CYS B 1 281 ? -5.45500 72.29900 36.53300 1.000 41.60798 281 CYS B O 1
ATOM 4850 N N . TYR B 1 282 ? -3.79200 73.29000 35.37400 1.000 42.92483 282 TYR B N 1
ATOM 4851 C CA . TYR B 1 282 ? -4.57900 73.74200 34.23500 1.000 43.33184 282 TYR B CA 1
ATOM 4852 C C . TYR B 1 282 ? -3.93300 73.26400 32.93400 1.000 44.05668 282 TYR B C 1
ATOM 4853 O O . TYR B 1 282 ? -2.73300 72.98200 32.88100 1.000 42.38053 282 TYR B O 1
ATOM 4862 N N . LEU B 1 283 ? -4.73900 73.17100 31.87600 1.000 43.34530 283 LEU B N 1
ATOM 4863 C CA . LEU B 1 283 ? -4.24600 72.81600 30.54500 1.000 43.76875 283 LEU B CA 1
ATOM 4864 C C . LEU B 1 283 ? -4.84400 73.75200 29.50500 1.000 42.10417 283 LEU B C 1
ATOM 4865 O O . LEU B 1 283 ? -6.04600 74.02400 29.52600 1.000 42.70058 283 LEU B O 1
ATOM 4870 N N . SER B 1 284 ? -4.01100 74.24600 28.60500 1.000 40.50981 284 SER B N 1
ATOM 4871 C CA . SER B 1 284 ? -4.55500 74.99000 27.48800 1.000 42.79433 284 SER B CA 1
ATOM 4872 C C . SER B 1 284 ? -5.12400 74.02300 26.44600 1.000 47.24170 284 SER B C 1
ATOM 4873 O O . SER B 1 284 ? -4.75900 72.83700 26.38000 1.000 45.40632 284 SER B O 1
ATOM 4876 N N . THR B 1 285 ? -6.04500 74.54600 25.63600 1.000 44.80530 285 THR B N 1
ATOM 4877 C CA . THR B 1 285 ? -6.81300 73.75100 24.68200 1.000 47.35315 285 THR B CA 1
ATOM 4878 C C . THR B 1 285 ? -6.10500 73.59700 23.34100 1.000 50.08685 285 THR B C 1
ATOM 4879 O O . THR B 1 285 ? -6.18200 72.53500 22.71100 1.000 48.68964 285 THR B O 1
ATOM 4883 N N . GLN B 1 286 ? -5.41300 74.63300 22.89800 1.000 48.97931 286 GLN B N 1
ATOM 4884 C CA . GLN B 1 286 ? -4.67400 74.55000 21.65500 1.000 51.17200 286 GLN B CA 1
ATOM 4885 C C . GLN B 1 286 ? -3.50400 73.58200 21.82700 1.000 52.69749 286 GLN B C 1
ATOM 4886 O O . GLN B 1 286 ? -2.91400 73.50800 22.90900 1.000 54.22750 286 GLN B O 1
ATOM 4892 N N . PRO B 1 287 ? -3.18800 72.77300 20.80400 1.000 55.57647 287 PRO B N 1
ATOM 4893 C CA . PRO B 1 287 ? -4.00400 72.60200 19.59700 1.000 51.60780 287 PRO B CA 1
ATOM 4894 C C . PRO B 1 287 ? -5.16600 71.65600 19.87200 1.000 49.76773 287 PRO B C 1
ATOM 4895 O O . PRO B 1 287 ? -4.94200 70.47900 20.17600 1.000 50.03741 287 PRO B O 1
ATOM 4899 N N . ILE B 1 288 ? -6.39600 72.16200 19.77800 1.000 49.77759 288 ILE B N 1
ATOM 4900 C CA . ILE B 1 288 ? -7.54400 71.37400 20.20800 1.000 52.06179 288 ILE B CA 1
ATOM 4901 C C . ILE B 1 288 ? -7.54700 70.03400 19.47700 1.000 52.70421 288 ILE B C 1
ATOM 4902 O O . ILE B 1 288 ? -7.31500 69.96400 18.26300 1.000 50.90972 288 ILE B O 1
ATOM 4907 N N . GLU B 1 289 ? -7.77800 68.95800 20.22700 1.000 48.48750 289 GLU B N 1
ATOM 4908 C CA . GLU B 1 289 ? -7.85500 67.62500 19.64400 1.000 53.77503 289 GLU B CA 1
ATOM 4909 C C . GLU B 1 289 ? -9.18700 67.42400 18.92400 1.000 53.35989 289 GLU B C 1
ATOM 4910 O O . GLU B 1 289 ? -10.24500 67.83500 19.41100 1.000 56.23860 289 GLU B O 1
ATOM 4916 N N . GLU B 1 290 ? -9.13200 66.78400 17.75400 1.000 53.62585 290 GLU B N 1
ATOM 4917 C CA . GLU B 1 290 ? -10.27200 66.70200 16.83600 1.000 55.44459 290 GLU B CA 1
ATOM 4918 C C . GLU B 1 290 ? -10.65700 65.24800 16.58200 1.000 53.63391 290 GLU B C 1
ATOM 4919 O O . GLU B 1 290 ? -10.23900 64.65600 15.58000 1.000 50.82108 290 GLU B O 1
ATOM 4925 N N . PRO B 1 291 ? -11.45800 64.64200 17.45500 1.000 51.62324 291 PRO B N 1
ATOM 4926 C CA . PRO B 1 291 ? -12.06600 63.35700 17.10300 1.000 50.10444 291 PRO B CA 1
ATOM 4927 C C . PRO B 1 291 ? -12.96400 63.53800 15.89100 1.000 56.09179 291 PRO B C 1
ATOM 4928 O O . PRO B 1 291 ? -13.38300 64.64800 15.55500 1.000 55.15429 291 PRO B O 1
ATOM 4932 N N . ASP B 1 292 ? -13.26400 62.42900 15.21900 1.000 62.90705 292 ASP B N 1
ATOM 4933 C CA . ASP B 1 292 ? -14.20300 62.53000 14.10800 1.000 63.10671 292 ASP B CA 1
ATOM 4934 C C . ASP B 1 292 ? -15.57800 62.95700 14.60600 1.000 58.85102 292 ASP B C 1
ATOM 4935 O O . ASP B 1 292 ? -16.23400 63.80000 13.98600 1.000 61.94639 292 ASP B O 1
ATOM 4940 N N . ASN B 1 293 ? -16.01500 62.42500 15.74300 1.000 55.26856 293 ASN B N 1
ATOM 4941 C CA . ASN B 1 293 ? -17.16900 62.99000 16.42600 1.000 55.76220 293 ASN B CA 1
ATOM 4942 C C . ASN B 1 293 ? -16.66900 64.01200 17.44100 1.000 57.29329 293 ASN B C 1
ATOM 4943 O O . ASN B 1 293 ? -16.13000 63.62300 18.48300 1.000 57.76283 293 ASN B O 1
ATOM 4948 N N . PRO B 1 294 ? -16.79400 65.31500 17.17700 1.000 57.15679 294 PRO B N 1
ATOM 4949 C CA . PRO B 1 294 ? -16.29900 66.30400 18.15000 1.000 54.68874 294 PRO B CA 1
ATOM 4950 C C . PRO B 1 294 ? -16.92500 66.16200 19.51800 1.000 58.47578 294 PRO B C 1
ATOM 4951 O O . PRO B 1 294 ? -16.31700 66.58000 20.51900 1.000 51.53054 294 PRO B O 1
ATOM 4955 N N . GLN B 1 295 ? -18.11800 65.58200 19.60000 1.000 53.98588 295 GLN B N 1
ATOM 4956 C CA . GLN B 1 295 ? -18.71000 65.34200 20.90700 1.000 57.81112 295 GLN B CA 1
ATOM 4957 C C . GLN B 1 295 ? -17.79300 64.51300 21.79700 1.000 59.68147 295 GLN B C 1
ATOM 4958 O O . GLN B 1 295 ? -17.79900 64.68900 23.02600 1.000 59.92300 295 GLN B O 1
ATOM 4964 N N . HIS B 1 296 ? -17.01300 63.59900 21.20400 1.000 55.04847 296 HIS B N 1
ATOM 4965 C CA . HIS B 1 296 ? -16.20300 62.68500 22.00800 1.000 57.65071 296 HIS B CA 1
ATOM 4966 C C . HIS B 1 296 ? -15.22500 63.45100 22.90000 1.000 60.35657 296 HIS B C 1
ATOM 4967 O O . HIS B 1 296 ? -15.11700 63.18100 24.10500 1.000 58.99340 296 HIS B O 1
ATOM 4974 N N . LEU B 1 297 ? -14.50300 64.41900 22.32700 1.000 53.13015 297 LEU B N 1
ATOM 4975 C CA . LEU B 1 297 ? -13.56300 65.18500 23.13600 1.000 54.36209 297 LEU B CA 1
ATOM 4976 C C . LEU B 1 297 ? -14.24600 65.75300 24.37600 1.000 57.81617 297 LEU B C 1
ATOM 4977 O O . LEU B 1 297 ? -13.70600 65.67500 25.48500 1.000 55.60167 297 LEU B O 1
ATOM 4982 N N . ILE B 1 298 ? -15.45000 66.30700 24.21200 1.000 59.73754 298 ILE B N 1
ATOM 4983 C CA . ILE B 1 298 ? -16.17600 66.86900 25.34700 1.000 54.22132 298 ILE B CA 1
ATOM 4984 C C . ILE B 1 298 ? -16.55800 65.77700 26.33600 1.000 55.65172 298 ILE B C 1
ATOM 4985 O O . ILE B 1 298 ? -16.44600 65.96500 27.55500 1.000 56.33717 298 ILE B O 1
ATOM 4990 N N . ASP B 1 299 ? -17.01700 64.62200 25.83600 1.000 57.32050 299 ASP B N 1
ATOM 4991 C CA . ASP B 1 299 ? -17.27100 63.48000 26.71500 1.000 57.15407 299 ASP B CA 1
ATOM 4992 C C . ASP B 1 299 ? -16.03400 63.14300 27.54000 1.000 56.75669 299 ASP B C 1
ATOM 4993 O O . ASP B 1 299 ? -16.13600 62.78400 28.71900 1.000 59.14063 299 ASP B O 1
ATOM 4998 N N . LEU B 1 300 ? -14.85300 63.25400 26.93200 1.000 56.81425 300 LEU B N 1
ATOM 4999 C CA . LEU B 1 300 ? -13.61200 63.01700 27.65900 1.000 55.06590 300 LEU B CA 1
ATOM 5000 C C . LEU B 1 300 ? -13.43100 64.02600 28.79300 1.000 54.30387 300 LEU B C 1
ATOM 5001 O O . LEU B 1 300 ? -13.13300 63.64000 29.93000 1.000 55.79600 300 LEU B O 1
ATOM 5006 N N . PHE B 1 301 ? -13.60700 65.32500 28.51000 1.000 53.96952 301 PHE B N 1
ATOM 5007 C CA . PHE B 1 301 ? -13.50400 66.32900 29.57500 1.000 56.57640 301 PHE B CA 1
ATOM 5008 C C . PHE B 1 301 ? -14.38300 65.96500 30.75700 1.000 55.69516 301 PHE B C 1
ATOM 5009 O O . PHE B 1 301 ? -13.95900 66.04200 31.91500 1.000 57.76315 301 PHE B O 1
ATOM 5017 N N . ASN B 1 302 ? -15.64100 65.62300 30.47700 1.000 57.11360 302 ASN B N 1
ATOM 5018 C CA . ASN B 1 302 ? -16.61700 65.46800 31.54800 1.000 60.09420 302 ASN B CA 1
ATOM 5019 C C . ASN B 1 302 ? -16.31700 64.23600 32.37700 1.000 55.07650 302 ASN B C 1
ATOM 5020 O O . ASN B 1 302 ? -16.64400 64.19200 33.56800 1.000 57.60999 302 ASN B O 1
ATOM 5025 N N . MET B 1 303 ? -15.65700 63.26400 31.78500 1.000 53.03053 303 MET B N 1
ATOM 5026 C CA . MET B 1 303 ? -15.30100 62.05500 32.50100 1.000 55.48602 303 MET B CA 1
ATOM 5027 C C . MET B 1 303 ? -14.44100 62.31500 33.72800 1.000 52.47416 303 MET B C 1
ATOM 5028 O O . MET B 1 303 ? -14.45500 61.53100 34.65700 1.000 47.15745 303 MET B O 1
ATOM 5033 N N . ILE B 1 304 ? -13.68600 63.40400 33.72300 1.000 53.99236 304 ILE B N 1
ATOM 5034 C CA . ILE B 1 304 ? -12.78200 63.71800 34.82300 1.000 56.25877 304 ILE B CA 1
ATOM 5035 C C . ILE B 1 304 ? -13.00400 65.11800 35.36900 1.000 57.43841 304 ILE B C 1
ATOM 5036 O O . ILE B 1 304 ? -12.09900 65.70300 35.93100 1.000 61.46390 304 ILE B O 1
ATOM 5041 N N . ASP B 1 305 ? -14.20500 65.65300 35.20500 1.000 59.45414 305 ASP B N 1
ATOM 5042 C CA . ASP B 1 305 ? -14.53600 66.99700 35.68200 1.000 62.18594 305 ASP B CA 1
ATOM 5043 C C . ASP B 1 305 ? -13.39800 67.94800 35.43400 1.000 63.13364 305 ASP B C 1
ATOM 5044 O O . ASP B 1 305 ? -12.78900 68.46200 36.36100 1.000 64.46610 305 ASP B O 1
ATOM 5049 N N . ALA B 1 306 ? -13.14400 68.22500 34.17500 1.000 58.98357 306 ALA B N 1
ATOM 5050 C CA . ALA B 1 306 ? -12.00100 69.03900 33.81100 1.000 56.50835 306 ALA B CA 1
ATOM 5051 C C . ALA B 1 306 ? -12.40200 70.39500 33.26700 1.000 56.19304 306 ALA B C 1
ATOM 5052 O O . ALA B 1 306 ? -11.55300 71.10700 32.72700 1.000 57.65901 306 ALA B O 1
ATOM 5054 N N . GLU B 1 307 ? -13.66400 70.78000 33.43800 1.000 56.75145 307 GLU B N 1
ATOM 5055 C CA . GLU B 1 307 ? -14.14800 72.05100 32.83800 1.000 55.82026 307 GLU B CA 1
ATOM 5056 C C . GLU B 1 307 ? -13.54600 73.24800 33.57100 1.000 53.73997 307 GLU B C 1
ATOM 5057 O O . GLU B 1 307 ? -13.46700 74.32300 32.97600 1.000 48.25543 307 GLU B O 1
ATOM 5063 N N . ASN B 1 308 ? -13.14500 73.05200 34.82200 1.000 53.87033 308 ASN B N 1
ATOM 5064 C CA . ASN B 1 308 ? -12.52900 74.13700 35.56500 1.000 50.48808 308 ASN B CA 1
ATOM 5065 C C . ASN B 1 308 ? -11.02400 74.20500 35.37100 1.000 49.30075 308 ASN B C 1
ATOM 5066 O O . ASN B 1 308 ? -10.40600 75.17400 35.83200 1.000 50.09646 308 ASN B O 1
ATOM 5071 N N . MET B 1 309 ? -10.42000 73.21300 34.70200 1.000 46.82928 309 MET B N 1
ATOM 5072 C CA . MET B 1 309 ? -8.97700 73.20000 34.48600 1.000 48.29008 309 MET B CA 1
ATOM 5073 C C . MET B 1 309 ? -8.54600 73.63900 33.09200 1.000 42.61096 309 MET B C 1
ATOM 5074 O O . MET B 1 309 ? -7.34100 73.74000 32.84900 1.000 46.26892 309 MET B O 1
ATOM 5079 N N . LEU B 1 310 ? -9.46700 73.88300 32.17100 1.000 45.19027 310 LEU B N 1
ATOM 5080 C CA . LEU B 1 310 ? -9.11000 74.10200 30.77000 1.000 42.32922 310 LEU B CA 1
ATOM 5081 C C . LEU B 1 310 ? -9.09200 75.59100 30.44800 1.000 42.50209 310 LEU B C 1
ATOM 5082 O O . LEU B 1 310 ? -10.01800 76.32900 30.81100 1.000 43.90316 310 LEU B O 1
ATOM 5087 N N . LEU B 1 311 ? -8.02500 76.03900 29.79900 1.000 41.63175 311 LEU B N 1
ATOM 5088 C CA . LEU B 1 311 ? -7.88200 77.43800 29.41300 1.000 42.30032 311 LEU B CA 1
ATOM 5089 C C . LEU B 1 311 ? -7.77500 77.51300 27.89900 1.000 46.27424 311 LEU B C 1
ATOM 5090 O O . LEU B 1 311 ? -6.88600 76.88500 27.31000 1.000 45.52780 311 LEU B O 1
ATOM 5095 N N . TYR B 1 312 ? -8.67700 78.27200 27.27300 1.000 43.51876 312 TYR B N 1
ATOM 5096 C CA . TYR B 1 312 ? -8.57200 78.50600 25.84400 1.000 43.77110 312 TYR B CA 1
ATOM 5097 C C . TYR B 1 312 ? -7.25700 79.20800 25.52000 1.000 47.22488 312 TYR B C 1
ATOM 5098 O O . TYR B 1 312 ? -6.79100 80.07900 26.26600 1.000 44.83964 312 TYR B O 1
ATOM 5107 N N . SER B 1 313 ? -6.66500 78.82600 24.38900 1.000 43.58620 313 SER B N 1
ATOM 5108 C CA . SER B 1 313 ? -5.56100 79.57600 23.81600 1.000 47.50205 313 SER B CA 1
ATOM 5109 C C . SER B 1 313 ? -5.60800 79.43400 22.30400 1.000 48.01097 313 SER B C 1
ATOM 5110 O O . SER B 1 313 ? -6.08800 78.42900 21.77000 1.000 47.09052 313 SER B O 1
ATOM 5113 N N . SER B 1 314 ? -5.04200 80.40900 21.60900 1.000 51.03884 314 SER B N 1
ATOM 5114 C CA . SER B 1 314 ? -5.03200 80.39700 20.12900 1.000 53.40390 314 SER B CA 1
ATOM 5115 C C . SER B 1 314 ? -3.67100 79.95600 19.62700 1.000 53.29774 314 SER B C 1
ATOM 5116 O O . SER B 1 314 ? -3.62300 79.33800 18.56400 1.000 55.94074 314 SER B O 1
ATOM 5119 N N . ASP B 1 315 ? -2.62000 80.27400 20.37600 1.000 51.64939 315 ASP B N 1
ATOM 5120 C CA . ASP B 1 315 ? -1.24600 80.02600 19.93000 1.000 54.43086 315 ASP B CA 1
ATOM 5121 C C . ASP B 1 315 ? -0.90500 80.85000 18.68800 1.000 58.40281 315 ASP B C 1
ATOM 5122 O O . ASP B 1 315 ? -0.03800 80.48000 17.89200 1.000 55.78903 315 ASP B O 1
ATOM 5127 N N . TYR B 1 316 ? -1.60100 81.96700 18.52000 1.000 58.74097 316 TYR B N 1
ATOM 5128 C CA . TYR B 1 316 ? -1.25700 82.92900 17.49300 1.000 58.43590 316 TYR B CA 1
ATOM 5129 C C . TYR B 1 316 ? 0.22100 83.30700 17.61400 1.000 62.47054 316 TYR B C 1
ATOM 5130 O O . TYR B 1 316 ? 0.69200 83.58700 18.72800 1.000 60.23231 316 TYR B O 1
ATOM 5139 N N . PRO B 1 317 ? 0.98300 83.33900 16.50300 1.000 65.05827 317 PRO B N 1
ATOM 5140 C CA . PRO B 1 317 ? 0.52200 83.07000 15.14000 1.000 65.15647 317 PRO B CA 1
ATOM 5141 C C . PRO B 1 317 ? 1.13100 81.79300 14.55000 1.000 68.58604 317 PRO B C 1
ATOM 5142 O O . PRO B 1 317 ? 1.66000 81.83700 13.43700 1.000 71.65884 317 PRO B O 1
ATOM 5146 N N . HIS B 1 318 ? 1.07600 80.68500 15.28100 1.000 64.19084 318 HIS B N 1
ATOM 5147 C CA . HIS B 1 318 ? 1.68800 79.44900 14.82000 1.000 65.41239 318 HIS B CA 1
ATOM 5148 C C . HIS B 1 318 ? 0.74000 78.68200 13.89900 1.000 71.52256 318 HIS B C 1
ATOM 5149 O O . HIS B 1 318 ? -0.46900 78.94200 13.85000 1.000 69.23041 318 HIS B O 1
ATOM 5156 N N . TRP B 1 319 ? 1.31400 77.70900 13.17000 1.000 70.38917 319 TRP B N 1
ATOM 5157 C CA . TRP B 1 319 ? 0.58400 77.03900 12.09000 1.000 69.94076 319 TRP B CA 1
ATOM 5158 C C . TRP B 1 319 ? -0.66400 76.31900 12.59500 1.000 68.45118 319 TRP B C 1
ATOM 5159 O O . TRP B 1 319 ? -1.66400 76.23600 11.87000 1.000 63.12174 319 TRP B O 1
ATOM 5170 N N . ASP B 1 320 ? -0.63900 75.78900 13.82300 1.000 64.09109 320 ASP B N 1
ATOM 5171 C CA . ASP B 1 320 ? -1.83300 75.16400 14.38100 1.000 64.61302 320 ASP B CA 1
ATOM 5172 C C . ASP B 1 320 ? -2.65500 76.13200 15.22600 1.000 62.95231 320 ASP B C 1
ATOM 5173 O O . ASP B 1 320 ? -3.32100 75.70900 16.18200 1.000 61.46565 320 ASP B O 1
ATOM 5178 N N . PHE B 1 321 ? -2.62500 77.42100 14.86900 1.000 65.49542 321 PHE B N 1
ATOM 5179 C CA . PHE B 1 321 ? -3.48800 78.45000 15.44400 1.000 65.03538 321 PHE B CA 1
ATOM 5180 C C . PHE B 1 321 ? -4.93000 77.96100 15.57500 1.000 65.01921 321 PHE B C 1
ATOM 5181 O O . PHE B 1 321 ? -5.45700 77.29000 14.68300 1.000 66.46322 321 PHE B O 1
ATOM 5189 N N . ASP B 1 322 ? -5.56100 78.29500 16.70600 1.000 58.85806 322 ASP B N 1
ATOM 5190 C CA . ASP B 1 322 ? -6.96200 77.98000 16.97600 1.000 58.57793 322 ASP B CA 1
ATOM 5191 C C . ASP B 1 322 ? -7.73700 79.28900 17.07700 1.000 61.19873 322 ASP B C 1
ATOM 5192 O O . ASP B 1 322 ? -7.53800 80.05800 18.02500 1.000 65.03934 322 ASP B O 1
ATOM 5197 N N . SER B 1 323 ? -8.62000 79.54400 16.11300 1.000 63.62188 323 SER B N 1
ATOM 5198 C CA . SER B 1 323 ? -9.56900 80.64200 16.24700 1.000 64.76101 323 SER B CA 1
ATOM 5199 C C . SER B 1 323 ? -10.64300 80.26500 17.26300 1.000 62.60020 323 SER B C 1
ATOM 5200 O O . SER B 1 323 ? -11.16200 79.14400 17.22200 1.000 62.28165 323 SER B O 1
ATOM 5203 N N . PRO B 1 324 ? -11.03400 81.19100 18.14600 1.000 64.29214 324 PRO B N 1
ATOM 5204 C CA . PRO B 1 324 ? -11.98500 80.82300 19.21200 1.000 63.97319 324 PRO B CA 1
ATOM 5205 C C . PRO B 1 324 ? -13.32800 80.35200 18.68800 1.000 64.31885 324 PRO B C 1
ATOM 5206 O O . PRO B 1 324 ? -13.92200 79.43900 19.27800 1.000 68.15670 324 PRO B O 1
ATOM 5210 N N . GLY B 1 325 ? -13.82000 80.93500 17.59000 1.000 62.54754 325 GLY B N 1
ATOM 5211 C CA . GLY B 1 325 ? -15.13900 80.57400 17.09300 1.000 64.05445 325 GLY B CA 1
ATOM 5212 C C . GLY B 1 325 ? -15.26800 79.11400 16.70200 1.000 66.33481 325 GLY B C 1
ATOM 5213 O O . GLY B 1 325 ? -16.34800 78.52700 16.82700 1.000 64.09367 325 GLY B O 1
ATOM 5214 N N . HIS B 1 326 ? -14.17700 78.50200 16.24600 1.000 68.86979 326 HIS B N 1
ATOM 5215 C CA . HIS B 1 326 ? -14.20700 77.14500 15.72100 1.000 68.89197 326 HIS B CA 1
ATOM 5216 C C . HIS B 1 326 ? -13.84400 76.08200 16.74600 1.000 68.78312 326 HIS B C 1
ATOM 5217 O O . HIS B 1 326 ? -13.85600 74.89300 16.40900 1.000 72.33536 326 HIS B O 1
ATOM 5224 N N . VAL B 1 327 ? -13.53100 76.46200 17.98100 1.000 64.98441 327 VAL B N 1
ATOM 5225 C CA . VAL B 1 327 ? -13.04700 75.51700 18.97900 1.000 60.63130 327 VAL B CA 1
ATOM 5226 C C . VAL B 1 327 ? -14.18400 75.16800 19.93000 1.000 59.20979 327 VAL B C 1
ATOM 5227 O O . VAL B 1 327 ? -14.88400 76.05800 20.43700 1.000 55.56880 327 VAL B O 1
ATOM 5231 N N . LEU B 1 328 ? -14.39100 73.86700 20.13800 1.000 59.28646 328 LEU B N 1
ATOM 5232 C CA . LEU B 1 328 ? -15.21000 73.36900 21.23900 1.000 58.76053 328 LEU B CA 1
ATOM 5233 C C . LEU B 1 328 ? -16.65700 73.82700 21.11600 1.000 58.41527 328 LEU B C 1
ATOM 5234 O O . LEU B 1 328 ? -17.31900 74.13300 22.11700 1.000 58.08507 328 LEU B O 1
ATOM 5239 N N . ARG B 1 329 ? -17.15500 73.84900 19.87600 1.000 58.26913 329 ARG B N 1
ATOM 5240 C CA . ARG B 1 329 ? -18.41700 74.52300 19.57800 1.000 54.93156 329 ARG B CA 1
ATOM 5241 C C . ARG B 1 329 ? -19.60400 73.82800 20.22200 1.000 52.99460 329 ARG B C 1
ATOM 5242 O O . ARG B 1 329 ? -20.62400 74.47200 20.48900 1.000 56.03382 329 ARG B O 1
ATOM 5250 N N . GLY B 1 330 ? -19.49900 72.53400 20.48400 1.000 54.34433 330 GLY B N 1
ATOM 5251 C CA . GLY B 1 330 ? -20.61000 71.83400 21.09000 1.000 54.16317 330 GLY B CA 1
ATOM 5252 C C . GLY B 1 330 ? -20.60300 71.86100 22.60100 1.000 57.06469 330 GLY B C 1
ATOM 5253 O O . GLY B 1 330 ? -21.19600 70.98000 23.22800 1.000 58.92440 330 GLY B O 1
ATOM 5254 N N . LEU B 1 331 ? -19.94400 72.85700 23.19800 1.000 55.82390 331 LEU B N 1
ATOM 5255 C CA . LEU B 1 331 ? -19.89000 72.97900 24.65300 1.000 60.43844 331 LEU B CA 1
ATOM 5256 C C . LEU B 1 331 ? -21.13900 73.66300 25.18600 1.000 58.27747 331 LEU B C 1
ATOM 5257 O O . LEU B 1 331 ? -21.59900 74.65800 24.61500 1.000 57.67326 331 LEU B O 1
ATOM 5262 N N . LYS B 1 332 ? -21.67500 73.13800 26.31100 1.000 58.69824 332 LYS B N 1
ATOM 5263 C CA . LYS B 1 332 ? -22.69300 73.86500 27.07200 1.000 59.72136 332 LYS B CA 1
ATOM 5264 C C . LYS B 1 332 ? -22.21200 75.29700 27.26300 1.000 60.57764 332 LYS B C 1
ATOM 5265 O O . LYS B 1 332 ? -21.00500 75.53000 27.40900 1.000 60.02047 332 LYS B O 1
ATOM 5271 N N . PRO B 1 333 ? -23.11800 76.27900 27.27000 1.000 66.76597 333 PRO B N 1
ATOM 5272 C CA . PRO B 1 333 ? -22.68400 77.67500 27.46100 1.000 64.30220 333 PRO B CA 1
ATOM 5273 C C . PRO B 1 333 ? -21.97100 77.93900 28.77700 1.000 62.23231 333 PRO B C 1
ATOM 5274 O O . PRO B 1 333 ? -21.06300 78.78100 28.81900 1.000 62.71855 333 PRO B O 1
ATOM 5278 N N . GLU B 1 334 ? -22.33500 77.24600 29.84800 1.000 60.64717 334 GLU B N 1
ATOM 5279 C CA . GLU B 1 334 ? -21.68100 77.58500 31.13800 1.000 64.34215 334 GLU B CA 1
ATOM 5280 C C . GLU B 1 334 ? -20.26900 76.99700 31.13700 1.000 62.43512 334 GLU B C 1
ATOM 5281 O O . GLU B 1 334 ? -19.37300 77.62200 31.71400 1.000 58.44105 334 GLU B O 1
ATOM 5287 N N . ALA B 1 335 ? -20.09100 75.83200 30.51800 1.000 60.20572 335 ALA B N 1
ATOM 5288 C CA . ALA B 1 335 ? -18.74400 75.29000 30.40400 1.000 55.31617 335 ALA B CA 1
ATOM 5289 C C . ALA B 1 335 ? -17.90600 76.09900 29.42600 1.000 54.25615 335 ALA B C 1
ATOM 5290 O O . ALA B 1 335 ? -16.69900 76.26600 29.63400 1.000 50.29468 335 ALA B O 1
ATOM 5292 N N . ARG B 1 336 ? -18.51900 76.61800 28.36200 1.000 55.67345 336 ARG B N 1
ATOM 5293 C CA . ARG B 1 336 ? -17.76200 77.44200 27.42600 1.000 54.48182 336 ARG B CA 1
ATOM 5294 C C . ARG B 1 336 ? -17.32300 78.74800 28.08300 1.000 51.65612 336 ARG B C 1
ATOM 5295 O O . ARG B 1 336 ? -16.20700 79.22000 27.84400 1.000 46.19409 336 ARG B O 1
ATOM 5303 N N . ARG B 1 337 ? -18.18100 79.33400 28.92700 1.000 53.20929 337 ARG B N 1
ATOM 5304 C CA . ARG B 1 337 ? -17.78800 80.48900 29.73700 1.000 52.84390 337 ARG B CA 1
ATOM 5305 C C . ARG B 1 337 ? -16.51400 80.20500 30.52000 1.000 53.05119 337 ARG B C 1
ATOM 5306 O O . ARG B 1 337 ? -15.56500 80.99900 30.50800 1.000 52.10847 337 ARG B O 1
ATOM 5314 N N . LYS B 1 338 ? -16.48900 79.07400 31.20700 1.000 48.82522 338 LYS B N 1
ATOM 5315 C CA . LYS B 1 338 ? -15.34000 78.76300 32.08600 1.000 51.28679 338 LYS B CA 1
ATOM 5316 C C . LYS B 1 338 ? -14.05800 78.59400 31.28800 1.000 48.17361 338 LYS B C 1
ATOM 5317 O O . LYS B 1 338 ? -13.04000 79.16900 31.68500 1.000 50.18911 338 LYS B O 1
ATOM 5323 N N . ILE B 1 339 ? -14.12900 77.89200 30.17000 1.000 49.99455 339 ILE B N 1
ATOM 5324 C CA . ILE B 1 339 ? -12.91700 77.53400 29.46000 1.000 46.17848 339 ILE B CA 1
ATOM 5325 C C . ILE B 1 339 ? -12.38600 78.68700 28.63700 1.000 46.89898 339 ILE B C 1
ATOM 5326 O O . ILE B 1 339 ? -11.18400 78.72400 28.34200 1.000 48.03904 339 ILE B O 1
ATOM 5331 N N . PHE B 1 340 ? -13.24100 79.63800 28.27300 1.000 46.87971 340 PHE B N 1
ATOM 5332 C CA . PHE B 1 340 ? -12.84700 80.72900 27.39700 1.000 46.44792 340 PHE B CA 1
ATOM 5333 C C . PHE B 1 340 ? -12.57800 82.01500 28.15500 1.000 48.68308 340 PHE B C 1
ATOM 5334 O O . PHE B 1 340 ? -11.97000 82.93700 27.59200 1.000 47.12339 340 PHE B O 1
ATOM 5342 N N . TYR B 1 341 ? -12.99500 82.08900 29.41700 1.000 47.99831 341 TYR B N 1
ATOM 5343 C CA . TYR B 1 341 ? -12.91700 83.33600 30.15800 1.000 49.28846 341 TYR B CA 1
ATOM 5344 C C . TYR B 1 341 ? -12.68300 83.12400 31.65300 1.000 53.99632 341 TYR B C 1
ATOM 5345 O O . TYR B 1 341 ? -11.76300 83.71200 32.23500 1.000 54.10629 341 TYR B O 1
ATOM 5354 N N . GLU B 1 342 ? -13.50600 82.30000 32.29700 1.000 50.45839 342 GLU B N 1
ATOM 5355 C CA . GLU B 1 342 ? -13.60000 82.42200 33.74700 1.000 52.06675 342 GLU B CA 1
ATOM 5356 C C . GLU B 1 342 ? -12.49900 81.66100 34.47400 1.000 53.91348 342 GLU B C 1
ATOM 5357 O O . GLU B 1 342 ? -12.00600 82.12400 35.51100 1.000 51.44133 342 GLU B O 1
ATOM 5363 N N . ASN B 1 343 ? -12.11500 80.48400 33.97300 1.000 54.37457 343 ASN B N 1
ATOM 5364 C CA . ASN B 1 343 ? -11.00500 79.77800 34.59600 1.000 48.05688 343 ASN B CA 1
ATOM 5365 C C . ASN B 1 343 ? -9.78100 80.67900 34.67000 1.000 47.30072 343 ASN B C 1
ATOM 5366 O O . ASN B 1 343 ? -9.14100 80.79200 35.72100 1.000 48.29528 343 ASN B O 1
ATOM 5371 N N . ALA B 1 344 ? -9.46900 81.35900 33.56800 1.000 44.30314 344 ALA B N 1
ATOM 5372 C CA . ALA B 1 344 ? -8.25400 82.15500 33.48000 1.000 45.31318 344 ALA B CA 1
ATOM 5373 C C . ALA B 1 344 ? -8.40400 83.49100 34.18400 1.000 44.92077 344 ALA B C 1
ATOM 5374 O O . ALA B 1 344 ? -7.42700 84.01100 34.73700 1.000 45.64876 344 ALA B O 1
ATOM 5376 N N . LYS B 1 345 ? -9.60000 84.07400 34.14700 1.000 46.48152 345 LYS B N 1
ATOM 5377 C CA . LYS B 1 345 ? -9.84000 85.29000 34.91100 1.000 47.17336 345 LYS B CA 1
ATOM 5378 C C . LYS B 1 345 ? -9.59900 85.04600 36.39600 1.000 47.56244 345 LYS B C 1
ATOM 5379 O O . LYS B 1 345 ? -9.00900 85.88700 37.08200 1.000 44.52146 345 LYS B O 1
ATOM 5385 N N . GLN B 1 346 ? -10.03500 83.89000 36.90300 1.000 48.56725 346 GLN B N 1
ATOM 5386 C CA . GLN B 1 346 ? -9.77200 83.53900 38.29500 1.000 51.32498 346 GLN B CA 1
ATOM 5387 C C . GLN B 1 346 ? -8.30100 83.20800 38.50100 1.000 53.40723 346 GLN B C 1
ATOM 5388 O O . GLN B 1 346 ? -7.65700 83.74300 39.41400 1.000 54.55975 346 GLN B O 1
ATOM 5394 N N . LEU B 1 347 ? -7.74800 82.33900 37.64300 1.000 46.61224 347 LEU B N 1
ATOM 5395 C CA . LEU B 1 347 ? -6.36900 81.89900 37.82300 1.000 46.89253 347 LEU B CA 1
ATOM 5396 C C . LEU B 1 347 ? -5.40000 83.08000 37.83700 1.000 46.92413 347 LEU B C 1
ATOM 5397 O O . LEU B 1 347 ? -4.49400 83.13700 38.67100 1.000 47.79738 347 LEU B O 1
ATOM 5402 N N . TYR B 1 348 ? -5.56400 84.03400 36.93600 1.000 47.69982 348 TYR B N 1
ATOM 5403 C CA . TYR B 1 348 ? -4.63900 85.15700 36.91300 1.000 45.37205 348 TYR B CA 1
ATOM 5404 C C . TYR B 1 348 ? -5.14600 86.36400 37.69500 1.000 46.50975 348 TYR B C 1
ATOM 5405 O O . TYR B 1 348 ? -4.46000 87.38900 37.73200 1.000 47.80207 348 TYR B O 1
ATOM 5414 N N . ARG B 1 349 ? -6.31400 86.26500 38.32800 1.000 48.54038 349 ARG B N 1
ATOM 5415 C CA . ARG B 1 349 ? -6.88600 87.34900 39.12900 1.000 48.05045 349 ARG B CA 1
ATOM 5416 C C . ARG B 1 349 ? -6.95400 88.66500 38.34900 1.000 49.71259 349 ARG B C 1
ATOM 5417 O O . ARG B 1 349 ? -6.37600 89.68700 38.73300 1.000 53.47993 349 ARG B O 1
ATOM 5425 N N . LEU B 1 350 ? -7.70600 88.63800 37.25500 1.000 51.57347 350 LEU B N 1
ATOM 5426 C CA . LEU B 1 350 ? -7.74100 89.76500 36.33300 1.000 55.74950 350 LEU B CA 1
ATOM 5427 C C . LEU B 1 350 ? -8.95600 90.65900 36.58500 1.000 57.52765 350 LEU B C 1
ATOM 5428 O O . LEU B 1 350 ? -10.00000 90.20200 37.06000 1.000 56.65815 350 LEU B O 1
ATOM 5433 N N . ASP B 1 351 ? -8.80000 91.94600 36.23400 1.000 62.70130 351 ASP B N 1
ATOM 5434 C CA . ASP B 1 351 ? -9.85100 92.99600 36.39100 1.000 65.36364 351 ASP B CA 1
ATOM 5435 C C . ASP B 1 351 ? -9.45400 93.89400 37.57500 1.000 71.57606 351 ASP B C 1
ATOM 5436 O O . ASP B 1 351 ? -8.93200 94.97500 37.34400 1.000 69.73760 351 ASP B O 1
ATOM 5442 N N . LYS C 1 5 ? 57.46900 54.15800 56.59900 1.000 65.44516 5 LYS D N 1
ATOM 5443 C CA . LYS C 1 5 ? 57.57400 53.22400 55.48100 1.000 60.00246 5 LYS D CA 1
ATOM 5444 C C . LYS C 1 5 ? 56.43800 53.41000 54.46100 1.000 60.66554 5 LYS D C 1
ATOM 5445 O O . LYS C 1 5 ? 56.64400 54.05800 53.43400 1.000 57.94813 5 LYS D O 1
ATOM 5451 N N . ILE C 1 6 ? 55.24800 52.86500 54.72700 1.000 55.50429 6 ILE D N 1
ATOM 5452 C CA . ILE C 1 6 ? 54.22600 52.71100 53.69100 1.000 55.71444 6 ILE D CA 1
ATOM 5453 C C . ILE C 1 6 ? 52.85200 53.13000 54.20500 1.000 56.30430 6 ILE D C 1
ATOM 5454 O O . ILE C 1 6 ? 52.39600 52.64400 55.24800 1.000 58.60150 6 ILE D O 1
ATOM 5459 N N . ILE C 1 7 ? 52.17500 53.99700 53.44500 1.000 53.10265 7 ILE D N 1
ATOM 5460 C CA . ILE C 1 7 ? 50.75600 54.30900 53.61700 1.000 46.99292 7 ILE D CA 1
ATOM 5461 C C . ILE C 1 7 ? 50.01400 53.88800 52.34900 1.000 50.22944 7 ILE D C 1
ATOM 5462 O O . ILE C 1 7 ? 50.41100 54.25900 51.23600 1.000 46.77167 7 ILE D O 1
ATOM 5467 N N . ASP C 1 8 ? 48.96100 53.08500 52.53200 1.000 48.76919 8 ASP D N 1
ATOM 5468 C CA . ASP C 1 8 ? 48.09700 52.62800 51.41400 1.000 46.02019 8 ASP D CA 1
ATOM 5469 C C . ASP C 1 8 ? 46.84400 53.49000 51.45600 1.000 45.69051 8 ASP D C 1
ATOM 5470 O O . ASP C 1 8 ? 46.17700 53.50300 52.49000 1.000 45.13757 8 ASP D O 1
ATOM 5475 N N . VAL C 1 9 ? 46.50600 54.12500 50.34300 1.000 45.78868 9 VAL D N 1
ATOM 5476 C CA . VAL C 1 9 ? 45.43100 55.11700 50.35800 1.000 43.42719 9 VAL D CA 1
ATOM 5477 C C . VAL C 1 9 ? 44.13600 54.60000 49.74500 1.000 39.36875 9 VAL D C 1
ATOM 5478 O O . VAL C 1 9 ? 43.24300 55.39900 49.48600 1.000 42.01750 9 VAL D O 1
ATOM 5482 N N . ASP C 1 10 ? 43.99500 53.28700 49.52300 1.000 42.49610 10 ASP D N 1
ATOM 5483 C CA . ASP C 1 10 ? 42.75100 52.77200 48.92700 1.000 43.54867 10 ASP D CA 1
ATOM 5484 C C . ASP C 1 10 ? 42.64500 51.27300 49.21400 1.000 46.50577 10 ASP D C 1
ATOM 5485 O O . ASP C 1 10 ? 43.19200 50.46000 48.46400 1.000 48.24350 10 ASP D O 1
ATOM 5490 N N . VAL C 1 11 ? 41.89800 50.92300 50.26000 1.000 43.85985 11 VAL D N 1
ATOM 5491 C CA . VAL C 1 11 ? 41.76200 49.54600 50.71900 1.000 44.82385 11 VAL D CA 1
ATOM 5492 C C . VAL C 1 11 ? 40.27600 49.24200 50.87100 1.000 45.69872 11 VAL D C 1
ATOM 5493 O O . VAL C 1 11 ? 39.57700 49.92000 51.63500 1.000 45.78092 11 VAL D O 1
ATOM 5497 N N . HIS C 1 12 ? 39.79600 48.21000 50.18500 1.000 45.51267 12 HIS D N 1
ATOM 5498 C CA . HIS C 1 12 ? 38.35300 47.96500 50.09500 1.000 45.98630 12 HIS D CA 1
ATOM 5499 C C . HIS C 1 12 ? 37.88500 46.97400 51.15500 1.000 47.97956 12 HIS D C 1
ATOM 5500 O O . HIS C 1 12 ? 37.80700 45.76200 50.92800 1.000 46.68347 12 HIS D O 1
ATOM 5507 N N . ASN C 1 13 ? 37.54100 47.51800 52.31800 1.000 47.47389 13 ASN D N 1
ATOM 5508 C CA . ASN C 1 13 ? 36.82700 46.75100 53.32400 1.000 45.15961 13 ASN D CA 1
ATOM 5509 C C . ASN C 1 13 ? 35.42200 46.46000 52.82500 1.000 45.07821 13 ASN D C 1
ATOM 5510 O O . ASN C 1 13 ? 34.75200 47.34400 52.28600 1.000 50.64978 13 ASN D O 1
ATOM 5515 N N . GLU C 1 14 ? 34.98400 45.22400 52.97600 1.000 45.07834 14 GLU D N 1
ATOM 5516 C CA . GLU C 1 14 ? 33.65800 44.82700 52.54600 1.000 50.74747 14 GLU D CA 1
ATOM 5517 C C . GLU C 1 14 ? 32.82000 44.44200 53.76500 1.000 53.41126 14 GLU D C 1
ATOM 5518 O O . GLU C 1 14 ? 33.28200 44.47000 54.91300 1.000 56.04240 14 GLU D O 1
ATOM 5524 N N . GLN C 1 15 ? 31.56900 44.08400 53.50800 1.000 48.26740 15 GLN D N 1
ATOM 5525 C CA . GLN C 1 15 ? 30.67400 43.71700 54.58800 1.000 51.26748 15 GLN D CA 1
ATOM 5526 C C . GLN C 1 15 ? 29.36900 43.26000 53.97100 1.000 55.80065 15 GLN D C 1
ATOM 5527 O O . GLN C 1 15 ? 29.01700 43.65000 52.85000 1.000 52.15467 15 GLN D O 1
ATOM 5533 N N . ASP C 1 16 ? 28.65100 42.43100 54.72300 1.000 55.64562 16 ASP D N 1
ATOM 5534 C CA . ASP C 1 16 ? 27.34100 41.99900 54.27200 1.000 55.43608 16 ASP D CA 1
ATOM 5535 C C . ASP C 1 16 ? 26.36300 43.16900 54.32400 1.000 50.87793 16 ASP D C 1
ATOM 5536 O O . ASP C 1 16 ? 26.52000 44.11100 55.10300 1.000 48.28624 16 ASP D O 1
ATOM 5541 N N . ASP C 1 17 ? 25.35800 43.12200 53.45600 1.000 54.95362 17 ASP D N 1
ATOM 5542 C CA . ASP C 1 17 ? 24.39600 44.21400 53.42100 1.000 55.22456 17 ASP D CA 1
ATOM 5543 C C . ASP C 1 17 ? 23.69800 44.35800 54.76800 1.000 55.51544 17 ASP D C 1
ATOM 5544 O O . ASP C 1 17 ? 23.59700 45.46200 55.31800 1.000 51.94952 17 ASP D O 1
ATOM 5549 N N . ARG C 1 18 ? 23.21700 43.23700 55.31600 1.000 55.06963 18 ARG D N 1
ATOM 5550 C CA . ARG C 1 18 ? 22.55000 43.23900 56.61100 1.000 52.71584 18 ARG D CA 1
ATOM 5551 C C . ARG C 1 18 ? 23.40700 43.87000 57.70200 1.000 52.89108 18 ARG D C 1
ATOM 5552 O O . ARG C 1 18 ? 22.86400 44.28800 58.73200 1.000 48.80477 18 ARG D O 1
ATOM 5560 N N . ALA C 1 19 ? 24.72800 43.95600 57.50000 1.000 50.64022 19 ALA D N 1
ATOM 5561 C CA . ALA C 1 19 ? 25.60900 44.54100 58.50900 1.000 50.17109 19 ALA D CA 1
ATOM 5562 C C . ALA C 1 19 ? 25.26100 45.99300 58.84400 1.000 49.69385 19 ALA D C 1
ATOM 5563 O O . ALA C 1 19 ? 25.70500 46.49300 59.88300 1.000 52.47270 19 ALA D O 1
ATOM 5565 N N . LEU C 1 20 ? 24.50300 46.68600 57.98700 1.000 48.41817 20 LEU D N 1
ATOM 5566 C CA . LEU C 1 20 ? 24.10600 48.07200 58.22200 1.000 48.77156 20 LEU D CA 1
ATOM 5567 C C . LEU C 1 20 ? 22.77300 48.21200 58.95700 1.000 48.49788 20 LEU D C 1
ATOM 5568 O O . LEU C 1 20 ? 22.39900 49.33400 59.32300 1.000 46.71754 20 LEU D O 1
ATOM 5573 N N . LEU C 1 21 ? 22.03500 47.12100 59.15100 1.000 47.04944 21 LEU D N 1
ATOM 5574 C CA . LEU C 1 21 ? 20.72400 47.21200 59.78500 1.000 51.73482 21 LEU D CA 1
ATOM 5575 C C . LEU C 1 21 ? 20.74400 47.95300 61.11300 1.000 49.04574 21 LEU D C 1
ATOM 5576 O O . LEU C 1 21 ? 19.82900 48.75600 61.34900 1.000 51.90503 21 LEU D O 1
ATOM 5581 N N . PRO C 1 22 ? 21.71900 47.75100 62.00300 1.000 51.48310 22 PRO D N 1
ATOM 5582 C CA . PRO C 1 22 ? 21.70900 48.48500 63.27600 1.000 51.03777 22 PRO D CA 1
ATOM 5583 C C . PRO C 1 22 ? 21.89400 49.97500 63.11000 1.000 51.83201 22 PRO D C 1
ATOM 5584 O O . PRO C 1 22 ? 21.81800 50.69900 64.11400 1.000 52.50398 22 PRO D O 1
ATOM 5588 N N . TYR C 1 23 ? 22.15500 50.45700 61.89100 1.000 50.04210 23 TYR D N 1
ATOM 5589 C CA . TYR C 1 23 ? 22.48700 51.86100 61.67100 1.000 44.72720 23 TYR D CA 1
ATOM 5590 C C . TYR C 1 23 ? 21.54300 52.54100 60.69300 1.000 44.04357 23 TYR D C 1
ATOM 5591 O O . TYR C 1 23 ? 21.78000 53.69700 60.32700 1.000 45.85995 23 TYR D O 1
ATOM 5600 N N . LEU C 1 24 ? 20.47700 51.87100 60.27000 1.000 46.12485 24 LEU D N 1
ATOM 5601 C CA . LEU C 1 24 ? 19.53500 52.41200 59.29700 1.000 48.21147 24 LEU D CA 1
ATOM 5602 C C . LEU C 1 24 ? 18.23400 52.78900 59.98800 1.000 44.49954 24 LEU D C 1
ATOM 5603 O O . LEU C 1 24 ? 17.67700 51.98500 60.74300 1.000 46.32723 24 LEU D O 1
ATOM 5608 N N . GLN C 1 25 ? 17.74900 54.00000 59.72400 1.000 42.98762 25 GLN D N 1
ATOM 5609 C CA . GLN C 1 25 ? 16.40700 54.35100 60.16400 1.000 53.28666 25 GLN D CA 1
ATOM 5610 C C . GLN C 1 25 ? 15.35900 53.75300 59.23100 1.000 52.28905 25 GLN D C 1
ATOM 5611 O O . GLN C 1 25 ? 15.64900 53.33200 58.10700 1.000 50.45116 25 GLN D O 1
ATOM 5617 N N . GLU C 1 26 ? 14.12500 53.72000 59.71000 1.000 50.22050 26 GLU D N 1
ATOM 5618 C CA . GLU C 1 26 ? 13.04500 53.30200 58.84200 1.000 54.28328 26 GLU D CA 1
ATOM 5619 C C . GLU C 1 26 ? 12.73300 54.41900 57.85000 1.000 54.31736 26 GLU D C 1
ATOM 5620 O O . GLU C 1 26 ? 12.92400 55.60100 58.15500 1.000 54.39074 26 GLU D O 1
ATOM 5626 N N . PRO C 1 27 ? 12.24300 54.07400 56.64900 1.000 49.77159 27 PRO D N 1
ATOM 5627 C CA . PRO C 1 27 ? 11.88200 52.73800 56.17200 1.000 50.98644 27 PRO D CA 1
ATOM 5628 C C . PRO C 1 27 ? 13.05300 51.95500 55.58100 1.000 52.13779 27 PRO D C 1
ATOM 5629 O O . PRO C 1 27 ? 12.95200 50.74400 55.39800 1.000 51.15753 27 PRO D O 1
ATOM 5633 N N . TRP C 1 28 ? 14.14800 52.64900 55.27000 1.000 48.85734 28 TRP D N 1
ATOM 5634 C CA . TRP C 1 28 ? 15.27900 51.99300 54.62300 1.000 50.55805 28 TRP D CA 1
ATOM 5635 C C . TRP C 1 28 ? 15.68800 50.71900 55.34100 1.000 48.70722 28 TRP D C 1
ATOM 5636 O O . TRP C 1 28 ? 16.12800 49.75700 54.70200 1.000 46.64562 28 TRP D O 1
ATOM 5647 N N . ARG C 1 29 ? 15.55900 50.69300 56.66400 1.000 49.64419 29 ARG D N 1
ATOM 5648 C CA . ARG C 1 29 ? 15.97900 49.51800 57.41600 1.000 52.46402 29 ARG D CA 1
ATOM 5649 C C . ARG C 1 29 ? 15.23500 48.28000 56.93800 1.000 50.42384 29 ARG D C 1
ATOM 5650 O O . ARG C 1 29 ? 15.85500 47.27000 56.58500 1.000 49.54424 29 ARG D O 1
ATOM 5658 N N . SER C 1 30 ? 13.89400 48.35500 56.91200 1.000 51.69499 30 SER D N 1
ATOM 5659 C CA . SER C 1 30 ? 13.06400 47.23900 56.46300 1.000 49.67278 30 SER D CA 1
ATOM 5660 C C . SER C 1 30 ? 13.45600 46.77500 55.07100 1.000 53.40985 30 SER D C 1
ATOM 5661 O O . SER C 1 30 ? 13.46200 45.57000 54.79000 1.000 55.40548 30 SER D O 1
ATOM 5664 N N . ARG C 1 31 ? 13.76700 47.72300 54.18100 1.000 51.38022 31 ARG D N 1
ATOM 5665 C CA . ARG C 1 31 ? 14.04900 47.38200 52.79100 1.000 54.37756 31 ARG D CA 1
ATOM 5666 C C . ARG C 1 31 ? 15.35200 46.61000 52.67200 1.000 53.44446 31 ARG D C 1
ATOM 5667 O O . ARG C 1 31 ? 15.40400 45.55200 52.03100 1.000 56.52317 31 ARG D O 1
ATOM 5675 N N . VAL C 1 32 ? 16.42200 47.13100 53.27600 1.000 51.73291 32 VAL D N 1
ATOM 5676 C CA . VAL C 1 32 ? 17.68300 46.39900 53.30200 1.000 49.82797 32 VAL D CA 1
ATOM 5677 C C . VAL C 1 32 ? 17.46100 45.01300 53.88800 1.000 53.40973 32 VAL D C 1
ATOM 5678 O O . VAL C 1 32 ? 17.99000 44.01300 53.38400 1.000 53.99451 32 VAL D O 1
ATOM 5682 N N . ALA C 1 33 ? 16.65500 44.92700 54.95300 1.000 53.66292 33 ALA D N 1
ATOM 5683 C CA . ALA C 1 33 ? 16.43500 43.63800 55.60100 1.000 53.26702 33 ALA D CA 1
ATOM 5684 C C . ALA C 1 33 ? 15.72000 42.66800 54.67500 1.000 54.32716 33 ALA D C 1
ATOM 5685 O O . ALA C 1 33 ? 16.00100 41.46300 54.70500 1.000 52.78020 33 ALA D O 1
ATOM 5687 N N . ALA C 1 34 ? 14.87200 43.18900 53.80000 1.000 54.30323 34 ALA D N 1
ATOM 5688 C CA . ALA C 1 34 ? 14.07000 42.30000 52.93800 1.000 56.70101 34 ALA D CA 1
ATOM 5689 C C . ALA C 1 34 ? 14.77100 42.01200 51.61400 1.000 60.23060 34 ALA D C 1
ATOM 5690 O O . ALA C 1 34 ? 14.56400 40.92100 51.08000 1.000 64.51297 34 ALA D O 1
ATOM 5692 N N . SER C 1 35 ? 15.59400 42.93400 51.12300 1.000 59.15224 35 SER D N 1
ATOM 5693 C CA . SER C 1 35 ? 16.15200 42.75900 49.76100 1.000 57.42177 35 SER D CA 1
ATOM 5694 C C . SER C 1 35 ? 17.63500 43.10800 49.70800 1.000 58.28589 35 SER D C 1
ATOM 5695 O O . SER C 1 35 ? 18.22200 42.98900 48.62700 1.000 60.25947 35 SER D O 1
ATOM 5698 N N . GLY C 1 36 ? 18.21000 43.53600 50.82200 1.000 52.88006 36 GLY D N 1
ATOM 5699 C CA . GLY C 1 36 ? 19.61200 43.97500 50.79200 1.000 51.87284 36 GLY D CA 1
ATOM 5700 C C . GLY C 1 36 ? 19.74100 45.33500 50.13300 1.000 53.82781 36 GLY D C 1
ATOM 5701 O O . GLY C 1 36 ? 18.71300 45.92200 49.77900 1.000 52.10068 36 GLY D O 1
ATOM 5702 N N . ILE C 1 37 ? 20.97200 45.81500 49.97700 1.000 51.01318 37 ILE D N 1
ATOM 5703 C CA . ILE C 1 37 ? 21.16500 47.12700 49.37600 1.000 48.93952 37 ILE D CA 1
ATOM 5704 C C . ILE C 1 37 ? 20.91700 47.03000 47.88200 1.000 51.82949 37 ILE D C 1
ATOM 5705 O O . ILE C 1 37 ? 21.50600 46.18400 47.19500 1.000 54.50736 37 ILE D O 1
ATOM 5710 N N . GLY C 1 38 ? 20.05400 47.89700 47.36800 1.000 45.20051 38 GLY D N 1
ATOM 5711 C CA . GLY C 1 38 ? 19.85700 47.93100 45.93400 1.000 50.53214 38 GLY D CA 1
ATOM 5712 C C . GLY C 1 38 ? 20.92500 48.71100 45.19200 1.000 47.18841 38 GLY D C 1
ATOM 5713 O O . GLY C 1 38 ? 20.66900 49.83100 44.73900 1.000 53.81011 38 GLY D O 1
ATOM 5714 N N . TYR C 1 39 ? 22.12600 48.15500 45.06600 1.000 40.74338 39 TYR D N 1
ATOM 5715 C CA . TYR C 1 39 ? 23.14100 48.80500 44.25300 1.000 46.04653 39 TYR D CA 1
ATOM 5716 C C . TYR C 1 39 ? 22.74700 48.74900 42.77700 1.000 46.70585 39 TYR D C 1
ATOM 5717 O O . TYR C 1 39 ? 22.11300 47.79600 42.31700 1.000 44.39735 39 TYR D O 1
ATOM 5726 N N . ALA C 1 40 ? 23.11500 49.78700 42.03200 1.000 45.04311 40 ALA D N 1
ATOM 5727 C CA . ALA C 1 40 ? 22.94600 49.80900 40.57200 1.000 45.27042 40 ALA D CA 1
ATOM 5728 C C . ALA C 1 40 ? 24.32800 49.61400 39.94200 1.000 45.48084 40 ALA D C 1
ATOM 5729 O O . ALA C 1 40 ? 25.04400 50.58000 39.67700 1.000 45.78169 40 ALA D O 1
ATOM 5731 N N . GLY C 1 41 ? 24.69900 48.35900 39.69700 1.000 39.71623 41 GLY D N 1
ATOM 5732 C CA . GLY C 1 41 ? 26.02100 48.06800 39.18000 1.000 43.66597 41 GLY D CA 1
ATOM 5733 C C . GLY C 1 41 ? 26.24000 48.59400 37.76900 1.000 45.37708 41 GLY D C 1
ATOM 5734 O O . GLY C 1 41 ? 25.31700 49.03900 37.07100 1.000 39.92188 41 GLY D O 1
ATOM 5735 N N . SER C 1 42 ? 27.51100 48.54100 37.34400 1.000 40.54416 42 SER D N 1
ATOM 5736 C CA . SER C 1 42 ? 27.85200 48.98300 35.99000 1.000 46.13226 42 SER D CA 1
ATOM 5737 C C . SER C 1 42 ? 27.20400 48.11000 34.91500 1.000 43.17545 42 SER D C 1
ATOM 5738 O O . SER C 1 42 ? 26.92800 48.59300 33.81100 1.000 37.51193 42 SER D O 1
ATOM 5741 N N . GLY C 1 43 ? 26.92800 46.83900 35.22300 1.000 43.81384 43 GLY D N 1
ATOM 5742 C CA . GLY C 1 43 ? 26.42600 45.90800 34.23500 1.000 37.93148 43 GLY D CA 1
ATOM 5743 C C . GLY C 1 43 ? 27.50000 45.22300 33.41200 1.000 41.48948 43 GLY D C 1
ATOM 5744 O O . GLY C 1 43 ? 27.17100 44.40500 32.54800 1.000 43.80036 43 GLY D O 1
ATOM 5745 N N . TYR C 1 44 ? 28.76900 45.52800 33.65400 1.000 43.50498 44 TYR D N 1
ATOM 5746 C CA . TYR C 1 44 ? 29.87800 44.90100 32.96300 1.000 42.72065 44 TYR D CA 1
ATOM 5747 C C . TYR C 1 44 ? 30.48200 43.83200 33.86000 1.000 50.70416 44 TYR D C 1
ATOM 5748 O O . TYR C 1 44 ? 30.86500 44.11200 35.00000 1.000 47.83160 44 TYR D O 1
ATOM 5757 N N . TYR C 1 45 ? 30.58100 42.61800 33.32700 1.000 59.02859 45 TYR D N 1
ATOM 5758 C CA . TYR C 1 45 ? 30.86500 41.41100 34.09300 1.000 61.86915 45 TYR D CA 1
ATOM 5759 C C . TYR C 1 45 ? 32.35200 41.08400 34.01500 1.000 63.03152 45 TYR D C 1
ATOM 5760 O O . TYR C 1 45 ? 32.88500 40.87300 32.92300 1.000 70.32556 45 TYR D O 1
ATOM 5769 N N . SER C 1 46 ? 33.02600 41.04400 35.16600 1.000 65.45996 46 SER D N 1
ATOM 5770 C CA . SER C 1 46 ? 34.43100 40.64300 35.07200 1.000 67.24423 46 SER D CA 1
ATOM 5771 C C . SER C 1 46 ? 34.57200 39.13800 35.26900 1.000 74.47828 46 SER D C 1
ATOM 5772 O O . SER C 1 46 ? 34.01700 38.59100 36.23500 1.000 72.95017 46 SER D O 1
ATOM 5775 N N . PRO C 1 47 ? 35.31900 38.45100 34.39000 1.000 75.34857 47 PRO D N 1
ATOM 5776 C CA . PRO C 1 47 ? 35.45000 36.98500 34.50700 1.000 75.80597 47 PRO D CA 1
ATOM 5777 C C . PRO C 1 47 ? 36.46200 36.51200 35.54000 1.000 78.01317 47 PRO D C 1
ATOM 5778 O O . PRO C 1 47 ? 36.43400 35.32300 35.88400 1.000 82.16776 47 PRO D O 1
ATOM 5782 N N . ILE C 1 48 ? 37.37400 37.37500 36.01200 1.000 78.48386 48 ILE D N 1
ATOM 5783 C CA . ILE C 1 48 ? 38.21000 37.03800 37.16700 1.000 82.22602 48 ILE D CA 1
ATOM 5784 C C . ILE C 1 48 ? 37.46300 37.20100 38.47700 1.000 85.31928 48 ILE D C 1
ATOM 5785 O O . ILE C 1 48 ? 38.00200 36.85400 39.54100 1.000 90.37878 48 ILE D O 1
ATOM 5790 N N . GLY C 1 49 ? 36.23200 37.71600 38.42100 1.000 82.67782 49 GLY D N 1
ATOM 5791 C CA . GLY C 1 49 ? 35.59200 38.26600 39.59800 1.000 86.50069 49 GLY D CA 1
ATOM 5792 C C . GLY C 1 49 ? 36.03600 39.70400 39.81500 1.000 85.96872 49 GLY D C 1
ATOM 5793 O O . GLY C 1 49 ? 36.41700 40.41600 38.88100 1.000 84.94455 49 GLY D O 1
ATOM 5794 N N . VAL C 1 50 ? 35.97900 40.13500 41.07300 1.000 88.61351 50 VAL D N 1
ATOM 5795 C CA . VAL C 1 50 ? 36.55600 41.40600 41.47300 1.000 85.13661 50 VAL D CA 1
ATOM 5796 C C . VAL C 1 50 ? 37.74300 41.22800 42.41800 1.000 81.35615 50 VAL D C 1
ATOM 5797 O O . VAL C 1 50 ? 38.64000 42.08100 42.42800 1.000 79.02108 50 VAL D O 1
ATOM 5801 N N . MET C 1 51 ? 37.80100 40.10100 43.10000 1.000 87.35890 51 MET D N 1
ATOM 5802 C CA . MET C 1 51 ? 38.87100 39.86400 44.05500 1.000 86.76686 51 MET D CA 1
ATOM 5803 C C . MET C 1 51 ? 40.08400 39.16800 43.48600 1.000 85.84940 51 MET D C 1
ATOM 5804 O O . MET C 1 51 ? 40.09700 38.76400 42.33200 1.000 82.43655 51 MET D O 1
ATOM 5806 N N . LYS C 1 52 ? 41.09800 39.00900 44.32100 1.000 89.24298 52 LYS D N 1
ATOM 5807 C CA . LYS C 1 52 ? 42.34200 38.38900 43.89400 1.000 86.39639 52 LYS D CA 1
ATOM 5808 C C . LYS C 1 52 ? 42.37500 36.93100 44.35600 1.000 94.26935 52 LYS D C 1
ATOM 5809 O O . LYS C 1 52 ? 41.33500 36.33100 44.66300 1.000 92.46793 52 LYS D O 1
ATOM 5815 N N . LYS C 1 53 ? 43.57200 36.36000 44.42300 1.000 95.62081 53 LYS D N 1
ATOM 5816 C CA . LYS C 1 53 ? 43.76800 34.97800 44.83100 1.000 97.83767 53 LYS D CA 1
ATOM 5817 C C . LYS C 1 53 ? 44.17700 34.93800 46.30000 1.000 96.72564 53 LYS D C 1
ATOM 5818 O O . LYS C 1 53 ? 45.16600 35.56800 46.69300 1.000 96.98616 53 LYS D O 1
ATOM 5820 N N . ASP C 1 54 ? 43.39700 34.21700 47.10600 1.000 96.34477 54 ASP D N 1
ATOM 5821 C CA . ASP C 1 54 ? 43.75600 33.92000 48.49000 1.000 99.19846 54 ASP D CA 1
ATOM 5822 C C . ASP C 1 54 ? 43.61200 35.12600 49.40700 1.000 94.90529 54 ASP D C 1
ATOM 5823 O O . ASP C 1 54 ? 44.54200 35.48300 50.13800 1.000 95.71981 54 ASP D O 1
ATOM 5828 N N . SER C 1 55 ? 42.44400 35.75700 49.37600 1.000 93.48964 55 SER D N 1
ATOM 5829 C CA . SER C 1 55 ? 42.12100 36.78800 50.35400 1.000 93.87365 55 SER D CA 1
ATOM 5830 C C . SER C 1 55 ? 40.70000 36.60500 50.87700 1.000 89.43893 55 SER D C 1
ATOM 5831 O O . SER C 1 55 ? 40.11600 37.55500 51.41800 1.000 86.51356 55 SER D O 1
ATOM 5834 N N . ILE C 1 56 ? 40.13100 35.41600 50.70300 1.000 88.68313 56 ILE D N 1
ATOM 5835 C CA . ILE C 1 56 ? 38.85200 35.07500 51.33500 1.000 86.00126 56 ILE D CA 1
ATOM 5836 C C . ILE C 1 56 ? 39.07800 34.88700 52.83000 1.000 88.39020 56 ILE D C 1
ATOM 5837 O O . ILE C 1 56 ? 40.00800 34.15900 53.22500 1.000 86.86527 56 ILE D O 1
ATOM 5842 N N . PRO C 1 57 ? 38.26200 35.49100 53.69000 1.000 86.24738 57 PRO D N 1
ATOM 5843 C CA . PRO C 1 57 ? 38.52300 35.42200 55.13400 1.000 84.15509 57 PRO D CA 1
ATOM 5844 C C . PRO C 1 57 ? 38.36200 34.00300 55.64900 1.000 86.94685 57 PRO D C 1
ATOM 5845 O O . PRO C 1 57 ? 37.72200 33.16200 54.99600 1.000 84.80323 57 PRO D O 1
ATOM 5849 N N . PRO C 1 58 ? 38.91800 33.70200 56.82700 1.000 87.65565 58 PRO D N 1
ATOM 5850 C CA . PRO C 1 58 ? 38.92900 32.30900 57.30100 1.000 82.22348 58 PRO D CA 1
ATOM 5851 C C . PRO C 1 58 ? 37.54700 31.74300 57.57800 1.000 86.82447 58 PRO D C 1
ATOM 5852 O O . PRO C 1 58 ? 37.38500 30.51700 57.56500 1.000 89.91246 58 PRO D O 1
ATOM 5856 N N . GLY C 1 59 ? 36.54600 32.58200 57.83000 1.000 84.68463 59 GLY D N 1
ATOM 5857 C CA . GLY C 1 59 ? 35.23200 32.07000 58.15900 1.000 85.76660 59 GLY D CA 1
ATOM 5858 C C . GLY C 1 59 ? 34.11900 32.62200 57.29500 1.000 92.69308 59 GLY D C 1
ATOM 5859 O O . GLY C 1 59 ? 33.12300 31.93400 57.04000 1.000 93.89430 59 GLY D O 1
ATOM 5860 N N . GLY C 1 60 ? 34.28900 33.85900 56.81800 1.000 93.60696 60 GLY D N 1
ATOM 5861 C CA . GLY C 1 60 ? 33.22200 34.59100 56.17400 1.000 91.61152 60 GLY D CA 1
ATOM 5862 C C . GLY C 1 60 ? 33.24500 34.51500 54.65200 1.000 91.41703 60 GLY D C 1
ATOM 5863 O O . GLY C 1 60 ? 34.05400 33.83400 54.02500 1.000 90.35865 60 GLY D O 1
ATOM 5864 N N . GLY C 1 61 ? 32.30200 35.23800 54.06000 1.000 85.35294 61 GLY D N 1
ATOM 5865 C CA . GLY C 1 61 ? 32.25800 35.36900 52.62300 1.000 82.96692 61 GLY D CA 1
ATOM 5866 C C . GLY C 1 61 ? 33.20600 36.44200 52.13100 1.000 81.44150 61 GLY D C 1
ATOM 5867 O O . GLY C 1 61 ? 34.42500 36.24400 52.13200 1.000 82.76599 61 GLY D O 1
ATOM 5868 N N . LYS C 1 62 ? 32.64800 37.59800 51.76700 1.000 74.18374 62 LYS D N 1
ATOM 5869 C CA . LYS C 1 62 ? 33.32500 38.60900 50.95300 1.000 72.01592 62 LYS D CA 1
ATOM 5870 C C . LYS C 1 62 ? 34.79600 38.78200 51.31500 1.000 72.52889 62 LYS D C 1
ATOM 5871 O O . LYS C 1 62 ? 35.15600 38.93100 52.48800 1.000 65.65961 62 LYS D O 1
ATOM 5877 N N . ALA C 1 63 ? 35.61900 38.87000 50.28800 1.000 75.86427 63 ALA D N 1
ATOM 5878 C CA . ALA C 1 63 ? 37.01300 39.14300 50.52300 1.000 76.29156 63 ALA D CA 1
ATOM 5879 C C . ALA C 1 63 ? 37.12600 40.55100 51.02700 1.000 67.96594 63 ALA D C 1
ATOM 5880 O O . ALA C 1 63 ? 36.49600 41.45400 50.49900 1.000 65.09959 63 ALA D O 1
ATOM 5882 N N . GLY C 1 64 ? 37.94000 40.73900 52.04000 1.000 63.87415 64 GLY D N 1
ATOM 5883 C CA . GLY C 1 64 ? 38.10000 42.03300 52.66500 1.000 55.20753 64 GLY D CA 1
ATOM 5884 C C . GLY C 1 64 ? 37.07800 42.36100 53.72600 1.000 59.72977 64 GLY D C 1
ATOM 5885 O O . GLY C 1 64 ? 37.06300 43.50300 54.21300 1.000 54.44344 64 GLY D O 1
ATOM 5886 N N . SER C 1 65 ? 36.24000 41.39300 54.12000 1.000 62.71172 65 SER D N 1
ATOM 5887 C CA . SER C 1 65 ? 35.17400 41.61900 55.09300 1.000 60.64761 65 SER D CA 1
ATOM 5888 C C . SER C 1 65 ? 35.55800 41.28700 56.53400 1.000 63.29692 65 SER D C 1
ATOM 5889 O O . SER C 1 65 ? 34.78100 41.60100 57.44300 1.000 62.37049 65 SER D O 1
ATOM 5892 N N . ASP C 1 66 ? 36.72500 40.68200 56.77600 1.000 66.71038 66 ASP D N 1
ATOM 5893 C CA . ASP C 1 66 ? 37.16200 40.34000 58.13200 1.000 66.05737 66 ASP D CA 1
ATOM 5894 C C . ASP C 1 66 ? 38.29800 41.25700 58.56900 1.000 66.55569 66 ASP D C 1
ATOM 5895 O O . ASP C 1 66 ? 39.40000 41.17600 58.00000 1.000 70.08549 66 ASP D O 1
ATOM 5900 N N . PRO C 1 67 ? 38.09000 42.14900 59.54900 1.000 62.84166 67 PRO D N 1
ATOM 5901 C CA . PRO C 1 67 ? 39.20400 42.99600 60.01000 1.000 62.58580 67 PRO D CA 1
ATOM 5902 C C . PRO C 1 67 ? 40.42600 42.21400 60.45100 1.000 68.82526 67 PRO D C 1
ATOM 5903 O O . PRO C 1 67 ? 41.55500 42.64300 60.18400 1.000 69.91196 67 PRO D O 1
ATOM 5907 N N . ASP C 1 68 ? 40.23500 41.08300 61.13200 1.000 73.64348 68 ASP D N 1
ATOM 5908 C CA . ASP C 1 68 ? 41.37200 40.27600 61.57000 1.000 73.04619 68 ASP D CA 1
ATOM 5909 C C . ASP C 1 68 ? 42.15600 39.74600 60.37100 1.000 72.53432 68 ASP D C 1
ATOM 5910 O O . ASP C 1 68 ? 43.36900 39.96700 60.25600 1.000 67.58702 68 ASP D O 1
ATOM 5915 N N . TYR C 1 69 ? 41.46900 39.04600 59.45900 1.000 68.67078 69 TYR D N 1
ATOM 5916 C CA . TYR C 1 69 ? 42.12200 38.53300 58.26000 1.000 72.13420 69 TYR D CA 1
ATOM 5917 C C . TYR C 1 69 ? 42.77400 39.64400 57.44300 1.000 76.38735 69 TYR D C 1
ATOM 5918 O O . TYR C 1 69 ? 43.71400 39.36900 56.68400 1.000 72.71229 69 TYR D O 1
ATOM 5927 N N . MET C 1 70 ? 42.30000 40.88900 57.57900 1.000 72.26568 70 MET D N 1
ATOM 5928 C CA . MET C 1 70 ? 42.96300 42.00900 56.92000 1.000 71.27071 70 MET D CA 1
ATOM 5929 C C . MET C 1 70 ? 44.16300 42.50800 57.71000 1.000 69.61887 70 MET D C 1
ATOM 5930 O O . MET C 1 70 ? 45.12600 43.00800 57.11800 1.000 70.44932 70 MET D O 1
ATOM 5935 N N . ILE C 1 71 ? 44.13300 42.39500 59.03700 1.000 70.32593 71 ILE D N 1
ATOM 5936 C CA . ILE C 1 71 ? 45.27500 42.88400 59.79900 1.000 73.84281 71 ILE D CA 1
ATOM 5937 C C . ILE C 1 71 ? 46.47000 41.95800 59.62700 1.000 75.32120 71 ILE D C 1
ATOM 5938 O O . ILE C 1 71 ? 47.62500 42.40500 59.66700 1.000 76.59591 71 ILE D O 1
ATOM 5943 N N . LYS C 1 72 ? 46.22100 40.66400 59.41700 1.000 72.09630 72 LYS D N 1
ATOM 5944 C CA . LYS C 1 72 ? 47.30600 39.73700 59.11900 1.000 76.28411 72 LYS D CA 1
ATOM 5945 C C . LYS C 1 72 ? 47.76400 39.87700 57.66800 1.000 74.58981 72 LYS D C 1
ATOM 5946 O O . LYS C 1 72 ? 48.90900 40.25800 57.40400 1.000 71.83849 72 LYS D O 1
ATOM 5952 N N . GLN C 1 73 ? 46.86100 39.60600 56.71500 1.000 73.34008 73 GLN D N 1
ATOM 5953 C CA . GLN C 1 73 ? 47.25200 39.48500 55.31000 1.000 75.50843 73 GLN D CA 1
ATOM 5954 C C . GLN C 1 73 ? 47.82000 40.79100 54.75300 1.000 74.10886 73 GLN D C 1
ATOM 5955 O O . GLN C 1 73 ? 48.75600 40.77100 53.94200 1.000 72.98221 73 GLN D O 1
ATOM 5961 N N . LEU C 1 74 ? 47.27400 41.93500 55.16900 1.000 72.29582 74 LEU D N 1
ATOM 5962 C CA . LEU C 1 74 ? 47.63100 43.21800 54.57300 1.000 71.64392 74 LEU D CA 1
ATOM 5963 C C . LEU C 1 74 ? 48.43800 44.10100 55.51600 1.000 69.97249 74 LEU D C 1
ATOM 5964 O O . LEU C 1 74 ? 49.58500 44.44000 55.21300 1.000 71.02983 74 LEU D O 1
ATOM 5969 N N . ILE C 1 75 ? 47.87100 44.48400 56.66200 1.000 71.67284 75 ILE D N 1
ATOM 5970 C CA . ILE C 1 75 ? 48.51600 45.48000 57.51400 1.000 69.36676 75 ILE D CA 1
ATOM 5971 C C . ILE C 1 75 ? 49.90000 45.01400 57.95100 1.000 73.03168 75 ILE D C 1
ATOM 5972 O O . ILE C 1 75 ? 50.84300 45.81300 58.02000 1.000 73.39059 75 ILE D O 1
ATOM 5977 N N . GLU C 1 76 ? 50.04300 43.72800 58.27900 1.000 75.64533 76 GLU D N 1
ATOM 5978 C CA . GLU C 1 76 ? 51.34900 43.18400 58.63900 1.000 75.47570 76 GLU D CA 1
ATOM 5979 C C . GLU C 1 76 ? 52.06100 42.55800 57.44200 1.000 77.74489 76 GLU D C 1
ATOM 5980 O O . GLU C 1 76 ? 53.25300 42.81400 57.22800 1.000 79.00625 76 GLU D O 1
ATOM 5986 N N . GLY C 1 77 ? 51.34200 41.69600 56.71600 1.000 73.81505 77 GLY D N 1
ATOM 5987 C CA . GLY C 1 77 ? 51.92000 41.08400 55.50600 1.000 73.17001 77 GLY D CA 1
ATOM 5988 C C . GLY C 1 77 ? 52.82100 42.09100 54.83800 1.000 76.16555 77 GLY D C 1
ATOM 5989 O O . GLY C 1 77 ? 53.95500 41.73200 54.49300 1.000 76.72486 77 GLY D O 1
ATOM 5990 N N . TYR C 1 78 ? 52.36800 43.32700 54.66800 1.000 75.39431 78 TYR D N 1
ATOM 5991 C CA . TYR C 1 78 ? 53.15900 44.30300 53.92500 1.000 69.71639 78 TYR D CA 1
ATOM 5992 C C . TYR C 1 78 ? 53.67600 45.44100 54.76500 1.000 71.02974 78 TYR D C 1
ATOM 5993 O O . TYR C 1 78 ? 54.15300 46.42800 54.23400 1.000 71.78083 78 TYR D O 1
ATOM 6002 N N . ASN C 1 79 ? 53.58100 45.31800 56.07100 1.000 72.90766 79 ASN D N 1
ATOM 6003 C CA . ASN C 1 79 ? 54.15900 46.32000 56.95900 1.000 74.96502 79 ASN D CA 1
ATOM 6004 C C . ASN C 1 79 ? 53.68600 47.73200 56.71500 1.000 71.62624 79 ASN D C 1
ATOM 6005 O O . ASN C 1 79 ? 54.48200 48.63700 56.51700 1.000 68.80797 79 ASN D O 1
ATOM 6010 N N . LEU C 1 80 ? 52.38600 47.93100 56.78700 1.000 72.79913 80 LEU D N 1
ATOM 6011 C CA . LEU C 1 80 ? 51.82600 49.23300 56.49600 1.000 68.12591 80 LEU D CA 1
ATOM 6012 C C . LEU C 1 80 ? 51.64800 50.12300 57.69400 1.000 58.86243 80 LEU D C 1
ATOM 6013 O O . LEU C 1 80 ? 51.02000 49.73900 58.66000 1.000 59.20686 80 LEU D O 1
ATOM 6018 N N . ASP C 1 81 ? 52.22400 51.30400 57.64800 1.000 59.98294 81 ASP D N 1
ATOM 6019 C CA . ASP C 1 81 ? 51.96600 52.27000 58.70700 1.000 58.34381 81 ASP D CA 1
ATOM 6020 C C . ASP C 1 81 ? 50.49200 52.67100 58.75100 1.000 59.76996 81 ASP D C 1
ATOM 6021 O O . ASP C 1 81 ? 49.89500 52.71800 59.83100 1.000 57.73296 81 ASP D O 1
ATOM 6026 N N . TYR C 1 82 ? 49.87500 52.93900 57.59600 1.000 59.29833 82 TYR D N 1
ATOM 6027 C CA . TYR C 1 82 ? 48.46000 53.30100 57.57400 1.000 52.99590 82 TYR D CA 1
ATOM 6028 C C . TYR C 1 82 ? 47.77300 52.73000 56.34100 1.000 54.23052 82 TYR D C 1
ATOM 6029 O O . TYR C 1 82 ? 48.39900 52.53000 55.29600 1.000 52.71906 82 TYR D O 1
ATOM 6038 N N . ALA C 1 83 ? 46.46900 52.48200 56.47600 1.000 52.61236 83 ALA D N 1
ATOM 6039 C CA . ALA C 1 83 ? 45.61700 52.05200 55.37000 1.000 49.25423 83 ALA D CA 1
ATOM 6040 C C . ALA C 1 83 ? 44.33800 52.87200 55.41400 1.000 49.08319 83 ALA D C 1
ATOM 6041 O O . ALA C 1 83 ? 43.65100 52.88100 56.44500 1.000 44.03035 83 ALA D O 1
ATOM 6043 N N . VAL C 1 84 ? 44.02000 53.56100 54.31400 1.000 46.55263 84 VAL D N 1
ATOM 6044 C CA . VAL C 1 84 ? 42.77100 54.32000 54.20300 1.000 43.80305 84 VAL D CA 1
ATOM 6045 C C . VAL C 1 84 ? 41.69900 53.35600 53.71000 1.000 40.64489 84 VAL D C 1
ATOM 6046 O O . VAL C 1 84 ? 41.67300 52.97900 52.53700 1.000 41.19304 84 VAL D O 1
ATOM 6050 N N . LEU C 1 85 ? 40.82000 52.95100 54.61800 1.000 40.09028 85 LEU D N 1
ATOM 6051 C CA . LEU C 1 85 ? 39.69700 52.10300 54.25400 1.000 44.02828 85 LEU D CA 1
ATOM 6052 C C . LEU C 1 85 ? 38.66900 52.91300 53.48100 1.000 43.74592 85 LEU D C 1
ATOM 6053 O O . LEU C 1 85 ? 38.20200 53.95800 53.94900 1.000 47.50324 85 LEU D O 1
ATOM 6058 N N . THR C 1 86 ? 38.30100 52.42400 52.30500 1.000 43.13341 86 THR D N 1
ATOM 6059 C CA . THR C 1 86 ? 37.39700 53.15300 51.43900 1.000 39.64201 86 THR D CA 1
ATOM 6060 C C . THR C 1 86 ? 36.06100 52.45900 51.21800 1.000 38.78785 86 THR D C 1
ATOM 6061 O O . THR C 1 86 ? 35.13000 53.10900 50.72900 1.000 39.46908 86 THR D O 1
ATOM 6065 N N . GLY C 1 87 ? 35.92700 51.17600 51.56800 1.000 39.18744 87 GLY D N 1
ATOM 6066 C CA . GLY C 1 87 ? 34.63700 50.50700 51.38700 1.000 39.96032 87 GLY D CA 1
ATOM 6067 C C . GLY C 1 87 ? 34.21100 50.44500 49.91800 1.000 44.58698 87 GLY D C 1
ATOM 6068 O O . GLY C 1 87 ? 35.00900 50.63300 48.99200 1.000 47.23696 87 GLY D O 1
ATOM 6069 N N . VAL C 1 88 ? 32.92300 50.17300 49.70600 1.000 42.92450 88 VAL D N 1
ATOM 6070 C CA . VAL C 1 88 ? 32.39800 50.09600 48.34000 1.000 47.69138 88 VAL D CA 1
ATOM 6071 C C . VAL C 1 88 ? 31.07100 50.83500 48.21000 1.000 47.54707 88 VAL D C 1
ATOM 6072 O O . VAL C 1 88 ? 30.42600 50.77100 47.15600 1.000 40.55115 88 VAL D O 1
ATOM 6076 N N . VAL C 1 89 ? 30.66600 51.54800 49.27200 1.000 43.03586 89 VAL D N 1
ATOM 6077 C CA . VAL C 1 89 ? 29.29700 52.05900 49.39000 1.000 43.23633 89 VAL D CA 1
ATOM 6078 C C . VAL C 1 89 ? 29.07200 53.37500 48.64100 1.000 37.19307 89 VAL D C 1
ATOM 6079 O O . VAL C 1 89 ? 27.92200 53.70800 48.31700 1.000 34.37994 89 VAL D O 1
ATOM 6083 N N . TYR C 1 90 ? 30.13400 54.13900 48.37200 1.000 35.94017 90 TYR D N 1
ATOM 6084 C CA . TYR C 1 90 ? 30.01800 55.35200 47.57000 1.000 38.29131 90 TYR D CA 1
ATOM 6085 C C . TYR C 1 90 ? 29.44300 55.06000 46.17900 1.000 40.37954 90 TYR D C 1
ATOM 6086 O O . TYR C 1 90 ? 28.96600 55.98300 45.50300 1.000 37.69180 90 TYR D O 1
ATOM 6095 N N . ASN C 1 91 ? 29.46500 53.79300 45.74600 1.000 38.31745 91 ASN D N 1
ATOM 6096 C CA . ASN C 1 91 ? 28.89200 53.40800 44.45500 1.000 41.41909 91 ASN D CA 1
ATOM 6097 C C . ASN C 1 91 ? 27.39000 53.62200 44.40200 1.000 42.72403 91 ASN D C 1
ATOM 6098 O O . ASN C 1 91 ? 26.81800 53.64100 43.29500 1.000 39.92379 91 ASN D O 1
ATOM 6103 N N . ILE C 1 92 ? 26.76200 53.82100 45.56500 1.000 33.91780 92 ILE D N 1
ATOM 6104 C CA . ILE C 1 92 ? 25.32000 54.02700 45.66300 1.000 34.37679 92 ILE D CA 1
ATOM 6105 C C . ILE C 1 92 ? 24.86000 55.32300 45.00700 1.000 35.26575 92 ILE D C 1
ATOM 6106 O O . ILE C 1 92 ? 23.65100 55.53300 44.84200 1.000 33.90569 92 ILE D O 1
ATOM 6111 N N . SER C 1 93 ? 25.79000 56.20300 44.62900 1.000 37.13687 93 SER D N 1
ATOM 6112 C CA . SER C 1 93 ? 25.41600 57.41100 43.89900 1.000 36.73816 93 SER D CA 1
ATOM 6113 C C . SER C 1 93 ? 24.78300 57.10200 42.55100 1.000 38.25643 93 SER D C 1
ATOM 6114 O O . SER C 1 93 ? 24.20900 58.00800 41.93700 1.000 36.74909 93 SER D O 1
ATOM 6117 N N . SER C 1 94 ? 24.84700 55.85400 42.09000 1.000 37.05791 94 SER D N 1
ATOM 6118 C CA . SER C 1 94 ? 24.22200 55.51200 40.81800 1.000 40.16730 94 SER D CA 1
ATOM 6119 C C . SER C 1 94 ? 22.73400 55.21600 40.94800 1.000 39.71534 94 SER D C 1
ATOM 6120 O O . SER C 1 94 ? 22.06200 55.04800 39.91900 1.000 41.31361 94 SER D O 1
ATOM 6123 N N . THR C 1 95 ? 22.20600 55.14500 42.16500 1.000 32.28425 95 THR D N 1
ATOM 6124 C CA . THR C 1 95 ? 20.81900 54.74600 42.35900 1.000 35.93527 95 THR D CA 1
ATOM 6125 C C . THR C 1 95 ? 19.88900 55.95100 42.19800 1.000 36.80721 95 THR D C 1
ATOM 6126 O O . THR C 1 95 ? 20.33000 57.09900 42.15600 1.000 38.65835 95 THR D O 1
ATOM 6130 N N . HIS C 1 96 ? 18.58000 55.68100 42.09600 1.000 36.35215 96 HIS D N 1
ATOM 6131 C CA . HIS C 1 96 ? 17.61200 56.70200 41.69700 1.000 37.18438 96 HIS D CA 1
ATOM 6132 C C . HIS C 1 96 ? 17.07600 57.55300 42.85100 1.000 39.00412 96 HIS D C 1
ATOM 6133 O O . HIS C 1 96 ? 16.65500 58.69800 42.62100 1.000 38.43645 96 HIS D O 1
ATOM 6140 N N . ASP C 1 97 ? 17.03800 57.01700 44.07200 1.000 37.39496 97 ASP D N 1
ATOM 6141 C CA . ASP C 1 97 ? 16.38900 57.68500 45.19100 1.000 36.05892 97 ASP D CA 1
ATOM 6142 C C . ASP C 1 97 ? 17.44500 58.41000 46.01300 1.000 35.32541 97 ASP D C 1
ATOM 6143 O O . ASP C 1 97 ? 18.28900 57.75200 46.64300 1.000 33.71325 97 ASP D O 1
ATOM 6148 N N . PRO C 1 98 ? 17.47700 59.73600 46.00300 1.000 36.79768 98 PRO D N 1
ATOM 6149 C CA . PRO C 1 98 ? 18.56500 60.44000 46.70200 1.000 38.13152 98 PRO D CA 1
ATOM 6150 C C . PRO C 1 98 ? 18.53600 60.23200 48.20500 1.000 37.51981 98 PRO D C 1
ATOM 6151 O O . PRO C 1 98 ? 19.59900 60.20400 48.84500 1.000 35.65453 98 PRO D O 1
ATOM 6155 N N . ASP C 1 99 ? 17.35200 60.05900 48.78900 1.000 37.17456 99 ASP D N 1
ATOM 6156 C CA . ASP C 1 99 ? 17.28300 59.85400 50.23000 1.000 36.17433 99 ASP D CA 1
ATOM 6157 C C . ASP C 1 99 ? 17.73100 58.45300 50.61200 1.000 37.36257 99 ASP D C 1
ATOM 6158 O O . ASP C 1 99 ? 18.46900 58.28100 51.59000 1.000 41.40395 99 ASP D O 1
ATOM 6163 N N . TYR C 1 100 ? 17.30600 57.43600 49.86900 1.000 38.17376 100 TYR D N 1
ATOM 6164 C CA . TYR C 1 100 ? 17.85700 56.10600 50.10200 1.000 36.72504 100 TYR D CA 1
ATOM 6165 C C . TYR C 1 100 ? 19.37700 56.14200 50.04300 1.000 38.57063 100 TYR D C 1
ATOM 6166 O O . TYR C 1 100 ? 20.05400 55.76700 51.00200 1.000 40.33062 100 TYR D O 1
ATOM 6175 N N . ALA C 1 101 ? 19.93900 56.63600 48.93200 1.000 40.23682 101 ALA D N 1
ATOM 6176 C CA . ALA C 1 101 ? 21.39400 56.63700 48.80400 1.000 40.17084 101 ALA D CA 1
ATOM 6177 C C . ALA C 1 101 ? 22.05300 57.30800 50.01000 1.000 38.72391 101 ALA D C 1
ATOM 6178 O O . ALA C 1 101 ? 23.04800 56.81300 50.53600 1.000 37.55560 101 ALA D O 1
ATOM 6180 N N . ALA C 1 102 ? 21.50100 58.43200 50.46800 1.000 43.49550 102 ALA D N 1
ATOM 6181 C CA . ALA C 1 102 ? 22.11200 59.15900 51.58000 1.000 38.50879 102 ALA D CA 1
ATOM 6182 C C . ALA C 1 102 ? 22.04100 58.35700 52.87100 1.000 39.05975 102 ALA D C 1
ATOM 6183 O O . ALA C 1 102 ? 22.96100 58.41800 53.69400 1.000 35.95281 102 ALA D O 1
ATOM 6185 N N . ALA C 1 103 ? 20.94900 57.61800 53.07500 1.000 39.01461 103 ALA D N 1
ATOM 6186 C CA . ALA C 1 103 ? 20.81700 56.83100 54.29600 1.000 40.16032 103 ALA D CA 1
ATOM 6187 C C . ALA C 1 103 ? 21.79400 55.66700 54.30500 1.000 43.29631 103 ALA D C 1
ATOM 6188 O O . ALA C 1 103 ? 22.32400 55.31100 55.37000 1.000 43.27302 103 ALA D O 1
ATOM 6190 N N . ILE C 1 104 ? 22.05100 55.07100 53.12900 1.000 40.51979 104 ILE D N 1
ATOM 6191 C CA . ILE C 1 104 ? 23.00000 53.96600 53.05100 1.000 38.80525 104 ILE D CA 1
ATOM 6192 C C . ILE C 1 104 ? 24.39300 54.45800 53.38000 1.000 35.29428 104 ILE D C 1
ATOM 6193 O O . ILE C 1 104 ? 25.13100 53.81000 54.12700 1.000 38.18104 104 ILE D O 1
ATOM 6198 N N . CYS C 1 105 ? 24.76900 55.62600 52.86700 1.000 33.06107 105 CYS D N 1
ATOM 6199 C CA . CYS C 1 105 ? 26.07900 56.16000 53.22200 1.000 38.47017 105 CYS D CA 1
ATOM 6200 C C . CYS C 1 105 ? 26.16700 56.43600 54.72000 1.000 39.77066 105 CYS D C 1
ATOM 6201 O O . CYS C 1 105 ? 27.15100 56.07600 55.38100 1.000 35.96667 105 CYS D O 1
ATOM 6204 N N . SER C 1 106 ? 25.16300 57.10700 55.27400 1.000 38.48838 106 SER D N 1
ATOM 6205 C CA . SER C 1 106 ? 25.21600 57.46800 56.71300 1.000 39.96546 106 SER D CA 1
ATOM 6206 C C . SER C 1 106 ? 25.30300 56.18600 57.53900 1.000 37.57537 106 SER D C 1
ATOM 6207 O O . SER C 1 106 ? 26.14300 56.12100 58.43600 1.000 39.40693 106 SER D O 1
ATOM 6210 N N . ALA C 1 107 ? 24.45800 55.21000 57.22400 1.000 39.12482 107 ALA D N 1
ATOM 6211 C CA . ALA C 1 107 ? 24.54000 53.93900 57.92400 1.000 41.20984 107 ALA D CA 1
ATOM 6212 C C . ALA C 1 107 ? 25.94300 53.35500 57.81300 1.000 42.63338 107 ALA D C 1
ATOM 6213 O O . ALA C 1 107 ? 26.55200 52.98000 58.82600 1.000 43.27404 107 ALA D O 1
ATOM 6215 N N . TYR C 1 108 ? 26.48900 53.30000 56.58800 1.000 41.59560 108 TYR D N 1
ATOM 6216 C CA . TYR C 1 108 ? 27.81600 52.72000 56.40400 1.000 36.77825 108 TYR D CA 1
ATOM 6217 C C . TYR C 1 108 ? 28.88500 53.49000 57.17400 1.000 41.54821 108 TYR D C 1
ATOM 6218 O O . TYR C 1 108 ? 29.86800 52.89900 57.63300 1.000 40.94179 108 TYR D O 1
ATOM 6227 N N . ASN C 1 109 ? 28.75200 54.81300 57.28900 1.000 39.28329 109 ASN D N 1
ATOM 6228 C CA . ASN C 1 109 ? 29.78600 55.56000 57.99300 1.000 37.90809 109 ASN D CA 1
ATOM 6229 C C . ASN C 1 109 ? 29.78300 55.22700 59.48600 1.000 43.23061 109 ASN D C 1
ATOM 6230 O O . ASN C 1 109 ? 30.84900 55.08300 60.09900 1.000 35.95936 109 ASN D O 1
ATOM 6235 N N . ASP C 1 110 ? 28.58900 55.07500 60.07500 1.000 41.97167 110 ASP D N 1
ATOM 6236 C CA . ASP C 1 110 ? 28.48700 54.67000 61.47500 1.000 42.23579 110 ASP D CA 1
ATOM 6237 C C . ASP C 1 110 ? 29.06400 53.27300 61.67000 1.000 45.82377 110 ASP D C 1
ATOM 6238 O O . ASP C 1 110 ? 29.80700 53.02300 62.62800 1.000 46.95027 110 ASP D O 1
ATOM 6243 N N . TYR C 1 111 ? 28.73800 52.35200 60.76100 1.000 45.69685 111 TYR D N 1
ATOM 6244 C CA . TYR C 1 111 ? 29.31100 51.01300 60.81500 1.000 47.69561 111 TYR D CA 1
ATOM 6245 C C . TYR C 1 111 ? 30.83000 51.03800 60.64400 1.000 50.43811 111 TYR D C 1
ATOM 6246 O O . TYR C 1 111 ? 31.53500 50.21400 61.23700 1.000 50.28958 111 TYR D O 1
ATOM 6255 N N . LEU C 1 112 ? 31.35800 51.97700 59.85900 1.000 43.46520 112 LEU D N 1
ATOM 6256 C CA . LEU C 1 112 ? 32.80600 52.06100 59.70100 1.000 45.33119 112 LEU D CA 1
ATOM 6257 C C . LEU C 1 112 ? 33.47100 52.48200 61.00500 1.000 49.24970 112 LEU D C 1
ATOM 6258 O O . LEU C 1 112 ? 34.45900 51.87400 61.43400 1.000 48.94807 112 LEU D O 1
ATOM 6263 N N . ILE C 1 113 ? 32.95900 53.55000 61.62700 1.000 47.895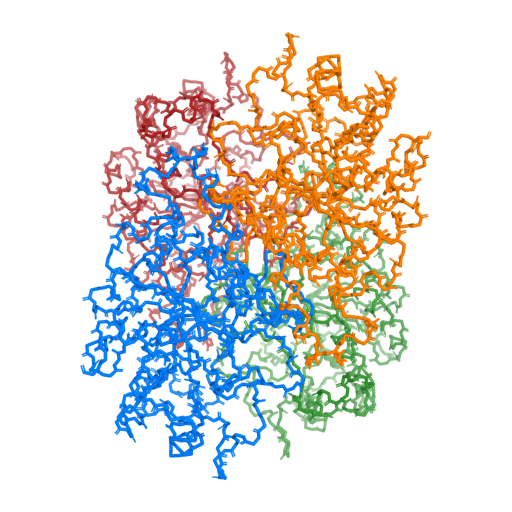61 113 ILE D N 1
ATOM 6264 C CA . ILE C 1 113 ? 33.43200 53.96800 62.94200 1.000 44.04226 113 ILE D CA 1
ATOM 6265 C C . ILE C 1 113 ? 33.27500 52.82600 63.93500 1.000 46.92831 113 ILE D C 1
ATOM 6266 O O . ILE C 1 113 ? 34.21300 52.45900 64.65000 1.000 47.40058 113 ILE D O 1
ATOM 6271 N N . ALA C 1 114 ? 32.08500 52.22900 63.96900 1.000 48.84989 114 ALA D N 1
ATOM 6272 C CA . ALA C 1 114 ? 31.76200 51.25100 64.99700 1.000 47.79654 114 ALA D CA 1
ATOM 6273 C C . ALA C 1 114 ? 32.65200 50.01800 64.90700 1.000 54.21426 114 ALA D C 1
ATOM 6274 O O . ALA C 1 114 ? 33.15900 49.53300 65.92400 1.000 56.66633 114 ALA D O 1
ATOM 6276 N N . GLU C 1 115 ? 32.86600 49.49800 63.70400 1.000 51.36483 115 GLU D N 1
ATOM 6277 C CA . GLU C 1 115 ? 33.34300 48.12900 63.57000 1.000 49.75018 115 GLU D CA 1
ATOM 6278 C C . GLU C 1 115 ? 34.68600 47.98600 62.86800 1.000 49.74018 115 GLU D C 1
ATOM 6279 O O . GLU C 1 115 ? 35.11500 46.85000 62.63100 1.000 54.78088 115 GLU D O 1
ATOM 6285 N N . TRP C 1 116 ? 35.36700 49.08200 62.52700 1.000 46.90544 116 TRP D N 1
ATOM 6286 C CA . TRP C 1 116 ? 36.63100 48.94400 61.81200 1.000 46.54667 116 TRP D CA 1
ATOM 6287 C C . TRP C 1 116 ? 37.69200 49.89100 62.34500 1.000 47.22047 116 TRP D C 1
ATOM 6288 O O . TRP C 1 116 ? 38.83300 49.48000 62.55500 1.000 53.24912 116 TRP D O 1
ATOM 6299 N N . LEU C 1 117 ? 37.34600 51.15800 62.55100 1.000 43.08623 117 LEU D N 1
ATOM 6300 C CA . LEU C 1 117 ? 38.40400 52.14000 62.74800 1.000 47.63556 117 LEU D CA 1
ATOM 6301 C C . LEU C 1 117 ? 39.07800 51.97500 64.10600 1.000 54.97431 117 LEU D C 1
ATOM 6302 O O . LEU C 1 117 ? 40.24800 52.34600 64.26900 1.000 58.65485 117 LEU D O 1
ATOM 6307 N N . GLY C 1 118 ? 38.36500 51.43100 65.09400 1.000 54.93318 118 GLY D N 1
ATOM 6308 C CA . GLY C 1 118 ? 38.99400 51.18900 66.37700 1.000 58.64600 118 GLY D CA 1
ATOM 6309 C C . GLY C 1 118 ? 39.92500 49.99200 66.37200 1.000 60.72122 118 GLY D C 1
ATOM 6310 O O . GLY C 1 118 ? 40.87000 49.93800 67.16400 1.000 69.79711 118 GLY D O 1
ATOM 6311 N N . LYS C 1 119 ? 39.69300 49.03200 65.49700 1.000 55.65834 119 LYS D N 1
ATOM 6312 C CA . LYS C 1 119 ? 40.46000 47.77900 65.53600 1.000 58.67175 119 LYS D CA 1
ATOM 6313 C C . LYS C 1 119 ? 41.94000 47.79500 65.17300 1.000 59.70602 119 LYS D C 1
ATOM 6314 O O . LYS C 1 119 ? 42.55000 46.74000 65.14000 1.000 66.12536 119 LYS D O 1
ATOM 6320 N N . HIS C 1 120 ? 42.52100 48.95400 64.93000 1.000 57.42805 120 HIS D N 1
ATOM 6321 C CA . HIS C 1 120 ? 43.94700 49.04500 64.65400 1.000 54.12745 120 HIS D CA 1
ATOM 6322 C C . HIS C 1 120 ? 44.34200 50.46300 64.43300 1.000 53.49626 120 HIS D C 1
ATOM 6323 O O . HIS C 1 120 ? 43.63600 51.20900 63.78300 1.000 60.27369 120 HIS D O 1
ATOM 6330 N N . LYS C 1 121 ? 45.48500 50.83800 64.96000 1.000 48.58169 121 LYS D N 1
ATOM 6331 C CA . LYS C 1 121 ? 45.96000 52.18600 64.80200 1.000 53.10846 121 LYS D CA 1
ATOM 6332 C C . LYS C 1 121 ? 46.16900 52.51800 63.34800 1.000 57.68256 121 LYS D C 1
ATOM 6333 O O . LYS C 1 121 ? 46.15800 53.67400 62.96100 1.000 56.46342 121 LYS D O 1
ATOM 6335 N N . ALA C 1 122 ? 46.36900 51.49500 62.54600 1.000 53.10011 122 ALA D N 1
ATOM 6336 C CA . ALA C 1 122 ? 46.63600 51.72100 61.13600 1.000 56.23821 122 ALA D CA 1
ATOM 6337 C C . ALA C 1 122 ? 45.38100 52.09100 60.35400 1.000 57.94113 122 ALA D C 1
ATOM 6338 O O . ALA C 1 122 ? 45.48900 52.72600 59.29400 1.000 54.52260 122 ALA D O 1
ATOM 6340 N N . PHE C 1 123 ? 44.20400 51.71900 60.85700 1.000 54.19648 123 PHE D N 1
ATOM 6341 C CA . PHE C 1 123 ? 42.96200 51.87900 60.11400 1.000 49.40872 123 PHE D CA 1
ATOM 6342 C C . PHE C 1 123 ? 42.51700 53.33700 60.14100 1.000 55.09538 123 PHE D C 1
ATOM 6343 O O . PHE C 1 123 ? 42.37900 53.93900 61.21200 1.000 52.31364 123 PHE D O 1
ATOM 6351 N N . LYS C 1 124 ? 42.34500 53.91300 58.95400 1.000 47.97309 124 LYS D N 1
ATOM 6352 C CA . LYS C 1 124 ? 41.72000 55.20800 58.77500 1.000 44.55723 124 LYS D CA 1
ATOM 6353 C C . LYS C 1 124 ? 40.62800 55.02200 57.73800 1.000 44.91083 124 LYS D C 1
ATOM 6354 O O . LYS C 1 124 ? 40.54500 53.98000 57.08000 1.000 42.19195 124 LYS D O 1
ATOM 6360 N N . GLY C 1 125 ? 39.77100 56.02500 57.60500 1.000 44.18471 125 GLY D N 1
ATOM 6361 C CA . GLY C 1 125 ? 38.55600 55.87700 56.83200 1.000 42.66715 125 GLY D CA 1
ATOM 6362 C C . GLY C 1 125 ? 38.28400 57.07200 55.94400 1.000 46.58328 125 GLY D C 1
ATOM 6363 O O . GLY C 1 125 ? 38.57700 58.22100 56.29000 1.000 43.42481 125 GLY D O 1
ATOM 6364 N N . ALA C 1 126 ? 37.71600 56.78200 54.77600 1.000 39.14008 126 ALA D N 1
ATOM 6365 C CA . ALA C 1 126 ? 37.02400 57.78700 53.98800 1.000 39.00273 126 ALA D CA 1
ATOM 6366 C C . ALA C 1 126 ? 35.53700 57.66300 54.28200 1.000 38.50719 126 ALA D C 1
ATOM 6367 O O . ALA C 1 126 ? 34.98200 56.55900 54.24400 1.000 39.63298 126 ALA D O 1
ATOM 6369 N N . LEU C 1 127 ? 34.89400 58.77900 54.60800 1.000 37.60141 127 LEU D N 1
ATOM 6370 C CA . LEU C 1 127 ? 33.44800 58.73700 54.75900 1.000 43.05379 127 LEU D CA 1
ATOM 6371 C C . LEU C 1 127 ? 32.82900 58.84000 53.37200 1.000 38.22933 127 LEU D C 1
ATOM 6372 O O . LEU C 1 127 ? 33.33100 59.55900 52.50400 1.000 40.56886 127 LEU D O 1
ATOM 6377 N N . ALA C 1 128 ? 31.76200 58.08100 53.16000 1.000 34.64602 128 ALA D N 1
ATOM 6378 C CA . ALA C 1 128 ? 31.09500 58.00900 51.87600 1.000 37.84450 128 ALA D CA 1
ATOM 6379 C C . ALA C 1 128 ? 29.88400 58.92700 51.87900 1.000 40.14968 128 ALA D C 1
ATOM 6380 O O . ALA C 1 128 ? 29.09000 58.90700 52.83300 1.000 36.30744 128 ALA D O 1
ATOM 6382 N N . VAL C 1 129 ? 29.73700 59.72500 50.80800 1.000 37.19241 129 VAL D N 1
ATOM 6383 C CA . VAL C 1 129 ? 28.50300 60.46700 50.57100 1.000 39.06542 129 VAL D CA 1
ATOM 6384 C C . VAL C 1 129 ? 27.96700 60.16200 49.17800 1.000 37.87162 129 VAL D C 1
ATOM 6385 O O . VAL C 1 129 ? 28.70800 59.78400 48.26300 1.000 36.00384 129 VAL D O 1
ATOM 6389 N N . ALA C 1 130 ? 26.65800 60.32600 49.03900 1.000 37.79468 130 ALA D N 1
ATOM 6390 C CA . ALA C 1 130 ? 25.94600 60.14200 47.78700 1.000 38.51783 130 ALA D CA 1
ATOM 6391 C C . ALA C 1 130 ? 25.82200 61.48700 47.07900 1.000 39.16081 130 ALA D C 1
ATOM 6392 O O . ALA C 1 130 ? 25.57200 62.50700 47.72600 1.000 37.91257 130 ALA D O 1
ATOM 6394 N N . THR C 1 131 ? 26.01400 61.50200 45.74900 1.000 38.84976 131 THR D N 1
ATOM 6395 C CA . THR C 1 131 ? 26.05300 62.79400 45.06200 1.000 37.96300 131 THR D CA 1
ATOM 6396 C C . THR C 1 131 ? 24.70900 63.20600 44.49000 1.000 35.17384 131 THR D C 1
ATOM 6397 O O . THR C 1 131 ? 24.60800 64.31100 43.95200 1.000 37.62579 131 THR D O 1
ATOM 6401 N N . GLN C 1 132 ? 23.67600 62.36500 44.58700 1.000 36.19141 132 GLN D N 1
ATOM 6402 C CA . GLN C 1 132 ? 22.37200 62.75500 44.05200 1.000 38.15824 132 GLN D CA 1
ATOM 6403 C C . GLN C 1 132 ? 21.90200 64.06800 44.66700 1.000 38.43055 132 GLN D C 1
ATOM 6404 O O . GLN C 1 132 ? 21.47400 64.98700 43.96200 1.000 38.91593 132 GLN D O 1
ATOM 6410 N N . ASP C 1 133 ? 21.97400 64.17600 45.99300 1.000 39.14562 133 ASP D N 1
ATOM 6411 C CA . ASP C 1 133 ? 21.54500 65.37100 46.71300 1.000 35.57114 133 ASP D CA 1
ATOM 6412 C C . ASP C 1 133 ? 22.76000 65.92100 47.44500 1.000 38.52887 133 ASP D C 1
ATOM 6413 O O . ASP C 1 133 ? 23.03500 65.53800 48.59400 1.000 35.66953 133 ASP D O 1
ATOM 6418 N N . PRO C 1 134 ? 23.52000 66.81100 46.81300 1.000 35.53151 134 PRO D N 1
ATOM 6419 C CA . PRO C 1 134 ? 24.71500 67.35300 47.47100 1.000 39.96202 134 PRO D CA 1
ATOM 6420 C C . PRO C 1 134 ? 24.44400 68.01100 48.82100 1.000 40.98252 134 PRO D C 1
ATOM 6421 O O . PRO C 1 134 ? 25.35600 68.05400 49.66100 1.000 33.92712 134 PRO D O 1
ATOM 6425 N N . LEU C 1 135 ? 23.23200 68.53900 49.04900 1.000 38.54688 135 LEU D N 1
ATOM 6426 C CA . LEU C 1 135 ? 22.91900 69.13300 50.35200 1.000 38.64622 135 LEU D CA 1
ATOM 6427 C C . LEU C 1 135 ? 22.93000 68.08900 51.46100 1.000 39.96722 135 LEU D C 1
ATOM 6428 O O . LEU C 1 135 ? 23.42600 68.35400 52.56800 1.000 42.53974 135 LEU D O 1
ATOM 6433 N N . LEU C 1 136 ? 22.36500 66.90500 51.20300 1.000 34.82008 136 LEU D N 1
ATOM 6434 C CA . LEU C 1 136 ? 22.44200 65.83600 52.19700 1.000 36.90228 136 LEU D CA 1
ATOM 6435 C C . LEU C 1 136 ? 23.88000 65.34300 52.37000 1.000 40.66883 136 LEU D C 1
ATOM 6436 O O . LEU C 1 136 ? 24.29100 64.97800 53.48000 1.000 38.11421 136 LEU D O 1
ATOM 6441 N N . ALA C 1 137 ? 24.66500 65.33200 51.28700 1.000 34.67955 137 ALA D N 1
ATOM 6442 C CA . ALA C 1 137 ? 26.07000 64.96600 51.41300 1.000 37.90365 137 ALA D CA 1
ATOM 6443 C C . ALA C 1 137 ? 26.79900 65.93100 52.33800 1.000 38.79029 137 ALA D C 1
ATOM 6444 O O . ALA C 1 137 ? 27.63200 65.51800 53.16000 1.000 36.21621 137 ALA D O 1
ATOM 6446 N N . ALA C 1 138 ? 26.50900 67.22600 52.20300 1.000 37.87909 138 ALA D N 1
ATOM 6447 C CA . ALA C 1 138 ? 27.11600 68.21300 53.08100 1.000 40.01802 138 ALA D CA 1
ATOM 6448 C C . ALA C 1 138 ? 26.76900 67.94300 54.55000 1.000 39.33909 138 ALA D C 1
ATOM 6449 O O . ALA C 1 138 ? 27.64600 68.00900 55.41500 1.000 36.72910 138 ALA D O 1
ATOM 6451 N N . ARG C 1 139 ? 25.50500 67.61900 54.85600 1.000 38.62451 139 ARG D N 1
ATOM 6452 C CA . ARG C 1 139 ? 25.15800 67.32100 56.25000 1.000 40.10572 139 ARG D CA 1
ATOM 6453 C C . ARG C 1 139 ? 25.91900 66.10300 56.77000 1.000 40.04785 139 ARG D C 1
ATOM 6454 O O . ARG C 1 139 ? 26.35800 66.08900 57.92900 1.000 40.49247 139 ARG D O 1
ATOM 6462 N N . GLU C 1 140 ? 26.07800 65.06800 55.93500 1.000 38.54701 140 GLU D N 1
ATOM 6463 C CA . GLU C 1 140 ? 26.81500 63.88000 56.35900 1.000 32.85205 140 GLU D CA 1
ATOM 6464 C C . GLU C 1 140 ? 28.27400 64.21300 56.63100 1.000 38.70836 140 GLU D C 1
ATOM 6465 O O . GLU C 1 140 ? 28.83900 63.80000 57.65000 1.000 39.15631 140 GLU D O 1
ATOM 6471 N N . ILE C 1 141 ? 28.91000 64.95700 55.72900 1.000 35.25561 141 ILE D N 1
ATOM 6472 C CA . ILE C 1 141 ? 30.28600 65.37400 55.98300 1.000 38.26436 141 ILE D CA 1
ATOM 6473 C C . ILE C 1 141 ? 30.37000 66.06900 57.34000 1.000 39.86798 141 ILE D C 1
ATOM 6474 O O . ILE C 1 141 ? 31.22100 65.75000 58.18100 1.000 41.95096 141 ILE D O 1
ATOM 6479 N N . ASP C 1 142 ? 29.45500 67.01000 57.58000 1.000 39.66751 142 ASP D N 1
ATOM 6480 C CA . ASP C 1 142 ? 29.46000 67.77300 58.82200 1.000 37.82605 142 ASP D CA 1
ATOM 6481 C C . ASP C 1 142 ? 29.28900 66.87000 60.03600 1.000 39.90729 142 ASP D C 1
ATOM 6482 O O . ASP C 1 142 ? 29.90600 67.10200 61.08400 1.000 39.21178 142 ASP D O 1
ATOM 6487 N N . ARG C 1 143 ? 28.44100 65.84600 59.91600 1.000 35.46286 143 ARG D N 1
ATOM 6488 C CA . ARG C 1 143 ? 28.05000 65.05000 61.07400 1.000 39.18510 143 ARG D CA 1
ATOM 6489 C C . ARG C 1 143 ? 29.20300 64.19700 61.57800 1.000 40.69058 143 ARG D C 1
ATOM 6490 O O . ARG C 1 143 ? 29.50600 64.18700 62.77400 1.000 43.27250 143 ARG D O 1
ATOM 6498 N N . ILE C 1 144 ? 29.87400 63.49700 60.67200 1.000 40.45702 144 ILE D N 1
ATOM 6499 C CA . ILE C 1 144 ? 30.80000 62.42900 61.01200 1.000 41.95772 144 ILE D CA 1
ATOM 6500 C C . ILE C 1 144 ? 32.22800 62.73300 60.58500 1.000 43.32547 144 ILE D C 1
ATOM 6501 O O . ILE C 1 144 ? 33.12600 61.93600 60.86000 1.000 43.81689 144 ILE D O 1
ATOM 6506 N N . GLY C 1 145 ? 32.46600 63.87300 59.93000 1.000 42.58369 145 GLY D N 1
ATOM 6507 C CA . GLY C 1 145 ? 33.80400 64.19200 59.46700 1.000 41.36552 145 GLY D CA 1
ATOM 6508 C C . GLY C 1 145 ? 34.79100 64.41900 60.59200 1.000 45.66243 145 GLY D C 1
ATOM 6509 O O . GLY C 1 145 ? 35.98900 64.15900 60.43600 1.000 46.68120 145 GLY D O 1
ATOM 6510 N N . GLY C 1 146 ? 34.31000 64.90300 61.73900 1.000 41.77847 146 GLY D N 1
ATOM 6511 C CA . GLY C 1 146 ? 35.20200 65.29700 62.81500 1.000 39.62030 146 GLY D CA 1
ATOM 6512 C C . GLY C 1 146 ? 35.88900 64.14300 63.50600 1.000 37.50640 146 GLY D C 1
ATOM 6513 O O . GLY C 1 146 ? 36.90500 64.35500 64.16600 1.000 43.90356 146 GLY D O 1
ATOM 6514 N N . HIS C 1 147 ? 35.37500 62.93500 63.35600 1.000 39.61476 147 HIS D N 1
ATOM 6515 C CA . HIS C 1 147 ? 36.04100 61.77600 63.91900 1.000 41.54403 147 HIS D CA 1
ATOM 6516 C C . HIS C 1 147 ? 37.53800 61.81600 63.61000 1.000 46.22542 147 HIS D C 1
ATOM 6517 O O . HIS C 1 147 ? 37.93900 62.15300 62.48300 1.000 51.08071 147 HIS D O 1
ATOM 6524 N N . PRO C 1 148 ? 38.39400 61.49000 64.57900 1.000 48.84815 148 PRO D N 1
ATOM 6525 C CA . PRO C 1 148 ? 39.84300 61.62800 64.36100 1.000 48.53582 148 PRO D CA 1
ATOM 6526 C C . PRO C 1 148 ? 40.41300 60.64600 63.34300 1.000 49.69094 148 PRO D C 1
ATOM 6527 O O . PRO C 1 148 ? 41.46300 60.92700 62.74500 1.000 44.68204 148 PRO D O 1
ATOM 6531 N N . ASP C 1 149 ? 39.75700 59.51000 63.12900 1.000 49.69062 149 ASP D N 1
ATOM 6532 C CA . ASP C 1 149 ? 40.23100 58.48600 62.20900 1.000 51.81068 149 ASP D CA 1
ATOM 6533 C C . ASP C 1 149 ? 39.61700 58.60600 60.81100 1.000 49.60804 149 ASP D C 1
ATOM 6534 O O . ASP C 1 149 ? 39.84100 57.72700 59.96900 1.000 47.34521 149 ASP D O 1
ATOM 6539 N N . ILE C 1 150 ? 38.84800 59.66200 60.55000 1.000 46.29522 150 ILE D N 1
ATOM 6540 C CA . ILE C 1 150 ? 38.18900 59.88400 59.26500 1.000 41.33633 150 ILE D CA 1
ATOM 6541 C C . ILE C 1 150 ? 38.98100 60.97700 58.56600 1.000 43.30842 150 ILE D C 1
ATOM 6542 O O . ILE C 1 150 ? 39.01000 62.12400 59.03200 1.000 43.06462 150 ILE D O 1
ATOM 6547 N N . VAL C 1 151 ? 39.64500 60.62300 57.46300 1.000 43.22642 151 VAL D N 1
ATOM 6548 C CA . VAL C 1 151 ? 40.64700 61.49700 56.85400 1.000 46.30903 151 VAL D CA 1
ATOM 6549 C C . VAL C 1 151 ? 40.22500 62.08100 55.50800 1.000 39.05062 151 VAL D C 1
ATOM 6550 O O . VAL C 1 151 ? 40.95300 62.93500 54.97300 1.000 36.27917 151 VAL D O 1
ATOM 6554 N N . GLU C 1 152 ? 39.08400 61.68500 54.95400 1.000 36.18093 152 GLU D N 1
ATOM 6555 C CA . GLU C 1 152 ? 38.66500 62.25900 53.68100 1.000 39.74674 152 GLU D CA 1
ATOM 6556 C C . GLU C 1 152 ? 37.20700 61.90800 53.44500 1.000 36.94152 152 GLU D C 1
ATOM 6557 O O . GLU C 1 152 ? 36.61800 61.09800 54.17100 1.000 33.85018 152 GLU D O 1
ATOM 6563 N N . VAL C 1 153 ? 36.64300 62.52400 52.37800 1.000 40.61060 153 VAL D N 1
ATOM 6564 C CA . VAL C 1 153 ? 35.34100 62.17200 51.81100 1.000 37.62526 153 VAL D CA 1
ATOM 6565 C C . VAL C 1 153 ? 35.57400 61.38800 50.52400 1.000 37.78065 153 VAL D C 1
ATOM 6566 O O . VAL C 1 153 ? 36.43300 61.74700 49.70900 1.000 36.27201 153 VAL D O 1
ATOM 6570 N N . MET C 1 154 ? 34.79800 60.33500 50.32300 1.000 36.42630 154 MET D N 1
ATOM 6571 C CA . MET C 1 154 ? 34.87300 59.51600 49.12000 1.000 36.79492 154 MET D CA 1
ATOM 6572 C C . MET C 1 154 ? 33.56600 59.63500 48.33700 1.000 38.39608 154 MET D C 1
ATOM 6573 O O . MET C 1 154 ? 32.49400 59.36000 48.88100 1.000 38.73950 154 MET D O 1
ATOM 6578 N N . ILE C 1 155 ? 33.66500 59.98800 47.06800 1.000 34.67833 155 ILE D N 1
ATOM 6579 C CA . ILE C 1 155 ? 32.49600 60.02600 46.19700 1.000 41.65746 155 ILE D CA 1
ATOM 6580 C C . ILE C 1 155 ? 32.73500 59.22300 44.91600 1.000 38.55487 155 ILE D C 1
ATOM 6581 O O . ILE C 1 155 ? 33.86600 58.97400 44.54000 1.000 34.95320 155 ILE D O 1
ATOM 6586 N N . SER C 1 156 ? 31.66300 58.83300 44.25100 1.000 39.99507 156 SER D N 1
ATOM 6587 C CA . SER C 1 156 ? 31.76900 58.10100 43.00500 1.000 34.39001 156 SER D CA 1
ATOM 6588 C C . SER C 1 156 ? 32.02000 58.98900 41.81900 1.000 35.21097 156 SER D C 1
ATOM 6589 O O . SER C 1 156 ? 31.63900 60.13700 41.82100 1.000 37.02655 156 SER D O 1
ATOM 6592 N N . SER C 1 157 ? 32.66700 58.45000 40.80700 1.000 36.16526 157 SER D N 1
ATOM 6593 C CA . SER C 1 157 ? 32.90000 59.16900 39.58200 1.000 33.82822 157 SER D CA 1
ATOM 6594 C C . SER C 1 157 ? 31.67300 59.00800 38.71600 1.000 36.78649 157 SER D C 1
ATOM 6595 O O . SER C 1 157 ? 31.56800 59.64400 37.68800 1.000 38.55192 157 SER D O 1
ATOM 6598 N N . ALA C 1 158 ? 30.75500 58.14600 39.12800 1.000 34.43026 158 ALA D N 1
ATOM 6599 C CA . ALA C 1 158 ? 29.50800 57.93600 38.41300 1.000 32.29181 158 ALA D CA 1
ATOM 6600 C C . ALA C 1 158 ? 28.50300 58.96000 38.85100 1.000 36.51717 158 ALA D C 1
ATOM 6601 O O . ALA C 1 158 ? 27.67400 58.69300 39.70200 1.000 35.29592 158 ALA D O 1
ATOM 6603 N N . ALA C 1 159 ? 28.58900 60.12900 38.27200 1.000 37.19630 159 ALA D N 1
ATOM 6604 C CA . ALA C 1 159 ? 27.71500 61.25100 38.56800 1.000 34.74489 159 ALA D CA 1
ATOM 6605 C C . ALA C 1 159 ? 26.63400 61.39300 37.49300 1.000 37.67537 159 ALA D C 1
ATOM 6606 O O . ALA C 1 159 ? 26.61200 60.67800 36.48800 1.000 38.37569 159 ALA D O 1
ATOM 6608 N N . ARG C 1 160 ? 25.72400 62.34700 37.71300 1.000 36.37623 160 ARG D N 1
ATOM 6609 C CA . ARG C 1 160 ? 24.70000 62.71100 36.74100 1.000 37.30666 160 ARG D CA 1
ATOM 6610 C C . ARG C 1 160 ? 25.11300 63.87800 35.84700 1.000 34.39408 160 ARG D C 1
ATOM 6611 O O . ARG C 1 160 ? 24.35900 64.25200 34.94800 1.000 35.29603 160 ARG D O 1
ATOM 6619 N N . SER C 1 161 ? 26.27800 64.46900 36.08000 1.000 37.06781 161 SER D N 1
ATOM 6620 C CA . SER C 1 161 ? 26.76200 65.57600 35.26900 1.000 36.10624 161 SER D CA 1
ATOM 6621 C C . SER C 1 161 ? 28.17900 65.87600 35.72500 1.000 33.99305 161 SER D C 1
ATOM 6622 O O . SER C 1 161 ? 28.62500 65.31000 36.72700 1.000 35.62075 161 SER D O 1
ATOM 6625 N N . PRO C 1 162 ? 28.91600 66.74300 35.03400 1.000 33.96918 162 PRO D N 1
ATOM 6626 C CA . PRO C 1 162 ? 30.32600 66.94500 35.38900 1.000 33.63076 162 PRO D CA 1
ATOM 6627 C C . PRO C 1 162 ? 30.47700 67.46800 36.81600 1.000 35.83949 162 PRO D C 1
ATOM 6628 O O . PRO C 1 162 ? 29.78300 68.39200 37.24900 1.000 36.45917 162 PRO D O 1
ATOM 6632 N N . LEU C 1 163 ? 31.41800 66.87300 37.54300 1.000 34.55191 163 LEU D N 1
ATOM 6633 C CA . LEU C 1 163 ? 31.48500 67.06500 38.98200 1.000 33.18303 163 LEU D CA 1
ATOM 6634 C C . LEU C 1 163 ? 31.93400 68.46700 39.37700 1.000 36.82062 163 LEU D C 1
ATOM 6635 O O . LEU C 1 163 ? 31.84200 68.82200 40.56400 1.000 36.42876 163 LEU D O 1
ATOM 6640 N N . GLY C 1 164 ? 32.39600 69.27700 38.43100 1.000 30.85483 164 GLY D N 1
ATOM 6641 C CA . GLY C 1 164 ? 32.73400 70.65100 38.75700 1.000 34.31397 164 GLY D CA 1
ATOM 6642 C C . GLY C 1 164 ? 31.57100 71.62600 38.76500 1.000 35.77064 164 GLY D C 1
ATOM 6643 O O . GLY C 1 164 ? 31.75600 72.78400 39.15900 1.000 36.76515 164 GLY D O 1
ATOM 6644 N N . GLN C 1 165 ? 30.38000 71.19600 38.35800 1.000 33.43013 165 GLN D N 1
ATOM 6645 C CA . GLN C 1 165 ? 29.26700 72.12300 38.18600 1.000 35.73492 165 GLN D CA 1
ATOM 6646 C C . GLN C 1 165 ? 28.64000 72.50800 39.53400 1.000 36.46654 165 GLN D C 1
ATOM 6647 O O . GLN C 1 165 ? 28.71800 71.76300 40.51700 1.000 32.17273 165 GLN D O 1
ATOM 6653 N N . ARG C 1 166 ? 28.01200 73.69600 39.56400 1.000 34.03984 166 ARG D N 1
ATOM 6654 C CA . ARG C 1 166 ? 27.61100 74.31400 40.82700 1.000 39.20303 166 ARG D CA 1
ATOM 6655 C C . ARG C 1 166 ? 26.73100 73.38800 41.65200 1.000 37.04351 166 ARG D C 1
ATOM 6656 O O . ARG C 1 166 ? 26.78500 73.42700 42.88000 1.000 38.52190 166 ARG D O 1
ATOM 6664 N N . HIS C 1 167 ? 25.96600 72.51200 40.99800 1.000 36.30709 167 HIS D N 1
ATOM 6665 C CA . HIS C 1 167 ? 25.11800 71.56400 41.71500 1.000 34.43885 167 HIS D CA 1
ATOM 6666 C C . HIS C 1 167 ? 25.86800 70.84600 42.84300 1.000 38.16024 167 HIS D C 1
ATOM 6667 O O . HIS C 1 167 ? 25.31900 70.65800 43.94100 1.000 33.48710 167 HIS D O 1
ATOM 6674 N N . TYR C 1 168 ? 27.11900 70.43800 42.60200 1.000 33.53484 168 TYR D N 1
ATOM 6675 C CA . TYR C 1 168 ? 27.84100 69.60600 43.56200 1.000 37.41966 168 TYR D CA 1
ATOM 6676 C C . TYR C 1 168 ? 28.63000 70.41100 44.58400 1.000 36.44483 168 TYR D C 1
ATOM 6677 O O . TYR C 1 168 ? 29.25300 69.81900 45.46900 1.000 38.53377 168 TYR D O 1
ATOM 6686 N N . HIS C 1 169 ? 28.60900 71.73600 44.49700 1.000 33.30951 169 HIS D N 1
ATOM 6687 C CA . HIS C 1 169 ? 29.51900 72.52400 45.31100 1.000 35.89305 169 HIS D CA 1
ATOM 6688 C C . HIS C 1 169 ? 29.30800 72.36100 46.81600 1.000 39.97181 169 HIS D C 1
ATOM 6689 O O . HIS C 1 169 ? 30.31000 72.43400 47.54900 1.000 36.56933 169 HIS D O 1
ATOM 6696 N N . PRO C 1 170 ? 28.09200 72.14600 47.33800 1.000 37.86259 170 PRO D N 1
ATOM 6697 C CA . PRO C 1 170 ? 27.97700 71.91000 48.78300 1.000 37.65317 170 PRO D CA 1
ATOM 6698 C C . PRO C 1 170 ? 28.90000 70.82200 49.26300 1.000 37.65723 170 PRO D C 1
ATOM 6699 O O . PRO C 1 170 ? 29.33200 70.87200 50.41600 1.000 37.21794 170 PRO D O 1
ATOM 6703 N N . ILE C 1 171 ? 29.24600 69.84100 48.42100 1.000 36.37791 171 ILE D N 1
ATOM 6704 C CA . ILE C 1 171 ? 30.15700 68.80000 48.89300 1.000 36.84761 171 ILE D CA 1
ATOM 6705 C C . ILE C 1 171 ? 31.54400 69.38300 49.11900 1.000 36.69724 171 ILE D C 1
ATOM 6706 O O . ILE C 1 171 ? 32.19300 69.09500 50.12700 1.000 35.19224 171 ILE D O 1
ATOM 6711 N N . TYR C 1 172 ? 32.01000 70.22700 48.19400 1.000 37.37638 172 TYR D N 1
ATOM 6712 C CA . TYR C 1 172 ? 33.36200 70.76200 48.29100 1.000 36.24474 172 TYR D CA 1
ATOM 6713 C C . TYR C 1 172 ? 33.44600 71.83800 49.36300 1.000 33.52516 172 TYR D C 1
ATOM 6714 O O . TYR C 1 172 ? 34.45800 71.94600 50.05800 1.000 35.80790 172 TYR D O 1
ATOM 6723 N N . GLU C 1 173 ? 32.39400 72.63800 49.52000 1.000 35.69549 173 GLU D N 1
ATOM 6724 C CA . GLU C 1 173 ? 32.37000 73.60000 50.61600 1.000 35.38295 173 GLU D CA 1
ATOM 6725 C C . GLU C 1 173 ? 32.54800 72.89400 51.95200 1.000 38.66155 173 GLU D C 1
ATOM 6726 O O . GLU C 1 173 ? 33.32900 73.33500 52.80000 1.000 40.71284 173 GLU D O 1
ATOM 6732 N N . ALA C 1 174 ? 31.83800 71.78400 52.15000 1.000 33.77496 174 ALA D N 1
ATOM 6733 C CA . ALA C 1 174 ? 31.84100 71.11600 53.44100 1.000 37.05726 174 ALA D CA 1
ATOM 6734 C C . ALA C 1 174 ? 33.11400 70.30700 53.65700 1.000 39.43070 174 ALA D C 1
ATOM 6735 O O . ALA C 1 174 ? 33.60500 70.21700 54.78800 1.000 39.07091 174 ALA D O 1
ATOM 6737 N N . ALA C 1 175 ? 33.64700 69.68000 52.60600 1.000 35.82445 175 ALA D N 1
ATOM 6738 C CA . ALA C 1 175 ? 34.92000 68.98600 52.75400 1.000 36.00846 175 ALA D CA 1
ATOM 6739 C C . ALA C 1 175 ? 36.02400 69.97200 53.10800 1.000 37.37980 175 ALA D C 1
ATOM 6740 O O . ALA C 1 175 ? 36.80900 69.74600 54.03600 1.000 37.41756 175 ALA D O 1
ATOM 6742 N N . ALA C 1 176 ? 36.08400 71.08800 52.38600 1.000 36.50931 176 ALA D N 1
ATOM 6743 C CA . ALA C 1 176 ? 37.15200 72.05000 52.61700 1.000 37.53806 176 ALA D CA 1
ATOM 6744 C C . ALA C 1 176 ? 37.02800 72.70200 53.99300 1.000 38.83834 176 ALA D C 1
ATOM 6745 O O . ALA C 1 176 ? 38.03400 72.94300 54.67400 1.000 41.86839 176 ALA D O 1
ATOM 6747 N N . ARG C 1 177 ? 35.80300 73.01300 54.41400 1.000 38.78189 177 ARG D N 1
ATOM 6748 C CA . ARG C 1 177 ? 35.61400 73.67700 55.69600 1.000 38.83192 177 ARG D CA 1
ATOM 6749 C C . ARG C 1 177 ? 36.00900 72.76300 56.85300 1.000 41.99787 177 ARG D C 1
ATOM 6750 O O . ARG C 1 177 ? 36.51900 73.23800 57.87900 1.000 34.14974 177 ARG D O 1
ATOM 6758 N N . ASN C 1 178 ? 35.80000 71.45600 56.69000 1.000 40.36655 178 ASN D N 1
ATOM 6759 C CA . ASN C 1 178 ? 36.17100 70.43500 57.65300 1.000 37.99675 178 ASN D CA 1
ATOM 6760 C C . ASN C 1 178 ? 37.58200 69.89900 57.45000 1.000 38.55301 178 ASN D C 1
ATOM 6761 O O . ASN C 1 178 ? 37.95100 68.91300 58.09200 1.000 37.61512 178 ASN D O 1
ATOM 6766 N N . GLY C 1 179 ? 38.37300 70.49600 56.56500 1.000 40.12583 179 GLY D N 1
ATOM 6767 C CA . GLY C 1 179 ? 39.72800 69.99200 56.36200 1.000 41.66450 179 GLY D CA 1
ATOM 6768 C C . GLY C 1 179 ? 39.80400 68.56200 55.86900 1.000 41.13901 179 GLY D C 1
ATOM 6769 O O . GLY C 1 179 ? 40.70800 67.82100 56.27100 1.000 44.73348 179 GLY D O 1
ATOM 6770 N N . LEU C 1 180 ? 38.89300 68.16300 54.98300 1.000 38.54952 180 LEU D N 1
ATOM 6771 C CA . LEU C 1 180 ? 38.83700 66.80300 54.45000 1.000 36.05675 180 LEU D CA 1
ATOM 6772 C C . LEU C 1 180 ? 39.04900 66.82900 52.94500 1.000 39.84326 180 LEU D C 1
ATOM 6773 O O . LEU C 1 180 ? 38.26400 67.46900 52.22500 1.000 36.86798 180 LEU D O 1
ATOM 6778 N N . PRO C 1 181 ? 40.06300 66.16300 52.40500 1.000 43.98748 181 PRO D N 1
ATOM 6779 C CA . PRO C 1 181 ? 40.12000 66.02100 50.94500 1.000 34.62559 181 PRO D CA 1
ATOM 6780 C C . PRO C 1 181 ? 38.88600 65.27500 50.45200 1.000 38.05409 181 PRO D C 1
ATOM 6781 O O . PRO C 1 181 ? 38.24000 64.52900 51.19800 1.000 37.79058 181 PRO D O 1
ATOM 6785 N N . VAL C 1 182 ? 38.53300 65.50800 49.18400 1.000 37.40287 182 VAL D N 1
ATOM 6786 C CA . VAL C 1 182 ? 37.49900 64.72600 48.51100 1.000 36.48327 182 VAL D CA 1
ATOM 6787 C C . VAL C 1 182 ? 38.18200 63.74500 47.57400 1.000 39.17499 182 VAL D C 1
ATOM 6788 O O . VAL C 1 182 ? 38.85300 64.15000 46.61100 1.000 38.11104 182 VAL D O 1
ATOM 6792 N N . ALA C 1 183 ? 38.02000 62.45900 47.85100 1.000 36.67327 183 ALA D N 1
ATOM 6793 C CA . ALA C 1 183 ? 38.51400 61.42900 46.95800 1.000 38.32841 183 ALA D CA 1
ATOM 6794 C C . ALA C 1 183 ? 37.39800 60.98800 46.01900 1.000 39.85247 183 ALA D C 1
ATOM 6795 O O . ALA C 1 183 ? 36.22400 60.92600 46.41000 1.000 37.22951 183 ALA D O 1
ATOM 6797 N N . ILE C 1 184 ? 37.77000 60.70200 44.76800 1.000 36.39442 184 ILE D N 1
ATOM 6798 C CA . ILE C 1 184 ? 36.83500 60.26000 43.74300 1.000 37.15450 184 ILE D CA 1
ATOM 6799 C C . ILE C 1 184 ? 37.26500 58.88200 43.27000 1.000 35.65277 184 ILE D C 1
ATOM 6800 O O . ILE C 1 184 ? 38.45600 58.64600 43.04300 1.000 38.66556 184 ILE D O 1
ATOM 6805 N N . HIS C 1 185 ? 36.29700 57.97000 43.12400 1.000 34.26134 185 HIS D N 1
ATOM 6806 C CA . HIS C 1 185 ? 36.59700 56.56100 42.90200 1.000 36.47811 185 HIS D CA 1
ATOM 6807 C C . HIS C 1 185 ? 35.60700 55.95000 41.91700 1.000 34.85571 185 HIS D C 1
ATOM 6808 O O . HIS C 1 185 ? 34.37900 56.07800 42.10600 1.000 32.95207 185 HIS D O 1
ATOM 6815 N N . PRO C 1 186 ? 36.09800 55.25000 40.89900 1.000 39.30769 186 PRO D N 1
ATOM 6816 C CA . PRO C 1 186 ? 35.21400 54.66800 39.88600 1.000 38.72805 186 PRO D CA 1
ATOM 6817 C C . PRO C 1 186 ? 34.59500 53.36400 40.37300 1.000 37.95713 186 PRO D C 1
ATOM 6818 O O . PRO C 1 186 ? 34.92300 52.84500 41.43700 1.000 40.15561 186 PRO D O 1
ATOM 6822 N N . GLY C 1 187 ? 33.67000 52.84400 39.56800 1.000 40.99693 187 GLY D N 1
ATOM 6823 C CA . GLY C 1 187 ? 33.09500 51.54500 39.83900 1.000 38.09866 187 GLY D CA 1
ATOM 6824 C C . GLY C 1 187 ? 31.65500 51.36600 39.40000 1.000 40.64886 187 GLY D C 1
ATOM 6825 O O . GLY C 1 187 ? 31.22400 50.24000 39.12800 1.000 44.47822 187 GLY D O 1
ATOM 6826 N N . ALA C 1 188 ? 30.88500 52.45100 39.34900 1.000 39.50706 188 ALA D N 1
ATOM 6827 C CA . ALA C 1 188 ? 29.46600 52.35800 39.02100 1.000 42.57591 188 ALA D CA 1
ATOM 6828 C C . ALA C 1 188 ? 29.11000 53.08200 37.72500 1.000 37.36566 188 ALA D C 1
ATOM 6829 O O . ALA C 1 188 ? 27.93300 53.09700 37.34000 1.000 33.99136 188 ALA D O 1
ATOM 6831 N N . GLU C 1 189 ? 30.11600 53.61200 37.03300 1.000 38.99148 189 GLU D N 1
ATOM 6832 C CA . GLU C 1 189 ? 29.89800 54.43400 35.81200 1.000 37.94762 189 GLU D CA 1
ATOM 6833 C C . GLU C 1 189 ? 28.86400 53.83600 34.85700 1.000 37.88077 189 GLU D C 1
ATOM 6834 O O . GLU C 1 189 ? 29.12400 52.77700 34.29100 1.000 37.71135 189 GLU D O 1
ATOM 6840 N N . GLY C 1 190 ? 27.72800 54.51700 34.71500 1.000 41.48465 190 GLY D N 1
ATOM 6841 C CA . GLY C 1 190 ? 26.73100 54.10600 33.75200 1.000 37.57838 190 GLY D CA 1
ATOM 6842 C C . GLY C 1 190 ? 25.61000 53.25400 34.30700 1.000 39.62045 190 GLY D C 1
ATOM 6843 O O . GLY C 1 190 ? 24.62600 53.01600 33.58800 1.000 42.95452 190 GLY D O 1
ATOM 6844 N N . GLY C 1 191 ? 25.72800 52.76900 35.55500 1.000 39.76330 191 GLY D N 1
ATOM 6845 C CA . GLY C 1 191 ? 24.63100 52.06300 36.18500 1.000 37.55005 191 GLY D CA 1
ATOM 6846 C C . GLY C 1 191 ? 23.55600 53.01400 36.68300 1.000 39.47731 191 GLY D C 1
ATOM 6847 O O . GLY C 1 191 ? 23.78600 54.21000 36.86200 1.000 40.76712 191 GLY D O 1
ATOM 6848 N N . GLY C 1 192 ? 22.36700 52.46100 36.92000 1.000 37.45691 192 GLY D N 1
ATOM 6849 C CA . GLY C 1 192 ? 21.22600 53.25400 37.32600 1.000 35.86597 192 GLY D CA 1
ATOM 6850 C C . GLY C 1 192 ? 21.01500 54.50300 36.48400 1.000 45.07470 192 GLY D C 1
ATOM 6851 O O . GLY C 1 192 ? 20.85600 54.43000 35.25400 1.000 44.85614 192 GLY D O 1
ATOM 6852 N N . SER C 1 193 ? 21.03400 55.66700 37.13600 1.000 39.87912 193 SER D N 1
ATOM 6853 C CA . SER C 1 193 ? 20.70700 56.92600 36.48300 1.000 38.17891 193 SER D CA 1
ATOM 6854 C C . SER C 1 193 ? 21.92500 57.82800 36.29900 1.000 37.94568 193 SER D C 1
ATOM 6855 O O . SER C 1 193 ? 21.76200 59.03700 36.10900 1.000 39.90831 193 SER D O 1
ATOM 6858 N N . SER C 1 194 ? 23.13800 57.27300 36.34900 1.000 35.10497 194 SER D N 1
ATOM 6859 C CA . SER C 1 194 ? 24.33300 58.04300 36.01900 1.000 41.46166 194 SER D CA 1
ATOM 6860 C C . SER C 1 194 ? 24.48000 58.22300 34.50000 1.000 40.79362 194 SER D C 1
ATOM 6861 O O . SER C 1 194 ? 23.82200 57.54800 33.69700 1.000 37.42901 194 SER D O 1
ATOM 6864 N N . THR C 1 195 ? 25.38800 59.13100 34.11200 1.000 38.61447 195 THR D N 1
ATOM 6865 C CA . THR C 1 195 ? 25.68600 59.36400 32.70200 1.000 37.87424 195 THR D CA 1
ATOM 6866 C C . THR C 1 195 ? 26.25400 58.09900 32.05200 1.000 39.14880 195 THR D C 1
ATOM 6867 O O . THR C 1 195 ? 26.76700 57.19500 32.72300 1.000 38.53442 195 THR D O 1
ATOM 6871 N N . ALA C 1 196 ? 26.16300 58.04800 30.72700 1.000 38.70142 196 ALA D N 1
ATOM 6872 C CA . ALA C 1 196 ? 26.78600 56.97100 29.96500 1.000 35.73255 196 ALA D CA 1
ATOM 6873 C C . ALA C 1 196 ? 28.25800 56.82500 30.34600 1.000 34.51692 196 ALA D C 1
ATOM 6874 O O . ALA C 1 196 ? 28.97000 57.82800 30.48200 1.000 36.96855 196 ALA D O 1
ATOM 6876 N N . PRO C 1 197 ? 28.76600 55.59500 30.44000 1.000 33.08908 197 PRO D N 1
ATOM 6877 C CA . PRO C 1 197 ? 30.10000 55.37600 31.03400 1.000 33.43926 197 PRO D CA 1
ATOM 6878 C C . PRO C 1 197 ? 31.27300 55.90700 30.21400 1.000 37.56701 197 PRO D C 1
ATOM 6879 O O . PRO C 1 197 ? 32.34700 56.11000 30.79600 1.000 40.31173 197 PRO D O 1
ATOM 6883 N N . THR C 1 198 ? 31.14200 56.09500 28.89300 1.000 36.23044 198 THR D N 1
ATOM 6884 C CA . THR C 1 198 ? 32.16200 56.78700 28.10900 1.000 35.49614 198 THR D CA 1
ATOM 6885 C C . THR C 1 198 ? 31.50400 57.87600 27.27800 1.000 37.11416 198 THR D C 1
ATOM 6886 O O . THR C 1 198 ? 30.27600 57.92600 27.12100 1.000 39.81301 198 THR D O 1
ATOM 6890 N N . ALA C 1 199 ? 32.34500 58.74400 26.71700 1.000 34.31258 199 ALA D N 1
ATOM 6891 C CA . ALA C 1 199 ? 31.84000 59.82200 25.87400 1.000 38.35713 199 ALA D CA 1
ATOM 6892 C C . ALA C 1 199 ? 31.14700 59.30500 24.61800 1.000 36.38727 199 ALA D C 1
ATOM 6893 O O . ALA C 1 199 ? 30.32500 60.02900 24.03200 1.000 33.95598 199 ALA D O 1
ATOM 6895 N N . ALA C 1 200 ? 31.45700 58.07900 24.19100 1.000 34.45627 200 ALA D N 1
ATOM 6896 C CA . ALA C 1 200 ? 30.86800 57.49700 22.98500 1.000 37.13140 200 ALA D CA 1
ATOM 6897 C C . ALA C 1 200 ? 29.67000 56.61300 23.29300 1.000 38.22217 200 ALA D C 1
ATOM 6898 O O . ALA C 1 200 ? 29.05800 56.07600 22.36400 1.000 37.23399 200 ALA D O 1
ATOM 6900 N N . GLY C 1 201 ? 29.31100 56.45800 24.56600 1.000 36.68117 201 GLY D N 1
ATOM 6901 C CA . GLY C 1 201 ? 28.19600 55.62700 24.96000 1.000 32.20321 201 GLY D CA 1
ATOM 6902 C C . GLY C 1 201 ? 28.63900 54.39500 25.72900 1.000 35.15451 201 GLY D C 1
ATOM 6903 O O . GLY C 1 201 ? 29.68300 54.37000 26.38300 1.000 39.91782 201 GLY D O 1
ATOM 6904 N N . TYR C 1 202 ? 27.81200 53.36000 25.64000 1.000 33.70130 202 TYR D N 1
ATOM 6905 C CA . TYR C 1 202 ? 28.04500 52.13100 26.38000 1.000 34.43872 202 TYR D CA 1
ATOM 6906 C C . TYR C 1 202 ? 28.89200 51.16400 25.55800 1.000 38.61191 202 TYR D C 1
ATOM 6907 O O . TYR C 1 202 ? 28.41000 50.66000 24.52600 1.000 35.10929 202 TYR D O 1
ATOM 6916 N N . PRO C 1 203 ? 30.12300 50.86900 25.95900 1.000 37.37057 203 PRO D N 1
ATOM 6917 C CA . PRO C 1 203 ? 30.86700 49.78000 25.31300 1.000 38.14901 203 PRO D CA 1
ATOM 6918 C C . PRO C 1 203 ? 30.16100 48.44700 25.52300 1.000 39.46726 203 PRO D C 1
ATOM 6919 O O . PRO C 1 203 ? 29.17300 48.33000 26.25000 1.000 39.84727 203 PRO D O 1
ATOM 6923 N N . THR C 1 204 ? 30.67900 47.41200 24.87300 1.000 40.14142 204 THR D N 1
ATOM 6924 C CA . THR C 1 204 ? 30.02400 46.11800 24.98100 1.000 42.34141 204 THR D CA 1
ATOM 6925 C C . THR C 1 204 ? 30.62900 45.21500 26.05100 1.000 41.01586 204 THR D C 1
ATOM 6926 O O . THR C 1 204 ? 29.94000 44.30800 26.52800 1.000 36.23706 204 THR D O 1
ATOM 6930 N N . ARG C 1 205 ? 31.87600 45.42600 26.46500 1.000 37.91859 205 ARG D N 1
ATOM 6931 C CA . ARG C 1 205 ? 32.41900 44.49200 27.43200 1.000 41.74358 205 ARG D CA 1
ATOM 6932 C C . ARG C 1 205 ? 33.37800 45.15800 28.41500 1.000 38.40377 205 ARG D C 1
ATOM 6933 O O . ARG C 1 205 ? 33.84300 46.28800 28.23200 1.000 34.79883 205 ARG D O 1
ATOM 6941 N N . TYR C 1 206 ? 33.69300 44.38700 29.45900 1.000 42.18629 206 TYR D N 1
ATOM 6942 C CA . TYR C 1 206 ? 34.35200 44.90800 30.64800 1.000 36.08564 206 TYR D CA 1
ATOM 6943 C C . TYR C 1 206 ? 35.69800 45.53500 30.31500 1.000 35.81734 206 TYR D C 1
ATOM 6944 O O . TYR C 1 206 ? 36.01100 46.64200 30.77600 1.000 36.26292 206 TYR D O 1
ATOM 6953 N N . ILE C 1 207 ? 36.51600 44.84000 29.51800 1.000 37.74841 207 ILE D N 1
ATOM 6954 C CA . ILE C 1 207 ? 37.82800 45.38100 29.15600 1.000 34.96331 207 ILE D CA 1
ATOM 6955 C C . ILE C 1 207 ? 37.69600 46.80200 28.62500 1.000 34.86602 207 ILE D C 1
ATOM 6956 O O . ILE C 1 207 ? 38.57100 47.65000 28.84200 1.000 34.45576 207 ILE D O 1
ATOM 6961 N N . GLU C 1 208 ? 36.62000 47.08000 27.88500 1.000 35.06592 208 GLU D N 1
ATOM 6962 C CA . GLU C 1 208 ? 36.43900 48.43200 27.35900 1.000 40.29321 208 GLU D CA 1
ATOM 6963 C C . GLU C 1 208 ? 36.01800 49.38600 28.46100 1.000 35.23660 208 GLU D C 1
ATOM 6964 O O . GLU C 1 208 ? 36.62400 50.44400 28.64800 1.000 34.20663 208 GLU D O 1
ATOM 6970 N N . TRP C 1 209 ? 34.94500 49.03700 29.17100 1.000 38.84523 209 TRP D N 1
ATOM 6971 C CA . TRP C 1 209 ? 34.47300 49.85900 30.27100 1.000 35.56571 209 TRP D CA 1
ATOM 6972 C C . TRP C 1 209 ? 35.61200 50.16500 31.24500 1.000 35.15000 209 TRP D C 1
ATOM 6973 O O . TRP C 1 209 ? 35.86200 51.32900 31.57800 1.000 34.59356 209 TRP D O 1
ATOM 6984 N N . HIS C 1 210 ? 36.35800 49.14100 31.65800 1.000 34.53964 210 HIS D N 1
ATOM 6985 C CA . HIS C 1 210 ? 37.42300 49.37900 32.62200 1.000 35.55713 210 HIS D CA 1
ATOM 6986 C C . HIS C 1 210 ? 38.44600 50.34900 32.05300 1.000 38.58770 210 HIS D C 1
ATOM 6987 O O . HIS C 1 210 ? 38.67500 51.42600 32.61200 1.000 38.28998 210 HIS D O 1
ATOM 6994 N N . THR C 1 211 ? 39.04900 49.98500 30.91500 1.000 35.63107 211 THR D N 1
ATOM 6995 C CA . THR C 1 211 ? 40.05300 50.83100 30.27700 1.000 37.17804 211 THR D CA 1
ATOM 6996 C C . THR C 1 211 ? 39.61300 52.29200 30.21600 1.000 38.59813 211 THR D C 1
ATOM 6997 O O . THR C 1 211 ? 40.39700 53.20000 30.52600 1.000 41.21470 211 THR D O 1
ATOM 7001 N N . CYS C 1 212 ? 38.36700 52.54700 29.78600 1.000 32.20145 212 CYS D N 1
ATOM 7002 C CA . CYS C 1 212 ? 37.94500 53.93600 29.59900 1.000 32.66200 212 CYS D CA 1
ATOM 7003 C C . CYS C 1 212 ? 37.69600 54.71000 30.90000 1.000 38.83977 212 CYS D C 1
ATOM 7004 O O . CYS C 1 212 ? 37.47700 55.92700 30.82000 1.000 38.48789 212 CYS D O 1
ATOM 7007 N N . LEU C 1 213 ? 37.72500 54.07200 32.08800 1.000 34.85626 213 LEU D N 1
ATOM 7008 C CA . LEU C 1 213 ? 37.38900 54.82300 33.31000 1.000 36.71695 213 LEU D CA 1
ATOM 7009 C C . LEU C 1 213 ? 38.26200 56.06100 33.49100 1.000 35.59910 213 LEU D C 1
ATOM 7010 O O . LEU C 1 213 ? 37.79500 57.06600 34.03300 1.000 39.16716 213 LEU D O 1
ATOM 7015 N N . SER C 1 214 ? 39.52500 56.01500 33.05800 1.000 36.58796 214 SER D N 1
ATOM 7016 C CA . SER C 1 214 ? 40.39100 57.19400 33.14400 1.000 39.06972 214 SER D CA 1
ATOM 7017 C C . SER C 1 214 ? 39.76500 58.41800 32.49200 1.000 39.25931 214 SER D C 1
ATOM 7018 O O . SER C 1 214 ? 40.05900 59.55600 32.89000 1.000 36.18716 214 SER D O 1
ATOM 7021 N N . GLN C 1 215 ? 38.94800 58.21100 31.45200 1.000 39.40653 215 GLN D N 1
ATOM 7022 C CA . GLN C 1 215 ? 38.34700 59.33700 30.74200 1.000 37.21656 215 GLN D CA 1
ATOM 7023 C C . GLN C 1 215 ? 37.24100 59.99200 31.56800 1.000 38.43136 215 GLN D C 1
ATOM 7024 O O . GLN C 1 215 ? 37.00400 61.20400 31.43900 1.000 38.42055 215 GLN D O 1
ATOM 7030 N N . MET C 1 216 ? 36.53100 59.21000 32.38700 1.000 34.74796 216 MET D N 1
ATOM 7031 C CA . MET C 1 216 ? 35.59800 59.79400 33.34000 1.000 36.54861 216 MET D CA 1
ATOM 7032 C C . MET C 1 216 ? 36.32300 60.78600 34.24100 1.000 37.45127 216 MET D C 1
ATOM 7033 O O . MET C 1 216 ? 35.85600 61.90800 34.45000 1.000 35.68131 216 MET D O 1
ATOM 7038 N N . PHE C 1 217 ? 37.49200 60.39000 34.75700 1.000 36.45999 217 PHE D N 1
ATOM 7039 C CA . PHE C 1 217 ? 38.27100 61.26500 35.62600 1.000 33.68195 217 PHE D CA 1
ATOM 7040 C C . PHE C 1 217 ? 38.68700 62.53000 34.89600 1.000 38.05328 217 PHE D C 1
ATOM 7041 O O . PHE C 1 217 ? 38.62200 63.62700 35.45700 1.000 37.00609 217 PHE D O 1
ATOM 7049 N N . MET C 1 218 ? 39.15500 62.39400 33.65200 1.000 33.86698 218 MET D N 1
ATOM 7050 C CA . MET C 1 218 ? 39.59900 63.57000 32.92300 1.000 32.01998 218 MET D CA 1
ATOM 7051 C C . MET C 1 218 ? 38.44300 64.53500 32.73900 1.000 34.39706 218 MET D C 1
ATOM 7052 O O . MET C 1 218 ? 38.60800 65.75000 32.90000 1.000 37.05717 218 MET D O 1
ATOM 7057 N N . ALA C 1 219 ? 37.26100 64.01100 32.40100 1.000 35.82770 219 ALA D N 1
ATOM 7058 C CA . ALA C 1 219 ? 36.09900 64.87000 32.19500 1.000 35.43311 219 ALA D CA 1
ATOM 7059 C C . ALA C 1 219 ? 35.78400 65.65200 33.46100 1.000 35.90244 219 ALA D C 1
ATOM 7060 O O . ALA C 1 219 ? 35.62600 66.87900 33.43300 1.000 38.62080 219 ALA D O 1
ATOM 7062 N N . HIS C 1 220 ? 35.70500 64.94800 34.58800 1.000 34.70987 220 HIS D N 1
ATOM 7063 C CA . HIS C 1 220 ? 35.45700 65.59900 35.87200 1.000 34.33104 220 HIS D CA 1
ATOM 7064 C C . HIS C 1 220 ? 36.55900 66.58800 36.22400 1.000 35.55284 220 HIS D C 1
ATOM 7065 O O . HIS C 1 220 ? 36.27900 67.67600 36.74100 1.000 37.34295 220 HIS D O 1
ATOM 7072 N N . LEU C 1 221 ? 37.82500 66.22700 35.96700 1.000 34.77020 221 LEU D N 1
ATOM 7073 C CA . LEU C 1 221 ? 38.92600 67.11100 36.35000 1.000 34.10827 221 LEU D CA 1
ATOM 7074 C C . LEU C 1 221 ? 38.83000 68.43300 35.61500 1.000 38.26536 221 LEU D C 1
ATOM 7075 O O . LEU C 1 221 ? 39.02700 69.50900 36.20500 1.000 35.28565 221 LEU D O 1
ATOM 7080 N N . VAL C 1 222 ? 38.54500 68.36100 34.30800 1.000 35.44242 222 VAL D N 1
ATOM 7081 C CA . VAL C 1 222 ? 38.4400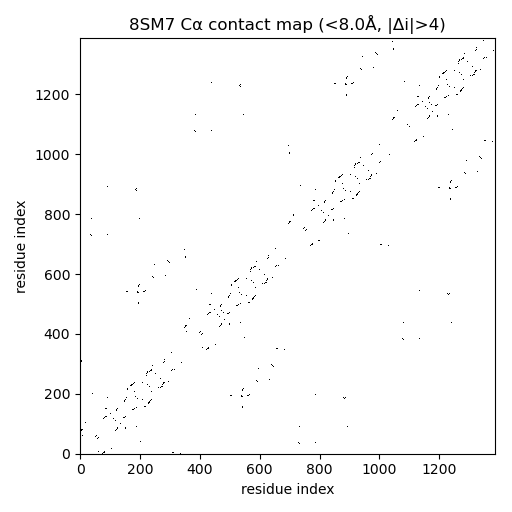0 69.55700 33.48200 1.000 34.60260 222 VAL D CA 1
ATOM 7082 C C . VAL C 1 222 ? 37.28500 70.42000 33.95600 1.000 34.03203 222 VAL D C 1
ATOM 7083 O O . VAL C 1 222 ? 37.39700 71.64900 34.02300 1.000 35.45432 222 VAL D O 1
ATOM 7087 N N . SER C 1 223 ? 36.13900 69.79200 34.23300 1.000 33.41055 223 SER D N 1
ATOM 7088 C CA . SER C 1 223 ? 35.01300 70.49800 34.84500 1.000 38.37251 223 SER D CA 1
ATOM 7089 C C . SER C 1 223 ? 35.43900 71.20800 36.13100 1.000 36.04049 223 SER D C 1
ATOM 7090 O O . SER C 1 223 ? 35.22500 72.41200 36.29800 1.000 36.41618 223 SER D O 1
ATOM 7093 N N . MET C 1 224 ? 36.06300 70.47000 37.04300 1.000 37.44652 224 MET D N 1
ATOM 7094 C CA . MET C 1 224 ? 36.42100 71.03500 38.33700 1.000 38.66388 224 MET D CA 1
ATOM 7095 C C . MET C 1 224 ? 37.30900 72.26400 38.19100 1.000 40.42759 224 MET D C 1
ATOM 7096 O O . MET C 1 224 ? 37.07800 73.28500 38.85000 1.000 40.26397 224 MET D O 1
ATOM 7101 N N . VAL C 1 225 ? 38.31400 72.19600 37.31900 1.000 40.74194 225 VAL D N 1
ATOM 7102 C CA . VAL C 1 225 ? 39.24300 73.31000 37.16900 1.000 38.59475 225 VAL D CA 1
ATOM 7103 C C . VAL C 1 225 ? 38.55400 74.49400 36.49600 1.000 41.70433 225 VAL D C 1
ATOM 7104 O O . VAL C 1 225 ? 38.59200 75.62900 36.99600 1.000 40.80033 225 VAL D O 1
ATOM 7108 N N . CYS C 1 226 ? 37.89900 74.24200 35.35400 1.000 36.81775 226 CYS D N 1
ATOM 7109 C CA . CYS C 1 226 ? 37.34000 75.32100 34.54300 1.000 36.43454 226 CYS D CA 1
ATOM 7110 C C . CYS C 1 226 ? 36.13400 75.98600 35.20100 1.000 37.47191 226 CYS D C 1
ATOM 7111 O O . CYS C 1 226 ? 35.86900 77.17000 34.95300 1.000 35.17507 226 CYS D O 1
ATOM 7114 N N . GLU C 1 227 ? 35.37500 75.25400 36.01100 1.000 37.82956 227 GLU D N 1
ATOM 7115 C CA . GLU C 1 227 ? 34.31600 75.90400 36.76400 1.000 38.42249 227 GLU D CA 1
ATOM 7116 C C . GLU C 1 227 ? 34.84600 76.72000 37.93600 1.000 37.47949 227 GLU D C 1
ATOM 7117 O O . GLU C 1 227 ? 34.04200 77.32800 38.64800 1.000 37.79590 227 GLU D O 1
ATOM 7123 N N . GLY C 1 228 ? 36.15900 76.74600 38.15600 1.000 35.47007 228 GLY D N 1
ATOM 7124 C CA . GLY C 1 228 ? 36.71700 77.48800 39.28100 1.000 39.33560 228 GLY D CA 1
ATOM 7125 C C . GLY C 1 228 ? 36.45200 76.91200 40.66800 1.000 38.97146 228 GLY D C 1
ATOM 7126 O O . GLY C 1 228 ? 36.38800 77.67500 41.63900 1.000 37.69588 228 GLY D O 1
ATOM 7127 N N . VAL C 1 229 ? 36.30000 75.58500 40.79300 1.000 36.34308 229 VAL D N 1
ATOM 7128 C CA . VAL C 1 229 ? 36.02300 74.98200 42.09600 1.000 38.11728 229 VAL D CA 1
ATOM 7129 C C . VAL C 1 229 ? 37.13300 75.30900 43.08900 1.000 39.58650 229 VAL D C 1
ATOM 7130 O O . VAL C 1 229 ? 36.87500 75.54900 44.27200 1.000 39.24377 229 VAL D O 1
ATOM 7134 N N . PHE C 1 230 ? 38.38600 75.30500 42.62500 1.000 40.72996 230 PHE D N 1
ATOM 7135 C CA . PHE C 1 230 ? 39.54500 75.59000 43.45900 1.000 40.62585 230 PHE D CA 1
ATOM 7136 C C . PHE C 1 230 ? 39.77000 77.07700 43.65700 1.000 40.02752 230 PHE D C 1
ATOM 7137 O O . PHE C 1 230 ? 40.56900 77.45600 44.52900 1.000 41.88400 230 PHE D O 1
ATOM 7145 N N . VAL C 1 231 ? 39.10400 77.91700 42.86200 1.000 38.06519 231 VAL D N 1
ATOM 7146 C CA . VAL C 1 231 ? 39.07700 79.34600 43.14700 1.000 39.28897 231 VAL D CA 1
ATOM 7147 C C . VAL C 1 231 ? 38.05500 79.62700 44.23700 1.000 41.22742 231 VAL D C 1
ATOM 7148 O O . VAL C 1 231 ? 38.29300 80.44400 45.13100 1.000 41.41095 231 VAL D O 1
ATOM 7152 N N . LYS C 1 232 ? 36.92800 78.90800 44.20900 1.000 39.39183 232 LYS D N 1
ATOM 7153 C CA . LYS C 1 232 ? 35.88300 79.08600 45.21400 1.000 38.17237 232 LYS D CA 1
ATOM 7154 C C . LYS C 1 232 ? 36.29100 78.51300 46.57100 1.000 40.14015 232 LYS D C 1
ATOM 7155 O O . LYS C 1 232 ? 35.96900 79.09100 47.61100 1.000 35.78209 232 LYS D O 1
ATOM 7161 N N . TYR C 1 233 ? 36.94200 77.34900 46.57900 1.000 39.45510 233 TYR D N 1
ATOM 7162 C CA . TYR C 1 233 ? 37.30400 76.62300 47.79300 1.000 33.16460 233 TYR D CA 1
ATOM 7163 C C . TYR C 1 233 ? 38.80100 76.37900 47.74200 1.000 39.07482 233 TYR D C 1
ATOM 7164 O O . TYR C 1 233 ? 39.26100 75.25900 47.47800 1.000 39.71402 233 TYR D O 1
ATOM 7173 N N . PRO C 1 234 ? 39.59800 77.42300 47.98500 1.000 40.68999 234 PRO D N 1
ATOM 7174 C CA . PRO C 1 234 ? 41.05200 77.30500 47.79000 1.000 39.54043 234 PRO D CA 1
ATOM 7175 C C . PRO C 1 234 ? 41.72400 76.36200 48.77100 1.000 42.08613 234 PRO D C 1
ATOM 7176 O O . PRO C 1 234 ? 42.91600 76.06400 48.60500 1.000 43.28482 234 PRO D O 1
ATOM 7180 N N . ASN C 1 235 ? 41.00400 75.86500 49.76600 1.000 39.01036 235 ASN D N 1
ATOM 7181 C CA . ASN C 1 235 ? 41.53700 74.84100 50.64600 1.000 43.66931 235 ASN D CA 1
ATOM 7182 C C . ASN C 1 235 ? 41.28100 73.42900 50.14400 1.000 43.52884 235 ASN D C 1
ATOM 7183 O O . ASN C 1 235 ? 41.79800 72.48000 50.73500 1.000 42.96054 235 ASN D O 1
ATOM 7188 N N . LEU C 1 236 ? 40.48500 73.25900 49.09600 1.000 39.27787 236 LEU D N 1
ATOM 7189 C CA . LEU C 1 236 ? 40.07200 71.92000 48.71600 1.000 39.23906 236 LEU D CA 1
ATOM 7190 C C . LEU C 1 236 ? 41.24400 71.12400 48.16100 1.000 37.50528 236 LEU D C 1
ATOM 7191 O O . LEU C 1 236 ? 42.07900 71.63800 47.41300 1.000 36.89648 236 LEU D O 1
ATOM 7196 N N . LYS C 1 237 ? 41.30900 69.86400 48.55800 1.000 33.82280 237 LYS D N 1
ATOM 7197 C CA . LYS C 1 237 ? 42.18600 68.87800 47.96000 1.000 34.74652 237 LYS D CA 1
ATOM 7198 C C . LYS C 1 237 ? 41.29700 67.80000 47.36300 1.000 41.80703 237 LYS D C 1
ATOM 7199 O O . LYS C 1 237 ? 40.28100 67.41600 47.97200 1.000 33.92855 237 LYS D O 1
ATOM 7205 N N . VAL C 1 238 ? 41.67700 67.32700 46.17100 1.000 37.42003 238 VAL D N 1
ATOM 7206 C CA . VAL C 1 238 ? 40.94100 66.29100 45.45200 1.000 38.73925 238 VAL D CA 1
ATOM 7207 C C . VAL C 1 238 ? 41.88700 65.13600 45.13900 1.000 37.24248 238 VAL D C 1
ATOM 7208 O O . VAL C 1 238 ? 43.01000 65.34800 44.66500 1.000 40.86751 238 VAL D O 1
ATOM 7212 N N . VAL C 1 239 ? 41.43100 63.91700 45.39900 1.000 36.19798 239 VAL D N 1
ATOM 7213 C CA . VAL C 1 239 ? 42.22500 62.71100 45.19700 1.000 35.44984 239 VAL D CA 1
ATOM 7214 C C . VAL C 1 239 ? 41.53000 61.86500 44.13900 1.000 35.73951 239 VAL D C 1
ATOM 7215 O O . VAL C 1 239 ? 40.35400 61.50600 44.28800 1.000 35.84147 239 VAL D O 1
ATOM 7219 N N . LEU C 1 240 ? 42.25000 61.54800 43.07900 1.000 35.48791 240 LEU D N 1
ATOM 7220 C CA . LEU C 1 240 ? 41.73000 60.70800 42.00400 1.000 37.37384 240 LEU D CA 1
ATOM 7221 C C . LEU C 1 240 ? 42.22800 59.28600 42.24400 1.000 36.95991 240 LEU D C 1
ATOM 7222 O O . LEU C 1 240 ? 43.42400 59.00500 42.09500 1.000 37.03906 240 LEU D O 1
ATOM 7227 N N . VAL C 1 241 ? 41.32400 58.39100 42.61500 1.000 32.08814 241 VAL D N 1
ATOM 7228 C CA . VAL C 1 241 ? 41.71300 57.06100 43.06400 1.000 37.75934 241 VAL D CA 1
ATOM 7229 C C . VAL C 1 241 ? 41.37400 56.06300 41.97300 1.000 40.71090 241 VAL D C 1
ATOM 7230 O O . VAL C 1 241 ? 40.20600 55.92800 41.58900 1.000 40.38389 241 VAL D O 1
ATOM 7234 N N . GLU C 1 242 ? 42.40000 55.36800 41.47600 1.000 42.38130 242 GLU D N 1
ATOM 7235 C CA . GLU C 1 242 ? 42.22300 54.22500 40.58100 1.000 43.54643 242 GLU D CA 1
ATOM 7236 C C . GLU C 1 242 ? 41.77400 54.64900 39.17800 1.000 40.46887 242 GLU D C 1
ATOM 7237 O O . GLU C 1 242 ? 41.01300 53.94300 38.51200 1.000 38.07535 242 GLU D O 1
ATOM 7243 N N . GLY C 1 243 ? 42.26800 55.79600 38.71400 1.000 40.07155 243 GLY D N 1
ATOM 7244 C CA . GLY C 1 243 ? 41.98600 56.24400 37.36000 1.000 43.31641 243 GLY D CA 1
ATOM 7245 C C . GLY C 1 243 ? 43.17800 56.27600 36.41700 1.000 41.95897 243 GLY D C 1
ATOM 7246 O O . GLY C 1 243 ? 43.05300 56.69900 35.26200 1.000 39.31305 243 GLY D O 1
ATOM 7247 N N . GLY C 1 244 ? 44.33700 55.82100 36.89800 1.000 38.89299 244 GLY D N 1
ATOM 7248 C CA . GLY C 1 244 ? 45.56000 55.89700 36.13400 1.000 39.57927 244 GLY D CA 1
ATOM 7249 C C . GLY C 1 244 ? 46.28400 57.21800 36.30300 1.000 46.10996 244 GLY D C 1
ATOM 7250 O O . GLY C 1 244 ? 45.84400 58.14300 37.00200 1.000 45.40080 244 GLY D O 1
ATOM 7251 N N . VAL C 1 245 ? 47.43500 57.30400 35.63300 1.000 43.68024 245 VAL D N 1
ATOM 7252 C CA . VAL C 1 245 ? 48.33800 58.43400 35.81900 1.000 38.37221 245 VAL D CA 1
ATOM 7253 C C . VAL C 1 245 ? 48.86800 58.95400 34.49200 1.000 42.28274 245 VAL D C 1
ATOM 7254 O O . VAL C 1 245 ? 48.96100 60.17200 34.28900 1.000 42.15469 245 VAL D O 1
ATOM 7258 N N . ALA C 1 246 ? 49.22900 58.03500 33.58400 1.000 40.39577 246 ALA D N 1
ATOM 7259 C CA . ALA C 1 246 ? 49.99300 58.40800 32.40000 1.000 40.60327 246 ALA D CA 1
ATOM 7260 C C . ALA C 1 246 ? 49.22400 59.34500 31.48200 1.000 39.88366 246 ALA D C 1
ATOM 7261 O O . ALA C 1 246 ? 49.84000 59.99400 30.62900 1.000 39.38069 246 ALA D O 1
ATOM 7263 N N . TRP C 1 247 ? 47.90000 59.43100 31.63600 1.000 37.93853 247 TRP D N 1
ATOM 7264 C CA . TRP C 1 247 ? 47.11100 60.37000 30.85200 1.000 38.45359 247 TRP D CA 1
ATOM 7265 C C . TRP C 1 247 ? 47.27300 61.80900 31.32600 1.000 40.66098 247 TRP D C 1
ATOM 7266 O O . TRP C 1 247 ? 46.95300 62.73200 30.57000 1.000 41.76708 247 TRP D O 1
ATOM 7277 N N . LEU C 1 248 ? 47.76900 62.02900 32.54500 1.000 39.33914 248 LEU D N 1
ATOM 7278 C CA . LEU C 1 248 ? 47.76000 63.37700 33.10600 1.000 38.59577 248 LEU D CA 1
ATOM 7279 C C . LEU C 1 248 ? 48.59000 64.37600 32.31800 1.000 39.05572 248 LEU D C 1
ATOM 7280 O O . LEU C 1 248 ? 48.11300 65.50500 32.11200 1.000 40.70597 248 LEU D O 1
ATOM 7285 N N . PRO C 1 249 ? 49.82600 64.07700 31.90200 1.000 36.83898 249 PRO D N 1
ATOM 7286 C CA . PRO C 1 249 ? 50.58800 65.07800 31.12700 1.000 36.03058 249 PRO D CA 1
ATOM 7287 C C . PRO C 1 249 ? 49.85500 65.59300 29.89700 1.000 43.60465 249 PRO D C 1
ATOM 7288 O O . PRO C 1 249 ? 49.88900 66.80400 29.62000 1.000 45.80600 249 PRO D O 1
ATOM 7292 N N . GLY C 1 250 ? 49.19900 64.70900 29.14000 1.000 40.90897 250 GLY D N 1
ATOM 7293 C CA . GLY C 1 250 ? 48.49300 65.15600 27.94700 1.000 41.82814 250 GLY D CA 1
ATOM 7294 C C . GLY C 1 250 ? 47.27800 66.00800 28.26600 1.000 41.03593 250 GLY D C 1
ATOM 7295 O O . GLY C 1 250 ? 46.96000 66.95000 27.53500 1.000 40.72220 250 GLY D O 1
ATOM 7296 N N . LEU C 1 251 ? 46.58000 65.69300 29.36000 1.000 38.90593 251 LEU D N 1
ATOM 7297 C CA . LEU C 1 251 ? 45.49100 66.55800 29.79800 1.000 39.99438 251 LEU D CA 1
ATOM 7298 C C . LEU C 1 251 ? 46.01000 67.95400 30.14600 1.000 40.34746 251 LEU D C 1
ATOM 7299 O O . LEU C 1 251 ? 45.46300 68.96900 29.68800 1.000 37.89613 251 LEU D O 1
ATOM 7304 N N . MET C 1 252 ? 47.08700 68.01900 30.94200 1.000 38.82006 252 MET D N 1
ATOM 7305 C CA . MET C 1 252 ? 47.66300 69.30400 31.33400 1.000 36.55116 252 MET D CA 1
ATOM 7306 C C . MET C 1 252 ? 48.07200 70.12400 30.11700 1.000 40.87322 252 MET D C 1
ATOM 7307 O O . MET C 1 252 ? 47.69100 71.29400 29.98200 1.000 41.39732 252 MET D O 1
ATOM 7312 N N . TRP C 1 253 ? 48.86400 69.53200 29.22000 1.000 40.68594 253 TRP D N 1
ATOM 7313 C CA . TRP C 1 253 ? 49.30900 70.29200 28.05700 1.000 40.45505 253 TRP D CA 1
ATOM 7314 C C . TRP C 1 253 ? 48.11400 70.78400 27.25600 1.000 37.94294 253 TRP D C 1
ATOM 7315 O O . TRP C 1 253 ? 48.00600 71.97500 26.95700 1.000 40.57535 253 TRP D O 1
ATOM 7326 N N . ARG C 1 254 ? 47.18100 69.88700 26.93400 1.000 38.58921 254 ARG D N 1
ATOM 7327 C CA . ARG C 1 254 ? 46.03700 70.28900 26.11800 1.000 44.01167 254 ARG D CA 1
ATOM 7328 C C . ARG C 1 254 ? 45.18200 71.33000 26.83800 1.000 41.66915 254 ARG D C 1
ATOM 7329 O O . ARG C 1 254 ? 44.72300 72.30200 26.22600 1.000 44.08930 254 ARG D O 1
ATOM 7337 N N . LEU C 1 255 ? 44.95900 71.15400 28.13900 1.000 38.80341 255 LEU D N 1
ATOM 7338 C CA . LEU C 1 255 ? 44.18800 72.15000 28.87700 1.000 40.51703 255 LEU D CA 1
ATOM 7339 C C . LEU C 1 255 ? 44.90800 73.49900 28.93400 1.000 37.83522 255 LEU D C 1
ATOM 7340 O O . LEU C 1 255 ? 44.27800 74.55000 28.77900 1.000 42.12072 255 LEU D O 1
ATOM 7345 N N . ASP C 1 256 ? 46.22600 73.49600 29.15200 1.000 37.27871 256 ASP D N 1
ATOM 7346 C CA . ASP C 1 256 ? 46.96600 74.75600 29.20100 1.000 39.22856 256 ASP D CA 1
ATOM 7347 C C . ASP C 1 256 ? 46.96100 75.47800 27.84800 1.000 42.52851 256 ASP D C 1
ATOM 7348 O O . ASP C 1 256 ? 46.82200 76.70700 27.80100 1.000 43.23395 256 ASP D O 1
ATOM 7353 N N . LYS C 1 257 ? 47.13300 74.75300 26.73700 1.000 39.44929 257 LYS D N 1
ATOM 7354 C CA . LYS C 1 257 ? 47.10700 75.42900 25.43700 1.000 40.38955 257 LYS D CA 1
ATOM 7355 C C . LYS C 1 257 ? 45.74700 76.07900 25.17600 1.000 40.59782 257 LYS D C 1
ATOM 7356 O O . LYS C 1 257 ? 45.66800 77.23800 24.75200 1.000 39.70286 257 LYS D O 1
ATOM 7362 N N . ASN C 1 258 ? 44.66200 75.36200 25.44500 1.000 41.22237 258 ASN D N 1
ATOM 7363 C CA . ASN C 1 258 ? 43.35000 75.97000 25.26500 1.000 42.47759 258 ASN D CA 1
ATOM 7364 C C . ASN C 1 258 ? 43.18700 77.20000 26.15200 1.000 40.87320 258 ASN D C 1
ATOM 7365 O O . ASN C 1 258 ? 42.64200 78.22300 25.71700 1.000 43.23320 258 ASN D O 1
ATOM 7370 N N . TYR C 1 259 ? 43.66900 77.12200 27.39500 1.000 42.39546 259 TYR D N 1
ATOM 7371 C CA . TYR C 1 259 ? 43.60100 78.26300 28.30600 1.000 39.87803 259 TYR D CA 1
ATOM 7372 C C . TYR C 1 259 ? 44.37100 79.45800 27.76200 1.000 40.08682 259 TYR D C 1
ATOM 7373 O O . TYR C 1 259 ? 43.91000 80.60300 27.86300 1.000 42.08893 259 TYR D O 1
ATOM 7382 N N . LYS C 1 260 ? 45.56100 79.22100 27.20500 1.000 38.98967 260 LYS D N 1
ATOM 7383 C CA . LYS C 1 260 ? 46.29300 80.31200 26.57700 1.000 40.18766 260 LYS D CA 1
ATOM 7384 C C . LYS C 1 260 ? 45.43100 81.03400 25.55700 1.000 42.91272 260 LYS D C 1
ATOM 7385 O O . LYS C 1 260 ? 45.54300 82.25400 25.41300 1.000 47.73281 260 LYS D O 1
ATOM 7391 N N . ALA C 1 261 ? 44.53900 80.31800 24.86800 1.000 38.30556 261 ALA D N 1
ATOM 7392 C CA . ALA C 1 261 ? 43.70600 80.96300 23.86000 1.000 40.76740 261 ALA D CA 1
ATOM 7393 C C . ALA C 1 261 ? 42.32400 81.34300 24.36400 1.000 41.85915 261 ALA D C 1
ATOM 7394 O O . ALA C 1 261 ? 41.70800 82.24200 23.78900 1.000 40.25148 261 ALA D O 1
ATOM 7396 N N . LEU C 1 262 ? 41.82900 80.70900 25.42800 1.000 39.72382 262 LEU D N 1
ATOM 7397 C CA . LEU C 1 262 ? 40.46200 80.93100 25.88500 1.000 36.43121 262 LEU D CA 1
ATOM 7398 C C . LEU C 1 262 ? 40.36400 81.52800 27.28700 1.000 42.89682 262 LEU D C 1
ATOM 7399 O O . LEU C 1 262 ? 39.26200 81.56200 27.85200 1.000 42.75394 262 LEU D O 1
ATOM 7404 N N . ARG C 1 263 ? 41.47100 82.01300 27.86300 1.000 42.97027 263 ARG D N 1
ATOM 7405 C CA . ARG C 1 263 ? 41.46400 82.37900 29.28000 1.000 43.24840 263 ARG D CA 1
ATOM 7406 C C . ARG C 1 263 ? 40.44000 83.46100 29.59300 1.000 43.05068 263 ARG D C 1
ATOM 7407 O O . ARG C 1 263 ? 39.93100 83.52300 30.72000 1.000 42.29550 263 ARG D O 1
ATOM 7415 N N . ALA C 1 264 ? 40.12300 84.31900 28.62300 1.000 44.08048 264 ALA D N 1
ATOM 7416 C CA . ALA C 1 264 ? 39.14900 85.37000 28.88100 1.000 45.03919 264 ALA D CA 1
ATOM 7417 C C . ALA C 1 264 ? 37.73800 84.82200 29.10100 1.000 43.32230 264 ALA D C 1
ATOM 7418 O O . ALA C 1 264 ? 36.88800 85.55000 29.61300 1.000 43.20788 264 ALA D O 1
ATOM 7420 N N . THR C 1 265 ? 37.46900 83.56200 28.74600 1.000 39.34017 265 THR D N 1
ATOM 7421 C CA . THR C 1 265 ? 36.20600 82.92900 29.12400 1.000 40.43821 265 THR D CA 1
ATOM 7422 C C . THR C 1 265 ? 36.23000 82.31700 30.52700 1.000 40.37345 265 THR D C 1
ATOM 7423 O O . THR C 1 265 ? 35.16700 81.98000 31.06400 1.000 38.24408 265 THR D O 1
ATOM 7427 N N . VAL C 1 266 ? 37.39800 82.16400 31.14000 1.000 38.39104 266 VAL D N 1
ATOM 7428 C CA . VAL C 1 266 ? 37.43700 81.63600 32.49600 1.000 41.40417 266 VAL D CA 1
ATOM 7429 C C . VAL C 1 266 ? 38.26500 82.62100 33.31300 1.000 42.42928 266 VAL D C 1
ATOM 7430 O O . VAL C 1 266 ? 39.34900 82.27800 33.81300 1.000 42.23104 266 VAL D O 1
ATOM 7434 N N . PRO C 1 267 ? 37.78300 83.85700 33.47200 1.000 42.36061 267 PRO D N 1
ATOM 7435 C CA . PRO C 1 267 ? 38.61800 84.90200 34.08500 1.000 41.57405 267 PRO D CA 1
ATOM 7436 C C . PRO C 1 267 ? 38.87400 84.69400 35.56200 1.000 42.76078 267 PRO D C 1
ATOM 7437 O O . PRO C 1 267 ? 39.84800 85.25100 36.08400 1.000 44.02472 267 PRO D O 1
ATOM 7441 N N . TRP C 1 268 ? 38.04700 83.91100 36.25500 1.000 41.60698 268 TRP D N 1
ATOM 7442 C CA . TRP C 1 268 ? 38.30200 83.66200 37.66700 1.000 39.72233 268 TRP D CA 1
ATOM 7443 C C . TRP C 1 268 ? 39.59000 82.88600 37.88400 1.000 43.30300 268 TRP D C 1
ATOM 7444 O O . TRP C 1 268 ? 40.11800 82.88500 38.99800 1.000 44.36052 268 TRP D O 1
ATOM 7455 N N . LEU C 1 269 ? 40.10400 82.21300 36.85900 1.000 42.23127 269 LEU D N 1
ATOM 7456 C CA . LEU C 1 269 ? 41.38200 81.52500 36.98900 1.000 42.14550 269 LEU D CA 1
ATOM 7457 C C . LEU C 1 269 ? 42.51000 82.52900 36.80400 1.000 41.98528 269 LEU D C 1
ATOM 7458 O O . LEU C 1 269 ? 42.47400 83.34600 35.88600 1.000 47.91614 269 LEU D O 1
ATOM 7463 N N . THR C 1 270 ? 43.50900 82.47100 37.67200 1.000 41.99102 270 THR D N 1
ATOM 7464 C CA . THR C 1 270 ? 44.60800 83.42100 37.63900 1.000 43.37122 270 THR D CA 1
ATOM 7465 C C . THR C 1 270 ? 45.95200 82.72700 37.49700 1.000 46.61225 270 THR D C 1
ATOM 7466 O O . THR C 1 270 ? 46.98300 83.40100 37.43900 1.000 46.52827 270 THR D O 1
ATOM 7470 N N . ARG C 1 271 ? 45.87900 81.41800 37.32000 1.000 47.08715 271 ARG D N 1
ATOM 7471 C CA . ARG C 1 271 ? 47.07800 80.61200 37.05000 1.000 48.21641 271 ARG D CA 1
ATOM 7472 C C . ARG C 1 271 ? 46.68000 79.68400 35.90900 1.000 45.61273 271 ARG D C 1
ATOM 7473 O O . ARG C 1 271 ? 45.49500 79.65800 35.56000 1.000 44.53287 271 ARG D O 1
ATOM 7481 N N . MET C 1 272 ? 47.62600 78.94900 35.36000 1.000 43.52530 272 MET D N 1
ATOM 7482 C CA . MET C 1 272 ? 47.31800 77.95500 34.34600 1.000 46.42725 272 MET D CA 1
ATOM 7483 C C . MET C 1 272 ? 46.58400 76.76100 34.96000 1.000 45.43746 272 MET D C 1
ATOM 7484 O O . MET C 1 272 ? 46.80800 76.40700 36.12600 1.000 42.79922 272 MET D O 1
ATOM 7489 N N . PRO C 1 273 ? 45.65500 76.16000 34.21000 1.000 44.48340 273 PRO D N 1
ATOM 7490 C CA . PRO C 1 273 ? 44.94700 74.97800 34.72500 1.000 41.39241 273 PRO D CA 1
ATOM 7491 C C . PRO C 1 273 ? 45.87000 73.93200 35.32800 1.000 40.72404 273 PRO D C 1
ATOM 7492 O O . PRO C 1 273 ? 45.57700 73.37100 36.39500 1.000 37.70013 273 PRO D O 1
ATOM 7496 N N . SER C 1 274 ? 46.98400 73.64300 34.65000 1.000 40.29525 274 SER D N 1
ATOM 7497 C CA . SER C 1 274 ? 47.90300 72.62700 35.14000 1.000 38.67917 274 SER D CA 1
ATOM 7498 C C . SER C 1 274 ? 48.42700 72.96600 36.53100 1.000 41.22753 274 SER D C 1
ATOM 7499 O O . SER C 1 274 ? 48.79300 72.06100 37.28400 1.000 41.59075 274 SER D O 1
ATOM 7502 N N . GLU C 1 275 ? 48.46600 74.25100 36.89400 1.000 41.33834 275 GLU D N 1
ATOM 7503 C CA . GLU C 1 275 ? 48.96000 74.63700 38.21400 1.000 42.54885 275 GLU D CA 1
ATOM 7504 C C . GLU C 1 275 ? 47.91500 74.38500 39.29900 1.000 44.57527 275 GLU D C 1
ATOM 7505 O O . GLU C 1 275 ? 48.25600 73.94800 40.40600 1.000 41.06016 275 GLU D O 1
ATOM 7511 N N . TYR C 1 276 ? 46.64500 74.66600 39.00600 1.000 41.68328 276 TYR D N 1
ATOM 7512 C CA . TYR C 1 276 ? 45.57400 74.26500 39.90600 1.000 40.16642 276 TYR D CA 1
ATOM 7513 C C . TYR C 1 276 ? 45.63500 72.77100 40.16800 1.000 41.61158 276 TYR D C 1
ATOM 7514 O O . TYR C 1 276 ? 45.55600 72.32100 41.31900 1.000 39.72946 276 TYR D O 1
ATOM 7523 N N . ILE C 1 277 ? 45.78100 71.98700 39.09800 1.000 38.73205 277 ILE D N 1
ATOM 7524 C CA . ILE C 1 277 ? 45.83300 70.53400 39.23100 1.000 42.17888 277 ILE D CA 1
ATOM 7525 C C . ILE C 1 277 ? 47.00500 70.12000 40.11900 1.000 38.56774 277 ILE D C 1
ATOM 7526 O O . ILE C 1 277 ? 46.86600 69.26500 41.00100 1.000 39.77961 277 ILE D O 1
ATOM 7531 N N . ARG C 1 278 ? 48.18100 70.70500 39.89200 1.000 40.56780 278 ARG D N 1
ATOM 7532 C CA . ARG C 1 278 ? 49.34700 70.29600 40.67000 1.000 44.51380 278 ARG D CA 1
ATOM 7533 C C . ARG C 1 278 ? 49.21400 70.70000 42.13200 1.000 43.65443 278 ARG D C 1
ATOM 7534 O O . ARG C 1 278 ? 49.67500 69.97200 43.02100 1.000 42.76294 278 ARG D O 1
ATOM 7542 N N . ASP C 1 279 ? 48.52300 71.80200 42.39000 1.000 43.41674 279 ASP D N 1
ATOM 7543 C CA . ASP C 1 279 ? 48.46500 72.33900 43.77200 1.000 43.72001 279 ASP D CA 1
ATOM 7544 C C . ASP C 1 279 ? 47.29900 71.75900 44.57400 1.000 41.26151 279 ASP D C 1
ATOM 7545 O O . ASP C 1 279 ? 47.36000 71.82400 45.80100 1.000 40.10473 279 ASP D O 1
ATOM 7550 N N . HIS C 1 280 ? 46.28800 71.20800 43.91200 1.000 40.63792 280 HIS D N 1
ATOM 7551 C CA . HIS C 1 280 ? 45.12500 70.75800 44.65900 1.000 39.52119 280 HIS D CA 1
ATOM 7552 C C . HIS C 1 280 ? 44.86100 69.27900 44.55900 1.000 36.38687 280 HIS D C 1
ATOM 7553 O O . HIS C 1 280 ? 44.06800 68.76300 45.35300 1.000 38.31483 280 HIS D O 1
ATOM 7560 N N . CYS C 1 281 ? 45.50900 68.57900 43.64700 1.000 36.64423 281 CYS D N 1
ATOM 7561 C CA . CYS C 1 281 ? 45.04300 67.27200 43.22100 1.000 37.35868 281 CYS D CA 1
ATOM 7562 C C . CYS C 1 281 ? 46.07700 66.19700 43.50200 1.000 37.29854 281 CYS D C 1
ATOM 7563 O O . CYS C 1 281 ? 47.28100 66.47000 43.55800 1.000 40.32515 281 CYS D O 1
ATOM 7566 N N . TYR C 1 282 ? 45.58800 64.96700 43.66000 1.000 33.24958 282 TYR D N 1
ATOM 7567 C CA . TYR C 1 282 ? 46.43800 63.80300 43.85400 1.000 36.96674 282 TYR D CA 1
ATOM 7568 C C . TYR C 1 282 ? 45.85900 62.65500 43.04300 1.000 36.21502 282 TYR D C 1
ATOM 7569 O O . TYR C 1 282 ? 44.66300 62.61900 42.73800 1.000 34.78227 282 TYR D O 1
ATOM 7578 N N . LEU C 1 283 ? 46.72700 61.70400 42.72300 1.000 35.25531 283 LEU D N 1
ATOM 7579 C CA . LEU C 1 283 ? 46.35800 60.49300 42.01600 1.000 39.60259 283 LEU D CA 1
ATOM 7580 C C . LEU C 1 283 ? 46.97800 59.30800 42.73800 1.000 37.95920 283 LEU D C 1
ATOM 7581 O O . LEU C 1 283 ? 48.14100 59.36300 43.14300 1.000 41.55149 283 LEU D O 1
ATOM 7586 N N . SER C 1 284 ? 46.19800 58.25200 42.92900 1.000 38.20447 284 SER D N 1
ATOM 7587 C CA . SER C 1 284 ? 46.77400 57.02600 43.44400 1.000 39.46880 284 SER D CA 1
ATOM 7588 C C . SER C 1 284 ? 47.37900 56.21600 42.29300 1.000 43.32136 284 SER D C 1
ATOM 7589 O O . SER C 1 284 ? 47.02600 56.38200 41.12200 1.000 44.48309 284 SER D O 1
ATOM 7592 N N . THR C 1 285 ? 48.32000 55.34000 42.63800 1.000 46.36510 285 THR D N 1
ATOM 7593 C CA . THR C 1 285 ? 49.13600 54.66500 41.63600 1.000 47.22342 285 THR D CA 1
ATOM 7594 C C . THR C 1 285 ? 48.50600 53.38300 41.10600 1.000 46.46791 285 THR D C 1
ATOM 7595 O O . THR C 1 285 ? 48.72900 53.02300 39.94800 1.000 49.25231 285 THR D O 1
ATOM 7599 N N . GLN C 1 286 ? 47.72500 52.69300 41.92100 1.000 45.91099 286 GLN D N 1
ATOM 7600 C CA . GLN C 1 286 ? 47.10000 51.46500 41.47200 1.000 48.39868 286 GLN D CA 1
ATOM 7601 C C . GLN C 1 286 ? 45.96000 51.78800 40.50000 1.000 52.26251 286 GLN D C 1
ATOM 7602 O O . GLN C 1 286 ? 45.19000 52.72600 40.73300 1.000 51.28507 286 GLN D O 1
ATOM 7608 N N . PRO C 1 287 ? 45.84200 51.05600 39.37500 1.000 47.17613 287 PRO D N 1
ATOM 7609 C CA . PRO C 1 287 ? 46.76700 50.01800 38.90000 1.000 52.47342 287 PRO D CA 1
ATOM 7610 C C . PRO C 1 287 ? 47.94200 50.61400 38.12100 1.000 52.85517 287 PRO D C 1
ATOM 7611 O O . PRO C 1 287 ? 47.72200 51.29500 37.11600 1.000 55.03485 287 PRO D O 1
ATOM 7615 N N . ILE C 1 288 ? 49.17200 50.35600 38.57000 1.000 50.96010 288 ILE D N 1
ATOM 7616 C CA . ILE C 1 288 ? 50.32800 51.02400 37.97900 1.000 51.44903 288 ILE D CA 1
ATOM 7617 C C . ILE C 1 288 ? 50.41000 50.68000 36.49600 1.000 51.37463 288 ILE D C 1
ATOM 7618 O O . ILE C 1 288 ? 50.22300 49.52100 36.10000 1.000 49.12879 288 ILE D O 1
ATOM 7623 N N . GLU C 1 289 ? 50.64900 51.69800 35.66700 1.000 47.16803 289 GLU D N 1
ATOM 7624 C CA . GLU C 1 289 ? 50.85000 51.49000 34.23800 1.000 53.89362 289 GLU D CA 1
ATOM 7625 C C . GLU C 1 289 ? 52.24500 50.92500 33.98000 1.000 48.17186 289 GLU D C 1
ATOM 7626 O O . GLU C 1 289 ? 53.23600 51.41300 34.53000 1.000 47.40637 289 GLU D O 1
ATOM 7632 N N . GLU C 1 290 ? 52.32000 49.90000 33.13000 1.000 49.80606 290 GLU D N 1
ATOM 7633 C CA . GLU C 1 290 ? 53.54200 49.13200 32.90500 1.000 50.96638 290 GLU D CA 1
ATOM 7634 C C . GLU C 1 290 ? 53.98500 49.31200 31.45900 1.000 49.96211 290 GLU D C 1
ATOM 7635 O O . GLU C 1 290 ? 53.72000 48.45200 30.60300 1.000 49.73956 290 GLU D O 1
ATOM 7641 N N . PRO C 1 291 ? 54.63300 50.43100 31.14600 1.000 45.20597 291 PRO D N 1
ATOM 7642 C CA . PRO C 1 291 ? 55.38100 50.52500 29.88700 1.000 47.35020 291 PRO D CA 1
ATOM 7643 C C . PRO C 1 291 ? 56.29000 49.32100 29.74300 1.000 49.67035 291 PRO D C 1
ATOM 7644 O O . PRO C 1 291 ? 56.65300 48.71300 30.74800 1.000 47.58761 291 PRO D O 1
ATOM 7648 N N . ASP C 1 292 ? 56.66900 48.94800 28.52100 1.000 54.83540 292 ASP D N 1
ATOM 7649 C CA . ASP C 1 292 ? 57.64800 47.87400 28.38500 1.000 52.77814 292 ASP D CA 1
ATOM 7650 C C . ASP C 1 292 ? 58.98800 48.27700 28.98600 1.000 52.27313 292 ASP D C 1
ATOM 7651 O O . ASP C 1 292 ? 59.70000 47.43800 29.54500 1.000 58.17762 292 ASP D O 1
ATOM 7656 N N . ASN C 1 293 ? 59.35800 49.55400 28.86600 1.000 49.75477 293 ASN D N 1
ATOM 7657 C CA . ASN C 1 293 ? 60.49400 50.07300 29.61100 1.000 52.79100 293 ASN D CA 1
ATOM 7658 C C . ASN C 1 293 ? 59.96900 50.80300 30.84900 1.000 53.30316 293 ASN D C 1
ATOM 7659 O O . ASN C 1 293 ? 59.48900 51.94400 30.73700 1.000 48.62783 293 ASN D O 1
ATOM 7664 N N . PRO C 1 294 ? 60.02700 50.20400 32.03900 1.000 52.85169 294 PRO D N 1
ATOM 7665 C CA . PRO C 1 294 ? 59.43200 50.86700 33.20900 1.000 49.84081 294 PRO D CA 1
ATOM 7666 C C . PRO C 1 294 ? 59.95800 52.26800 33.43700 1.000 49.71981 294 PRO D C 1
ATOM 7667 O O . PRO C 1 294 ? 59.26400 53.07600 34.06300 1.000 49.75053 294 PRO D O 1
ATOM 7671 N N . GLN C 1 295 ? 61.15900 52.59200 32.95000 1.000 51.82494 295 GLN D N 1
ATOM 7672 C CA . GLN C 1 295 ? 61.67700 53.94700 33.12700 1.000 50.43819 295 GLN D CA 1
ATOM 7673 C C . GLN C 1 295 ? 60.75700 54.98200 32.48600 1.000 53.26770 295 GLN D C 1
ATOM 7674 O O . GLN C 1 295 ? 60.65400 56.11300 32.97900 1.000 53.61857 295 GLN D O 1
ATOM 7680 N N . HIS C 1 296 ? 60.07100 54.60300 31.40300 1.000 47.42925 296 HIS D N 1
ATOM 7681 C CA . HIS C 1 296 ? 59.25900 55.55300 30.65000 1.000 49.11077 296 HIS D CA 1
ATOM 7682 C C . HIS C 1 296 ? 58.20400 56.21600 31.52700 1.000 50.92371 296 HIS D C 1
ATOM 7683 O O . HIS C 1 296 ? 57.99000 57.43100 31.43700 1.000 54.03606 296 HIS D O 1
ATOM 7690 N N . LEU C 1 297 ? 57.51200 55.43300 32.36400 1.000 48.61412 297 LEU D N 1
ATOM 7691 C CA . LEU C 1 297 ? 56.48800 56.00700 33.23900 1.000 52.37932 297 LEU D CA 1
ATOM 7692 C C . LEU C 1 297 ? 57.07900 57.06500 34.16100 1.000 53.30522 297 LEU D C 1
ATOM 7693 O O . LEU C 1 297 ? 56.49800 58.14300 34.34100 1.000 49.54190 297 LEU D O 1
ATOM 7698 N N . ILE C 1 298 ? 58.23800 56.76400 34.75300 1.000 54.07844 298 ILE D N 1
ATOM 7699 C CA . ILE C 1 298 ? 58.91600 57.70400 35.63800 1.000 51.75498 298 ILE D CA 1
ATOM 7700 C C . ILE C 1 298 ? 59.32400 58.96300 34.88200 1.000 49.80089 298 ILE D C 1
ATOM 7701 O O . ILE C 1 298 ? 59.15100 60.08300 35.37600 1.000 51.28667 298 ILE D O 1
ATOM 7706 N N . ASP C 1 299 ? 59.88500 58.80500 33.68000 1.000 51.24065 299 ASP D N 1
ATOM 7707 C CA . ASP C 1 299 ? 60.17100 59.96800 32.83900 1.000 51.60981 299 ASP D CA 1
ATOM 7708 C C . ASP C 1 299 ? 58.91300 60.79300 32.61000 1.000 50.37977 299 ASP D C 1
ATOM 7709 O O . ASP C 1 299 ? 58.96500 62.02600 32.55900 1.000 52.22275 299 ASP D O 1
ATOM 7714 N N . LEU C 1 300 ? 57.77300 60.12400 32.44400 1.000 51.27056 300 LEU D N 1
ATOM 7715 C CA . LEU C 1 300 ? 56.50900 60.83200 32.28600 1.000 53.15148 300 LEU D CA 1
ATOM 7716 C C . LEU C 1 300 ? 56.16900 61.63600 33.54200 1.000 52.14411 300 LEU D C 1
ATOM 7717 O O . LEU C 1 300 ? 55.86600 62.83100 33.45600 1.000 52.63330 300 LEU D O 1
ATOM 7722 N N . PHE C 1 301 ? 56.21200 60.99400 34.72000 1.000 47.29996 301 PHE D N 1
ATOM 7723 C CA . PHE C 1 301 ? 56.04300 61.71400 35.98600 1.000 52.66488 301 PHE D CA 1
ATOM 7724 C C . PHE C 1 301 ? 56.82700 63.01600 35.99900 1.000 53.85921 301 PHE D C 1
ATOM 7725 O O . PHE C 1 301 ? 56.29000 64.08300 36.31600 1.000 53.87029 301 PHE D O 1
ATOM 7733 N N . ASN C 1 302 ? 58.12900 62.92500 35.70600 1.000 51.22851 302 ASN D N 1
ATOM 7734 C CA . ASN C 1 302 ? 59.02400 64.05500 35.90700 1.000 51.46760 302 ASN D CA 1
ATOM 7735 C C . ASN C 1 302 ? 58.74000 65.17600 34.92100 1.000 55.59155 302 ASN D C 1
ATOM 7736 O O . ASN C 1 302 ? 59.06000 66.34000 35.19700 1.000 50.84631 302 ASN D O 1
ATOM 7741 N N . MET C 1 303 ? 58.13800 64.85300 33.79600 1.000 52.51031 303 MET D N 1
ATOM 7742 C CA . MET C 1 303 ? 57.84500 65.85600 32.80400 1.000 49.82711 303 MET D CA 1
ATOM 7743 C C . MET C 1 303 ? 56.92200 66.90600 33.37000 1.000 50.36621 303 MET D C 1
ATOM 7744 O O . MET C 1 303 ? 57.06100 68.07300 33.07100 1.000 51.27752 303 MET D O 1
ATOM 7749 N N . ILE C 1 304 ? 55.98400 66.48400 34.19500 1.000 50.67047 304 ILE D N 1
ATOM 7750 C CA . ILE C 1 304 ? 55.00500 67.39400 34.74800 1.000 52.18599 304 ILE D CA 1
ATOM 7751 C C . ILE C 1 304 ? 55.24800 67.66400 36.21300 1.000 52.94201 304 ILE D C 1
ATOM 7752 O O . ILE C 1 304 ? 54.39000 68.21500 36.87500 1.000 58.68788 304 ILE D O 1
ATOM 7757 N N . ASP C 1 305 ? 56.40500 67.26600 36.71600 1.000 52.65083 305 ASP D N 1
ATOM 7758 C CA . ASP C 1 305 ? 56.74700 67.46800 38.12100 1.000 58.71893 305 ASP D CA 1
ATOM 7759 C C . ASP C 1 305 ? 55.61100 67.01300 38.96500 1.000 61.04460 305 ASP D C 1
ATOM 7760 O O . ASP C 1 305 ? 54.94500 67.80500 39.61000 1.000 59.17103 305 ASP D O 1
ATOM 7765 N N . ALA C 1 306 ? 55.41400 65.71900 38.99700 1.000 56.02042 306 ALA D N 1
ATOM 7766 C CA . ALA C 1 306 ? 54.24300 65.20100 39.68900 1.000 53.22533 306 ALA D CA 1
ATOM 7767 C C . ALA C 1 306 ? 54.59600 64.29500 40.85900 1.000 48.75981 306 ALA D C 1
ATOM 7768 O O . ALA C 1 306 ? 53.72900 63.56200 41.34000 1.000 47.75568 306 ALA D O 1
ATOM 7770 N N . GLU C 1 307 ? 55.84400 64.31800 41.33000 1.000 52.71497 307 GLU D N 1
ATOM 7771 C CA . GLU C 1 307 ? 56.22400 63.38600 42.38900 1.000 51.91435 307 GLU D CA 1
ATOM 7772 C C . GLU C 1 307 ? 55.56400 63.72000 43.72100 1.000 49.22874 307 GLU D C 1
ATOM 7773 O O . GLU C 1 307 ? 55.45700 62.83800 44.57500 1.000 49.68252 307 GLU D O 1
ATOM 7779 N N . ASN C 1 308 ? 55.09400 64.95000 43.91800 1.000 46.05033 308 ASN D N 1
ATOM 7780 C CA . ASN C 1 308 ? 54.35700 65.26500 45.13600 1.000 44.75736 308 ASN D CA 1
ATOM 7781 C C . ASN C 1 308 ? 52.86600 64.97300 45.03200 1.000 46.48308 308 ASN D C 1
ATOM 7782 O O . ASN C 1 308 ? 52.15600 65.14000 46.03100 1.000 47.22634 308 ASN D O 1
ATOM 7787 N N . MET C 1 309 ? 52.35700 64.55900 43.86000 1.000 44.28903 309 MET D N 1
ATOM 7788 C CA . MET C 1 309 ? 50.92900 64.28600 43.74000 1.000 38.42417 309 MET D CA 1
ATOM 7789 C C . MET C 1 309 ? 50.58700 62.80600 43.77600 1.000 39.56235 309 MET D C 1
ATOM 7790 O O . MET C 1 309 ? 49.42100 62.46700 43.99100 1.000 46.88838 309 MET D O 1
ATOM 7795 N N . LEU C 1 310 ? 51.53800 61.91300 43.56800 1.000 41.22776 310 LEU D N 1
ATOM 7796 C CA . LEU C 1 310 ? 51.19800 60.50000 43.52600 1.000 41.77494 310 LEU D CA 1
ATOM 7797 C C . LEU C 1 310 ? 51.11800 59.92500 44.92800 1.000 43.24683 310 LEU D C 1
ATOM 7798 O O . LEU C 1 310 ? 51.88300 60.31400 45.81800 1.000 44.92909 310 LEU D O 1
ATOM 7803 N N . LEU C 1 311 ? 50.17100 58.99900 45.11300 1.000 44.05732 311 LEU D N 1
ATOM 7804 C CA . LEU C 1 311 ? 49.91000 58.33000 46.38300 1.000 43.28621 311 LEU D CA 1
ATOM 7805 C C . LEU C 1 311 ? 49.90700 56.83200 46.13000 1.000 44.72465 311 LEU D C 1
ATOM 7806 O O . LEU C 1 311 ? 49.14100 56.34600 45.29300 1.000 40.52735 311 LEU D O 1
ATOM 7811 N N . TYR C 1 312 ? 50.73700 56.09800 46.85700 1.000 43.07826 312 TYR D N 1
ATOM 7812 C CA . TYR C 1 312 ? 50.69200 54.65200 46.73100 1.000 46.86302 312 TYR D CA 1
ATOM 7813 C C . TYR C 1 312 ? 49.36400 54.09200 47.24900 1.000 48.91519 312 TYR D C 1
ATOM 7814 O O . TYR C 1 312 ? 48.80500 54.56900 48.24500 1.000 47.90594 312 TYR D O 1
ATOM 7823 N N . SER C 1 313 ? 48.86700 53.05800 46.57500 1.000 42.69332 313 SER D N 1
ATOM 7824 C CA . SER C 1 313 ? 47.78800 52.24400 47.11600 1.000 46.18851 313 SER D CA 1
ATOM 7825 C C . SER C 1 313 ? 47.87300 50.86100 46.49300 1.000 48.57855 313 SER D C 1
ATOM 7826 O O . SER C 1 313 ? 48.57000 50.64400 45.50200 1.000 54.09085 313 SER D O 1
ATOM 7829 N N . SER C 1 314 ? 47.13400 49.91400 47.06600 1.000 51.36956 314 SER D N 1
ATOM 7830 C CA . SER C 1 314 ? 47.20600 48.50200 46.62100 1.000 54.23103 314 SER D CA 1
ATOM 7831 C C . SER C 1 314 ? 45.87800 48.03300 46.04200 1.000 56.42236 314 SER D C 1
ATOM 7832 O O . SER C 1 314 ? 45.90300 47.07200 45.26200 1.000 59.14735 314 SER D O 1
ATOM 7835 N N . ASP C 1 315 ? 44.77800 48.66900 46.43500 1.000 49.59966 315 ASP D N 1
ATOM 7836 C CA . ASP C 1 315 ? 43.44900 48.23000 46.02100 1.000 52.72215 315 ASP D CA 1
ATOM 7837 C C . ASP C 1 315 ? 43.12200 46.82000 46.51100 1.000 61.45545 315 ASP D C 1
ATOM 7838 O O . ASP C 1 315 ? 42.27300 46.13900 45.91700 1.000 61.24294 315 ASP D O 1
ATOM 7843 N N . TYR C 1 316 ? 43.78700 46.36700 47.57800 1.000 54.62925 316 TYR D N 1
ATOM 7844 C CA . TYR C 1 316 ? 43.44000 45.10200 48.20700 1.000 60.43028 316 TYR D CA 1
ATOM 7845 C C . TYR C 1 316 ? 41.93800 45.07900 48.49800 1.000 62.12515 316 TYR D C 1
ATOM 7846 O O . TYR C 1 316 ? 41.40400 46.06300 49.03400 1.000 59.69105 316 TYR D O 1
ATOM 7855 N N . PRO C 1 317 ? 41.22300 43.97700 48.18100 1.000 65.09024 317 PRO D N 1
ATOM 7856 C CA . PRO C 1 317 ? 41.70900 42.72200 47.60300 1.000 69.33110 317 PRO D CA 1
ATOM 7857 C C . PRO C 1 317 ? 41.19200 42.47600 46.17300 1.000 70.50679 317 PRO D C 1
ATOM 7858 O O . PRO C 1 317 ? 40.60300 41.42200 45.91400 1.000 69.72452 317 PRO D O 1
ATOM 7862 N N . HIS C 1 318 ? 41.38400 43.43600 45.27400 1.000 70.80230 318 HIS D N 1
ATOM 7863 C CA . HIS C 1 318 ? 40.86000 43.33100 43.91900 1.000 73.64315 318 HIS D CA 1
ATOM 7864 C C . HIS C 1 318 ? 41.83900 42.58400 43.01100 1.000 73.33633 318 HIS D C 1
ATOM 7865 O O . HIS C 1 318 ? 43.02000 42.41600 43.33300 1.000 71.89819 318 HIS D O 1
ATOM 7872 N N . TRP C 1 319 ? 41.32500 42.13900 41.85500 1.000 74.91205 319 TRP D N 1
ATOM 7873 C CA . TRP C 1 319 ? 42.10300 41.26500 40.97200 1.000 75.09298 319 TRP D CA 1
ATOM 7874 C C . TRP C 1 319 ? 43.40200 41.92800 40.51600 1.000 72.39299 319 TRP D C 1
ATOM 7875 O O . TRP C 1 319 ? 44.43900 41.26000 40.40900 1.000 74.34724 319 TRP D O 1
ATOM 7886 N N . ASP C 1 320 ? 43.37600 43.24000 40.26300 1.000 69.52550 320 ASP D N 1
ATOM 7887 C CA . ASP C 1 320 ? 44.59300 43.99300 39.94600 1.000 68.67472 320 ASP D CA 1
ATOM 7888 C C . ASP C 1 320 ? 45.25100 44.60200 41.18600 1.000 68.31973 320 ASP D C 1
ATOM 7889 O O . ASP C 1 320 ? 45.77900 45.71800 41.12000 1.000 66.53353 320 ASP D O 1
ATOM 7894 N N . PHE C 1 321 ? 45.23100 43.88700 42.32000 1.000 71.66967 321 PHE D N 1
ATOM 7895 C CA . PHE C 1 321 ? 45.98900 44.27200 43.51000 1.000 69.54623 321 PHE D CA 1
ATOM 7896 C C . PHE C 1 321 ? 47.44000 44.58100 43.14000 1.000 68.20000 321 PHE D C 1
ATOM 7897 O O . PHE C 1 321 ? 48.02800 43.92700 42.27500 1.000 66.00193 321 PHE D O 1
ATOM 7905 N N . ASP C 1 322 ? 48.01100 45.60400 43.78400 1.000 68.26198 322 ASP D N 1
ATOM 7906 C CA . ASP C 1 322 ? 49.40200 46.00900 43.57200 1.000 65.85381 322 ASP D CA 1
ATOM 7907 C C . ASP C 1 322 ? 50.17800 45.82200 44.87900 1.000 72.53427 322 ASP D C 1
ATOM 7908 O O . ASP C 1 322 ? 49.95900 46.56300 45.84800 1.000 70.57552 322 ASP D O 1
ATOM 7913 N N . SER C 1 323 ? 51.09200 44.84300 44.90100 1.000 75.94989 323 SER D N 1
ATOM 7914 C CA . SER C 1 323 ? 51.96700 44.64400 46.05700 1.000 72.21122 323 SER D CA 1
ATOM 7915 C C . SER C 1 323 ? 52.94600 45.81200 46.18900 1.000 71.68918 323 SER D C 1
ATOM 7916 O O . SER C 1 323 ? 53.48400 46.28900 45.18100 1.000 71.40571 323 SER D O 1
ATOM 7919 N N . PRO C 1 324 ? 53.20800 46.28900 47.41600 1.000 70.19043 324 PRO D N 1
ATOM 7920 C CA . PRO C 1 324 ? 54.08200 47.47700 47.56500 1.000 67.10929 324 PRO D CA 1
ATOM 7921 C C . PRO C 1 324 ? 55.45500 47.31800 46.92600 1.000 69.78282 324 PRO D C 1
ATOM 7922 O O . PRO C 1 324 ? 55.92300 48.22500 46.22200 1.000 66.98147 324 PRO D O 1
ATOM 7926 N N . GLY C 1 325 ? 56.12300 46.18600 47.16000 1.000 73.43571 325 GLY D N 1
ATOM 7927 C CA . GLY C 1 325 ? 57.47100 46.00500 46.65200 1.000 75.19595 325 GLY D CA 1
ATOM 7928 C C . GLY C 1 325 ? 57.57100 45.90100 45.13900 1.000 76.23320 325 GLY D C 1
ATOM 7929 O O . GLY C 1 325 ? 58.66100 46.09700 44.59000 1.000 76.38086 325 GLY D O 1
ATOM 7930 N N . HIS C 1 326 ? 56.46500 45.60700 44.45500 1.000 74.24001 326 HIS D N 1
ATOM 7931 C CA . HIS C 1 326 ? 56.46700 45.34100 43.02100 1.000 77.54613 326 HIS D CA 1
ATOM 7932 C C . HIS C 1 326 ? 56.20800 46.58900 42.17500 1.000 74.64151 326 HIS D C 1
ATOM 7933 O O . HIS C 1 326 ? 56.01900 46.47200 40.95800 1.000 84.20210 326 HIS D O 1
ATOM 7940 N N . VAL C 1 327 ? 56.20600 47.77400 42.77700 1.000 69.59517 327 VAL D N 1
ATOM 7941 C CA . VAL C 1 327 ? 55.74400 48.99100 42.12100 1.000 65.66499 327 VAL D CA 1
ATOM 7942 C C . VAL C 1 327 ? 56.87400 50.01300 42.08000 1.000 64.37682 327 VAL D C 1
ATOM 7943 O O . VAL C 1 327 ? 57.59100 50.20300 43.07100 1.000 59.91914 327 VAL D O 1
ATOM 7947 N N . LEU C 1 328 ? 57.03400 50.66100 40.92300 1.000 61.01072 328 LEU D N 1
ATOM 7948 C CA . LEU C 1 328 ? 57.93600 51.80400 40.76600 1.000 60.92092 328 LEU D CA 1
ATOM 7949 C C . LEU C 1 328 ? 59.29800 51.53400 41.40300 1.000 61.79197 328 LEU D C 1
ATOM 7950 O O . LEU C 1 328 ? 59.85100 52.36000 42.14000 1.000 56.17765 328 LEU D O 1
ATOM 7955 N N . ARG C 1 329 ? 59.83900 50.34900 41.09200 1.000 62.71924 329 ARG D N 1
ATOM 7956 C CA . ARG C 1 329 ? 61.13000 49.91900 41.61900 1.000 63.07225 329 ARG D CA 1
ATOM 7957 C C . ARG C 1 329 ? 62.28600 50.81800 41.17700 1.000 65.17168 329 ARG D C 1
ATOM 7958 O O . ARG C 1 329 ? 63.32300 50.84400 41.84600 1.000 66.02001 329 ARG D O 1
ATOM 7966 N N . GLY C 1 330 ? 62.14100 51.54900 40.07400 1.000 59.93810 330 GLY D N 1
ATOM 7967 C CA . GLY C 1 330 ? 63.18000 52.45000 39.62600 1.000 54.32449 330 GLY D CA 1
ATOM 7968 C C . GLY C 1 330 ? 63.07900 53.88200 40.11000 1.000 56.84312 330 GLY D C 1
ATOM 7969 O O . GLY C 1 330 ? 63.78600 54.75100 39.58400 1.000 54.30051 330 GLY D O 1
ATOM 7970 N N . LEU C 1 331 ? 62.21500 54.16900 41.08100 1.000 58.43176 331 LEU D N 1
ATOM 7971 C CA . LEU C 1 331 ? 62.17900 55.50100 41.67000 1.000 55.89469 331 LEU D CA 1
ATOM 7972 C C . LEU C 1 331 ? 63.47500 55.77100 42.42400 1.000 53.25422 331 LEU D C 1
ATOM 7973 O O . LEU C 1 331 ? 64.04200 54.87500 43.05100 1.000 53.34081 331 LEU D O 1
ATOM 7978 N N . LYS C 1 332 ? 63.95300 57.01200 42.35400 1.000 52.63965 332 LYS D N 1
ATOM 7979 C CA . LYS C 1 332 ? 64.96900 57.45100 43.29200 1.000 54.83628 332 LYS D CA 1
ATOM 7980 C C . LYS C 1 332 ? 64.44800 57.28000 44.72300 1.000 57.23685 332 LYS D C 1
ATOM 7981 O O . LYS C 1 332 ? 63.23600 57.28300 44.96500 1.000 55.64138 332 LYS D O 1
ATOM 7987 N N . PRO C 1 333 ? 65.35200 57.16600 45.69800 1.000 60.70789 333 PRO D N 1
ATOM 7988 C CA . PRO C 1 333 ? 64.89600 56.90900 47.08200 1.000 58.99094 333 PRO D CA 1
ATOM 7989 C C . PRO C 1 333 ? 64.04200 58.03100 47.66100 1.000 57.24757 333 PRO D C 1
ATOM 7990 O O . PRO C 1 333 ? 63.02800 57.76000 48.31400 1.000 55.56050 333 PRO D O 1
ATOM 7994 N N . GLU C 1 334 ? 64.41300 59.29000 47.42800 1.000 62.26258 334 GLU D N 1
ATOM 7995 C CA . GLU C 1 334 ? 63.62200 60.40100 47.94700 1.000 59.36452 334 GLU D CA 1
ATOM 7996 C C . GLU C 1 334 ? 62.21600 60.39900 47.35400 1.000 60.50292 334 GLU D C 1
ATOM 7997 O O . GLU C 1 334 ? 61.21900 60.41800 48.08700 1.000 58.22852 334 GLU D O 1
ATOM 8003 N N . ALA C 1 335 ? 62.11400 60.36900 46.01900 1.000 60.66804 335 ALA D N 1
ATOM 8004 C CA . ALA C 1 335 ? 60.80000 60.32800 45.38500 1.000 55.92481 335 ALA D CA 1
ATOM 8005 C C . ALA C 1 335 ? 60.01800 59.09100 45.80200 1.000 51.31711 335 ALA D C 1
ATOM 8006 O O . ALA C 1 335 ? 58.78700 59.14900 45.92600 1.000 51.08929 335 ALA D O 1
ATOM 8008 N N . ARG C 1 336 ? 60.70500 57.96400 46.02800 1.000 52.64186 336 ARG D N 1
ATOM 8009 C CA . ARG C 1 336 ? 60.00500 56.76700 46.49500 1.000 54.64372 336 ARG D CA 1
ATOM 8010 C C . ARG C 1 336 ? 59.36100 56.99300 47.85800 1.000 53.16084 336 ARG D C 1
ATOM 8011 O O . ARG C 1 336 ? 58.28400 56.45600 48.14400 1.000 53.33337 336 ARG D O 1
ATOM 8019 N N . ARG C 1 337 ? 60.01000 57.77800 48.71200 1.000 53.76582 337 ARG D N 1
ATOM 8020 C CA . ARG C 1 337 ? 59.46800 58.05300 50.03700 1.000 56.40172 337 ARG D CA 1
ATOM 8021 C C . ARG C 1 337 ? 58.20900 58.90200 49.94600 1.000 54.44611 337 ARG D C 1
ATOM 8022 O O . ARG C 1 337 ? 57.21300 58.63000 50.63000 1.000 51.71556 337 ARG D O 1
ATOM 8030 N N . LYS C 1 338 ? 58.24200 59.95100 49.11800 1.000 50.27810 338 LYS D N 1
ATOM 8031 C CA . LYS C 1 338 ? 57.06600 60.79900 48.96800 1.000 49.64376 338 LYS D CA 1
ATOM 8032 C C . LYS C 1 338 ? 55.86600 59.98000 48.51500 1.000 49.16367 338 LYS D C 1
ATOM 8033 O O . LYS C 1 338 ? 54.77700 60.06600 49.09600 1.000 47.97138 338 LYS D O 1
ATOM 8039 N N . ILE C 1 339 ? 56.06000 59.14600 47.49400 1.000 47.33023 339 ILE D N 1
ATOM 8040 C CA . ILE C 1 339 ? 54.92100 58.47700 46.88700 1.000 46.83199 339 ILE D CA 1
ATOM 8041 C C . ILE C 1 339 ? 54.38300 57.37100 47.78100 1.000 46.45186 339 ILE D C 1
ATOM 8042 O O . ILE C 1 339 ? 53.17200 57.09500 47.78600 1.000 47.50001 339 ILE D O 1
ATOM 8047 N N . PHE C 1 340 ? 55.24500 56.71300 48.54300 1.000 48.98484 340 PHE D N 1
ATOM 8048 C CA . PHE C 1 340 ? 54.77600 55.63800 49.40800 1.000 48.36346 340 PHE D CA 1
ATOM 8049 C C . PHE C 1 340 ? 54.42500 56.10600 50.81400 1.000 49.11736 340 PHE D C 1
ATOM 8050 O O . PHE C 1 340 ? 53.75500 55.36500 51.54400 1.000 48.09977 340 PHE D O 1
ATOM 8058 N N . TYR C 1 341 ? 54.82900 57.31300 51.21200 1.000 48.46326 341 TYR D N 1
ATOM 8059 C CA . TYR C 1 341 ? 54.63000 57.70600 52.60400 1.000 49.37925 341 TYR D CA 1
ATOM 8060 C C . TYR C 1 341 ? 54.44000 59.20900 52.78600 1.000 47.27762 341 TYR D C 1
ATOM 8061 O O . TYR C 1 341 ? 53.39700 59.65300 53.28300 1.000 46.26128 341 TYR D O 1
ATOM 8070 N N . GLU C 1 342 ? 55.44200 60.00100 52.39600 1.000 46.20211 342 GLU D N 1
ATOM 8071 C CA . GLU C 1 342 ? 55.44100 61.41400 52.76500 1.000 48.06184 342 GLU D CA 1
ATOM 8072 C C . GLU C 1 342 ? 54.23000 62.14800 52.20400 1.000 50.92759 342 GLU D C 1
ATOM 8073 O O . GLU C 1 342 ? 53.61800 62.96300 52.90200 1.000 54.06766 342 GLU D O 1
ATOM 8079 N N . ASN C 1 343 ? 53.88300 61.90400 50.93600 1.000 50.82673 343 ASN D N 1
ATOM 8080 C CA . ASN C 1 343 ? 52.81500 62.68100 50.31500 1.000 47.99165 343 ASN D CA 1
ATOM 8081 C C . ASN C 1 343 ? 51.49900 62.48700 51.04800 1.000 44.72627 343 ASN D C 1
ATOM 8082 O O . ASN C 1 343 ? 50.78400 63.45400 51.32900 1.000 44.61617 343 ASN D O 1
ATOM 8087 N N . ALA C 1 344 ? 51.14800 61.23500 51.33300 1.000 40.97921 344 ALA D N 1
ATOM 8088 C CA . ALA C 1 344 ? 49.89600 60.96100 52.01300 1.000 41.78944 344 ALA D CA 1
ATOM 8089 C C . ALA C 1 344 ? 49.98300 61.30600 53.49700 1.000 52.48920 344 ALA D C 1
ATOM 8090 O O . ALA C 1 344 ? 48.95600 61.59700 54.12600 1.000 52.88184 344 ALA D O 1
ATOM 8092 N N . LYS C 1 345 ? 51.18700 61.27000 54.07700 1.000 52.02654 345 LYS D N 1
ATOM 8093 C CA . LYS C 1 345 ? 51.34100 61.73200 55.45000 1.000 50.28336 345 LYS D CA 1
ATOM 8094 C C . LYS C 1 345 ? 50.87400 63.17100 55.57400 1.000 52.95223 345 LYS D C 1
ATOM 8095 O O . LYS C 1 345 ? 50.00600 63.49100 56.39400 1.000 49.42694 345 LYS D O 1
ATOM 8101 N N . GLN C 1 346 ? 51.41400 64.05100 54.73600 1.000 50.02027 346 GLN D N 1
ATOM 8102 C CA . GLN C 1 346 ? 51.08100 65.46000 54.86200 1.000 50.65408 346 GLN D CA 1
ATOM 8103 C C . GLN C 1 346 ? 49.66000 65.75500 54.37900 1.000 53.79908 346 GLN D C 1
ATOM 8104 O O . GLN C 1 346 ? 49.01400 66.67400 54.88800 1.000 53.42906 346 GLN D O 1
ATOM 8110 N N . LEU C 1 347 ? 49.14700 64.98100 53.41600 1.000 55.12807 347 LEU D N 1
ATOM 8111 C CA . LEU C 1 347 ? 47.78800 65.20200 52.92600 1.000 49.69238 347 LEU D CA 1
ATOM 8112 C C . LEU C 1 347 ? 46.75100 64.93000 54.01300 1.000 46.90921 347 LEU D C 1
ATOM 8113 O O . LEU C 1 347 ? 45.85600 65.74800 54.25100 1.000 45.83964 347 LEU D O 1
ATOM 8118 N N . TYR C 1 348 ? 46.84700 63.78100 54.67600 1.000 46.48011 348 TYR D N 1
ATOM 8119 C CA . TYR C 1 348 ? 45.88300 63.40100 55.69800 1.000 49.19618 348 TYR D CA 1
ATOM 8120 C C . TYR C 1 348 ? 46.33400 63.77000 57.11100 1.000 49.82409 348 TYR D C 1
ATOM 8121 O O . TYR C 1 348 ? 45.70600 63.32300 58.07600 1.000 47.44642 348 TYR D O 1
ATOM 8130 N N . ARG C 1 349 ? 47.40100 64.56100 57.24900 1.000 49.33227 349 ARG D N 1
ATOM 8131 C CA . ARG C 1 349 ? 47.86300 65.08200 58.54000 1.000 53.37767 349 ARG D CA 1
ATOM 8132 C C . ARG C 1 349 ? 48.06900 63.97000 59.56900 1.000 50.96452 349 ARG D C 1
ATOM 8133 O O . ARG C 1 349 ? 47.52700 64.00800 60.67200 1.000 48.18553 349 ARG D O 1
ATOM 8141 N N . LEU C 1 350 ? 48.87500 62.97900 59.20500 1.000 50.04431 350 LEU D N 1
ATOM 8142 C CA . LEU C 1 350 ? 48.95500 61.75100 59.98500 1.000 55.47479 350 LEU D CA 1
ATOM 8143 C C . LEU C 1 350 ? 50.13600 61.78200 60.95200 1.000 61.83802 350 LEU D C 1
ATOM 8144 O O . LEU C 1 350 ? 51.20400 62.31700 60.62300 1.000 57.37066 350 LEU D O 1
ATOM 8149 N N . ASP C 1 351 ? 49.95500 61.14400 62.12300 1.000 57.91132 351 ASP D N 1
ATOM 8150 C CA . ASP C 1 351 ? 50.98700 61.01600 63.20200 1.000 60.23234 351 ASP D CA 1
ATOM 8151 C C . ASP C 1 351 ? 50.52800 61.79800 64.44800 1.000 68.73862 351 ASP D C 1
ATOM 8152 O O . ASP C 1 351 ? 49.86300 61.21300 65.29500 1.000 59.48310 351 ASP D O 1
ATOM 8158 N N . LYS D 1 5 ? 58.59700 67.46300 0.24800 1.000 52.05508 5 LYS G N 1
ATOM 8159 C CA . LYS D 1 5 ? 58.61300 68.37300 1.38200 1.000 49.78797 5 LYS G CA 1
ATOM 8160 C C . LYS D 1 5 ? 57.40700 68.17500 2.32700 1.000 50.72479 5 LYS G C 1
ATOM 8161 O O . LYS D 1 5 ? 57.57500 67.56600 3.38800 1.000 51.56392 5 LYS G O 1
ATOM 8167 N N . ILE D 1 6 ? 56.20600 68.66600 1.98600 1.000 45.28897 6 ILE G N 1
ATOM 8168 C CA . ILE D 1 6 ? 55.10900 68.76000 2.95300 1.000 45.77347 6 ILE G CA 1
ATOM 8169 C C . ILE D 1 6 ? 53.80600 68.23500 2.36900 1.000 43.39590 6 ILE G C 1
ATOM 8170 O O . ILE D 1 6 ? 53.41900 68.63300 1.26500 1.000 49.64930 6 ILE G O 1
ATOM 8175 N N . ILE D 1 7 ? 53.09900 67.39500 3.13800 1.000 37.16511 7 ILE G N 1
ATOM 8176 C CA . ILE D 1 7 ? 51.70400 67.03100 2.87100 1.000 36.75933 7 ILE G CA 1
ATOM 8177 C C . ILE D 1 7 ? 50.84800 67.42100 4.07600 1.000 41.40214 7 ILE G C 1
ATOM 8178 O O . ILE D 1 7 ? 51.20900 67.13800 5.22700 1.000 41.68514 7 ILE G O 1
ATOM 8183 N N . ASP D 1 8 ? 49.74400 68.11800 3.80600 1.000 38.08590 8 ASP G N 1
ATOM 8184 C CA . ASP D 1 8 ? 48.79200 68.54900 4.86000 1.000 37.64248 8 ASP G CA 1
ATOM 8185 C C . ASP D 1 8 ? 47.57600 67.64600 4.75600 1.000 40.19600 8 ASP G C 1
ATOM 8186 O O . ASP D 1 8 ? 46.96200 67.61900 3.68700 1.000 42.44320 8 ASP G O 1
ATOM 8191 N N . VAL D 1 9 ? 47.20500 67.00500 5.85100 1.000 40.95959 9 VAL G N 1
ATOM 8192 C CA . VAL D 1 9 ? 46.17200 65.97100 5.81000 1.000 39.80392 9 VAL G CA 1
ATOM 8193 C C . VAL D 1 9 ? 44.83600 66.45100 6.36400 1.000 40.51198 9 VAL G C 1
ATOM 8194 O O . VAL D 1 9 ? 43.90700 65.65000 6.47700 1.000 42.38374 9 VAL G O 1
ATOM 8198 N N . ASP D 1 10 ? 44.70800 67.73700 6.70400 1.000 40.77220 10 ASP G N 1
ATOM 8199 C CA . ASP D 1 10 ? 43.43400 68.26000 7.21400 1.000 40.04086 10 ASP G CA 1
ATOM 8200 C C . ASP D 1 10 ? 43.33500 69.75100 6.87500 1.000 42.58523 10 ASP G C 1
ATOM 8201 O O . ASP D 1 10 ? 43.77700 70.60200 7.65200 1.000 46.79033 10 ASP G O 1
ATOM 8206 N N . VAL D 1 11 ? 42.72100 70.04600 5.72400 1.000 42.15668 11 VAL G N 1
ATOM 8207 C CA . VAL D 1 11 ? 42.45800 71.40100 5.25400 1.000 38.94958 11 VAL G CA 1
ATOM 8208 C C . VAL D 1 11 ? 40.95300 71.55700 5.06400 1.000 42.17579 11 VAL G C 1
ATOM 8209 O O . VAL D 1 11 ? 40.33500 70.78700 4.31200 1.000 41.64670 11 VAL G O 1
ATOM 8213 N N . HIS D 1 12 ? 40.36500 72.56800 5.71300 1.000 42.58569 12 HIS G N 1
ATOM 8214 C CA . HIS D 1 12 ? 38.90300 72.73100 5.73200 1.000 43.33090 12 HIS G CA 1
ATOM 8215 C C . HIS D 1 12 ? 38.43100 73.68600 4.63700 1.000 44.70604 12 HIS G C 1
ATOM 8216 O O . HIS D 1 12 ? 38.27000 74.88900 4.84600 1.000 50.11512 12 HIS G O 1
ATOM 8223 N N . ASN D 1 13 ? 38.17700 73.14100 3.46200 1.000 44.34643 13 ASN G N 1
ATOM 8224 C CA . ASN D 1 13 ? 37.43300 73.90300 2.47300 1.000 45.33303 13 ASN G CA 1
ATOM 8225 C C . ASN D 1 13 ? 36.03100 74.18000 2.99800 1.000 46.85125 13 ASN G C 1
ATOM 8226 O O . ASN D 1 13 ? 35.46100 73.38600 3.75500 1.000 45.21174 13 ASN G O 1
ATOM 8231 N N . GLU D 1 14 ? 35.45100 75.29300 2.60800 1.000 43.37575 14 GLU G N 1
ATOM 8232 C CA . GLU D 1 14 ? 34.08900 75.56000 3.00600 1.000 45.86611 14 GLU G CA 1
ATOM 8233 C C . GLU D 1 14 ? 33.26600 76.02800 1.82400 1.000 46.56294 14 GLU G C 1
ATOM 8234 O O . GLU D 1 14 ? 33.79200 76.25000 0.75000 1.000 48.33506 14 GLU G O 1
ATOM 8240 N N . GLN D 1 15 ? 31.96700 76.15200 2.03100 1.000 46.85769 15 GLN G N 1
ATOM 8241 C CA . GLN D 1 15 ? 31.09200 76.58500 0.93400 1.000 44.04957 15 GLN G CA 1
ATOM 8242 C C . GLN D 1 15 ? 29.73000 76.98900 1.46900 1.000 47.70241 15 GLN G C 1
ATOM 8243 O O . GLN D 1 15 ? 29.28000 76.39900 2.45600 1.000 47.50018 15 GLN G O 1
ATOM 8249 N N . ASP D 1 16 ? 29.14700 78.02200 0.88000 1.000 45.96298 16 ASP G N 1
ATOM 8250 C CA . ASP D 1 16 ? 27.76400 78.34000 1.19700 1.000 48.97757 16 ASP G CA 1
ATOM 8251 C C . ASP D 1 16 ? 26.90200 77.09600 1.03900 1.000 48.11599 16 ASP G C 1
ATOM 8252 O O . ASP D 1 16 ? 27.12200 76.28000 0.13900 1.000 44.75580 16 ASP G O 1
ATOM 8257 N N . ASP D 1 17 ? 25.87500 76.97800 1.86500 1.000 45.49756 17 ASP G N 1
ATOM 8258 C CA . ASP D 1 17 ? 25.00500 75.78300 1.80200 1.000 43.70808 17 ASP G CA 1
ATOM 8259 C C . ASP D 1 17 ? 24.43200 75.62800 0.39000 1.000 46.61021 17 ASP G C 1
ATOM 8260 O O . ASP D 1 17 ? 24.36600 74.49200 -0.08600 1.000 47.72982 17 ASP G O 1
ATOM 8265 N N . ARG D 1 18 ? 24.08300 76.72800 -0.27000 1.000 45.63559 18 ARG G N 1
ATOM 8266 C CA . ARG D 1 18 ? 23.40900 76.65200 -1.59300 1.000 47.79453 18 ARG G CA 1
ATOM 8267 C C . ARG D 1 18 ? 24.37800 76.28300 -2.72500 1.000 45.84405 18 ARG G C 1
ATOM 8268 O O . ARG D 1 18 ? 23.92100 76.21600 -3.86600 1.000 50.64416 18 ARG G O 1
ATOM 8276 N N . ALA D 1 19 ? 25.65200 76.03800 -2.42400 1.000 46.60023 19 ALA G N 1
ATOM 8277 C CA . ALA D 1 19 ? 26.60400 75.56500 -3.45300 1.000 37.12561 19 ALA G CA 1
ATOM 8278 C C . ALA D 1 19 ? 26.36000 74.08000 -3.69200 1.000 44.85150 19 ALA G C 1
ATOM 8279 O O . ALA D 1 19 ? 26.88600 73.53900 -4.66900 1.000 45.80817 19 ALA G O 1
ATOM 8281 N N . LEU D 1 20 ? 25.58100 73.46300 -2.81600 1.000 42.73380 20 LEU G N 1
ATOM 8282 C CA . LEU D 1 20 ? 25.27000 72.02600 -2.96100 1.000 43.81368 20 LEU G CA 1
ATOM 8283 C C . LEU D 1 20 ? 23.96000 71.86700 -3.75000 1.000 40.65336 20 LEU G C 1
ATOM 8284 O O . LEU D 1 20 ? 23.71600 70.76700 -4.24700 1.000 41.46855 20 LEU G O 1
ATOM 8289 N N . LEU D 1 21 ? 23.17600 72.93700 -3.88500 1.000 37.43637 21 LEU G N 1
ATOM 8290 C CA . LEU D 1 21 ? 21.91800 72.81300 -4.62100 1.000 43.54658 21 LEU G CA 1
ATOM 8291 C C . LEU D 1 21 ? 22.04400 72.06300 -5.94700 1.000 47.40711 21 LEU G C 1
ATOM 8292 O O . LEU D 1 21 ? 21.23400 71.15600 -6.19500 1.000 45.60429 21 LEU G O 1
ATOM 8297 N N . PRO D 1 22 ? 23.00700 72.35900 -6.82500 1.000 41.67704 22 PRO G N 1
ATOM 8298 C CA . PRO D 1 22 ? 23.03500 71.65700 -8.12100 1.000 45.55530 22 PRO G CA 1
ATOM 8299 C C . PRO D 1 22 ? 23.36100 70.17400 -7.99600 1.000 48.98692 22 PRO G C 1
ATOM 8300 O O . PRO D 1 22 ? 23.22400 69.45000 -8.98800 1.000 47.84714 22 PRO G O 1
ATOM 8304 N N . TYR D 1 23 ? 23.76300 69.70100 -6.81200 1.000 46.18806 23 TYR G N 1
ATOM 8305 C CA . TYR D 1 23 ? 24.19900 68.32500 -6.60700 1.000 44.81656 23 TYR G CA 1
ATOM 8306 C C . TYR D 1 23 ? 23.26100 67.52800 -5.72100 1.000 41.74730 23 TYR G C 1
ATOM 8307 O O . TYR D 1 23 ? 23.49500 66.32700 -5.51700 1.000 44.15791 23 TYR G O 1
ATOM 8316 N N . LEU D 1 24 ? 22.25900 68.20500 -5.17400 1.000 40.00032 24 LEU G N 1
ATOM 8317 C CA . LEU D 1 24 ? 21.40300 67.56700 -4.15100 1.000 42.69035 24 LEU G CA 1
ATOM 8318 C C . LEU D 1 24 ? 20.08400 67.07400 -4.71900 1.000 42.05552 24 LEU G C 1
ATOM 8319 O O . LEU D 1 24 ? 19.43000 67.83200 -5.43100 1.000 42.12321 24 LEU G O 1
ATOM 8324 N N . GLN D 1 25 ? 19.73200 65.84000 -4.38400 1.000 43.51559 25 GLN G N 1
ATOM 8325 C CA . GLN D 1 25 ? 18.43400 65.28800 -4.76700 1.000 42.79193 25 GLN G CA 1
ATOM 8326 C C . GLN D 1 25 ? 17.29700 65.99900 -4.04000 1.000 41.74996 25 GLN G C 1
ATOM 8327 O O . GLN D 1 25 ? 17.42400 66.38800 -2.87200 1.000 45.31911 25 GLN G O 1
ATOM 8333 N N . GLU D 1 26 ? 16.18200 66.17700 -4.74000 1.000 36.67411 26 GLU G N 1
ATOM 8334 C CA . GLU D 1 26 ? 14.92600 66.46300 -4.06900 1.000 40.23881 26 GLU G CA 1
ATOM 8335 C C . GLU D 1 26 ? 14.57100 65.26200 -3.20300 1.000 40.77317 26 GLU G C 1
ATOM 8336 O O . GLU D 1 26 ? 14.93700 64.13300 -3.53100 1.000 42.10128 26 GLU G O 1
ATOM 8342 N N . PRO D 1 27 ? 13.82500 65.46200 -2.11100 1.000 41.65044 27 PRO G N 1
ATOM 8343 C CA . PRO D 1 27 ? 13.22200 66.71300 -1.64800 1.000 41.70201 27 PRO G CA 1
ATOM 8344 C C . PRO D 1 27 ? 14.17700 67.53900 -0.79700 1.000 42.24986 27 PRO G C 1
ATOM 8345 O O . PRO D 1 27 ? 13.83600 68.62800 -0.36000 1.000 45.20842 27 PRO G O 1
ATOM 8349 N N . TRP D 1 28 ? 15.37000 67.00700 -0.54700 1.000 42.15506 28 TRP G N 1
ATOM 8350 C CA . TRP D 1 28 ? 16.32400 67.73700 0.27400 1.000 43.41932 28 TRP G CA 1
ATOM 8351 C C . TRP D 1 28 ? 16.77900 69.01400 -0.41600 1.000 41.90298 28 TRP G C 1
ATOM 8352 O O . TRP D 1 28 ? 17.01800 70.02800 0.24600 1.000 42.87005 28 TRP G O 1
ATOM 8363 N N . ARG D 1 29 ? 16.90600 68.99000 -1.74400 1.000 44.70998 29 ARG G N 1
ATOM 8364 C CA . ARG D 1 29 ? 17.33400 70.19300 -2.44500 1.000 42.64324 29 ARG G CA 1
ATOM 8365 C C . ARG D 1 29 ? 16.46600 71.38100 -2.05000 1.000 42.54634 29 ARG G C 1
ATOM 8366 O O . ARG D 1 29 ? 16.97700 72.45800 -1.72800 1.000 45.96848 29 ARG G O 1
ATOM 8374 N N . SER D 1 30 ? 15.14600 71.18600 -2.01900 1.000 42.43374 30 SER G N 1
ATOM 8375 C CA . SER D 1 30 ? 14.22700 72.28900 -1.73800 1.000 44.10825 30 SER G CA 1
ATOM 8376 C C . SER D 1 30 ? 14.33600 72.78500 -0.29300 1.000 44.07431 30 SER G C 1
ATOM 8377 O O . SER D 1 30 ? 14.18700 73.98700 -0.03400 1.000 44.68474 30 SER G O 1
ATOM 8380 N N . ARG D 1 31 ? 14.58500 71.88700 0.66400 1.000 45.43228 31 ARG G N 1
ATOM 8381 C CA . ARG D 1 31 ? 14.74100 72.32500 2.05200 1.000 49.18448 31 ARG G CA 1
ATOM 8382 C C . ARG D 1 31 ? 15.95400 73.23200 2.20400 1.000 46.99904 31 ARG G C 1
ATOM 8383 O O . ARG D 1 31 ? 15.89800 74.26500 2.88200 1.000 53.20296 31 ARG G O 1
ATOM 8391 N N . VAL D 1 32 ? 17.07500 72.83900 1.60700 1.000 43.82092 32 VAL G N 1
ATOM 8392 C CA . VAL D 1 32 ? 18.29000 73.62900 1.73700 1.000 45.40706 32 VAL G CA 1
ATOM 8393 C C . VAL D 1 32 ? 18.11000 74.98000 1.06000 1.000 48.74383 32 VAL G C 1
ATOM 8394 O O . VAL D 1 32 ? 18.52600 76.01700 1.58900 1.000 48.03816 32 VAL G O 1
ATOM 8398 N N . ALA D 1 33 ? 17.48800 74.99000 -0.12400 1.000 46.69652 33 ALA G N 1
ATOM 8399 C CA . ALA D 1 33 ? 17.24500 76.24900 -0.81900 1.000 45.21212 33 ALA G CA 1
ATOM 8400 C C . ALA D 1 33 ? 16.42200 77.19900 0.03400 1.000 47.74412 33 ALA G C 1
ATOM 8401 O O . ALA D 1 33 ? 16.61900 78.42200 -0.02600 1.000 47.48269 33 ALA G O 1
ATOM 8403 N N . ALA D 1 34 ? 15.57700 76.64900 0.87600 1.000 47.46313 34 ALA G N 1
ATOM 8404 C CA . ALA D 1 34 ? 14.71800 77.47400 1.69000 1.000 49.89896 34 ALA G CA 1
ATOM 8405 C C . ALA D 1 34 ? 15.28500 77.78900 3.04900 1.000 49.32317 34 ALA G C 1
ATOM 8406 O O . ALA D 1 34 ? 15.12500 78.89600 3.52900 1.000 55.33911 34 ALA G O 1
ATOM 8408 N N . SER D 1 35 ? 15.95000 76.83700 3.67400 1.000 50.56629 35 SER G N 1
ATOM 8409 C CA . SER D 1 35 ? 16.40100 77.04200 5.04200 1.000 48.43134 35 SER G CA 1
ATOM 8410 C C . SER D 1 35 ? 17.85100 76.71000 5.27500 1.000 49.40755 35 SER G C 1
ATOM 8411 O O . SER D 1 35 ? 18.30700 76.70500 6.40000 1.000 50.81629 35 SER G O 1
ATOM 8414 N N . GLY D 1 36 ? 18.57800 76.43000 4.21700 1.000 46.09642 36 GLY G N 1
ATOM 8415 C CA . GLY D 1 36 ? 19.95000 76.03100 4.35800 1.000 41.69004 36 GLY G CA 1
ATOM 8416 C C . GLY D 1 36 ? 20.07900 74.62200 4.85800 1.000 45.59176 36 GLY G C 1
ATOM 8417 O O . GLY D 1 36 ? 19.10300 73.90100 4.93900 1.000 50.35851 36 GLY G O 1
ATOM 8418 N N . ILE D 1 37 ? 21.28900 74.22300 5.18500 1.000 42.66054 37 ILE G N 1
ATOM 8419 C CA . ILE D 1 37 ? 21.51300 72.90800 5.71900 1.000 39.92397 37 ILE G CA 1
ATOM 8420 C C . ILE D 1 37 ? 21.26500 72.91400 7.20500 1.000 44.85699 37 ILE G C 1
ATOM 8421 O O . ILE D 1 37 ? 21.81200 73.72600 7.92900 1.000 45.53259 37 ILE G O 1
ATOM 8426 N N . GLY D 1 38 ? 20.44100 71.99200 7.66000 1.000 44.05986 38 GLY G N 1
ATOM 8427 C CA . GLY D 1 38 ? 20.15800 71.91800 9.08300 1.000 46.81632 38 GLY G CA 1
ATOM 8428 C C . GLY D 1 38 ? 21.22700 71.22300 9.90900 1.000 47.88016 38 GLY G C 1
ATOM 8429 O O . GLY D 1 38 ? 20.98900 70.11800 10.41900 1.000 52.81717 38 GLY G O 1
ATOM 8430 N N . TYR D 1 39 ? 22.40700 71.83100 10.04400 1.000 43.07851 39 TYR G N 1
ATOM 8431 C CA . TYR D 1 39 ? 23.42800 71.26700 10.92100 1.000 44.58156 39 TYR G CA 1
ATOM 8432 C C . TYR D 1 39 ? 22.94600 71.32600 12.36500 1.000 42.58172 39 TYR G C 1
ATOM 8433 O O . TYR D 1 39 ? 22.28500 72.28000 12.77400 1.000 42.70230 39 TYR G O 1
ATOM 8442 N N . ALA D 1 40 ? 23.26800 70.29100 13.12600 1.000 39.13414 40 ALA G N 1
ATOM 8443 C CA . ALA D 1 40 ? 22.91500 70.18600 14.53800 1.000 39.62164 40 ALA G CA 1
ATOM 8444 C C . ALA D 1 40 ? 24.22000 70.36200 15.31700 1.000 43.75645 40 ALA G C 1
ATOM 8445 O O . ALA D 1 40 ? 24.90300 69.38600 15.64300 1.000 42.10854 40 ALA G O 1
ATOM 8447 N N . GLY D 1 41 ? 24.56400 71.62600 15.59500 1.000 40.95600 41 GLY G N 1
ATOM 8448 C CA . GLY D 1 41 ? 25.84700 71.95900 16.18000 1.000 41.27937 41 GLY G CA 1
ATOM 8449 C C . GLY D 1 41 ? 25.98500 71.49500 17.61700 1.000 41.81573 41 GLY G C 1
ATOM 8450 O O . GLY D 1 41 ? 25.03100 71.06200 18.26900 1.000 38.62925 41 GLY G O 1
ATOM 8451 N N . SER D 1 42 ? 27.22500 71.59200 18.11500 1.000 41.01525 42 SER G N 1
ATOM 8452 C CA . SER D 1 42 ? 27.52800 71.15400 19.48000 1.000 40.77001 42 SER G CA 1
ATOM 8453 C C . SER D 1 42 ? 26.91000 72.07900 20.53000 1.000 42.02118 42 SER G C 1
ATOM 8454 O O . SER D 1 42 ? 26.57300 71.62900 21.63500 1.000 40.67788 42 SER G O 1
ATOM 8457 N N . GLY D 1 43 ? 26.74700 73.36400 20.20300 1.000 43.63321 43 GLY G N 1
ATOM 8458 C CA . GLY D 1 43 ? 26.28600 74.35500 21.14100 1.000 44.43057 43 GLY G CA 1
ATOM 8459 C C . GLY D 1 43 ? 27.39000 75.08000 21.88500 1.000 46.87916 43 GLY G C 1
ATOM 8460 O O . GLY D 1 43 ? 27.10000 76.00600 22.64900 1.000 51.69390 43 GLY G O 1
ATOM 8461 N N . TYR D 1 44 ? 28.62100 74.63200 21.69500 1.000 44.41532 44 TYR G N 1
ATOM 8462 C CA . TYR D 1 44 ? 29.77300 75.30200 22.33300 1.000 45.68669 44 TYR G CA 1
ATOM 8463 C C . TYR D 1 44 ? 30.42600 76.18800 21.27800 1.000 57.24529 44 TYR G C 1
ATOM 8464 O O . TYR D 1 44 ? 30.89500 75.68000 20.25400 1.000 58.43578 44 TYR G O 1
ATOM 8473 N N . TYR D 1 45 ? 30.42700 77.49000 21.52600 1.000 63.29643 45 TYR G N 1
ATOM 8474 C CA . TYR D 1 45 ? 30.99300 78.44500 20.54800 1.000 65.21438 45 TYR G CA 1
ATOM 8475 C C . TYR D 1 45 ? 32.22200 79.12300 21.14800 1.000 62.10866 45 TYR G C 1
ATOM 8476 O O . TYR D 1 45 ? 32.20200 79.46000 22.33600 1.000 58.71470 45 TYR G O 1
ATOM 8485 N N . SER D 1 46 ? 33.27500 79.24900 20.35500 1.000 61.82558 46 SER G N 1
ATOM 8486 C CA . SER D 1 46 ? 34.46700 79.92300 20.79500 1.000 61.23773 46 SER G CA 1
ATOM 8487 C C . SER D 1 46 ? 34.13600 81.36600 20.79200 1.000 67.56852 46 SER G C 1
ATOM 8488 O O . SER D 1 46 ? 33.83300 81.93600 19.75500 1.000 66.60520 46 SER G O 1
ATOM 8491 N N . PRO D 1 47 ? 34.18800 81.99700 21.96700 1.000 66.44153 47 PRO G N 1
ATOM 8492 C CA . PRO D 1 47 ? 33.71800 83.36900 21.96900 1.000 67.52500 47 PRO G CA 1
ATOM 8493 C C . PRO D 1 47 ? 34.83400 84.31400 21.72700 1.000 70.87779 47 PRO G C 1
ATOM 8494 O O . PRO D 1 47 ? 34.93800 85.32300 22.39400 1.000 71.19390 47 PRO G O 1
ATOM 8498 N N . ILE D 1 48 ? 35.68000 84.00900 20.77700 1.000 78.91743 48 ILE G N 1
ATOM 8499 C CA . ILE D 1 48 ? 36.82100 84.86000 20.54200 1.000 81.70375 48 ILE G CA 1
ATOM 8500 C C . ILE D 1 48 ? 37.16500 84.85600 19.05600 1.000 84.09918 48 ILE G C 1
ATOM 8501 O O . ILE D 1 48 ? 37.43300 85.90600 18.47800 1.000 83.68500 48 ILE G O 1
ATOM 8506 N N . GLY D 1 49 ? 37.13500 83.68400 18.43200 1.000 86.59165 49 GLY G N 1
ATOM 8507 C CA . GLY D 1 49 ? 37.38800 83.59600 17.00400 1.000 85.94429 49 GLY G CA 1
ATOM 8508 C C . GLY D 1 49 ? 36.77200 82.35800 16.39600 1.000 90.40994 49 GLY G C 1
ATOM 8509 O O . GLY D 1 49 ? 35.61700 82.06800 16.70500 1.000 87.20607 49 GLY G O 1
ATOM 8510 N N . VAL D 1 50 ? 37.51500 81.64200 15.55700 1.000 90.01057 50 VAL G N 1
ATOM 8511 C CA . VAL D 1 50 ? 37.06200 80.40600 14.90400 1.000 94.34580 50 VAL G CA 1
ATOM 8512 C C . VAL D 1 50 ? 37.95200 80.29600 13.68500 1.000 91.66266 50 VAL G C 1
ATOM 8513 O O . VAL D 1 50 ? 38.16400 79.21300 13.15500 1.000 85.24477 50 VAL G O 1
ATOM 8517 N N . MET D 1 51 ? 38.49500 81.42800 13.26300 1.000 94.54830 51 MET G N 1
ATOM 8518 C CA . MET D 1 51 ? 39.38500 81.46800 12.09900 1.000 93.17861 51 MET G CA 1
ATOM 8519 C C . MET D 1 51 ? 40.75200 82.09400 12.34100 1.000 91.71742 51 MET G C 1
ATOM 8520 O O . MET D 1 51 ? 40.98000 82.73700 13.36500 1.000 88.84346 51 MET G O 1
ATOM 8522 N N . LYS D 1 52 ? 41.65200 81.92300 11.37600 1.000 92.41098 52 LYS G N 1
ATOM 8523 C CA . LYS D 1 52 ? 43.00600 82.45200 11.51400 1.000 89.26918 52 LYS G CA 1
ATOM 8524 C C . LYS D 1 52 ? 43.19400 83.82000 10.91200 1.000 87.62748 52 LYS G C 1
ATOM 8525 O O . LYS D 1 52 ? 42.24000 84.45300 10.47600 1.000 87.47549 52 LYS G O 1
ATOM 8531 N N . LYS D 1 53 ? 44.43400 84.27500 10.89300 1.000 86.44833 53 LYS G N 1
ATOM 8532 C CA . LYS D 1 53 ? 44.75700 85.58900 10.34700 1.000 87.46034 53 LYS G CA 1
ATOM 8533 C C . LYS D 1 53 ? 44.57000 85.61600 8.82900 1.000 88.75488 53 LYS G C 1
ATOM 8534 O O . LYS D 1 53 ? 45.01500 84.70200 8.12200 1.000 91.82931 53 LYS G O 1
ATOM 8540 N N . ASP D 1 54 ? 43.90800 86.66700 8.32800 1.000 84.83636 54 ASP G N 1
ATOM 8541 C CA . ASP D 1 54 ? 43.85300 86.96600 6.88900 1.000 85.37389 54 ASP G CA 1
ATOM 8542 C C . ASP D 1 54 ? 43.23100 85.83200 6.06900 1.000 84.59025 54 ASP G C 1
ATOM 8543 O O . ASP D 1 54 ? 43.53100 85.68500 4.87800 1.000 84.04235 54 ASP G O 1
ATOM 8545 N N . SER D 1 55 ? 42.34700 85.03100 6.67900 1.000 82.35570 55 SER G N 1
ATOM 8546 C CA . SER D 1 55 ? 41.82400 83.84500 6.00300 1.000 79.10983 55 SER G CA 1
ATOM 8547 C C . SER D 1 55 ? 40.67700 84.16400 5.04800 1.000 77.64033 55 SER G C 1
ATOM 8548 O O . SER D 1 55 ? 40.56300 83.52300 3.99600 1.000 76.19638 55 SER G O 1
ATOM 8551 N N . ILE D 1 56 ? 39.82700 85.13000 5.38900 1.000 79.44264 56 ILE G N 1
ATOM 8552 C CA . ILE D 1 56 ? 38.63900 85.45900 4.60100 1.000 75.74091 56 ILE G CA 1
ATOM 8553 C C . ILE D 1 56 ? 39.06100 85.95400 3.22500 1.000 76.65797 56 ILE G C 1
ATOM 8554 O O . ILE D 1 56 ? 39.77700 86.96100 3.12400 1.000 79.20891 56 ILE G O 1
ATOM 8559 N N . PRO D 1 57 ? 38.63700 85.20500 2.19100 1.000 78.30537 57 PRO G N 1
ATOM 8560 C CA . PRO D 1 57 ? 39.12400 85.54400 0.86500 1.000 75.00720 57 PRO G CA 1
ATOM 8561 C C . PRO D 1 57 ? 38.60400 86.85500 0.37100 1.000 78.75286 57 PRO G C 1
ATOM 8562 O O . PRO D 1 57 ? 37.69900 87.43500 0.95600 1.000 80.15633 57 PRO G O 1
ATOM 8566 N N . PRO D 1 58 ? 39.18000 87.32500 -0.72200 1.000 80.49630 58 PRO G N 1
ATOM 8567 C CA . PRO D 1 58 ? 38.65300 88.54000 -1.30900 1.000 83.52013 58 PRO G CA 1
ATOM 8568 C C . PRO D 1 58 ? 37.24900 88.24000 -1.74200 1.000 86.68406 58 PRO G C 1
ATOM 8569 O O . PRO D 1 58 ? 36.88100 87.08400 -1.88200 1.000 88.42608 58 PRO G O 1
ATOM 8573 N N . GLY D 1 59 ? 36.45000 89.26300 -1.95300 1.000 88.31277 59 GLY G N 1
ATOM 8574 C CA . GLY D 1 59 ? 35.11300 89.03300 -2.44500 1.000 89.08509 59 GLY G CA 1
ATOM 8575 C C . GLY D 1 59 ? 34.20700 88.48400 -1.37400 1.000 90.92953 59 GLY G C 1
ATOM 8576 O O . GLY D 1 59 ? 33.03700 88.20700 -1.62100 1.000 86.40989 59 GLY G O 1
ATOM 8577 N N . GLY D 1 60 ? 34.74200 88.33900 -0.17000 1.000 88.82784 60 GLY G N 1
ATOM 8578 C CA . GLY D 1 60 ? 33.95800 87.80700 0.91200 1.000 83.26050 60 GLY G CA 1
ATOM 8579 C C . GLY D 1 60 ? 33.71200 86.32400 0.76900 1.000 85.66497 60 GLY G C 1
ATOM 8580 O O . GLY D 1 60 ? 34.17200 85.68400 -0.17600 1.000 81.72862 60 GLY G O 1
ATOM 8581 N N . GLY D 1 61 ? 32.97000 85.76800 1.70500 1.000 82.49139 61 GLY G N 1
ATOM 8582 C CA . GLY D 1 61 ? 32.76400 84.34700 1.69100 1.000 78.35062 61 GLY G CA 1
ATOM 8583 C C . GLY D 1 61 ? 33.45200 83.79100 2.89900 1.000 75.01877 61 GLY G C 1
ATOM 8584 O O . GLY D 1 61 ? 34.35500 84.40600 3.44600 1.000 72.33614 61 GLY G O 1
ATOM 8585 N N . LYS D 1 62 ? 33.01800 82.62300 3.32300 1.000 70.85838 62 LYS G N 1
ATOM 8586 C CA . LYS D 1 62 ? 33.62800 82.00500 4.45300 1.000 63.60157 62 LYS G CA 1
ATOM 8587 C C . LYS D 1 62 ? 35.07900 81.83400 4.14200 1.000 67.28768 62 LYS G C 1
ATOM 8588 O O . LYS D 1 62 ? 35.46000 81.67500 2.99600 1.000 67.92044 62 LYS G O 1
ATOM 8594 N N . ALA D 1 63 ? 35.90900 81.90100 5.15800 1.000 63.08595 63 ALA G N 1
ATOM 8595 C CA . ALA D 1 63 ? 37.32000 81.63300 4.93700 1.000 65.34523 63 ALA G CA 1
ATOM 8596 C C . ALA D 1 63 ? 37.49700 80.19900 4.45200 1.000 61.78615 63 ALA G C 1
ATOM 8597 O O . ALA D 1 63 ? 36.72100 79.30500 4.80500 1.000 59.71360 63 ALA G O 1
ATOM 8599 N N . GLY D 1 64 ? 38.51600 79.98600 3.61500 1.000 60.88654 64 GLY G N 1
ATOM 8600 C CA . GLY D 1 64 ? 38.71400 78.68000 3.01400 1.000 54.74209 64 GLY G CA 1
ATOM 8601 C C . GLY D 1 64 ? 37.63400 78.25200 2.04300 1.000 51.07836 64 GLY G C 1
ATOM 8602 O O . GLY D 1 64 ? 37.49400 77.05600 1.77600 1.000 49.02338 64 GLY G O 1
ATOM 8603 N N . SER D 1 65 ? 36.90600 79.20900 1.46700 1.000 52.13531 65 SER G N 1
ATOM 8604 C CA . SER D 1 65 ? 35.78700 78.90600 0.53200 1.000 52.43392 65 SER G CA 1
ATOM 8605 C C . SER D 1 65 ? 36.15500 79.22300 -0.92200 1.000 53.68338 65 SER G C 1
ATOM 8606 O O . SER D 1 65 ? 35.37600 78.86300 -1.80500 1.000 56.12762 65 SER G O 1
ATOM 8609 N N . ASP D 1 66 ? 37.29000 79.87900 -1.15400 1.000 54.63373 66 ASP G N 1
ATOM 8610 C CA . ASP D 1 66 ? 37.70300 80.24600 -2.50600 1.000 55.81814 66 ASP G CA 1
ATOM 8611 C C . ASP D 1 66 ? 38.88500 79.38200 -2.92600 1.000 55.17833 66 ASP G C 1
ATOM 8612 O O . ASP D 1 66 ? 39.97500 79.52100 -2.34900 1.000 58.91003 66 ASP G O 1
ATOM 8617 N N . PRO D 1 67 ? 38.72800 78.46600 -3.89100 1.000 51.29914 67 PRO G N 1
ATOM 8618 C CA . PRO D 1 67 ? 39.88100 77.64100 -4.29300 1.000 54.36361 67 PRO G CA 1
ATOM 8619 C C . PRO D 1 67 ? 41.10500 78.44700 -4.70500 1.000 59.89458 67 PRO G C 1
ATOM 8620 O O . PRO D 1 67 ? 42.19600 78.22600 -4.15700 1.000 59.13329 67 PRO G O 1
ATOM 8624 N N . ASP D 1 68 ? 40.95900 79.37300 -5.65900 1.000 58.72035 68 ASP G N 1
ATOM 8625 C CA . ASP D 1 68 ? 42.11600 80.11700 -6.15200 1.000 56.22029 68 ASP G CA 1
ATOM 8626 C C . ASP D 1 68 ? 42.86500 80.78600 -5.00900 1.000 62.52874 68 ASP G C 1
ATOM 8627 O O . ASP D 1 68 ? 44.10100 80.76700 -4.97100 1.000 65.22097 68 ASP G O 1
ATOM 8632 N N . TYR D 1 69 ? 42.13300 81.36600 -4.05200 1.000 57.52776 69 TYR G N 1
ATOM 8633 C CA . TYR D 1 69 ? 42.78400 82.07600 -2.95600 1.000 58.19448 69 TYR G CA 1
ATOM 8634 C C . TYR D 1 69 ? 43.42800 81.11500 -1.96800 1.000 63.24721 69 TYR G C 1
ATOM 8635 O O . TYR D 1 69 ? 44.42900 81.46300 -1.32900 1.000 65.72293 69 TYR G O 1
ATOM 8644 N N . MET D 1 70 ? 42.86800 79.91500 -1.80900 1.000 62.90393 70 MET G N 1
ATOM 8645 C CA . MET D 1 70 ? 43.52400 78.92800 -0.96200 1.000 63.30321 70 MET G CA 1
ATOM 8646 C C . MET D 1 70 ? 44.80300 78.42900 -1.62500 1.000 60.49938 70 MET G C 1
ATOM 8647 O O . MET D 1 70 ? 45.82300 78.21800 -0.95200 1.000 56.68571 70 MET G O 1
ATOM 8652 N N . ILE D 1 71 ? 44.77900 78.28300 -2.95300 1.000 58.26820 71 ILE G N 1
ATOM 8653 C CA . ILE D 1 71 ? 46.00200 77.95500 -3.68200 1.000 61.39589 71 ILE G CA 1
ATOM 8654 C C . ILE D 1 71 ? 47.07100 79.01200 -3.41900 1.000 62.14070 71 ILE G C 1
ATOM 8655 O O . ILE D 1 71 ? 48.23900 78.68700 -3.16600 1.000 59.15360 71 ILE G O 1
ATOM 8660 N N . LYS D 1 72 ? 46.68300 80.29100 -3.43500 1.000 63.57911 72 LYS G N 1
ATOM 8661 C CA . LYS D 1 72 ? 47.64100 81.36600 -3.18700 1.000 66.02966 72 LYS G CA 1
ATOM 8662 C C . LYS D 1 72 ? 48.18600 81.29800 -1.76900 1.000 64.33450 72 LYS G C 1
ATOM 8663 O O . LYS D 1 72 ? 49.38800 81.10000 -1.56100 1.000 65.87287 72 LYS G O 1
ATOM 8669 N N . GLN D 1 73 ? 47.30500 81.45000 -0.77600 1.000 61.30358 73 GLN G N 1
ATOM 8670 C CA . GLN D 1 73 ? 47.75400 81.61000 0.60100 1.000 62.38354 73 GLN G CA 1
ATOM 8671 C C . GLN D 1 73 ? 48.41100 80.34700 1.15200 1.000 65.56333 73 GLN G C 1
ATOM 8672 O O . GLN D 1 73 ? 49.35300 80.43900 1.95400 1.000 64.40046 73 GLN G O 1
ATOM 8678 N N . LEU D 1 74 ? 47.93500 79.16600 0.75000 1.000 62.82702 74 LEU G N 1
ATOM 8679 C CA . LEU D 1 74 ? 48.30800 77.91900 1.41300 1.000 61.78827 74 LEU G CA 1
ATOM 8680 C C . LEU D 1 74 ? 49.13200 76.99100 0.53000 1.000 58.32548 74 LEU G C 1
ATOM 8681 O O . LEU D 1 74 ? 50.23300 76.59100 0.92000 1.000 59.48592 74 LEU G O 1
ATOM 8686 N N . ILE D 1 75 ? 48.62400 76.61100 -0.64400 1.000 55.44570 75 ILE G N 1
ATOM 8687 C CA . ILE D 1 75 ? 49.34900 75.64200 -1.46400 1.000 56.72106 75 ILE G CA 1
ATOM 8688 C C . ILE D 1 75 ? 50.70400 76.20200 -1.85700 1.000 57.24587 75 ILE G C 1
ATOM 8689 O O . ILE D 1 75 ? 51.70500 75.48000 -1.90500 1.000 57.06387 75 ILE G O 1
ATOM 8694 N N . GLU D 1 76 ? 50.75400 77.49500 -2.16000 1.000 63.00067 76 GLU G N 1
ATOM 8695 C CA . GLU D 1 76 ? 51.98800 78.15400 -2.55000 1.000 60.62288 76 GLU G CA 1
ATOM 8696 C C . GLU D 1 76 ? 52.64200 78.91600 -1.40900 1.000 60.83987 76 GLU G C 1
ATOM 8697 O O . GLU D 1 76 ? 53.87100 78.92800 -1.32500 1.000 66.71858 76 GLU G O 1
ATOM 8703 N N . GLY D 1 77 ? 51.85300 79.52700 -0.51600 1.000 61.06278 77 GLY G N 1
ATOM 8704 C CA . GLY D 1 77 ? 52.42500 80.22000 0.63300 1.000 65.09334 77 GLY G CA 1
ATOM 8705 C C . GLY D 1 77 ? 53.31000 79.33300 1.48600 1.000 68.42512 77 GLY G C 1
ATOM 8706 O O . GLY D 1 77 ? 54.23100 79.81500 2.15200 1.000 71.28909 77 GLY G O 1
ATOM 8707 N N . TYR D 1 78 ? 53.02500 78.03200 1.40400 1.000 66.05941 78 TYR G N 1
ATOM 8708 C CA . TYR D 1 78 ? 53.88200 76.99300 2.01700 1.000 64.45864 78 TYR G CA 1
ATOM 8709 C C . TYR D 1 78 ? 54.06000 75.99900 0.86900 1.000 64.78978 78 TYR G C 1
ATOM 8710 O O . TYR D 1 78 ? 53.10600 75.85200 0.12000 1.000 68.82632 78 TYR G O 1
ATOM 8719 N N . ASN D 1 79 ? 55.21200 75.36100 0.70000 1.000 66.30542 79 ASN G N 1
ATOM 8720 C CA . ASN D 1 79 ? 55.42800 74.52600 -0.48000 1.000 61.01819 79 ASN G CA 1
ATOM 8721 C C . ASN D 1 79 ? 54.77100 73.16300 -0.26200 1.000 59.31874 79 ASN G C 1
ATOM 8722 O O . ASN D 1 79 ? 55.42300 72.11800 -0.18800 1.000 60.84603 79 ASN G O 1
ATOM 8727 N N . LEU D 1 80 ? 53.43800 73.19400 -0.16800 1.000 55.43997 80 LEU G N 1
ATOM 8728 C CA . LEU D 1 80 ? 52.66900 71.97200 0.03800 1.000 52.86810 80 LEU G CA 1
ATOM 8729 C C . LEU D 1 80 ? 52.67600 71.12400 -1.23800 1.000 55.00176 80 LEU G C 1
ATOM 8730 O O . LEU D 1 80 ? 52.28200 71.58800 -2.31300 1.000 45.32134 80 LEU G O 1
ATOM 8735 N N . ASP D 1 81 ? 53.13300 69.87800 -1.12300 1.000 54.47608 81 ASP G N 1
ATOM 8736 C CA . ASP D 1 81 ? 53.00400 68.95700 -2.24300 1.000 48.65955 81 ASP G CA 1
ATOM 8737 C C . ASP D 1 81 ? 51.55300 68.52100 -2.42500 1.000 45.86664 81 ASP G C 1
ATOM 8738 O O . ASP D 1 81 ? 51.05300 68.47300 -3.55200 1.000 39.49735 81 ASP G O 1
ATOM 8743 N N . TYR D 1 82 ? 50.85200 68.21600 -1.32900 1.000 51.12235 82 TYR G N 1
ATOM 8744 C CA . TYR D 1 82 ? 49.44100 67.85800 -1.40200 1.000 44.57461 82 TYR G CA 1
ATOM 8745 C C . TYR D 1 82 ? 48.70400 68.41800 -0.19700 1.000 43.05822 82 TYR G C 1
ATOM 8746 O O . TYR D 1 82 ? 49.27600 68.58600 0.88500 1.000 41.42813 82 TYR G O 1
ATOM 8755 N N . ALA D 1 83 ? 47.41400 68.66900 -0.39200 1.000 42.02268 83 ALA G N 1
ATOM 8756 C CA . ALA D 1 83 ? 46.50600 69.05600 0.67400 1.000 40.43567 83 ALA G CA 1
ATOM 8757 C C . ALA D 1 83 ? 45.27900 68.16600 0.58900 1.000 41.08764 83 ALA G C 1
ATOM 8758 O O . ALA D 1 83 ? 44.70300 68.02000 -0.49700 1.000 43.91206 83 ALA G O 1
ATOM 8760 N N . VAL D 1 84 ? 44.89300 67.56500 1.71900 1.000 36.70434 84 VAL G N 1
ATOM 8761 C CA . VAL D 1 84 ? 43.70600 66.71700 1.79500 1.000 35.41520 84 VAL G CA 1
ATOM 8762 C C . VAL D 1 84 ? 42.52700 67.56600 2.26400 1.000 36.05905 84 VAL G C 1
ATOM 8763 O O . VAL D 1 84 ? 42.41700 67.91600 3.44800 1.000 41.17465 84 VAL G O 1
ATOM 8767 N N . LEU D 1 85 ? 41.63100 67.87800 1.33600 1.000 35.80844 85 LEU G N 1
ATOM 8768 C CA . LEU D 1 85 ? 40.46900 68.70400 1.63000 1.000 38.21750 85 LEU G CA 1
ATOM 8769 C C . LEU D 1 85 ? 39.42600 67.86800 2.36600 1.000 40.82362 85 LEU G C 1
ATOM 8770 O O . LEU D 1 85 ? 38.89200 66.89800 1.81200 1.000 42.07024 85 LEU G O 1
ATOM 8775 N N . THR D 1 86 ? 39.13400 68.24200 3.61200 1.000 36.62005 86 THR G N 1
ATOM 8776 C CA . THR D 1 86 ? 38.22800 67.47100 4.44900 1.000 37.35520 86 THR G CA 1
ATOM 8777 C C . THR D 1 86 ? 36.86200 68.11500 4.63300 1.000 39.23593 86 THR G C 1
ATOM 8778 O O . THR D 1 86 ? 35.95200 67.45100 5.14700 1.000 33.51336 86 THR G O 1
ATOM 8782 N N . GLY D 1 87 ? 36.68200 69.36900 4.20400 1.000 39.03796 87 GLY G N 1
ATOM 8783 C CA . GLY D 1 87 ? 35.41400 70.07500 4.31900 1.000 38.11853 87 GLY G CA 1
ATOM 8784 C C . GLY D 1 87 ? 34.91300 70.14000 5.75800 1.000 40.29562 87 GLY G C 1
ATOM 8785 O O . GLY D 1 87 ? 35.67700 70.02500 6.72900 1.000 44.36201 87 GLY G O 1
ATOM 8786 N N . VAL D 1 88 ? 33.59800 70.32800 5.88700 1.000 38.29975 88 VAL G N 1
ATOM 8787 C CA . VAL D 1 88 ? 32.95000 70.43400 7.19800 1.000 40.07632 88 VAL G CA 1
ATOM 8788 C C . VAL D 1 88 ? 31.63600 69.65700 7.21400 1.000 39.45141 88 VAL G C 1
ATOM 8789 O O . VAL D 1 88 ? 30.88500 69.71100 8.19300 1.000 44.57018 88 VAL G O 1
ATOM 8793 N N . VAL D 1 89 ? 31.32900 68.95500 6.12200 1.000 41.63016 89 VAL G N 1
ATOM 8794 C CA . VAL D 1 89 ? 30.01100 68.34200 5.97700 1.000 38.21366 89 VAL G CA 1
ATOM 8795 C C . VAL D 1 89 ? 29.88800 67.04000 6.76100 1.000 34.02597 89 VAL G C 1
ATOM 8796 O O . VAL D 1 89 ? 28.76900 66.63700 7.10500 1.000 34.13115 89 VAL G O 1
ATOM 8800 N N . TYR D 1 90 ? 31.00600 66.36300 7.05700 1.000 35.48714 90 TYR G N 1
ATOM 8801 C CA . TYR D 1 90 ? 30.94800 65.14100 7.86500 1.000 36.84810 90 TYR G CA 1
ATOM 8802 C C . TYR D 1 90 ? 30.23800 65.36500 9.20000 1.000 36.15547 90 TYR G C 1
ATOM 8803 O O . TYR D 1 90 ? 29.73700 64.40400 9.79300 1.000 32.39391 90 TYR G O 1
ATOM 8812 N N . ASN D 1 91 ? 30.14700 66.61600 9.66400 1.000 35.98885 91 ASN G N 1
ATOM 8813 C CA . ASN D 1 91 ? 29.49100 66.92000 10.93400 1.000 40.33458 91 ASN G CA 1
ATOM 8814 C C . ASN D 1 91 ? 28.00100 66.60300 10.92000 1.000 37.21325 91 ASN G C 1
ATOM 8815 O O . ASN D 1 91 ? 27.38200 66.55000 11.99100 1.000 35.10829 91 ASN G O 1
ATOM 8820 N N . ILE D 1 92 ? 27.42200 66.39300 9.73600 1.000 39.18222 92 ILE G N 1
ATOM 8821 C CA . ILE D 1 92 ? 25.98800 66.15200 9.58300 1.000 38.79421 92 ILE G CA 1
ATOM 8822 C C . ILE D 1 92 ? 25.53300 64.85400 10.23700 1.000 33.75923 92 ILE G C 1
ATOM 8823 O O . ILE D 1 92 ? 24.32200 64.59500 10.32400 1.000 32.57038 92 ILE G O 1
ATOM 8828 N N . SER D 1 93 ? 26.47200 64.02100 10.68200 1.000 31.76320 93 SER G N 1
ATOM 8829 C CA . SER D 1 93 ? 26.11300 62.79900 11.38600 1.000 34.70246 93 SER G CA 1
ATOM 8830 C C . SER D 1 93 ? 25.41400 63.07200 12.71100 1.000 34.97749 93 SER G C 1
ATOM 8831 O O . SER D 1 93 ? 24.93300 62.12600 13.33500 1.000 38.55442 93 SER G O 1
ATOM 8834 N N . SER D 1 94 ? 25.34100 64.32600 13.15800 1.000 34.46441 94 SER G N 1
ATOM 8835 C CA . SER D 1 94 ? 24.62900 64.64200 14.39200 1.000 36.20099 94 SER G CA 1
ATOM 8836 C C . SER D 1 94 ? 23.15400 64.93100 14.17900 1.000 34.28158 94 SER G C 1
ATOM 8837 O O . SER D 1 94 ? 22.40300 64.95800 15.15800 1.000 39.23215 94 SER G O 1
ATOM 8840 N N . THR D 1 95 ? 22.72400 65.15400 12.94000 1.000 35.68759 95 THR G N 1
ATOM 8841 C CA . THR D 1 95 ? 21.32200 65.44000 12.68200 1.000 36.04866 95 THR G CA 1
ATOM 8842 C C . THR D 1 95 ? 20.49700 64.16000 12.79200 1.000 35.56923 95 THR G C 1
ATOM 8843 O O . THR D 1 95 ? 21.02700 63.05600 12.89300 1.000 39.33612 95 THR G O 1
ATOM 8847 N N . HIS D 1 96 ? 19.18000 64.32000 12.78800 1.000 33.81077 96 HIS G N 1
ATOM 8848 C CA . HIS D 1 96 ? 18.28400 63.23300 13.16200 1.000 33.76073 96 HIS G CA 1
ATOM 8849 C C . HIS D 1 96 ? 17.89000 62.32500 12.00300 1.000 36.91652 96 HIS G C 1
ATOM 8850 O O . HIS D 1 96 ? 17.59700 61.14500 12.22400 1.000 36.68951 96 HIS G O 1
ATOM 8857 N N . ASP D 1 97 ? 17.83700 62.85400 10.78700 1.000 32.91525 97 ASP G N 1
ATOM 8858 C CA . ASP D 1 97 ? 17.25600 62.15200 9.65200 1.000 35.99508 97 ASP G CA 1
ATOM 8859 C C . ASP D 1 97 ? 18.36400 61.46600 8.86800 1.000 31.89145 97 ASP G C 1
ATOM 8860 O O . ASP D 1 97 ? 19.13400 62.15300 8.18700 1.000 36.28160 97 ASP G O 1
ATOM 8865 N N . PRO D 1 98 ? 18.48900 60.14400 8.92000 1.000 32.85676 98 PRO G N 1
ATOM 8866 C CA . PRO D 1 98 ? 19.62000 59.49500 8.22300 1.000 36.17560 98 PRO G CA 1
ATOM 8867 C C . PRO D 1 98 ? 19.60100 59.69300 6.70800 1.000 35.49935 98 PRO G C 1
ATOM 8868 O O . PRO D 1 98 ? 20.66500 59.77000 6.08100 1.000 31.93285 98 PRO G O 1
ATOM 8872 N N . ASP D 1 99 ? 18.42400 59.79900 6.09700 1.000 36.40572 99 ASP G N 1
ATOM 8873 C CA . ASP D 1 99 ? 18.38600 59.96500 4.64600 1.000 35.34243 99 ASP G CA 1
ATOM 8874 C C . ASP D 1 99 ? 18.85300 61.35900 4.25300 1.000 37.40739 99 ASP G C 1
ATOM 8875 O O . ASP D 1 99 ? 19.66100 61.52100 3.32700 1.000 36.01608 99 ASP G O 1
ATOM 8880 N N . TYR D 1 100 ? 18.37300 62.38000 4.96300 1.000 38.47156 100 TYR G N 1
ATOM 8881 C CA . TYR D 1 100 ? 18.85600 63.73700 4.72700 1.000 37.03924 100 TYR G CA 1
ATOM 8882 C C . TYR D 1 100 ? 20.37000 63.80700 4.90100 1.000 39.00380 100 TYR G C 1
ATOM 8883 O O . TYR D 1 100 ? 21.09000 64.26600 4.00500 1.000 40.93524 100 TYR G O 1
ATOM 8892 N N . ALA D 1 101 ? 20.87800 63.32300 6.03800 1.000 34.55519 101 ALA G N 1
ATOM 8893 C CA . ALA D 1 101 ? 22.31500 63.38300 6.28600 1.000 34.83431 101 ALA G CA 1
ATOM 8894 C C . ALA D 1 101 ? 23.11200 62.78100 5.12500 1.000 38.02748 101 ALA G C 1
ATOM 8895 O O . ALA D 1 101 ? 24.05900 63.39200 4.61900 1.000 40.23636 101 ALA G O 1
ATOM 8897 N N . ALA D 1 102 ? 22.74800 61.57100 4.69700 1.000 35.88300 102 ALA G N 1
ATOM 8898 C CA . ALA D 1 102 ? 23.49200 60.91500 3.62900 1.000 34.98527 102 ALA G CA 1
ATOM 8899 C C . ALA D 1 102 ? 23.33600 61.64200 2.29100 1.000 41.55502 102 ALA G C 1
ATOM 8900 O O . ALA D 1 102 ? 24.25100 61.60900 1.45600 1.000 37.04635 102 ALA G O 1
ATOM 8902 N N . ALA D 1 103 ? 22.19300 62.29100 2.06000 1.000 35.80771 103 ALA G N 1
ATOM 8903 C CA . ALA D 1 103 ? 22.01700 63.00300 0.80000 1.000 36.61169 103 ALA G CA 1
ATOM 8904 C C . ALA D 1 103 ? 22.86900 64.25600 0.76100 1.000 39.81019 103 ALA G C 1
ATOM 8905 O O . ALA D 1 103 ? 23.35300 64.64100 -0.31600 1.000 38.21871 103 ALA G O 1
ATOM 8907 N N . ILE D 1 104 ? 23.06500 64.89500 1.92300 1.000 36.55119 104 ILE G N 1
ATOM 8908 C CA . ILE D 1 104 ? 23.96900 66.04000 2.01800 1.000 35.07288 104 ILE G CA 1
ATOM 8909 C C . ILE D 1 104 ? 25.39100 65.60800 1.70700 1.000 35.33239 104 ILE G C 1
ATOM 8910 O O . ILE D 1 104 ? 26.10300 66.25300 0.93200 1.000 35.37912 104 ILE G O 1
ATOM 8915 N N . CYS D 1 105 ? 25.83900 64.52100 2.33900 1.000 33.64238 105 CYS G N 1
ATOM 8916 C CA . CYS D 1 105 ? 27.19000 64.04200 2.09700 1.000 31.83397 105 CYS G CA 1
ATOM 8917 C C . CYS D 1 105 ? 27.37800 63.69000 0.62800 1.000 37.18905 105 CYS G C 1
ATOM 8918 O O . CYS D 1 105 ? 28.42900 63.96200 0.03600 1.000 34.21873 105 CYS G O 1
ATOM 8921 N N . SER D 1 106 ? 26.37900 63.04600 0.03400 1.000 36.79138 106 SER G N 1
ATOM 8922 C CA . SER D 1 106 ? 26.49100 62.64700 -1.35600 1.000 36.10464 106 SER G CA 1
ATOM 8923 C C . SER D 1 106 ? 26.57200 63.88600 -2.23300 1.000 35.33142 106 SER G C 1
ATOM 8924 O O . SER D 1 106 ? 27.48500 64.03200 -3.05700 1.000 39.02547 106 SER G O 1
ATOM 8927 N N . ALA D 1 107 ? 25.65400 64.82600 -2.02200 1.000 35.25149 107 ALA G N 1
ATOM 8928 C CA . ALA D 1 107 ? 25.73500 66.10400 -2.71600 1.000 37.91128 107 ALA G CA 1
ATOM 8929 C C . ALA D 1 107 ? 27.12300 66.73600 -2.57100 1.000 40.58186 107 ALA G C 1
ATOM 8930 O O . ALA D 1 107 ? 27.74400 67.14300 -3.56700 1.000 40.49131 107 ALA G O 1
ATOM 8932 N N . TYR D 1 108 ? 27.63500 66.81100 -1.33500 1.000 37.82682 108 TYR G N 1
ATOM 8933 C CA . TYR D 1 108 ? 28.91000 67.49200 -1.10100 1.000 39.57662 108 TYR G CA 1
ATOM 8934 C C . TYR D 1 108 ? 30.06400 66.79500 -1.82500 1.000 35.24694 108 TYR G C 1
ATOM 8935 O O . TYR D 1 108 ? 30.97400 67.45300 -2.34000 1.000 37.37195 108 TYR G O 1
ATOM 8944 N N . ASN D 1 109 ? 30.06400 65.46500 -1.84400 1.000 33.72479 109 ASN G N 1
ATOM 8945 C CA . ASN D 1 109 ? 31.15000 64.73700 -2.49000 1.000 34.54755 109 ASN G CA 1
ATOM 8946 C C . ASN D 1 109 ? 31.18900 65.03000 -4.00200 1.000 40.66297 109 ASN G C 1
ATOM 8947 O O . ASN D 1 109 ? 32.26700 65.22500 -4.58700 1.000 35.86445 109 ASN G O 1
ATOM 8952 N N . ASP D 1 110 ? 30.02100 65.08600 -4.65100 1.000 36.45647 110 ASP G N 1
ATOM 8953 C CA . ASP D 1 110 ? 29.99800 65.45900 -6.06200 1.000 41.06426 110 ASP G CA 1
ATOM 8954 C C . ASP D 1 110 ? 30.47500 66.89200 -6.24500 1.000 41.89291 110 ASP G C 1
ATOM 8955 O O . ASP D 1 110 ? 31.23500 67.18900 -7.17300 1.000 42.67782 110 ASP G O 1
ATOM 8960 N N . TYR D 1 111 ? 30.06100 67.78800 -5.35100 1.000 43.64964 111 TYR G N 1
ATOM 8961 C CA . TYR D 1 111 ? 30.51900 69.17100 -5.42400 1.000 42.44788 111 TYR G CA 1
ATOM 8962 C C . TYR D 1 111 ? 32.03100 69.25400 -5.27300 1.000 43.75132 111 TYR G C 1
ATOM 8963 O O . TYR D 1 111 ? 32.70100 69.96200 -6.03200 1.000 46.65650 111 TYR G O 1
ATOM 8972 N N . LEU D 1 112 ? 32.59400 68.52500 -4.31000 1.000 42.48235 112 LEU G N 1
ATOM 8973 C CA . LEU D 1 112 ? 34.03500 68.60400 -4.09600 1.000 40.31933 112 LEU G CA 1
ATOM 8974 C C . LEU D 1 112 ? 34.78400 68.12500 -5.32700 1.000 39.16957 112 LEU G C 1
ATOM 8975 O O . LEU D 1 112 ? 35.73300 68.77400 -5.77500 1.000 42.11569 112 LEU G O 1
ATOM 8980 N N . ILE D 1 113 ? 34.37400 66.97600 -5.88000 1.000 40.27047 113 ILE G N 1
ATOM 8981 C CA . ILE D 1 113 ? 34.93100 66.48300 -7.14700 1.000 42.94272 113 ILE G CA 1
ATOM 8982 C C . ILE D 1 113 ? 34.91900 67.57700 -8.21100 1.000 40.89635 113 ILE G C 1
ATOM 8983 O O . ILE D 1 113 ? 35.94300 67.87500 -8.82900 1.000 44.99018 113 ILE G O 1
ATOM 8988 N N . ALA D 1 114 ? 33.75000 68.18000 -8.44700 1.000 41.12144 114 ALA G N 1
ATOM 8989 C CA . ALA D 1 114 ? 33.53900 69.01300 -9.63100 1.000 44.27609 114 ALA G CA 1
ATOM 8990 C C . ALA D 1 114 ? 34.16000 70.40000 -9.51400 1.000 45.36270 114 ALA G C 1
ATOM 8991 O O . ALA D 1 114 ? 34.55700 70.97900 -10.53200 1.000 46.61752 114 ALA G O 1
ATOM 8993 N N . GLU D 1 115 ? 34.26700 70.95400 -8.31100 1.000 43.38692 115 GLU G N 1
ATOM 8994 C CA . GLU D 1 115 ? 34.68700 72.34000 -8.17100 1.000 45.82006 115 GLU G CA 1
ATOM 8995 C C . GLU D 1 115 ? 35.94200 72.55600 -7.34000 1.000 42.28992 115 GLU G C 1
ATOM 8996 O O . GLU D 1 115 ? 36.35400 73.71000 -7.18500 1.000 44.28882 115 GLU G O 1
ATOM 9002 N N . TRP D 1 116 ? 36.58600 71.49500 -6.84300 1.000 42.12903 116 TRP G N 1
ATOM 9003 C CA . TRP D 1 116 ? 37.83700 71.63500 -6.10400 1.000 39.51799 116 TRP G CA 1
ATOM 9004 C C . TRP D 1 116 ? 38.93900 70.69900 -6.60500 1.000 42.15553 116 TRP G C 1
ATOM 9005 O O . TRP D 1 116 ? 40.04600 71.13900 -6.93800 1.000 40.24404 116 TRP G O 1
ATOM 9016 N N . LEU D 1 117 ? 38.66600 69.39500 -6.64400 1.000 42.87923 117 LEU G N 1
ATOM 9017 C CA . LEU D 1 117 ? 39.76000 68.44500 -6.82100 1.000 44.65609 117 LEU G CA 1
ATOM 9018 C C . LEU D 1 117 ? 40.45500 68.62900 -8.16600 1.000 46.18216 117 LEU G C 1
ATOM 9019 O O . LEU D 1 117 ? 41.65400 68.34600 -8.29000 1.000 52.06802 117 LEU G O 1
ATOM 9024 N N . GLY D 1 118 ? 39.73600 69.11300 -9.17800 1.000 42.99094 118 GLY G N 1
ATOM 9025 C CA . GLY D 1 118 ? 40.36900 69.36000 -10.46200 1.000 50.22636 118 GLY G CA 1
ATOM 9026 C C . GLY D 1 118 ? 41.18700 70.63600 -10.54200 1.000 52.56603 118 GLY G C 1
ATOM 9027 O O . GLY D 1 118 ? 42.02300 70.76200 -11.44100 1.000 51.17929 118 GLY G O 1
ATOM 9028 N N . LYS D 1 119 ? 40.98600 71.57600 -9.63700 1.000 50.63328 119 LYS G N 1
ATOM 9029 C CA . LYS D 1 119 ? 41.65300 72.87300 -9.73500 1.000 52.70668 119 LYS G CA 1
ATOM 9030 C C . LYS D 1 119 ? 43.15000 72.89000 -9.43500 1.000 54.80557 119 LYS G C 1
ATOM 9031 O O . LYS D 1 119 ? 43.79800 73.89400 -9.66100 1.000 55.53453 119 LYS G O 1
ATOM 9037 N N . HIS D 1 120 ? 43.69700 71.79000 -8.94000 1.000 53.57579 120 HIS G N 1
ATOM 9038 C CA . HIS D 1 120 ? 45.10900 71.72300 -8.62600 1.000 50.63118 120 HIS G CA 1
ATOM 9039 C C . HIS D 1 120 ? 45.52000 70.30100 -8.35700 1.000 54.41683 120 HIS G C 1
ATOM 9040 O O . HIS D 1 120 ? 44.76100 69.52100 -7.79500 1.000 54.29385 120 HIS G O 1
ATOM 9047 N N . LYS D 1 121 ? 46.73200 69.96200 -8.74200 1.000 46.24494 121 LYS G N 1
ATOM 9048 C CA . LYS D 1 121 ? 47.21200 68.61200 -8.54800 1.000 49.62025 121 LYS G CA 1
ATOM 9049 C C . LYS D 1 121 ? 47.41800 68.30200 -7.08200 1.000 48.35818 121 LYS G C 1
ATOM 9050 O O . LYS D 1 121 ? 47.35100 67.15600 -6.68500 1.000 51.61747 121 LYS G O 1
ATOM 9052 N N . ALA D 1 122 ? 47.65000 69.32200 -6.28000 1.000 45.05410 122 ALA G N 1
ATOM 9053 C CA . ALA D 1 122 ? 47.84700 69.13500 -4.85600 1.000 51.73389 122 ALA G CA 1
ATOM 9054 C C . ALA D 1 122 ? 46.55600 68.80900 -4.15000 1.000 44.04953 122 ALA G C 1
ATOM 9055 O O . ALA D 1 122 ? 46.56900 68.21300 -3.09800 1.000 43.33035 122 ALA G O 1
ATOM 9057 N N . PHE D 1 123 ? 45.44100 69.20600 -4.73800 1.000 49.09105 123 PHE G N 1
ATOM 9058 C CA . PHE D 1 123 ? 44.16800 68.99700 -4.05600 1.000 45.73137 123 PHE G CA 1
ATOM 9059 C C . PHE D 1 123 ? 43.77500 67.52700 -4.12100 1.000 48.68937 123 PHE G C 1
ATOM 9060 O O . PHE D 1 123 ? 43.55400 66.98600 -5.21400 1.000 46.50156 123 PHE G O 1
ATOM 9068 N N . LYS D 1 124 ? 43.70000 66.88600 -2.95800 1.000 43.86700 124 LYS G N 1
ATOM 9069 C CA . LYS D 1 124 ? 43.05700 65.59200 -2.79900 1.000 42.94051 124 LYS G CA 1
ATOM 9070 C C . LYS D 1 124 ? 41.83500 65.77500 -1.91000 1.000 44.19867 124 LYS G C 1
ATOM 9071 O O . LYS D 1 124 ? 41.62700 66.84900 -1.32900 1.000 46.74360 124 LYS G O 1
ATOM 9077 N N . GLY D 1 125 ? 41.02000 64.72000 -1.80000 1.000 40.79777 125 GLY G N 1
ATOM 9078 C CA . GLY D 1 125 ? 39.77300 64.84700 -1.07000 1.000 39.47103 125 GLY G CA 1
ATOM 9079 C C . GLY D 1 125 ? 39.41900 63.68000 -0.16500 1.000 38.62177 125 GLY G C 1
ATOM 9080 O O . GLY D 1 125 ? 39.69400 62.52100 -0.48600 1.000 38.76640 125 GLY G O 1
ATOM 9081 N N . ALA D 1 126 ? 38.80800 63.98200 0.97700 1.000 36.67662 126 ALA G N 1
ATOM 9082 C CA . ALA D 1 126 ? 38.14000 62.99600 1.82400 1.000 38.37541 126 ALA G CA 1
ATOM 9083 C C . ALA D 1 126 ? 36.66400 62.99500 1.46100 1.000 39.59975 126 ALA G C 1
ATOM 9084 O O . ALA D 1 126 ? 36.04300 64.05800 1.35800 1.000 41.18977 126 ALA G O 1
ATOM 9086 N N . LEU D 1 127 ? 36.10200 61.81800 1.26000 1.000 39.73523 127 LEU G N 1
ATOM 9087 C CA . LEU D 1 127 ? 34.67600 61.73600 0.99000 1.000 41.38199 127 LEU G CA 1
ATOM 9088 C C . LEU D 1 127 ? 33.95800 61.60400 2.32600 1.000 36.40944 127 LEU G C 1
ATOM 9089 O O . LEU D 1 127 ? 34.39600 60.84000 3.19200 1.000 37.00225 127 LEU G O 1
ATOM 9094 N N . ALA D 1 128 ? 32.88900 62.38100 2.50000 1.000 33.70159 128 ALA G N 1
ATOM 9095 C CA . ALA D 1 128 ? 32.10100 62.37600 3.72200 1.000 35.36024 128 ALA G CA 1
ATOM 9096 C C . ALA D 1 128 ? 30.97400 61.35900 3.63600 1.000 39.16251 128 ALA G C 1
ATOM 9097 O O . ALA D 1 128 ? 30.29900 61.25000 2.60000 1.000 35.45453 128 ALA G O 1
ATOM 9099 N N . VAL D 1 129 ? 30.76300 60.62000 4.73500 1.000 31.92591 129 VAL G N 1
ATOM 9100 C CA . VAL D 1 129 ? 29.56000 59.81200 4.88600 1.000 35.80347 129 VAL G CA 1
ATOM 9101 C C . VAL D 1 129 ? 28.96100 60.05700 6.26400 1.000 37.17126 129 VAL G C 1
ATOM 9102 O O . VAL D 1 129 ? 29.66600 60.37800 7.22300 1.000 35.46535 129 VAL G O 1
ATOM 9106 N N . ALA D 1 130 ? 27.63500 59.92500 6.34400 1.000 40.65614 130 ALA G N 1
ATOM 9107 C CA . ALA D 1 130 ? 26.88300 60.03900 7.58700 1.000 34.84915 130 ALA G CA 1
ATOM 9108 C C . ALA D 1 130 ? 26.75100 58.67200 8.25400 1.000 35.92533 130 ALA G C 1
ATOM 9109 O O . ALA D 1 130 ? 26.56300 57.66100 7.57700 1.000 35.00830 130 ALA G O 1
ATOM 9111 N N . THR D 1 131 ? 26.83800 58.63800 9.59600 1.000 36.74911 131 THR G N 1
ATOM 9112 C CA . THR D 1 131 ? 26.90000 57.36100 10.30800 1.000 29.95553 131 THR G CA 1
ATOM 9113 C C . THR D 1 131 ? 25.55600 56.90000 10.84700 1.000 35.01670 131 THR G C 1
ATOM 9114 O O . THR D 1 131 ? 25.46600 55.77600 11.35600 1.000 37.39577 131 THR G O 1
ATOM 9118 N N . GLN D 1 132 ? 24.51300 57.72900 10.76900 1.000 35.88769 132 GLN G N 1
ATOM 9119 C CA . GLN D 1 132 ? 23.20100 57.27300 11.21200 1.000 34.50498 132 GLN G CA 1
ATOM 9120 C C . GLN D 1 132 ? 22.81400 55.98100 10.50200 1.000 37.43254 132 GLN G C 1
ATOM 9121 O O . GLN D 1 132 ? 22.27200 55.05400 11.11900 1.000 39.43031 132 GLN G O 1
ATOM 9127 N N . ASP D 1 133 ? 23.12000 55.88100 9.20400 1.000 38.79465 133 ASP G N 1
ATOM 9128 C CA . ASP D 1 133 ? 22.82300 54.69000 8.41300 1.000 36.95672 133 ASP G CA 1
ATOM 9129 C C . ASP D 1 133 ? 24.11100 54.17100 7.79000 1.000 38.15965 133 ASP G C 1
ATOM 9130 O O . ASP D 1 133 ? 24.47500 54.56000 6.66800 1.000 37.78440 133 ASP G O 1
ATOM 9135 N N . PRO D 1 134 ? 24.83000 53.29500 8.47600 1.000 34.72096 134 PRO G N 1
ATOM 9136 C CA . PRO D 1 134 ? 26.05300 52.74900 7.87600 1.000 37.35340 134 PRO G CA 1
ATOM 9137 C C . PRO D 1 134 ? 25.83900 52.11100 6.50700 1.000 38.06801 134 PRO G C 1
ATOM 9138 O O . PRO D 1 134 ? 26.78400 52.07000 5.71000 1.000 35.66447 134 PRO G O 1
ATOM 9142 N N . LEU D 1 135 ? 24.64200 51.60000 6.20500 1.000 39.55843 135 LEU G N 1
ATOM 9143 C CA . LEU D 1 135 ? 24.43100 50.97900 4.89400 1.000 39.58058 135 LEU G CA 1
ATOM 9144 C C . LEU D 1 135 ? 24.46800 52.02100 3.78200 1.000 38.82937 135 LEU G C 1
ATOM 9145 O O . LEU D 1 135 ? 25.09700 51.80600 2.73800 1.000 41.57519 135 LEU G O 1
ATOM 9150 N N . LEU D 1 136 ? 23.79200 53.15700 3.99000 1.000 37.06585 136 LEU G N 1
ATOM 9151 C CA . LEU D 1 136 ? 23.83400 54.26600 3.03700 1.000 36.19323 136 LEU G CA 1
ATOM 9152 C C . LEU D 1 136 ? 25.24500 54.82600 2.88300 1.000 39.94376 136 LEU G C 1
ATOM 9153 O O . LEU D 1 136 ? 25.65100 55.23600 1.78000 1.000 41.70180 136 LEU G O 1
ATOM 9158 N N . ALA D 1 137 ? 26.01600 54.83700 3.96900 1.000 35.84905 137 ALA G N 1
ATOM 9159 C CA . ALA D 1 137 ? 27.38800 55.31800 3.88100 1.000 38.90778 137 ALA G CA 1
ATOM 9160 C C . ALA D 1 137 ? 28.24800 54.37700 3.04300 1.000 38.10658 137 ALA G C 1
ATOM 9161 O O . ALA D 1 137 ? 29.07100 54.82700 2.23900 1.000 35.84880 137 ALA G O 1
ATOM 9163 N N . ALA D 1 138 ? 28.10300 53.06600 3.25100 1.000 39.77046 138 ALA G N 1
ATOM 9164 C CA . ALA D 1 138 ? 28.80900 52.10300 2.41900 1.000 38.98116 138 ALA G CA 1
ATOM 9165 C C . ALA D 1 138 ? 28.40000 52.23700 0.94900 1.000 40.73374 138 ALA G C 1
ATOM 9166 O O . ALA D 1 138 ? 29.23200 52.06400 0.05300 1.000 40.73137 138 ALA G O 1
ATOM 9168 N N . ARG D 1 139 ? 27.13600 52.56000 0.67400 1.000 38.51547 139 ARG G N 1
ATOM 9169 C CA . ARG D 1 139 ? 26.74700 52.81900 -0.70800 1.000 40.58006 139 ARG G CA 1
ATOM 9170 C C . ARG D 1 139 ? 27.54600 53.98600 -1.28500 1.000 41.38630 139 ARG G C 1
ATOM 9171 O O . ARG D 1 139 ? 28.14300 53.87000 -2.36500 1.000 43.67660 139 ARG G O 1
ATOM 9179 N N . GLU D 1 140 ? 27.57100 55.12100 -0.57000 1.000 38.55184 140 GLU G N 1
ATOM 9180 C CA . GLU D 1 140 ? 28.30100 56.29700 -1.03800 1.000 36.16478 140 GLU G CA 1
ATOM 9181 C C . GLU D 1 140 ? 29.78200 55.98900 -1.23400 1.000 39.21803 140 GLU G C 1
ATOM 9182 O O . GLU D 1 140 ? 30.40500 56.47000 -2.19000 1.000 40.05754 140 GLU G O 1
ATOM 9188 N N . ILE D 1 141 ? 30.36500 55.20000 -0.33000 1.000 36.00470 141 ILE G N 1
ATOM 9189 C CA . ILE D 1 141 ? 31.77700 54.85800 -0.43700 1.000 35.63791 141 ILE G CA 1
ATOM 9190 C C . ILE D 1 141 ? 32.03200 54.06500 -1.71200 1.000 43.82710 141 ILE G C 1
ATOM 9191 O O . ILE D 1 141 ? 33.00500 54.31300 -2.43300 1.000 40.21223 141 ILE G O 1
ATOM 9196 N N . ASP D 1 142 ? 31.17600 53.07400 -1.99900 1.000 43.49185 142 ASP G N 1
ATOM 9197 C CA . ASP D 1 142 ? 31.36200 52.29800 -3.22100 1.000 41.16504 142 ASP G CA 1
ATOM 9198 C C . ASP D 1 142 ? 31.04300 53.13200 -4.45900 1.000 41.73658 142 ASP G C 1
ATOM 9199 O O . ASP D 1 142 ? 31.63700 52.91500 -5.52400 1.000 41.16983 142 ASP G O 1
ATOM 9204 N N . ARG D 1 143 ? 30.14100 54.10600 -4.33200 1.000 37.71979 143 ARG G N 1
ATOM 9205 C CA . ARG D 1 143 ? 29.76100 54.90400 -5.49000 1.000 41.02214 143 ARG G CA 1
ATOM 9206 C C . ARG D 1 143 ? 30.90100 55.79600 -5.96200 1.000 44.63127 143 ARG G C 1
ATOM 9207 O O . ARG D 1 143 ? 31.11500 55.95100 -7.16800 1.000 43.21270 143 ARG G O 1
ATOM 9215 N N . ILE D 1 144 ? 31.62600 56.41400 -5.03700 1.000 44.77687 144 ILE G N 1
ATOM 9216 C CA . ILE D 1 144 ? 32.48200 57.52700 -5.41000 1.000 41.46661 144 ILE G CA 1
ATOM 9217 C C . ILE D 1 144 ? 33.90000 57.31300 -4.91700 1.000 41.08043 144 ILE G C 1
ATOM 9218 O O . ILE D 1 144 ? 34.79400 58.09200 -5.23600 1.000 40.89171 144 ILE G O 1
ATOM 9223 N N . GLY D 1 145 ? 34.12100 56.25500 -4.13800 1.000 44.80126 145 GLY G N 1
ATOM 9224 C CA . GLY D 1 145 ? 35.43700 56.03500 -3.57000 1.000 42.59700 145 GLY G CA 1
ATOM 9225 C C . GLY D 1 145 ? 36.52300 55.86200 -4.60200 1.000 45.70382 145 GLY G C 1
ATOM 9226 O O . GLY D 1 145 ? 37.68200 56.18500 -4.32400 1.000 44.93640 145 GLY G O 1
ATOM 9227 N N . GLY D 1 146 ? 36.17500 55.34800 -5.78200 1.000 41.95743 146 GLY G N 1
ATOM 9228 C CA . GLY D 1 146 ? 37.15900 55.05200 -6.79800 1.000 38.39895 146 GLY G CA 1
ATOM 9229 C C . GLY D 1 146 ? 37.72600 56.25100 -7.52600 1.000 40.46650 146 GLY G C 1
ATOM 9230 O O . GLY D 1 146 ? 38.72300 56.10000 -8.23300 1.000 44.73961 146 GLY G O 1
ATOM 9231 N N . HIS D 1 147 ? 37.13200 57.43000 -7.37900 1.000 42.83272 147 HIS G N 1
ATOM 9232 C CA . HIS D 1 147 ? 37.66900 58.60100 -8.05300 1.000 40.92560 147 HIS G CA 1
ATOM 9233 C C . HIS D 1 147 ? 39.14000 58.78700 -7.68300 1.000 45.17853 147 HIS G C 1
ATOM 9234 O O . HIS D 1 147 ? 39.51400 58.66400 -6.50500 1.000 41.82629 147 HIS G O 1
ATOM 9241 N N . PRO D 1 148 ? 40.00600 59.07000 -8.66400 1.000 47.86641 148 PRO G N 1
ATOM 9242 C CA . PRO D 1 148 ? 41.45600 59.01000 -8.40200 1.000 45.60902 148 PRO G CA 1
ATOM 9243 C C . PRO D 1 148 ? 41.95200 60.03300 -7.39100 1.000 45.69528 148 PRO G C 1
ATOM 9244 O O . PRO D 1 148 ? 43.00500 59.80700 -6.78000 1.000 45.28043 148 PRO G O 1
ATOM 9248 N N . ASP D 1 149 ? 41.24700 61.13900 -7.19000 1.000 45.59517 149 ASP G N 1
ATOM 9249 C CA . ASP D 1 149 ? 41.69100 62.15000 -6.23900 1.000 45.11623 149 ASP G CA 1
ATOM 9250 C C . ASP D 1 149 ? 41.06800 62.00600 -4.85300 1.000 45.31459 149 ASP G C 1
ATOM 9251 O O . ASP D 1 149 ? 41.41700 62.78200 -3.96300 1.000 42.89843 149 ASP G O 1
ATOM 9256 N N . ILE D 1 150 ? 40.15400 61.05700 -4.65800 1.000 43.69232 150 ILE G N 1
ATOM 9257 C CA . ILE D 1 150 ? 39.56600 60.77900 -3.35200 1.000 38.74517 150 ILE G CA 1
ATOM 9258 C C . ILE D 1 150 ? 40.44500 59.75900 -2.64900 1.000 42.73095 150 ILE G C 1
ATOM 9259 O O . ILE D 1 150 ? 40.58900 58.62900 -3.12900 1.000 45.95275 150 ILE G O 1
ATOM 9264 N N . VAL D 1 151 ? 41.01300 60.14200 -1.50400 1.000 38.55152 151 VAL G N 1
ATOM 9265 C CA . VAL D 1 151 ? 42.03900 59.34200 -0.84300 1.000 41.54066 151 VAL G CA 1
ATOM 9266 C C . VAL D 1 151 ? 41.61800 58.80600 0.52100 1.000 41.53950 151 VAL G C 1
ATOM 9267 O O . VAL D 1 151 ? 42.36700 58.01000 1.10600 1.000 37.48657 151 VAL G O 1
ATOM 9271 N N . GLU D 1 152 ? 40.47200 59.20600 1.06400 1.000 37.01244 152 GLU G N 1
ATOM 9272 C CA . GLU D 1 152 ? 40.02600 58.61400 2.31900 1.000 41.44257 152 GLU G CA 1
ATOM 9273 C C . GLU D 1 152 ? 38.53000 58.83600 2.46700 1.000 35.75850 152 GLU G C 1
ATOM 9274 O O . GLU D 1 152 ? 37.89900 59.53200 1.67100 1.000 34.87008 152 GLU G O 1
ATOM 9280 N N . VAL D 1 153 ? 37.97200 58.17600 3.46300 1.000 37.69362 153 VAL G N 1
ATOM 9281 C CA . VAL D 1 153 ? 36.62900 58.43400 3.95500 1.000 37.12036 153 VAL G CA 1
ATOM 9282 C C . VAL D 1 153 ? 36.78600 59.25900 5.21500 1.000 37.44856 153 VAL G C 1
ATOM 9283 O O . VAL D 1 153 ? 37.74400 59.06000 5.96900 1.000 38.42639 153 VAL G O 1
ATOM 9287 N N . MET D 1 154 ? 35.85100 60.17000 5.45900 1.000 37.21307 154 MET G N 1
ATOM 9288 C CA . MET D 1 154 ? 35.86500 60.98300 6.66500 1.000 36.60293 154 MET G CA 1
ATOM 9289 C C . MET D 1 154 ? 34.51400 60.84300 7.34400 1.000 36.98184 154 MET G C 1
ATOM 9290 O O . MET D 1 154 ? 33.48000 60.93900 6.67900 1.000 37.89209 154 MET G O 1
ATOM 9295 N N . ILE D 1 155 ? 34.52300 60.61800 8.66100 1.000 34.54025 155 ILE G N 1
ATOM 9296 C CA . ILE D 1 155 ? 33.31200 60.55900 9.47300 1.000 37.71238 155 ILE G CA 1
ATOM 9297 C C . ILE D 1 155 ? 33.51600 61.38100 10.74100 1.000 35.59004 155 ILE G C 1
ATOM 9298 O O . ILE D 1 155 ? 34.64000 61.60800 11.19000 1.000 33.08326 155 ILE G O 1
ATOM 9303 N N . SER D 1 156 ? 32.39600 61.78400 11.33800 1.000 34.67321 156 SER G N 1
ATOM 9304 C CA . SER D 1 156 ? 32.38300 62.51700 12.59200 1.000 35.16131 156 SER G CA 1
ATOM 9305 C C . SER D 1 156 ? 32.60900 61.56700 13.77000 1.000 36.57745 156 SER G C 1
ATOM 9306 O O . SER D 1 156 ? 32.14500 60.42100 13.76800 1.000 31.77462 156 SER G O 1
ATOM 9309 N N . SER D 1 157 ? 33.25900 62.07800 14.81500 1.000 35.78648 157 SER G N 1
ATOM 9310 C CA . SER D 1 157 ? 33.43000 61.31300 16.07600 1.000 34.66634 157 SER G CA 1
ATOM 9311 C C . SER D 1 157 ? 32.14700 61.45800 16.89900 1.000 33.88228 157 SER G C 1
ATOM 9312 O O . SER D 1 157 ? 32.01800 60.76900 17.91000 1.000 37.37501 157 SER G O 1
ATOM 9315 N N . ALA D 1 158 ? 31.24300 62.34000 16.47400 1.000 36.90907 158 ALA G N 1
ATOM 9316 C CA . ALA D 1 158 ? 29.94800 62.46500 17.13900 1.000 37.07888 158 ALA G CA 1
ATOM 9317 C C . ALA D 1 158 ? 29.01400 61.39000 16.59100 1.000 39.05015 158 ALA G C 1
ATOM 9318 O O . ALA D 1 158 ? 28.24500 61.61800 15.65700 1.000 37.84871 158 ALA G O 1
ATOM 9320 N N . ALA D 1 159 ? 29.07700 60.20400 17.18500 1.000 38.46448 159 ALA G N 1
ATOM 9321 C CA . ALA D 1 159 ? 28.23400 59.08100 16.81600 1.000 35.69202 159 ALA G CA 1
ATOM 9322 C C . ALA D 1 159 ? 27.13200 58.87700 17.86800 1.000 36.89240 159 ALA G C 1
ATOM 9323 O O . ALA D 1 159 ? 27.02300 59.61900 18.85100 1.000 35.96519 159 ALA G O 1
ATOM 9325 N N . ARG D 1 160 ? 26.29900 57.85200 17.65500 1.000 34.83002 160 ARG G N 1
ATOM 9326 C CA . ARG D 1 160 ? 25.26800 57.46000 18.61000 1.000 36.59497 160 ARG G CA 1
ATOM 9327 C C . ARG D 1 160 ? 25.66500 56.26800 19.47900 1.000 39.91029 160 ARG G C 1
ATOM 9328 O O . ARG D 1 160 ? 24.87100 55.85100 20.33500 1.000 39.15210 160 ARG G O 1
ATOM 9336 N N . SER D 1 161 ? 26.87600 55.72200 19.29100 1.000 37.75228 161 SER G N 1
ATOM 9337 C CA . SER D 1 161 ? 27.41100 54.65100 20.12100 1.000 35.54369 161 SER G CA 1
ATOM 9338 C C . SER D 1 161 ? 28.89000 54.51600 19.78300 1.000 35.89132 161 SER G C 1
ATOM 9339 O O . SER D 1 161 ? 29.37000 55.20500 18.88300 1.000 34.82623 161 SER G O 1
ATOM 9342 N N . PRO D 1 162 ? 29.65200 53.66900 20.47200 1.000 35.65571 162 PRO G N 1
ATOM 9343 C CA . PRO D 1 162 ? 31.08500 53.56700 20.16300 1.000 35.25106 162 PRO G CA 1
ATOM 9344 C C . PRO D 1 162 ? 31.31800 53.04900 18.74800 1.000 35.05939 162 PRO G C 1
ATOM 9345 O O . PRO D 1 162 ? 30.64100 52.13400 18.27700 1.000 35.01535 162 PRO G O 1
ATOM 9349 N N . LEU D 1 163 ? 32.31000 53.62700 18.07200 1.000 33.97985 163 LEU G N 1
ATOM 9350 C CA . LEU D 1 163 ? 32.39800 53.41000 16.62800 1.000 34.82279 163 LEU G CA 1
ATOM 9351 C C . LEU D 1 163 ? 32.89400 52.01900 16.25800 1.000 32.78373 163 LEU G C 1
ATOM 9352 O O . LEU D 1 163 ? 32.93400 51.70600 15.07600 1.000 32.19908 163 LEU G O 1
ATOM 9357 N N . GLY D 1 164 ? 33.26000 51.17500 17.21600 1.000 33.25001 164 GLY G N 1
ATOM 9358 C CA . GLY D 1 164 ? 33.69100 49.82700 16.89600 1.000 32.51238 164 GLY G CA 1
ATOM 9359 C C . GLY D 1 164 ? 32.59300 48.79200 16.86700 1.000 34.11897 164 GLY G C 1
ATOM 9360 O O . GLY D 1 164 ? 32.82900 47.65000 16.45300 1.000 33.04175 164 GLY G O 1
ATOM 9361 N N . GLN D 1 165 ? 31.38800 49.17200 17.28200 1.000 33.77860 165 GLN G N 1
ATOM 9362 C CA . GLN D 1 165 ? 30.28000 48.24000 17.37300 1.000 33.72493 165 GLN G CA 1
ATOM 9363 C C . GLN D 1 165 ? 29.74200 47.87000 15.98900 1.000 35.67950 165 GLN G C 1
ATOM 9364 O O . GLN D 1 165 ? 29.79300 48.65800 15.03700 1.000 34.04088 165 GLN G O 1
ATOM 9370 N N . ARG D 1 166 ? 29.21200 46.64600 15.89800 1.000 33.82831 166 ARG G N 1
ATOM 9371 C CA . ARG D 1 166 ? 28.95300 46.02100 14.60600 1.000 38.41006 166 ARG G CA 1
ATOM 9372 C C . ARG D 1 166 ? 28.02900 46.87400 13.73900 1.000 37.58465 166 ARG G C 1
ATOM 9373 O O . ARG D 1 166 ? 28.10900 46.82400 12.50700 1.000 36.55122 166 ARG G O 1
ATOM 9381 N N . HIS D 1 167 ? 27.18300 47.69400 14.36300 1.000 36.97161 167 HIS G N 1
ATOM 9382 C CA . HIS D 1 167 ? 26.30500 48.58100 13.61400 1.000 34.84732 167 HIS G CA 1
ATOM 9383 C C . HIS D 1 167 ? 27.05600 49.36500 12.53500 1.000 36.77060 167 HIS G C 1
ATOM 9384 O O . HIS D 1 167 ? 26.52700 49.57800 11.43500 1.000 31.51425 167 HIS G O 1
ATOM 9391 N N . TYR D 1 168 ? 28.29400 49.79000 12.82100 1.000 35.93715 168 TYR G N 1
ATOM 9392 C CA . TYR D 1 168 ? 29.06000 50.62500 11.89700 1.000 34.63321 168 TYR G CA 1
ATOM 9393 C C . TYR D 1 168 ? 29.94000 49.84200 10.93600 1.000 33.23092 168 TYR G C 1
ATOM 9394 O O . TYR D 1 168 ? 30.58300 50.45700 10.07900 1.000 35.81317 168 TYR G O 1
ATOM 9403 N N . HIS D 1 169 ? 30.01400 48.52300 11.05800 1.000 34.17401 169 HIS G N 1
ATOM 9404 C CA . HIS D 1 169 ? 31.00400 47.79000 10.28000 1.000 34.75250 169 HIS G CA 1
ATOM 9405 C C . HIS D 1 169 ? 30.84400 47.92700 8.76200 1.000 36.00085 169 HIS G C 1
ATOM 9406 O O . HIS D 1 169 ? 31.87200 47.88000 8.06400 1.000 34.48298 169 HIS G O 1
ATOM 9413 N N . PRO D 1 170 ? 29.66000 48.13900 8.19400 1.000 36.98968 170 PRO G N 1
ATOM 9414 C CA . PRO D 1 170 ? 29.61200 48.30800 6.72400 1.000 37.40819 170 PRO G CA 1
ATOM 9415 C C . PRO D 1 170 ? 30.44100 49.48600 6.22400 1.000 38.60993 170 PRO G C 1
ATOM 9416 O O . PRO D 1 170 ? 30.91100 49.46400 5.07200 1.000 37.58122 170 PRO G O 1
ATOM 9420 N N . ILE D 1 171 ? 30.64600 50.52200 7.04300 1.000 36.23545 171 ILE G N 1
ATOM 9421 C CA . ILE D 1 171 ? 31.53700 51.60800 6.63100 1.000 35.87259 171 ILE G CA 1
ATOM 9422 C C . ILE D 1 171 ? 32.96500 51.08600 6.47800 1.000 37.99652 171 ILE G C 1
ATOM 9423 O O . ILE D 1 171 ? 33.62900 51.31600 5.45500 1.000 39.22492 171 ILE G O 1
ATOM 9428 N N . TYR D 1 172 ? 33.43700 50.32900 7.47800 1.000 36.27956 172 TYR G N 1
ATOM 9429 C CA . TYR D 1 172 ? 34.79600 49.80000 7.45300 1.000 33.52943 172 TYR G CA 1
ATOM 9430 C C . TYR D 1 172 ? 34.96800 48.74000 6.37100 1.000 33.81378 172 TYR G C 1
ATOM 9431 O O . TYR D 1 172 ? 36.03400 48.65000 5.75100 1.000 34.74189 172 TYR G O 1
ATOM 9440 N N . GLU D 1 173 ? 33.94800 47.91100 6.14300 1.000 35.19993 173 GLU G N 1
ATOM 9441 C CA . GLU D 1 173 ? 34.04800 46.91400 5.08400 1.000 38.01649 173 GLU G CA 1
ATOM 9442 C C . GLU D 1 173 ? 34.24600 47.59500 3.73600 1.000 36.67439 173 GLU G C 1
ATOM 9443 O O . GLU D 1 173 ? 35.12900 47.21700 2.96500 1.000 37.98318 173 GLU G O 1
ATOM 9449 N N . ALA D 1 174 ? 33.44600 48.62400 3.45300 1.000 32.59925 174 ALA G N 1
ATOM 9450 C CA . ALA D 1 174 ? 33.52600 49.27200 2.15300 1.000 38.35804 174 ALA G CA 1
ATOM 9451 C C . ALA D 1 174 ? 34.80300 50.09600 2.03100 1.000 40.23388 174 ALA G C 1
ATOM 9452 O O . ALA D 1 174 ? 35.44000 50.11000 0.96600 1.000 41.56382 174 ALA G O 1
ATOM 9454 N N . ALA D 1 175 ? 35.20500 50.78900 3.09900 1.000 37.23523 175 ALA G N 1
ATOM 9455 C CA . ALA D 1 175 ? 36.44800 51.54900 3.00800 1.000 38.53279 175 ALA G CA 1
ATOM 9456 C C . ALA D 1 175 ? 37.62600 50.61000 2.76700 1.000 38.56893 175 ALA G C 1
ATOM 9457 O O . ALA D 1 175 ? 38.39600 50.78600 1.81400 1.000 39.70968 175 ALA G O 1
ATOM 9459 N N . ALA D 1 176 ? 37.76100 49.57900 3.59800 1.000 36.79986 176 ALA G N 1
ATOM 9460 C CA . ALA D 1 176 ? 38.90400 48.68800 3.44200 1.000 37.93479 176 ALA G CA 1
ATOM 9461 C C . ALA D 1 176 ? 38.91200 48.07400 2.04600 1.000 40.54841 176 ALA G C 1
ATOM 9462 O O . ALA D 1 176 ? 39.94700 48.04300 1.37700 1.000 41.15928 176 ALA G O 1
ATOM 9464 N N . ARG D 1 177 ? 37.75100 47.62600 1.57600 1.000 42.35285 177 ARG G N 1
ATOM 9465 C CA . ARG D 1 177 ? 37.67000 46.99500 0.27000 1.000 39.56613 177 ARG G CA 1
ATOM 9466 C C . ARG D 1 177 ? 38.07400 47.94400 -0.84900 1.000 42.08158 177 ARG G C 1
ATOM 9467 O O . ARG D 1 177 ? 38.58700 47.49500 -1.87500 1.000 43.52080 177 ARG G O 1
ATOM 9475 N N . ASN D 1 178 ? 37.83100 49.24300 -0.69400 1.000 40.07175 178 ASN G N 1
ATOM 9476 C CA . ASN D 1 178 ? 38.23700 50.23500 -1.68100 1.000 39.17872 178 ASN G CA 1
ATOM 9477 C C . ASN D 1 178 ? 39.63800 50.79000 -1.43400 1.000 34.70164 178 ASN G C 1
ATOM 9478 O O . ASN D 1 178 ? 40.02500 51.76400 -2.07700 1.000 32.46894 178 ASN G O 1
ATOM 9483 N N . GLY D 1 179 ? 40.39400 50.22300 -0.50200 1.000 39.41225 179 GLY G N 1
ATOM 9484 C CA . GLY D 1 179 ? 41.70000 50.78100 -0.17900 1.000 35.62345 179 GLY G CA 1
ATOM 9485 C C . GLY D 1 179 ? 41.68900 52.19800 0.36100 1.000 36.34967 179 GLY G C 1
ATOM 9486 O O . GLY D 1 179 ? 42.67300 52.91700 0.17800 1.000 39.25642 179 GLY G O 1
ATOM 9487 N N . LEU D 1 180 ? 40.60400 52.62800 1.02300 1.000 36.01785 180 LEU G N 1
ATOM 9488 C CA . LEU D 1 180 ? 40.47800 54.00200 1.53200 1.000 34.27444 180 LEU G CA 1
ATOM 9489 C C . LEU D 1 180 ? 40.62000 54.02500 3.05000 1.000 36.52245 180 LEU G C 1
ATOM 9490 O O . LEU D 1 180 ? 39.82200 53.36600 3.73200 1.000 33.74877 180 LEU G O 1
ATOM 9495 N N . PRO D 1 181 ? 41.57800 54.73600 3.64400 1.000 35.02255 181 PRO G N 1
ATOM 9496 C CA . PRO D 1 181 ? 41.56200 54.85800 5.10300 1.000 37.12040 181 PRO G CA 1
ATOM 9497 C C . PRO D 1 181 ? 40.25600 55.50700 5.52700 1.000 36.96909 181 PRO G C 1
ATOM 9498 O O . PRO D 1 181 ? 39.58400 56.18600 4.73800 1.000 34.60595 181 PRO G O 1
ATOM 9502 N N . VAL D 1 182 ? 39.86800 55.23900 6.77200 1.000 38.37305 182 VAL G N 1
ATOM 9503 C CA . VAL D 1 182 ? 38.75400 55.93600 7.42100 1.000 40.62834 182 VAL G CA 1
ATOM 9504 C C . VAL D 1 182 ? 39.33200 56.93200 8.42100 1.000 37.47457 182 VAL G C 1
ATOM 9505 O O . VAL D 1 182 ? 40.02500 56.55100 9.36900 1.000 35.37983 182 VAL G O 1
ATOM 9509 N N . ALA D 1 183 ? 39.06200 58.20400 8.19800 1.000 35.03876 183 ALA G N 1
ATOM 9510 C CA . ALA D 1 183 ? 39.49900 59.26200 9.08300 1.000 33.87919 183 ALA G CA 1
ATOM 9511 C C . ALA D 1 183 ? 38.35000 59.68300 9.99300 1.000 38.28420 183 ALA G C 1
ATOM 9512 O O . ALA D 1 183 ? 37.18200 59.65300 9.59500 1.000 42.38292 183 ALA G O 1
ATOM 9514 N N . ILE D 1 184 ? 38.68600 60.09600 11.21900 1.000 35.97990 184 ILE G N 1
ATOM 9515 C CA . ILE D 1 184 ? 37.70000 60.54200 12.19900 1.000 35.33231 184 ILE G CA 1
ATOM 9516 C C . ILE D 1 184 ? 38.06500 61.94200 12.67800 1.000 33.37157 184 ILE G C 1
ATOM 9517 O O . ILE D 1 184 ? 39.23200 62.23600 12.96000 1.000 32.25323 184 ILE G O 1
ATOM 9522 N N . HIS D 1 185 ? 37.05800 62.80700 12.76700 1.000 34.63375 185 HIS G N 1
ATOM 9523 C CA . HIS D 1 185 ? 37.27500 64.23100 12.98900 1.000 36.62015 185 HIS G CA 1
ATOM 9524 C C . HIS D 1 185 ? 36.16600 64.74500 13.90100 1.000 35.33194 185 HIS G C 1
ATOM 9525 O O . HIS D 1 185 ? 34.98100 64.40600 13.68900 1.000 33.20398 185 HIS G O 1
ATOM 9532 N N . PRO D 1 186 ? 36.51200 65.53300 14.93400 1.000 39.39925 186 PRO G N 1
ATOM 9533 C CA . PRO D 1 186 ? 35.49100 66.01600 15.87200 1.000 41.26392 186 PRO G CA 1
ATOM 9534 C C . PRO D 1 186 ? 34.83700 67.30500 15.40500 1.000 41.25538 186 PRO G C 1
ATOM 9535 O O . PRO D 1 186 ? 35.15400 67.82100 14.32500 1.000 41.08310 186 PRO G O 1
ATOM 9539 N N . GLY D 1 187 ? 33.93800 67.85000 16.22100 1.000 40.71566 187 GLY G N 1
ATOM 9540 C CA . GLY D 1 187 ? 33.33000 69.11900 15.88100 1.000 39.97092 187 GLY G CA 1
ATOM 9541 C C . GLY D 1 187 ? 31.86700 69.18800 16.23700 1.000 38.43354 187 GLY G C 1
ATOM 9542 O O . GLY D 1 187 ? 31.33200 70.26900 16.50600 1.000 42.08005 187 GLY G O 1
ATOM 9543 N N . ALA D 1 188 ? 31.18900 68.04300 16.27000 1.000 38.00272 188 ALA G N 1
ATOM 9544 C CA . ALA D 1 188 ? 29.72100 68.05100 16.48000 1.000 39.26451 188 ALA G CA 1
ATOM 9545 C C . ALA D 1 188 ? 29.31800 67.25000 17.71800 1.000 37.84953 188 ALA G C 1
ATOM 9546 O O . ALA D 1 188 ? 28.11900 67.04800 17.91600 1.000 38.56985 188 ALA G O 1
ATOM 9548 N N . GLU D 1 189 ? 30.28400 66.84600 18.52700 1.000 35.21331 189 GLU G N 1
ATOM 9549 C CA . GLU D 1 189 ? 30.00200 65.97600 19.69400 1.000 39.34762 189 GLU G CA 1
ATOM 9550 C C . GLU D 1 189 ? 28.94200 66.59000 20.60900 1.000 37.96377 189 GLU G C 1
ATOM 9551 O O . GLU D 1 189 ? 29.08000 67.76100 20.96900 1.000 38.77529 189 GLU G O 1
ATOM 9557 N N . GLY D 1 190 ? 27.94000 65.79000 20.97200 1.000 37.91394 190 GLY G N 1
ATOM 9558 C CA . GLY D 1 190 ? 26.86700 66.23800 21.87200 1.000 39.02249 190 GLY G CA 1
ATOM 9559 C C . GLY D 1 190 ? 25.71000 66.84900 21.12200 1.000 34.57550 190 GLY G C 1
ATOM 9560 O O . GLY D 1 190 ? 24.67200 67.03900 21.72700 1.000 38.93811 190 GLY G O 1
ATOM 9561 N N . GLY D 1 191 ? 25.89900 67.15200 19.83300 1.000 41.44707 191 GLY G N 1
ATOM 9562 C CA . GLY D 1 191 ? 24.85200 67.83700 19.05000 1.000 39.42050 191 GLY G CA 1
ATOM 9563 C C . GLY D 1 191 ? 23.75800 66.90200 18.56600 1.000 39.32824 191 GLY G C 1
ATOM 9564 O O . GLY D 1 191 ? 23.98300 65.67600 18.57300 1.000 42.70181 191 GLY G O 1
ATOM 9565 N N . GLY D 1 192 ? 22.61300 67.46100 18.16000 1.000 38.02883 192 GLY G N 1
ATOM 9566 C CA . GLY D 1 192 ? 21.49500 66.64900 17.63900 1.000 36.21990 192 GLY G CA 1
ATOM 9567 C C . GLY D 1 192 ? 21.27700 65.38000 18.44000 1.000 38.47352 192 GLY G C 1
ATOM 9568 O O . GLY D 1 192 ? 21.10300 65.48100 19.66900 1.000 43.21067 192 GLY G O 1
ATOM 9569 N N . SER D 1 193 ? 21.27900 64.22500 17.76900 1.000 39.04206 193 SER G N 1
ATOM 9570 C CA . SER D 1 193 ? 21.01900 62.93400 18.45800 1.000 34.60894 193 SER G CA 1
ATOM 9571 C C . SER D 1 193 ? 22.33900 62.19500 18.70200 1.000 34.81765 193 SER G C 1
ATOM 9572 O O . SER D 1 193 ? 22.32400 60.94800 18.70700 1.000 44.25016 193 SER G O 1
ATOM 9575 N N . SER D 1 194 ? 23.43300 62.93700 18.89800 1.000 36.63890 194 SER G N 1
ATOM 9576 C CA . SER D 1 194 ? 24.75400 62.30800 19.16000 1.000 38.75118 194 SER G CA 1
ATOM 9577 C C . SER D 1 194 ? 24.93600 62.08400 20.66400 1.000 39.15928 194 SER G C 1
ATOM 9578 O O . SER D 1 194 ? 24.26300 62.78000 21.44800 1.000 39.88822 194 SER G O 1
ATOM 9581 N N . THR D 1 195 ? 25.81700 61.15500 21.04700 1.000 37.53511 195 THR G N 1
ATOM 9582 C CA . THR D 1 195 ? 26.06800 60.85400 22.47200 1.000 36.77731 195 THR G CA 1
ATOM 9583 C C . THR D 1 195 ? 26.45400 62.13700 23.20400 1.000 37.17228 195 THR G C 1
ATOM 9584 O O . THR D 1 195 ? 26.91600 63.07000 22.54100 1.000 35.70942 195 THR G O 1
ATOM 9588 N N . ALA D 1 196 ? 26.24400 62.17800 24.51900 1.000 37.29712 196 ALA G N 1
ATOM 9589 C CA . ALA D 1 196 ? 26.71200 63.33400 25.28400 1.000 35.54560 196 ALA G CA 1
ATOM 9590 C C . ALA D 1 196 ? 28.21200 63.52200 25.06600 1.000 34.64451 196 ALA G C 1
ATOM 9591 O O . ALA D 1 196 ? 28.94200 62.53700 24.92500 1.000 40.72393 196 ALA G O 1
ATOM 9593 N N . PRO D 1 197 ? 28.71000 64.76600 25.05300 1.000 36.15464 197 PRO G N 1
ATOM 9594 C CA . PRO D 1 197 ? 30.06200 65.03100 24.50500 1.000 39.88237 197 PRO G CA 1
ATOM 9595 C C . PRO D 1 197 ? 31.22000 64.60100 25.39600 1.000 37.27575 197 PRO G C 1
ATOM 9596 O O . PRO D 1 197 ? 32.36600 64.56500 24.91300 1.000 37.77483 197 PRO G O 1
ATOM 9600 N N . THR D 1 198 ? 30.97700 64.29800 26.66800 1.000 35.69704 198 THR G N 1
ATOM 9601 C CA . THR D 1 198 ? 32.00500 63.74200 27.52900 1.000 36.09174 198 THR G CA 1
ATOM 9602 C C . THR D 1 198 ? 31.38800 62.61400 28.33600 1.000 34.19147 198 THR G C 1
ATOM 9603 O O . THR D 1 198 ? 30.16300 62.51900 28.47300 1.000 35.96798 198 THR G O 1
ATOM 9607 N N . ALA D 1 199 ? 32.25100 61.74900 28.87400 1.000 34.76674 199 ALA G N 1
ATOM 9608 C CA . ALA D 1 199 ? 31.76000 60.66400 29.72600 1.000 35.95116 199 ALA G CA 1
ATOM 9609 C C . ALA D 1 199 ? 30.99700 61.18900 30.93300 1.000 34.77969 199 ALA G C 1
ATOM 9610 O O . ALA D 1 199 ? 30.16900 60.46400 31.49500 1.000 37.18262 199 ALA G O 1
ATOM 9612 N N . ALA D 1 200 ? 31.24300 62.43700 31.32900 1.000 34.84957 200 ALA G N 1
ATOM 9613 C CA . ALA D 1 200 ? 30.59400 63.05300 32.48000 1.000 35.54353 200 ALA G CA 1
ATOM 9614 C C . ALA D 1 200 ? 29.33500 63.81500 32.10100 1.000 37.86970 200 ALA G C 1
ATOM 9615 O O . ALA D 1 200 ? 28.68800 64.40100 32.98400 1.000 33.58723 200 ALA G O 1
ATOM 9617 N N . GLY D 1 201 ? 28.97900 63.82200 30.80400 1.000 37.93387 201 GLY G N 1
ATOM 9618 C CA . GLY D 1 201 ? 27.86400 64.61000 30.32000 1.000 33.93466 201 GLY G CA 1
ATOM 9619 C C . GLY D 1 201 ? 28.30800 65.90900 29.66800 1.000 36.31377 201 GLY G C 1
ATOM 9620 O O . GLY D 1 201 ? 29.39300 65.97200 29.07700 1.000 38.29167 201 GLY G O 1
ATOM 9621 N N . TYR D 1 202 ? 27.48400 66.95900 29.78600 1.000 36.56671 202 TYR G N 1
ATOM 9622 C CA . TYR D 1 202 ? 27.67300 68.19700 29.03200 1.000 37.96243 202 TYR G CA 1
ATOM 9623 C C . TYR D 1 202 ? 28.39100 69.23600 29.88300 1.000 41.01080 202 TYR G C 1
ATOM 9624 O O . TYR D 1 202 ? 27.87300 69.63100 30.94200 1.000 39.76620 202 TYR G O 1
ATOM 9633 N N . PRO D 1 203 ? 29.56100 69.70600 29.47700 1.000 40.79724 203 PRO G N 1
ATOM 9634 C CA . PRO D 1 203 ? 30.22200 70.78600 30.21300 1.000 39.54378 203 PRO G CA 1
ATOM 9635 C C . PRO D 1 203 ? 29.53000 72.11300 29.93800 1.000 40.82643 203 PRO G C 1
ATOM 9636 O O . PRO D 1 203 ? 28.71100 72.24200 29.03500 1.000 39.96344 203 PRO G O 1
ATOM 9640 N N . THR D 1 204 ? 29.86100 73.11500 30.74700 1.000 40.57591 204 THR G N 1
ATOM 9641 C CA . THR D 1 204 ? 29.19500 74.39500 30.55100 1.000 40.08809 204 THR G CA 1
ATOM 9642 C C . THR D 1 204 ? 29.89100 75.27800 29.51600 1.000 37.84651 204 THR G C 1
ATOM 9643 O O . THR D 1 204 ? 29.22200 76.12500 28.91700 1.000 37.34925 204 THR G O 1
ATOM 9647 N N . ARG D 1 205 ? 31.19400 75.09400 29.25700 1.000 37.04723 205 ARG G N 1
ATOM 9648 C CA . ARG D 1 205 ? 31.94800 76.05000 28.45300 1.000 38.35917 205 ARG G CA 1
ATOM 9649 C C . ARG D 1 205 ? 32.75200 75.39200 27.34400 1.000 37.51302 205 ARG G C 1
ATOM 9650 O O . ARG D 1 205 ? 33.22200 74.26100 27.47600 1.000 38.75474 205 ARG G O 1
ATOM 9658 N N . TYR D 1 206 ? 32.98400 76.17700 26.28900 1.000 37.18853 206 TYR G N 1
ATOM 9659 C CA . TYR D 1 206 ? 33.75000 75.71400 25.13300 1.000 38.66727 206 TYR G CA 1
ATOM 9660 C C . TYR D 1 206 ? 35.13500 75.20700 25.52000 1.000 36.80452 206 TYR G C 1
ATOM 9661 O O . TYR D 1 206 ? 35.59600 74.18900 24.99000 1.000 40.31813 206 TYR G O 1
ATOM 9670 N N . ILE D 1 207 ? 35.82100 75.89200 26.43800 1.000 41.76739 207 ILE G N 1
ATOM 9671 C CA . ILE D 1 207 ? 37.14400 75.41900 26.85100 1.000 39.41480 207 ILE G CA 1
ATOM 9672 C C . ILE D 1 207 ? 37.06900 73.98300 27.34900 1.000 37.72077 207 ILE G C 1
ATOM 9673 O O . ILE D 1 207 ? 37.97600 73.17700 27.09900 1.000 36.71866 207 ILE G O 1
ATOM 9678 N N . GLU D 1 208 ? 35.99700 73.63200 28.05800 1.000 36.20007 208 GLU G N 1
ATOM 9679 C CA . GLU D 1 208 ? 35.88100 72.25200 28.51900 1.000 38.84538 208 GLU G CA 1
ATOM 9680 C C . GLU D 1 208 ? 35.55800 71.32400 27.36400 1.000 34.51255 208 GLU G C 1
ATOM 9681 O O . GLU D 1 208 ? 36.20700 70.29300 27.17800 1.000 35.00466 208 GLU G O 1
ATOM 9687 N N . TRP D 1 209 ? 34.51300 71.65600 26.61000 1.000 37.98929 209 TRP G N 1
ATOM 9688 C CA . TRP D 1 209 ? 34.11100 70.81000 25.49800 1.000 37.68420 209 TRP G CA 1
ATOM 9689 C C . TRP D 1 209 ? 35.30500 70.51500 24.60200 1.000 34.41358 209 TRP G C 1
ATOM 9690 O O . TRP D 1 209 ? 35.58300 69.35500 24.29600 1.000 35.75351 209 TRP G O 1
ATOM 9701 N N . HIS D 1 210 ? 36.07300 71.54900 24.24200 1.000 36.45511 210 HIS G N 1
ATOM 9702 C CA . HIS D 1 210 ? 37.20300 71.33800 23.34400 1.000 39.87989 210 HIS G CA 1
ATOM 9703 C C . HIS D 1 210 ? 38.26000 70.44800 23.98400 1.000 40.56871 210 HIS G C 1
ATOM 9704 O O . HIS D 1 210 ? 38.74400 69.48400 23.36500 1.000 35.80462 210 HIS G O 1
ATOM 9711 N N . THR D 1 211 ? 38.63100 70.75400 25.23100 1.000 34.84289 211 THR G N 1
ATOM 9712 C CA . THR D 1 211 ? 39.66700 69.96900 25.89400 1.000 33.14425 211 THR G CA 1
ATOM 9713 C C . THR D 1 211 ? 39.30700 68.48800 25.93500 1.000 37.19137 211 THR G C 1
ATOM 9714 O O . THR D 1 211 ? 40.17700 67.62600 25.73300 1.000 36.50720 211 THR G O 1
ATOM 9718 N N . CYS D 1 212 ? 38.03000 68.16700 26.16600 1.000 34.70806 212 CYS G N 1
ATOM 9719 C CA . CYS D 1 212 ? 37.62000 66.77500 26.33000 1.000 33.62416 212 CYS G CA 1
ATOM 9720 C C . CYS D 1 212 ? 37.46800 66.00000 25.01600 1.000 36.07335 212 CYS G C 1
ATOM 9721 O O . CYS D 1 212 ? 37.21600 64.78700 25.06500 1.000 34.25875 212 CYS G O 1
ATOM 9724 N N . LEU D 1 213 ? 37.61900 66.63800 23.84800 1.000 35.40939 213 LEU G N 1
ATOM 9725 C CA . LEU D 1 213 ? 37.40000 65.91500 22.59000 1.000 36.06340 213 LEU G CA 1
ATOM 9726 C C . LEU D 1 213 ? 38.33100 64.71300 22.45900 1.000 35.08071 213 LEU G C 1
ATOM 9727 O O . LEU D 1 213 ? 37.93000 63.66600 21.94000 1.000 35.56745 213 LEU G O 1
ATOM 9732 N N . SER D 1 214 ? 39.57600 64.84200 22.91800 1.000 32.88617 214 SER G N 1
ATOM 9733 C CA . SER D 1 214 ? 40.47900 63.69500 22.94100 1.000 34.73629 214 SER G CA 1
ATOM 9734 C C . SER D 1 214 ? 39.84500 62.45200 23.55800 1.000 37.35592 214 SER G C 1
ATOM 9735 O O . SER D 1 214 ? 40.17000 61.32300 23.16600 1.000 36.18299 214 SER G O 1
ATOM 9738 N N . GLN D 1 215 ? 38.97800 62.62800 24.55800 1.000 37.22125 215 GLN G N 1
ATOM 9739 C CA . GLN D 1 215 ? 38.42400 61.46400 25.22900 1.000 35.26466 215 GLN G CA 1
ATOM 9740 C C . GLN D 1 215 ? 37.41700 60.74600 24.34000 1.000 36.14395 215 GLN G C 1
ATOM 9741 O O . GLN D 1 215 ? 37.22700 59.52700 24.47300 1.000 30.13612 215 GLN G O 1
ATOM 9747 N N . MET D 1 216 ? 36.74600 61.48800 23.45300 1.000 32.15637 216 MET G N 1
ATOM 9748 C CA . MET D 1 216 ? 35.89000 60.85500 22.46200 1.000 33.26933 216 MET G CA 1
ATOM 9749 C C . MET D 1 216 ? 36.71900 59.89600 21.61300 1.000 34.51796 216 MET G C 1
ATOM 9750 O O . MET D 1 216 ? 36.39300 58.71400 21.49300 1.000 35.66806 216 MET G O 1
ATOM 9755 N N . PHE D 1 217 ? 37.83900 60.38900 21.07300 1.000 31.03462 217 PHE G N 1
ATOM 9756 C CA . PHE D 1 217 ? 38.74500 59.56300 20.28500 1.000 29.67224 217 PHE G CA 1
ATOM 9757 C C . PHE D 1 217 ? 39.19000 58.32800 21.05500 1.000 34.98615 217 PHE G C 1
ATOM 9758 O O . PHE D 1 217 ? 39.25500 57.23200 20.48900 1.000 33.28095 217 PHE G O 1
ATOM 9766 N N . MET D 1 218 ? 39.49000 58.47000 22.35700 1.000 37.54419 218 MET G N 1
ATOM 9767 C CA . MET D 1 218 ? 39.95900 57.30700 23.10400 1.000 34.23078 218 MET G CA 1
ATOM 9768 C C . MET D 1 218 ? 38.87400 56.24600 23.22100 1.0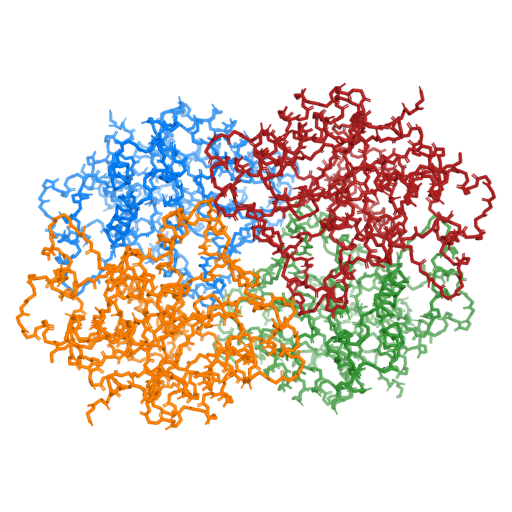00 31.35389 218 MET G C 1
ATOM 9769 O O . MET D 1 218 ? 39.14700 55.05400 23.05700 1.000 36.30922 218 MET G O 1
ATOM 9774 N N . ALA D 1 219 ? 37.64700 56.65000 23.52000 1.000 29.58331 219 ALA G N 1
ATOM 9775 C CA . ALA D 1 219 ? 36.57500 55.67300 23.65900 1.000 32.21555 219 ALA G CA 1
ATOM 9776 C C . ALA D 1 219 ? 36.30500 54.95900 22.33900 1.000 35.78901 219 ALA G C 1
ATOM 9777 O O . ALA D 1 219 ? 36.12600 53.73400 22.31500 1.000 36.15205 219 ALA G O 1
ATOM 9779 N N . HIS D 1 220 ? 36.27600 55.70500 21.22400 1.000 33.69466 220 HIS G N 1
ATOM 9780 C CA . HIS D 1 220 ? 36.13000 55.06500 19.91700 1.000 37.64317 220 HIS G CA 1
ATOM 9781 C C . HIS D 1 220 ? 37.29000 54.11200 19.64500 1.000 36.81913 220 HIS G C 1
ATOM 9782 O O . HIS D 1 220 ? 37.08800 52.96900 19.21200 1.000 38.78493 220 HIS G O 1
ATOM 9789 N N . LEU D 1 221 ? 38.51800 54.56300 19.90500 1.000 37.22677 221 LEU G N 1
ATOM 9790 C CA . LEU D 1 221 ? 39.67800 53.74300 19.58100 1.000 35.25994 221 LEU G CA 1
ATOM 9791 C C . LEU D 1 221 ? 39.66300 52.44000 20.37100 1.000 34.72673 221 LEU G C 1
ATOM 9792 O O . LEU D 1 221 ? 39.95000 51.36700 19.82600 1.000 35.04691 221 LEU G O 1
ATOM 9797 N N . VAL D 1 222 ? 39.30700 52.51100 21.65500 1.000 34.97072 222 VAL G N 1
ATOM 9798 C CA . VAL D 1 222 ? 39.24600 51.31100 22.48100 1.000 34.51587 222 VAL G CA 1
ATOM 9799 C C . VAL D 1 222 ? 38.19100 50.36200 21.93400 1.000 35.27517 222 VAL G C 1
ATOM 9800 O O . VAL D 1 222 ? 38.38300 49.14300 21.89900 1.000 33.94547 222 VAL G O 1
ATOM 9804 N N . SER D 1 223 ? 37.06100 50.91200 21.50000 1.000 32.33910 223 SER G N 1
ATOM 9805 C CA . SER D 1 223 ? 36.01100 50.08700 20.93500 1.000 35.93332 223 SER G CA 1
ATOM 9806 C C . SER D 1 223 ? 36.44200 49.49000 19.59900 1.000 36.13360 223 SER G C 1
ATOM 9807 O O . SER D 1 223 ? 36.24400 48.29300 19.35000 1.000 34.75642 223 SER G O 1
ATOM 9810 N N . MET D 1 224 ? 37.06600 50.29300 18.74100 1.000 34.26651 224 MET G N 1
ATOM 9811 C CA . MET D 1 224 ? 37.48500 49.75000 17.45300 1.000 35.76832 224 MET G CA 1
ATOM 9812 C C . MET D 1 224 ? 38.44700 48.58500 17.63800 1.000 35.18066 224 MET G C 1
ATOM 9813 O O . MET D 1 224 ? 38.33400 47.56600 16.95500 1.000 33.54286 224 MET G O 1
ATOM 9818 N N . VAL D 1 225 ? 39.38500 48.70700 18.58100 1.000 39.69326 225 VAL G N 1
ATOM 9819 C CA . VAL D 1 225 ? 40.36500 47.64600 18.80200 1.000 33.62902 225 VAL G CA 1
ATOM 9820 C C . VAL D 1 225 ? 39.70800 46.44300 19.47100 1.000 39.88046 225 VAL G C 1
ATOM 9821 O O . VAL D 1 225 ? 39.89200 45.29200 19.04800 1.000 41.41462 225 VAL G O 1
ATOM 9825 N N . CYS D 1 226 ? 38.93200 46.68400 20.52900 1.000 36.41793 226 CYS G N 1
ATOM 9826 C CA . CYS D 1 226 ? 38.43000 45.55800 21.30700 1.000 39.36425 226 CYS G CA 1
ATOM 9827 C C . CYS D 1 226 ? 37.32500 44.79900 20.58900 1.000 37.44336 226 CYS G C 1
ATOM 9828 O O . CYS D 1 226 ? 37.24100 43.58100 20.74600 1.000 40.04574 226 CYS G O 1
ATOM 9831 N N . GLU D 1 227 ? 36.46900 45.47700 19.81800 1.000 35.54948 227 GLU G N 1
ATOM 9832 C CA . GLU D 1 227 ? 35.52800 44.73700 18.96700 1.000 39.76197 227 GLU G CA 1
ATOM 9833 C C . GLU D 1 227 ? 36.20600 43.99700 17.79800 1.000 37.48340 227 GLU G C 1
ATOM 9834 O O . GLU D 1 227 ? 35.50000 43.35400 17.00700 1.000 37.48179 227 GLU G O 1
ATOM 9840 N N . GLY D 1 228 ? 37.53100 44.05600 17.66700 1.000 35.46402 228 GLY G N 1
ATOM 9841 C CA . GLY D 1 228 ? 38.20800 43.34100 16.59900 1.000 36.85352 228 GLY G CA 1
ATOM 9842 C C . GLY D 1 228 ? 37.98400 43.91700 15.21700 1.000 41.14275 228 GLY G C 1
ATOM 9843 O O . GLY D 1 228 ? 38.06100 43.18600 14.22000 1.000 40.90752 228 GLY G O 1
ATOM 9844 N N . VAL D 1 229 ? 37.68100 45.21000 15.12400 1.000 40.69522 229 VAL G N 1
ATOM 9845 C CA . VAL D 1 229 ? 37.50200 45.81800 13.81000 1.000 39.12783 229 VAL G CA 1
ATOM 9846 C C . VAL D 1 229 ? 38.69700 45.49400 12.92500 1.000 40.20654 229 VAL G C 1
ATOM 9847 O O . VAL D 1 229 ? 38.54500 45.12400 11.75100 1.000 42.04298 229 VAL G O 1
ATOM 9851 N N . PHE D 1 230 ? 39.90200 45.57900 13.49100 1.000 36.73985 230 PHE G N 1
ATOM 9852 C CA . PHE D 1 230 ? 41.12400 45.33800 12.74300 1.000 39.61859 230 PHE G CA 1
ATOM 9853 C C . PHE D 1 230 ? 41.40700 43.86200 12.53100 1.000 43.89675 230 PHE G C 1
ATOM 9854 O O . PHE D 1 230 ? 42.31100 43.52800 11.75200 1.000 43.98976 230 PHE G O 1
ATOM 9862 N N . VAL D 1 231 ? 40.66000 42.98400 13.19800 1.000 42.58453 231 VAL G N 1
ATOM 9863 C CA . VAL D 1 231 ? 40.68200 41.57400 12.84600 1.000 41.69904 231 VAL G CA 1
ATOM 9864 C C . VAL D 1 231 ? 39.70300 41.29400 11.70800 1.000 43.12924 231 VAL G C 1
ATOM 9865 O O . VAL D 1 231 ? 40.00200 40.52500 10.79700 1.000 43.59585 231 VAL G O 1
ATOM 9869 N N . LYS D 1 232 ? 38.52400 41.91800 11.72600 1.000 43.06029 232 LYS G N 1
ATOM 9870 C CA . LYS D 1 232 ? 37.55300 41.67200 10.67100 1.000 36.56319 232 LYS G CA 1
ATOM 9871 C C . LYS D 1 232 ? 37.98600 42.31100 9.35800 1.000 43.11255 232 LYS G C 1
ATOM 9872 O O . LYS D 1 232 ? 37.67000 41.78500 8.28600 1.000 40.09285 232 LYS G O 1
ATOM 9878 N N . TYR D 1 233 ? 38.67400 43.45700 9.42800 1.000 39.80236 233 TYR G N 1
ATOM 9879 C CA . TYR D 1 233 ? 39.13500 44.20700 8.26000 1.000 38.60101 233 TYR G CA 1
ATOM 9880 C C . TYR D 1 233 ? 40.60500 44.53600 8.46600 1.000 39.25377 233 TYR G C 1
ATOM 9881 O O . TYR D 1 233 ? 40.96600 45.67500 8.79100 1.000 39.15105 233 TYR G O 1
ATOM 9890 N N . PRO D 1 234 ? 41.48900 43.55300 8.26200 1.000 43.26328 234 PRO G N 1
ATOM 9891 C CA . PRO D 1 234 ? 42.92200 43.78200 8.49500 1.000 44.00233 234 PRO G CA 1
ATOM 9892 C C . PRO D 1 234 ? 43.59500 44.69300 7.46900 1.000 42.57309 234 PRO G C 1
ATOM 9893 O O . PRO D 1 234 ? 44.74400 45.07400 7.69600 1.000 41.95503 234 PRO G O 1
ATOM 9897 N N . ASN D 1 235 ? 42.94000 45.05800 6.36400 1.000 38.22389 235 ASN G N 1
ATOM 9898 C CA . ASN D 1 235 ? 43.48200 46.11900 5.52600 1.000 43.67789 235 ASN G CA 1
ATOM 9899 C C . ASN D 1 235 ? 43.06900 47.50400 6.00500 1.000 44.89768 235 ASN G C 1
ATOM 9900 O O . ASN D 1 235 ? 43.56900 48.50500 5.47900 1.000 42.89620 235 ASN G O 1
ATOM 9905 N N . LEU D 1 236 ? 42.17200 47.57600 6.98700 1.000 43.44754 236 LEU G N 1
ATOM 9906 C CA . LEU D 1 236 ? 41.63200 48.85100 7.43600 1.000 42.09554 236 LEU G CA 1
ATOM 9907 C C . LEU D 1 236 ? 42.72800 49.71700 8.03000 1.000 40.13420 236 LEU G C 1
ATOM 9908 O O . LEU D 1 236 ? 43.51400 49.25500 8.86300 1.000 40.49511 236 LEU G O 1
ATOM 9913 N N . LYS D 1 237 ? 42.76700 50.97800 7.61000 1.000 39.20843 237 LYS G N 1
ATOM 9914 C CA . LYS D 1 237 ? 43.58600 52.00600 8.23700 1.000 39.28128 237 LYS G CA 1
ATOM 9915 C C . LYS D 1 237 ? 42.65900 53.08000 8.78100 1.000 40.79650 237 LYS G C 1
ATOM 9916 O O . LYS D 1 237 ? 41.64600 53.41400 8.15200 1.000 37.48102 237 LYS G O 1
ATOM 9922 N N . VAL D 1 238 ? 42.99700 53.60700 9.95900 1.000 38.49524 238 VAL G N 1
ATOM 9923 C CA . VAL D 1 238 ? 42.18900 54.62000 10.62600 1.000 35.02588 238 VAL G CA 1
ATOM 9924 C C . VAL D 1 238 ? 43.06800 55.81200 10.96900 1.000 33.91726 238 VAL G C 1
ATOM 9925 O O . VAL D 1 238 ? 44.19600 55.65800 11.45500 1.000 37.94852 238 VAL G O 1
ATOM 9929 N N . VAL D 1 239 ? 42.53400 57.00000 10.73100 1.000 34.76217 239 VAL G N 1
ATOM 9930 C CA . VAL D 1 239 ? 43.23600 58.25700 10.93100 1.000 37.09972 239 VAL G CA 1
ATOM 9931 C C . VAL D 1 239 ? 42.42900 59.05500 11.94100 1.000 39.22005 239 VAL G C 1
ATOM 9932 O O . VAL D 1 239 ? 41.28700 59.43500 11.65200 1.000 36.38193 239 VAL G O 1
ATOM 9936 N N . LEU D 1 240 ? 43.01100 59.29300 13.12400 1.000 33.86576 240 LEU G N 1
ATOM 9937 C CA . LEU D 1 240 ? 42.39900 60.14100 14.14700 1.000 34.38090 240 LEU G CA 1
ATOM 9938 C C . LEU D 1 240 ? 42.85400 61.57700 13.92800 1.000 37.79630 240 LEU G C 1
ATOM 9939 O O . LEU D 1 240 ? 44.01100 61.92000 14.21900 1.000 35.61352 240 LEU G O 1
ATOM 9944 N N . VAL D 1 241 ? 41.94900 62.41300 13.41300 1.000 33.65230 241 VAL G N 1
ATOM 9945 C CA . VAL D 1 241 ? 42.28000 63.77400 12.99100 1.000 34.61989 241 VAL G CA 1
ATOM 9946 C C . VAL D 1 241 ? 41.84800 64.76400 14.06200 1.000 39.51961 241 VAL G C 1
ATOM 9947 O O . VAL D 1 241 ? 40.65600 64.86500 14.38300 1.000 38.64324 241 VAL G O 1
ATOM 9951 N N . GLU D 1 242 ? 42.81900 65.52300 14.57900 1.000 38.49331 242 GLU G N 1
ATOM 9952 C CA . GLU D 1 242 ? 42.57300 66.71200 15.38900 1.000 44.29713 242 GLU G CA 1
ATOM 9953 C C . GLU D 1 242 ? 42.05400 66.35300 16.77900 1.000 41.16421 242 GLU G C 1
ATOM 9954 O O . GLU D 1 242 ? 41.17400 67.02200 17.31500 1.000 43.49230 242 GLU G O 1
ATOM 9960 N N . GLY D 1 243 ? 42.60700 65.29800 17.36800 1.000 39.70827 243 GLY G N 1
ATOM 9961 C CA . GLY D 1 243 ? 42.26400 64.93700 18.73300 1.000 41.73967 243 GLY G CA 1
ATOM 9962 C C . GLY D 1 243 ? 43.45600 64.81900 19.65600 1.000 39.14606 243 GLY G C 1
ATOM 9963 O O . GLY D 1 243 ? 43.38800 64.11700 20.66800 1.000 41.37429 243 GLY G O 1
ATOM 9964 N N . GLY D 1 244 ? 44.56000 65.48400 19.31400 1.000 36.61667 244 GLY G N 1
ATOM 9965 C CA . GLY D 1 244 ? 45.75700 65.41700 20.12700 1.000 39.83885 244 GLY G CA 1
ATOM 9966 C C . GLY D 1 244 ? 46.58200 64.16300 19.89700 1.000 44.44554 244 GLY G C 1
ATOM 9967 O O . GLY D 1 244 ? 46.26100 63.29000 19.08200 1.000 45.68646 244 GLY G O 1
ATOM 9968 N N . VAL D 1 245 ? 47.68500 64.08000 20.64400 1.000 39.02437 245 VAL G N 1
ATOM 9969 C CA . VAL D 1 245 ? 48.60800 62.95600 20.52900 1.000 39.01126 245 VAL G CA 1
ATOM 9970 C C . VAL D 1 245 ? 49.10700 62.46000 21.88500 1.000 38.11115 245 VAL G C 1
ATOM 9971 O O . VAL D 1 245 ? 49.25700 61.25200 22.09500 1.000 36.33971 245 VAL G O 1
ATOM 9975 N N . ALA D 1 246 ? 49.35900 63.38600 22.82000 1.000 41.80750 246 ALA G N 1
ATOM 9976 C CA . ALA D 1 246 ? 50.05600 63.03800 24.06100 1.000 42.05320 246 ALA G CA 1
ATOM 9977 C C . ALA D 1 246 ? 49.29100 62.04800 24.93200 1.000 42.04566 246 ALA G C 1
ATOM 9978 O O . ALA D 1 246 ? 49.89500 61.44200 25.82200 1.000 40.12481 246 ALA G O 1
ATOM 9980 N N . TRP D 1 247 ? 47.98500 61.86100 24.70800 1.000 40.32936 247 TRP G N 1
ATOM 9981 C CA . TRP D 1 247 ? 47.24000 60.88000 25.49800 1.000 37.56259 247 TRP G CA 1
ATOM 9982 C C . TRP D 1 247 ? 47.54200 59.44200 25.09100 1.000 40.23401 247 TRP G C 1
ATOM 9983 O O . TRP D 1 247 ? 47.20900 58.52000 25.84300 1.000 39.79330 247 TRP G O 1
ATOM 9994 N N . LEU D 1 248 ? 48.15500 59.22200 23.91600 1.000 42.88373 248 LEU G N 1
ATOM 9995 C CA . LEU D 1 248 ? 48.19000 57.87600 23.35300 1.000 38.14582 248 LEU G CA 1
ATOM 9996 C C . LEU D 1 248 ? 48.99700 56.88500 24.19300 1.000 36.69419 248 LEU G C 1
ATOM 9997 O O . LEU D 1 248 ? 48.57200 55.73400 24.35900 1.000 35.26233 248 LEU G O 1
ATOM 10002 N N . PRO D 1 249 ? 50.17300 57.26200 24.71300 1.000 40.91172 249 PRO G N 1
ATOM 10003 C CA . PRO D 1 249 ? 50.93600 56.31000 25.54600 1.000 39.43159 249 PRO G CA 1
ATOM 10004 C C . PRO D 1 249 ? 50.14900 55.74100 26.72300 1.000 42.99160 249 PRO G C 1
ATOM 10005 O O . PRO D 1 249 ? 50.21700 54.52900 26.98800 1.000 41.67139 249 PRO G O 1
ATOM 10009 N N . GLY D 1 250 ? 49.40000 56.57700 27.44500 1.000 41.28846 250 GLY G N 1
ATOM 10010 C CA . GLY D 1 250 ? 48.70300 56.08000 28.61300 1.000 43.74031 250 GLY G CA 1
ATOM 10011 C C . GLY D 1 250 ? 47.56100 55.16400 28.23200 1.000 41.97238 250 GLY G C 1
ATOM 10012 O O . GLY D 1 250 ? 47.27900 54.17500 28.92400 1.000 39.11830 250 GLY G O 1
ATOM 10013 N N . LEU D 1 251 ? 46.87900 55.48500 27.13600 1.000 35.50308 251 LEU G N 1
ATOM 10014 C CA . LEU D 1 251 ? 45.84600 54.58400 26.64100 1.000 39.95132 251 LEU G CA 1
ATOM 10015 C C . LEU D 1 251 ? 46.44700 53.23100 26.25600 1.000 39.38868 251 LEU G C 1
ATOM 10016 O O . LEU D 1 251 ? 45.91000 52.17300 26.61700 1.000 36.39774 251 LEU G O 1
ATOM 10021 N N . MET D 1 252 ? 47.57800 53.25000 25.53400 1.000 33.96530 252 MET G N 1
ATOM 10022 C CA . MET D 1 252 ? 48.22200 52.00600 25.11400 1.000 37.20710 252 MET G CA 1
ATOM 10023 C C . MET D 1 252 ? 48.64900 51.17100 26.31700 1.000 40.06690 252 MET G C 1
ATOM 10024 O O . MET D 1 252 ? 48.38200 49.96100 26.37300 1.000 39.92721 252 MET G O 1
ATOM 10029 N N . TRP D 1 253 ? 49.34200 51.80100 27.28000 1.000 36.66596 253 TRP G N 1
ATOM 10030 C CA . TRP D 1 253 ? 49.81300 51.08600 28.47000 1.000 42.06420 253 TRP G CA 1
ATOM 10031 C C . TRP D 1 253 ? 48.64900 50.49700 29.26000 1.000 36.20462 253 TRP G C 1
ATOM 10032 O O . TRP D 1 253 ? 48.66100 49.31400 29.61600 1.000 37.74035 253 TRP G O 1
ATOM 10043 N N . ARG D 1 254 ? 47.61700 51.29900 29.51700 1.000 40.56624 254 ARG G N 1
ATOM 10044 C CA . ARG D 1 254 ? 46.46800 50.80300 30.27700 1.000 41.40065 254 ARG G CA 1
ATOM 10045 C C . ARG D 1 254 ? 45.73000 49.71100 29.49700 1.000 41.00424 254 ARG G C 1
ATOM 10046 O O . ARG D 1 254 ? 45.49700 48.61100 30.01400 1.000 41.91146 254 ARG G O 1
ATOM 10054 N N . LEU D 1 255 ? 45.38700 49.98200 28.24100 1.000 36.95647 255 LEU G N 1
ATOM 10055 C CA . LEU D 1 255 ? 44.71200 48.98400 27.41500 1.000 37.75637 255 LEU G CA 1
ATOM 10056 C C . LEU D 1 255 ? 45.49000 47.67100 27.37000 1.000 37.12884 255 LEU G C 1
ATOM 10057 O O . LEU D 1 255 ? 44.91000 46.59000 27.50900 1.000 37.18690 255 LEU G O 1
ATOM 10062 N N . ASP D 1 256 ? 46.79200 47.74100 27.21500 1.000 39.38440 256 ASP G N 1
ATOM 10063 C CA . ASP D 1 256 ? 47.58000 46.52900 27.12200 1.000 39.03520 256 ASP G CA 1
ATOM 10064 C C . ASP D 1 256 ? 47.62000 45.75500 28.43500 1.000 41.84287 256 ASP G C 1
ATOM 10065 O O . ASP D 1 256 ? 47.57600 44.53800 28.43900 1.000 41.09716 256 ASP G O 1
ATOM 10070 N N . LYS D 1 257 ? 47.70700 46.47400 29.54100 1.000 38.84565 257 LYS G N 1
ATOM 10071 C CA . LYS D 1 257 ? 47.71900 45.77600 30.82600 1.000 40.44651 257 LYS G CA 1
ATOM 10072 C C . LYS D 1 257 ? 46.37700 45.11700 31.09200 1.000 38.40375 257 LYS G C 1
ATOM 10073 O O . LYS D 1 257 ? 46.31400 44.00100 31.62100 1.000 39.80250 257 LYS G O 1
ATOM 10079 N N . ASN D 1 258 ? 45.28900 45.76900 30.70100 1.000 38.03922 258 ASN G N 1
ATOM 10080 C CA . ASN D 1 258 ? 43.99700 45.11900 30.85200 1.000 37.72225 258 ASN G CA 1
ATOM 10081 C C . ASN D 1 258 ? 43.88000 43.92700 29.91600 1.000 42.20042 258 ASN G C 1
ATOM 10082 O O . ASN D 1 258 ? 43.30700 42.89300 30.28600 1.000 42.11186 258 ASN G O 1
ATOM 10087 N N . TYR D 1 259 ? 44.44400 44.04000 28.70900 1.000 39.86246 259 TYR G N 1
ATOM 10088 C CA . TYR D 1 259 ? 44.43700 42.90100 27.79500 1.000 42.29405 259 TYR G CA 1
ATOM 10089 C C . TYR D 1 259 ? 45.16900 41.71200 28.40400 1.000 42.70850 259 TYR G C 1
ATOM 10090 O O . TYR D 1 259 ? 44.70800 40.56600 28.29600 1.000 42.09334 259 TYR G O 1
ATOM 10099 N N . LYS D 1 260 ? 46.31800 41.95900 29.03600 1.000 37.70246 260 LYS G N 1
ATOM 10100 C CA . LYS D 1 260 ? 47.01800 40.86500 29.70000 1.000 45.79741 260 LYS G CA 1
ATOM 10101 C C . LYS D 1 260 ? 46.09800 40.11700 30.65800 1.000 43.97595 260 LYS G C 1
ATOM 10102 O O . LYS D 1 260 ? 46.18000 38.88900 30.77100 1.000 44.41657 260 LYS G O 1
ATOM 10108 N N . ALA D 1 261 ? 45.19400 40.82700 31.33700 1.000 39.73268 261 ALA G N 1
ATOM 10109 C CA . ALA D 1 261 ? 44.33200 40.14500 32.30100 1.000 42.06053 261 ALA G CA 1
ATOM 10110 C C . ALA D 1 261 ? 43.04700 39.60600 31.68500 1.000 45.97477 261 ALA G C 1
ATOM 10111 O O . ALA D 1 261 ? 42.49400 38.62900 32.19600 1.000 44.27283 261 ALA G O 1
ATOM 10113 N N . LEU D 1 262 ? 42.56200 40.19600 30.58900 1.000 42.28478 262 LEU G N 1
ATOM 10114 C CA . LEU D 1 262 ? 41.22700 39.89200 30.08700 1.000 40.39565 262 LEU G CA 1
ATOM 10115 C C . LEU D 1 262 ? 41.23500 39.35700 28.66200 1.000 43.64322 262 LEU G C 1
ATOM 10116 O O . LEU D 1 262 ? 40.18300 39.33700 28.01100 1.000 43.54393 262 LEU G O 1
ATOM 10121 N N . ARG D 1 263 ? 42.39200 38.91500 28.15900 1.000 45.90685 263 ARG G N 1
ATOM 10122 C CA . ARG D 1 263 ? 42.47600 38.55500 26.74300 1.000 47.03143 263 ARG G CA 1
ATOM 10123 C C . ARG D 1 263 ? 41.44100 37.50900 26.36400 1.000 45.62001 263 ARG G C 1
ATOM 10124 O O . ARG D 1 263 ? 40.89400 37.54400 25.25500 1.000 48.33775 263 ARG G O 1
ATOM 10132 N N . ALA D 1 264 ? 41.16600 36.56100 27.25900 1.000 42.28474 264 ALA G N 1
ATOM 10133 C CA . ALA D 1 264 ? 40.25100 35.48600 26.90300 1.000 41.85655 264 ALA G CA 1
ATOM 10134 C C . ALA D 1 264 ? 38.84900 35.99500 26.58500 1.000 40.09788 264 ALA G C 1
ATOM 10135 O O . ALA D 1 264 ? 38.08700 35.27900 25.93100 1.000 42.28267 264 ALA G O 1
ATOM 10137 N N . THR D 1 265 ? 38.48500 37.20600 27.02600 1.000 37.93999 265 THR G N 1
ATOM 10138 C CA . THR D 1 265 ? 37.16900 37.77200 26.70900 1.000 39.17558 265 THR G CA 1
ATOM 10139 C C . THR D 1 265 ? 37.13500 38.42600 25.33300 1.000 43.47383 265 THR G C 1
ATOM 10140 O O . THR D 1 265 ? 36.06000 38.78100 24.83700 1.000 46.04973 265 THR G O 1
ATOM 10144 N N . VAL D 1 266 ? 38.29100 38.57800 24.71100 1.000 41.41131 266 VAL G N 1
ATOM 10145 C CA . VAL D 1 266 ? 38.43300 39.29500 23.45700 1.000 44.28043 266 VAL G CA 1
ATOM 10146 C C . VAL D 1 266 ? 39.35000 38.40600 22.61200 1.000 44.66976 266 VAL G C 1
ATOM 10147 O O . VAL D 1 266 ? 40.43100 38.82900 22.18000 1.000 43.73782 266 VAL G O 1
ATOM 10151 N N . PRO D 1 267 ? 38.95600 37.14000 22.38200 1.000 44.32787 267 PRO G N 1
ATOM 10152 C CA . PRO D 1 267 ? 39.91300 36.13200 21.88500 1.000 44.22431 267 PRO G CA 1
ATOM 10153 C C . PRO D 1 267 ? 40.25100 36.25300 20.41300 1.000 44.17178 267 PRO G C 1
ATOM 10154 O O . PRO D 1 267 ? 41.24200 35.64800 19.97100 1.000 39.67486 267 PRO G O 1
ATOM 10158 N N . TRP D 1 268 ? 39.45000 36.99100 19.64700 1.000 41.35175 268 TRP G N 1
ATOM 10159 C CA . TRP D 1 268 ? 39.80300 37.29300 18.26900 1.000 41.00738 268 TRP G CA 1
ATOM 10160 C C . TRP D 1 268 ? 41.12600 38.04800 18.16100 1.000 44.11983 268 TRP G C 1
ATOM 10161 O O . TRP D 1 268 ? 41.70700 38.10700 17.07100 1.000 48.69447 268 TRP G O 1
ATOM 10172 N N . LEU D 1 269 ? 41.62800 38.61200 19.25400 1.000 42.62166 269 LEU G N 1
ATOM 10173 C CA . LEU D 1 269 ? 42.82500 39.43700 19.19700 1.000 44.64468 269 LEU G CA 1
ATOM 10174 C C . LEU D 1 269 ? 44.05300 38.54800 19.33300 1.000 42.90467 269 LEU G C 1
ATOM 10175 O O . LEU D 1 269 ? 44.19300 37.81300 20.31400 1.000 50.94973 269 LEU G O 1
ATOM 10180 N N . THR D 1 270 ? 44.91100 38.61000 18.34600 1.000 42.86857 270 THR G N 1
ATOM 10181 C CA . THR D 1 270 ? 46.08700 37.77100 18.31600 1.000 44.69937 270 THR G CA 1
ATOM 10182 C C . THR D 1 270 ? 47.34500 38.55900 18.63900 1.000 48.56040 270 THR G C 1
ATOM 10183 O O . THR D 1 270 ? 48.42800 38.00400 18.57500 1.000 50.33246 270 THR G O 1
ATOM 10187 N N . ARG D 1 271 ? 47.34200 39.68800 19.23400 1.000 49.34470 271 ARG G N 1
ATOM 10188 C CA . ARG D 1 271 ? 48.45800 40.51600 19.66300 1.000 47.49682 271 ARG G CA 1
ATOM 10189 C C . ARG D 1 271 ? 47.93600 41.71900 20.42600 1.000 45.12555 271 ARG G C 1
ATOM 10190 O O . ARG D 1 271 ? 46.75000 41.98400 20.41900 1.000 44.71111 271 ARG G O 1
ATOM 10198 N N . MET D 1 272 ? 48.81500 42.34700 21.05000 1.000 43.63810 272 MET G N 1
ATOM 10199 C CA . MET D 1 272 ? 48.46800 43.38300 21.99900 1.000 43.95830 272 MET G CA 1
ATOM 10200 C C . MET D 1 272 ? 47.67700 44.51900 21.32300 1.000 45.29422 272 MET G C 1
ATOM 10201 O O . MET D 1 272 ? 47.93200 44.86500 20.18200 1.000 40.58222 272 MET G O 1
ATOM 10206 N N . PRO D 1 273 ? 46.70800 45.08700 22.04900 1.000 43.86660 273 PRO G N 1
ATOM 10207 C CA . PRO D 1 273 ? 45.96300 46.20100 21.43600 1.000 43.28925 273 PRO G CA 1
ATOM 10208 C C . PRO D 1 273 ? 46.86700 47.33100 20.97800 1.000 41.27775 273 PRO G C 1
ATOM 10209 O O . PRO D 1 273 ? 46.55700 47.99600 19.98600 1.000 41.00270 273 PRO G O 1
ATOM 10213 N N . SER D 1 274 ? 47.96900 47.55800 21.66000 1.000 37.97495 274 SER G N 1
ATOM 10214 C CA . SER D 1 274 ? 48.91400 48.58500 21.27000 1.000 41.52340 274 SER G CA 1
ATOM 10215 C C . SER D 1 274 ? 49.45000 48.37900 19.87500 1.000 39.31074 274 SER G C 1
ATOM 10216 O O . SER D 1 274 ? 49.65700 49.32300 19.14800 1.000 40.27752 274 SER G O 1
ATOM 10219 N N . GLU D 1 275 ? 49.68400 47.13600 19.52000 1.000 39.62415 275 GLU G N 1
ATOM 10220 C CA . GLU D 1 275 ? 50.23300 46.80100 18.21100 1.000 42.15260 275 GLU G CA 1
ATOM 10221 C C . GLU D 1 275 ? 49.19700 46.95200 17.11200 1.000 44.65976 275 GLU G C 1
ATOM 10222 O O . GLU D 1 275 ? 49.54800 47.31800 15.98400 1.000 46.69363 275 GLU G O 1
ATOM 10228 N N . TYR D 1 276 ? 47.92400 46.68300 17.40500 1.000 44.03570 276 TYR G N 1
ATOM 10229 C CA . TYR D 1 276 ? 46.88300 47.02300 16.44500 1.000 39.34031 276 TYR G CA 1
ATOM 10230 C C . TYR D 1 276 ? 46.88000 48.51700 16.17200 1.000 41.58370 276 TYR G C 1
ATOM 10231 O O . TYR D 1 276 ? 46.75100 48.94800 15.01900 1.000 41.78491 276 TYR G O 1
ATOM 10240 N N . ILE D 1 277 ? 47.03800 49.32800 17.22300 1.000 39.90029 277 ILE G N 1
ATOM 10241 C CA . ILE D 1 277 ? 46.96900 50.77500 17.04900 1.000 40.63509 277 ILE G CA 1
ATOM 10242 C C . ILE D 1 277 ? 48.15100 51.27000 16.22900 1.000 37.38827 277 ILE G C 1
ATOM 10243 O O . ILE D 1 277 ? 47.99700 52.10300 15.33100 1.000 34.72452 277 ILE G O 1
ATOM 10248 N N . ARG D 1 278 ? 49.35100 50.78200 16.55200 1.000 39.71691 278 ARG G N 1
ATOM 10249 C CA . ARG D 1 278 ? 50.55100 51.19400 15.83500 1.000 42.20149 278 ARG G CA 1
ATOM 10250 C C . ARG D 1 278 ? 50.53200 50.74000 14.37400 1.000 40.78784 278 ARG G C 1
ATOM 10251 O O . ARG D 1 278 ? 51.01000 51.47100 13.50100 1.000 38.28074 278 ARG G O 1
ATOM 10259 N N . ASP D 1 279 ? 49.91400 49.60000 14.08700 1.000 37.89375 279 ASP G N 1
ATOM 10260 C CA . ASP D 1 279 ? 49.94200 49.05200 12.70900 1.000 38.24767 279 ASP G CA 1
ATOM 10261 C C . ASP D 1 279 ? 48.75000 49.54100 11.88200 1.000 42.91800 279 ASP G C 1
ATOM 10262 O O . ASP D 1 279 ? 48.84200 49.48300 10.65700 1.000 42.15061 279 ASP G O 1
ATOM 10267 N N . HIS D 1 280 ? 47.69200 50.03100 12.52200 1.000 40.93473 280 HIS G N 1
ATOM 10268 C CA . HIS D 1 280 ? 46.50400 50.41400 11.77500 1.000 35.67431 280 HIS G CA 1
ATOM 10269 C C . HIS D 1 280 ? 46.12700 51.88300 11.86700 1.000 36.35613 280 HIS G C 1
ATOM 10270 O O . HIS D 1 280 ? 45.35900 52.35000 11.01500 1.000 39.59030 280 HIS G O 1
ATOM 10277 N N . CYS D 1 281 ? 46.65400 52.63500 12.83200 1.000 35.12479 281 CYS G N 1
ATOM 10278 C CA . CYS D 1 281 ? 46.11900 53.95200 13.13100 1.000 33.94786 281 CYS G CA 1
ATOM 10279 C C . CYS D 1 281 ? 47.14800 55.04500 12.88400 1.000 32.53061 281 CYS G C 1
ATOM 10280 O O . CYS D 1 281 ? 48.35900 54.83300 12.98800 1.000 33.22887 281 CYS G O 1
ATOM 10283 N N . TYR D 1 282 ? 46.64200 56.22000 12.54600 1.000 29.96334 282 TYR G N 1
ATOM 10284 C CA . TYR D 1 282 ? 47.44400 57.42300 12.43800 1.000 35.01388 282 TYR G CA 1
ATOM 10285 C C . TYR D 1 282 ? 46.78600 58.50700 13.26700 1.000 33.29850 282 TYR G C 1
ATOM 10286 O O . TYR D 1 282 ? 45.58600 58.45800 13.54300 1.000 32.65734 282 TYR G O 1
ATOM 10295 N N . LEU D 1 283 ? 47.58700 59.48700 13.66200 1.000 35.84136 283 LEU G N 1
ATOM 10296 C CA . LEU D 1 283 ? 47.09900 60.67700 14.33800 1.000 36.52638 283 LEU G CA 1
ATOM 10297 C C . LEU D 1 283 ? 47.68900 61.88700 13.64600 1.000 35.91247 283 LEU G C 1
ATOM 10298 O O . LEU D 1 283 ? 48.87700 61.89200 13.30900 1.000 38.54335 283 LEU G O 1
ATOM 10303 N N . SER D 1 284 ? 46.85600 62.90100 13.42900 1.000 37.30740 284 SER G N 1
ATOM 10304 C CA . SER D 1 284 ? 47.34000 64.17800 12.93200 1.000 42.35144 284 SER G CA 1
ATOM 10305 C C . SER D 1 284 ? 47.88000 65.01700 14.08500 1.000 41.23314 284 SER G C 1
ATOM 10306 O O . SER D 1 284 ? 47.49400 64.84000 15.23900 1.000 43.56968 284 SER G O 1
ATOM 10309 N N . THR D 1 285 ? 48.78700 65.93800 13.75400 1.000 41.71133 285 THR G N 1
ATOM 10310 C CA . THR D 1 285 ? 49.55100 66.68200 14.74600 1.000 49.09659 285 THR G CA 1
ATOM 10311 C C . THR D 1 285 ? 48.85900 67.95100 15.22100 1.000 51.06481 285 THR G C 1
ATOM 10312 O O . THR D 1 285 ? 49.13800 68.41200 16.33200 1.000 55.22187 285 THR G O 1
ATOM 10316 N N . GLN D 1 286 ? 47.99700 68.52400 14.41600 1.000 45.40202 286 GLN G N 1
ATOM 10317 C CA . GLN D 1 286 ? 47.27900 69.72500 14.80800 1.000 51.24257 286 GLN G CA 1
ATOM 10318 C C . GLN D 1 286 ? 46.07500 69.34800 15.67300 1.000 56.37739 286 GLN G C 1
ATOM 10319 O O . GLN D 1 286 ? 45.34900 68.40300 15.33300 1.000 55.64298 286 GLN G O 1
ATOM 10325 N N . PRO D 1 287 ? 45.83500 70.04700 16.80800 1.000 53.09880 287 PRO G N 1
ATOM 10326 C CA . PRO D 1 287 ? 46.68300 71.09300 17.40200 1.000 54.67704 287 PRO G CA 1
ATOM 10327 C C . PRO D 1 287 ? 47.81100 70.50600 18.24700 1.000 53.16876 287 PRO G C 1
ATOM 10328 O O . PRO D 1 287 ? 47.57400 69.66200 19.10600 1.000 56.43585 287 PRO G O 1
ATOM 10332 N N . ILE D 1 288 ? 49.03700 70.95400 18.00500 1.000 55.03542 288 ILE G N 1
ATOM 10333 C CA . ILE D 1 288 ? 50.18800 70.31600 18.62700 1.000 53.04064 288 ILE G CA 1
ATOM 10334 C C . ILE D 1 288 ? 50.23400 70.68500 20.10700 1.000 52.57821 288 ILE G C 1
ATOM 10335 O O . ILE D 1 288 ? 50.09500 71.85900 20.47300 1.000 51.69863 288 ILE G O 1
ATOM 10340 N N . GLU D 1 289 ? 50.40100 69.68000 20.96700 1.000 47.51860 289 GLU G N 1
ATOM 10341 C CA . GLU D 1 289 ? 50.63600 69.93800 22.38000 1.000 51.76829 289 GLU G CA 1
ATOM 10342 C C . GLU D 1 289 ? 51.98200 70.63300 22.56300 1.000 50.98984 289 GLU G C 1
ATOM 10343 O O . GLU D 1 289 ? 52.97000 70.29900 21.89600 1.000 51.81556 289 GLU G O 1
ATOM 10349 N N . GLU D 1 290 ? 52.01900 71.61000 23.46700 1.000 48.56421 290 GLU G N 1
ATOM 10350 C CA . GLU D 1 290 ? 53.20200 72.44300 23.68400 1.000 48.62542 290 GLU G CA 1
ATOM 10351 C C . GLU D 1 290 ? 53.62800 72.41100 25.15300 1.000 51.08025 290 GLU G C 1
ATOM 10352 O O . GLU D 1 290 ? 53.42400 73.37900 25.89400 1.000 51.40654 290 GLU G O 1
ATOM 10358 N N . PRO D 1 291 ? 54.24300 71.31500 25.60300 1.000 50.35561 291 PRO G N 1
ATOM 10359 C CA . PRO D 1 291 ? 54.89700 71.32500 26.92000 1.000 46.95159 291 PRO G CA 1
ATOM 10360 C C . PRO D 1 291 ? 55.88800 72.47400 27.00300 1.000 48.53701 291 PRO G C 1
ATOM 10361 O O . PRO D 1 291 ? 56.44000 72.90700 25.99500 1.000 48.96905 291 PRO G O 1
ATOM 10365 N N . ASP D 1 292 ? 56.14100 72.95000 28.22500 1.000 55.32797 292 ASP G N 1
ATOM 10366 C CA . ASP D 1 292 ? 57.16200 73.98000 28.40500 1.000 49.10977 292 ASP G CA 1
ATOM 10367 C C . ASP D 1 292 ? 58.49000 73.54300 27.80600 1.000 47.91674 292 ASP G C 1
ATOM 10368 O O . ASP D 1 292 ? 59.19600 74.34800 27.18800 1.000 50.14806 292 ASP G O 1
ATOM 10373 N N . ASN D 1 293 ? 58.86300 72.27200 27.99500 1.000 46.79638 293 ASN G N 1
ATOM 10374 C CA . ASN D 1 293 ? 60.02900 71.73400 27.30300 1.000 50.11863 293 ASN G CA 1
ATOM 10375 C C . ASN D 1 293 ? 59.57700 70.95200 26.07500 1.000 49.50433 293 ASN G C 1
ATOM 10376 O O . ASN D 1 293 ? 59.17300 69.78500 26.20700 1.000 48.97913 293 ASN G O 1
ATOM 10381 N N . PRO D 1 294 ? 59.65100 71.52500 24.86900 1.000 51.45399 294 PRO G N 1
ATOM 10382 C CA . PRO D 1 294 ? 59.16100 70.80900 23.66900 1.000 48.16000 294 PRO G CA 1
ATOM 10383 C C . PRO D 1 294 ? 59.74400 69.41800 23.49100 1.000 48.13659 294 PRO G C 1
ATOM 10384 O O . PRO D 1 294 ? 59.06000 68.53700 22.95500 1.000 52.25387 294 PRO G O 1
ATOM 10388 N N . GLN D 1 295 ? 60.98100 69.18700 23.93500 1.000 47.55140 295 GLN G N 1
ATOM 10389 C CA . GLN D 1 295 ? 61.56100 67.85400 23.87000 1.000 45.77476 295 GLN G CA 1
ATOM 10390 C C . GLN D 1 295 ? 60.72800 66.82600 24.61000 1.000 47.81329 295 GLN G C 1
ATOM 10391 O O . GLN D 1 295 ? 60.86400 65.62500 24.34500 1.000 50.60956 295 GLN G O 1
ATOM 10397 N N . HIS D 1 296 ? 59.88400 67.25700 25.54300 1.000 48.51557 296 HIS G N 1
ATOM 10398 C CA . HIS D 1 296 ? 59.09500 66.28900 26.29700 1.000 48.07502 296 HIS G CA 1
ATOM 10399 C C . HIS D 1 296 ? 58.07700 65.58500 25.40700 1.000 48.72125 296 HIS G C 1
ATOM 10400 O O . HIS D 1 296 ? 57.81400 64.38900 25.58300 1.000 46.59797 296 HIS G O 1
ATOM 10407 N N . LEU D 1 297 ? 57.48600 66.31400 24.45200 1.000 46.98200 297 LEU G N 1
ATOM 10408 C CA . LEU D 1 297 ? 56.53300 65.69500 23.53500 1.000 49.58944 297 LEU G CA 1
ATOM 10409 C C . LEU D 1 297 ? 57.22700 64.70400 22.60200 1.000 50.11416 297 LEU G C 1
ATOM 10410 O O . LEU D 1 297 ? 56.69100 63.62300 22.33000 1.000 48.95714 297 LEU G O 1
ATOM 10415 N N . ILE D 1 298 ? 58.42400 65.05000 22.11200 1.000 48.56697 298 ILE G N 1
ATOM 10416 C CA . ILE D 1 298 ? 59.17200 64.13400 21.25300 1.000 46.69612 298 ILE G CA 1
ATOM 10417 C C . ILE D 1 298 ? 59.59200 62.89000 22.02900 1.000 48.92587 298 ILE G C 1
ATOM 10418 O O . ILE D 1 298 ? 59.51000 61.76600 21.51600 1.000 46.16583 298 ILE G O 1
ATOM 10423 N N . ASP D 1 299 ? 60.06000 63.06500 23.27400 1.000 49.49233 299 ASP G N 1
ATOM 10424 C CA . ASP D 1 299 ? 60.35400 61.90600 24.10900 1.000 47.49297 299 ASP G CA 1
ATOM 10425 C C . ASP D 1 299 ? 59.14800 61.00400 24.22500 1.000 48.02562 299 ASP G C 1
ATOM 10426 O O . ASP D 1 299 ? 59.28700 59.78100 24.33600 1.000 51.30921 299 ASP G O 1
ATOM 10431 N N . LEU D 1 300 ? 57.95700 61.58900 24.19100 1.000 46.70972 300 LEU G N 1
ATOM 10432 C CA . LEU D 1 300 ? 56.74300 60.81100 24.36300 1.000 50.26179 300 LEU G CA 1
ATOM 10433 C C . LEU D 1 300 ? 56.37900 60.04300 23.08900 1.000 48.71883 300 LEU G C 1
ATOM 10434 O O . LEU D 1 300 ? 55.98800 58.87300 23.17200 1.000 47.35978 300 LEU G O 1
ATOM 10439 N N . PHE D 1 301 ? 56.52200 60.65900 21.90600 1.000 45.29287 301 PHE G N 1
ATOM 10440 C CA . PHE D 1 301 ? 56.39000 59.89800 20.66200 1.000 49.52661 301 PHE G CA 1
ATOM 10441 C C . PHE D 1 301 ? 57.27100 58.67500 20.69800 1.000 46.24869 301 PHE G C 1
ATOM 10442 O O . PHE D 1 301 ? 56.87500 57.58000 20.28400 1.000 45.73575 301 PHE G O 1
ATOM 10450 N N . ASN D 1 302 ? 58.51600 58.87900 21.10100 1.000 46.74900 302 ASN G N 1
ATOM 10451 C CA . ASN D 1 302 ? 59.51000 57.83900 20.95100 1.000 46.86775 302 ASN G CA 1
ATOM 10452 C C . ASN D 1 302 ? 59.33000 56.70400 21.94600 1.000 49.17952 302 ASN G C 1
ATOM 10453 O O . ASN D 1 302 ? 59.79200 55.59300 21.66300 1.000 50.43085 302 ASN G O 1
ATOM 10458 N N . MET D 1 303 ? 58.62200 56.92500 23.03300 1.000 44.64149 303 MET G N 1
ATOM 10459 C CA . MET D 1 303 ? 58.36600 55.85400 23.96600 1.000 46.80482 303 MET G CA 1
ATOM 10460 C C . MET D 1 303 ? 57.47800 54.80800 23.35100 1.000 44.79373 303 MET G C 1
ATOM 10461 O O . MET D 1 303 ? 57.59200 53.64300 23.67000 1.000 46.24636 303 MET G O 1
ATOM 10466 N N . ILE D 1 304 ? 56.59400 55.22100 22.46200 1.000 46.21796 304 ILE G N 1
ATOM 10467 C CA . ILE D 1 304 ? 55.63800 54.30100 21.86900 1.000 46.37103 304 ILE G CA 1
ATOM 10468 C C . ILE D 1 304 ? 55.89400 54.06700 20.38800 1.000 46.94394 304 ILE G C 1
ATOM 10469 O O . ILE D 1 304 ? 55.01900 53.59600 19.68900 1.000 49.50489 304 ILE G O 1
ATOM 10474 N N . ASP D 1 305 ? 57.09700 54.37100 19.92600 1.000 45.99488 305 ASP G N 1
ATOM 10475 C CA . ASP D 1 305 ? 57.46000 54.20600 18.51900 1.000 46.33406 305 ASP G CA 1
ATOM 10476 C C . ASP D 1 305 ? 56.37300 54.75300 17.65200 1.000 50.39448 305 ASP G C 1
ATOM 10477 O O . ASP D 1 305 ? 55.69000 54.02600 16.95700 1.000 47.46998 305 ASP G O 1
ATOM 10482 N N . ALA D 1 306 ? 56.24500 56.05500 17.66000 1.000 45.06174 306 ALA G N 1
ATOM 10483 C CA . ALA D 1 306 ? 55.12800 56.65300 16.94400 1.000 47.93490 306 ALA G CA 1
ATOM 10484 C C . ALA D 1 306 ? 55.53800 57.41500 15.68700 1.000 44.37397 306 ALA G C 1
ATOM 10485 O O . ALA D 1 306 ? 54.67100 57.94200 14.99300 1.000 41.52587 306 ALA G O 1
ATOM 10487 N N . GLU D 1 307 ? 56.82600 57.49100 15.37200 1.000 43.02255 307 GLU G N 1
ATOM 10488 C CA . GLU D 1 307 ? 57.24300 58.40800 14.32300 1.000 44.62592 307 GLU G CA 1
ATOM 10489 C C . GLU D 1 307 ? 56.62700 58.05900 12.97200 1.000 45.76630 307 GLU G C 1
ATOM 10490 O O . GLU D 1 307 ? 56.57800 58.92300 12.09200 1.000 41.02684 307 GLU G O 1
ATOM 10496 N N . ASN D 1 308 ? 56.13200 56.83100 12.79700 1.000 41.39956 308 ASN G N 1
ATOM 10497 C CA . ASN D 1 308 ? 55.50500 56.43900 11.54400 1.000 44.46955 308 ASN G CA 1
ATOM 10498 C C . ASN D 1 308 ? 53.98800 56.61300 11.54800 1.000 44.29372 308 ASN G C 1
ATOM 10499 O O . ASN D 1 308 ? 53.37000 56.48700 10.48300 1.000 42.38233 308 ASN G O 1
ATOM 10504 N N . MET D 1 309 ? 53.36500 56.88700 12.70000 1.000 39.83391 309 MET G N 1
ATOM 10505 C CA . MET D 1 309 ? 51.91800 57.08400 12.74800 1.000 37.17288 309 MET G CA 1
ATOM 10506 C C . MET D 1 309 ? 51.49500 58.54000 12.73200 1.000 36.37257 309 MET G C 1
ATOM 10507 O O . MET D 1 309 ? 50.29900 58.80900 12.60200 1.000 38.66510 309 MET G O 1
ATOM 10512 N N . LEU D 1 310 ? 52.41200 59.48100 12.89200 1.000 34.07789 310 LEU G N 1
ATOM 10513 C CA . LEU D 1 310 ? 52.02800 60.88200 13.00700 1.000 35.89816 310 LEU G CA 1
ATOM 10514 C C . LEU D 1 310 ? 51.93300 61.53100 11.63500 1.000 38.63080 310 LEU G C 1
ATOM 10515 O O . LEU D 1 310 ? 52.78400 61.30400 10.76600 1.000 36.38391 310 LEU G O 1
ATOM 10520 N N . LEU D 1 311 ? 50.89400 62.34700 11.44400 1.000 40.99026 311 LEU G N 1
ATOM 10521 C CA . LEU D 1 311 ? 50.63600 63.01800 10.16800 1.000 37.05218 311 LEU G CA 1
ATOM 10522 C C . LEU D 1 311 ? 50.53900 64.51400 10.40800 1.000 39.07792 311 LEU G C 1
ATOM 10523 O O . LEU D 1 311 ? 49.72000 64.95900 11.21700 1.000 39.63379 311 LEU G O 1
ATOM 10528 N N . TYR D 1 312 ? 51.35400 65.28600 9.69500 1.000 41.51499 312 TYR G N 1
ATOM 10529 C CA . TYR D 1 312 ? 51.28000 66.73400 9.79600 1.000 42.72297 312 TYR G CA 1
ATOM 10530 C C . TYR D 1 312 ? 49.99500 67.27500 9.17600 1.000 43.94028 312 TYR G C 1
ATOM 10531 O O . TYR D 1 312 ? 49.57000 66.84600 8.10100 1.000 45.27353 312 TYR G O 1
ATOM 10540 N N . SER D 1 313 ? 49.38400 68.24100 9.85000 1.000 46.41565 313 SER G N 1
ATOM 10541 C CA . SER D 1 313 ? 48.27200 68.98500 9.28300 1.000 44.89670 313 SER G CA 1
ATOM 10542 C C . SER D 1 313 ? 48.31200 70.38100 9.86300 1.000 48.34483 313 SER G C 1
ATOM 10543 O O . SER D 1 313 ? 48.88300 70.62000 10.93100 1.000 47.95911 313 SER G O 1
ATOM 10546 N N . SER D 1 314 ? 47.63100 71.30100 9.19500 1.000 51.03078 314 SER G N 1
ATOM 10547 C CA . SER D 1 314 ? 47.62900 72.71100 9.64500 1.000 56.32653 314 SER G CA 1
ATOM 10548 C C . SER D 1 314 ? 46.23100 73.11800 10.11200 1.000 56.60362 314 SER G C 1
ATOM 10549 O O . SER D 1 314 ? 46.13800 74.13600 10.81500 1.000 58.41690 314 SER G O 1
ATOM 10552 N N . ASP D 1 315 ? 45.19900 72.36300 9.72300 1.000 50.50532 315 ASP G N 1
ATOM 10553 C CA . ASP D 1 315 ? 43.82100 72.73300 10.05300 1.000 53.41115 315 ASP G CA 1
ATOM 10554 C C . ASP D 1 315 ? 43.49100 74.14100 9.56100 1.000 60.57041 315 ASP G C 1
ATOM 10555 O O . ASP D 1 315 ? 42.70500 74.86000 10.18400 1.000 64.61240 315 ASP G O 1
ATOM 10560 N N . TYR D 1 316 ? 44.11400 74.55200 8.45900 1.000 60.27409 316 TYR G N 1
ATOM 10561 C CA . TYR D 1 316 ? 43.77500 75.82000 7.82700 1.000 61.42284 316 TYR G CA 1
ATOM 10562 C C . TYR D 1 316 ? 42.27700 75.85900 7.52200 1.000 62.12252 316 TYR G C 1
ATOM 10563 O O . TYR D 1 316 ? 41.71300 74.85700 7.05100 1.000 54.48297 316 TYR G O 1
ATOM 10572 N N . PRO D 1 317 ? 41.58300 76.98300 7.81800 1.000 67.98063 317 PRO G N 1
ATOM 10573 C CA . PRO D 1 317 ? 42.12300 78.18600 8.46100 1.000 71.26459 317 PRO G CA 1
ATOM 10574 C C . PRO D 1 317 ? 41.54900 78.44900 9.86200 1.000 74.46864 317 PRO G C 1
ATOM 10575 O O . PRO D 1 317 ? 41.05300 79.55300 10.09000 1.000 77.72978 317 PRO G O 1
ATOM 10579 N N . HIS D 1 318 ? 41.59200 77.47100 10.76800 1.000 73.94820 318 HIS G N 1
ATOM 10580 C CA . HIS D 1 318 ? 40.98100 77.63400 12.08200 1.000 76.30652 318 HIS G CA 1
ATOM 10581 C C . HIS D 1 318 ? 41.89300 78.44900 13.00200 1.000 78.76421 318 HIS G C 1
ATOM 10582 O O . HIS D 1 318 ? 42.99000 78.87600 12.62200 1.000 75.03516 318 HIS G O 1
ATOM 10589 N N . TRP D 1 319 ? 41.43300 78.66100 14.24400 1.000 79.52543 319 TRP G N 1
ATOM 10590 C CA . TRP D 1 319 ? 42.15000 79.55500 15.15100 1.000 80.36308 319 TRP G CA 1
ATOM 10591 C C . TRP D 1 319 ? 43.40200 78.90100 15.74200 1.000 77.88934 319 TRP G C 1
ATOM 10592 O O . TRP D 1 319 ? 44.42300 79.57400 15.92000 1.000 76.76439 319 TRP G O 1
ATOM 10603 N N . ASP D 1 320 ? 43.36300 77.59700 16.03100 1.000 74.48109 320 ASP G N 1
ATOM 10604 C CA . ASP D 1 320 ? 44.56600 76.91000 16.49400 1.000 71.95971 320 ASP G CA 1
ATOM 10605 C C . ASP D 1 320 ? 45.40200 76.41500 15.31700 1.000 73.59518 320 ASP G C 1
ATOM 10606 O O . ASP D 1 320 ? 46.11000 75.40700 15.44000 1.000 71.38602 320 ASP G O 1
ATOM 10611 N N . PHE D 1 321 ? 45.32100 77.12100 14.18000 1.000 71.59939 321 PHE G N 1
ATOM 10612 C CA . PHE D 1 321 ? 46.08700 76.77700 12.98200 1.000 71.45583 321 PHE G CA 1
ATOM 10613 C C . PHE D 1 321 ? 47.57300 76.62300 13.30600 1.000 72.09051 321 PHE G C 1
ATOM 10614 O O . PHE D 1 321 ? 48.14100 77.39600 14.08600 1.000 71.85306 321 PHE G O 1
ATOM 10622 N N . ASP D 1 322 ? 48.19700 75.60700 12.69900 1.000 71.09297 322 ASP G N 1
ATOM 10623 C CA . ASP D 1 322 ? 49.60300 75.26900 12.92000 1.000 70.83433 322 ASP G CA 1
ATOM 10624 C C . ASP D 1 322 ? 50.39400 75.57100 11.64400 1.000 71.65758 322 ASP G C 1
ATOM 10625 O O . ASP D 1 322 ? 50.19800 74.91100 10.61900 1.000 63.92818 322 ASP G O 1
ATOM 10630 N N . SER D 1 323 ? 51.29900 76.55600 11.71300 1.000 77.25614 323 SER G N 1
ATOM 10631 C CA . SER D 1 323 ? 52.18200 76.85800 10.58200 1.000 76.92698 323 SER G CA 1
ATOM 10632 C C . SER D 1 323 ? 53.26700 75.78200 10.45700 1.000 73.33274 323 SER G C 1
ATOM 10633 O O . SER D 1 323 ? 53.75100 75.26800 11.47500 1.000 72.92752 323 SER G O 1
ATOM 10636 N N . PRO D 1 324 ? 53.68600 75.42800 9.20900 1.000 69.87147 324 PRO G N 1
ATOM 10637 C CA . PRO D 1 324 ? 54.63100 74.31100 9.02700 1.000 66.33573 324 PRO G CA 1
ATOM 10638 C C . PRO D 1 324 ? 55.92800 74.44900 9.81600 1.000 67.17829 324 PRO G C 1
ATOM 10639 O O . PRO D 1 324 ? 56.25000 73.58400 10.63600 1.000 64.80262 324 PRO G O 1
ATOM 10643 N N . GLY D 1 325 ? 56.68500 75.52300 9.58200 1.000 70.88388 325 GLY G N 1
ATOM 10644 C CA . GLY D 1 325 ? 57.99700 75.64800 10.18900 1.000 70.10978 325 GLY G CA 1
ATOM 10645 C C . GLY D 1 325 ? 58.00400 75.87600 11.68600 1.000 74.06139 325 GLY G C 1
ATOM 10646 O O . GLY D 1 325 ? 59.08300 76.06400 12.25500 1.000 72.05547 325 GLY G O 1
ATOM 10647 N N . HIS D 1 326 ? 56.84100 75.84300 12.34500 1.000 75.34524 326 HIS G N 1
ATOM 10648 C CA . HIS D 1 326 ? 56.73900 76.17400 13.76100 1.000 75.51494 326 HIS G CA 1
ATOM 10649 C C . HIS D 1 326 ? 56.43500 74.97400 14.65500 1.000 74.84123 326 HIS G C 1
ATOM 10650 O O . HIS D 1 326 ? 56.51900 75.10500 15.88500 1.000 73.05939 326 HIS G O 1
ATOM 10657 N N . VAL D 1 327 ? 56.10900 73.81200 14.08100 1.000 69.80908 327 VAL G N 1
ATOM 10658 C CA . VAL D 1 327 ? 55.42600 72.74900 14.82100 1.000 72.81227 327 VAL G CA 1
ATOM 10659 C C . VAL D 1 327 ? 56.37700 71.93300 15.69900 1.000 74.04342 327 VAL G C 1
ATOM 10660 O O . VAL D 1 327 ? 56.32300 72.01300 16.93700 1.000 80.08565 327 VAL G O 1
ATOM 10664 N N . LEU D 1 328 ? 57.24200 71.13600 15.06800 1.000 67.55243 328 LEU G N 1
ATOM 10665 C CA . LEU D 1 328 ? 58.11900 70.21700 15.78200 1.000 63.13867 328 LEU G CA 1
ATOM 10666 C C . LEU D 1 328 ? 59.57700 70.52900 15.46500 1.000 63.57459 328 LEU G C 1
ATOM 10667 O O . LEU D 1 328 ? 60.30000 69.67800 14.93200 1.000 58.19289 328 LEU G O 1
ATOM 10672 N N . ARG D 1 329 ? 60.01400 71.75100 15.79000 1.000 63.27619 329 ARG G N 1
ATOM 10673 C CA . ARG D 1 329 ? 61.34500 72.20300 15.38700 1.000 64.48117 329 ARG G CA 1
ATOM 10674 C C . ARG D 1 329 ? 62.44500 71.29500 15.92300 1.000 61.23414 329 ARG G C 1
ATOM 10675 O O . ARG D 1 329 ? 63.51400 71.19200 15.31300 1.000 63.08824 329 ARG G O 1
ATOM 10683 N N . GLY D 1 330 ? 62.20600 70.63100 17.04900 1.000 59.49088 330 GLY G N 1
ATOM 10684 C CA . GLY D 1 330 ? 63.20400 69.78500 17.66300 1.000 53.76756 330 GLY G CA 1
ATOM 10685 C C . GLY D 1 330 ? 63.25600 68.36800 17.16000 1.000 57.88855 330 GLY G C 1
ATOM 10686 O O . GLY D 1 330 ? 64.08600 67.58600 17.63600 1.000 56.10239 330 GLY G O 1
ATOM 10687 N N . LEU D 1 331 ? 62.38500 68.00300 16.22000 1.000 55.13593 331 LEU G N 1
ATOM 10688 C CA . LEU D 1 331 ? 62.46100 66.68600 15.60600 1.000 52.49012 331 LEU G CA 1
ATOM 10689 C C . LEU D 1 331 ? 63.76200 66.54200 14.82400 1.000 51.73959 331 LEU G C 1
ATOM 10690 O O . LEU D 1 331 ? 64.21600 67.48300 14.16800 1.000 54.84450 331 LEU G O 1
ATOM 10695 N N . LYS D 1 332 ? 64.31200 65.34600 14.82100 1.000 48.92486 332 LYS G N 1
ATOM 10696 C CA . LYS D 1 332 ? 65.45900 65.09200 13.98500 1.000 51.74223 332 LYS G CA 1
ATOM 10697 C C . LYS D 1 332 ? 64.95200 65.11900 12.54000 1.000 51.88245 332 LYS G C 1
ATOM 10698 O O . LYS D 1 332 ? 63.77800 64.89100 12.29800 1.000 49.68279 332 LYS G O 1
ATOM 10704 N N . PRO D 1 333 ? 65.83200 65.37300 11.56900 1.000 52.88596 333 PRO G N 1
ATOM 10705 C CA . PRO D 1 333 ? 65.36900 65.54700 10.17200 1.000 55.19911 333 PRO G CA 1
ATOM 10706 C C . PRO D 1 333 ? 64.71600 64.31000 9.56500 1.000 51.23680 333 PRO G C 1
ATOM 10707 O O . PRO D 1 333 ? 63.72200 64.44200 8.84000 1.000 51.09785 333 PRO G O 1
ATOM 10711 N N . GLU D 1 334 ? 65.23700 63.10900 9.83200 1.000 50.64024 334 GLU G N 1
ATOM 10712 C CA . GLU D 1 334 ? 64.60100 61.90200 9.30800 1.000 52.31657 334 GLU G CA 1
ATOM 10713 C C . GLU D 1 334 ? 63.20400 61.71600 9.89900 1.000 49.57558 334 GLU G C 1
ATOM 10714 O O . GLU D 1 334 ? 62.26900 61.30600 9.19600 1.000 47.27759 334 GLU G O 1
ATOM 10720 N N . ALA D 1 335 ? 63.03500 62.02900 11.18900 1.000 49.86004 335 ALA G N 1
ATOM 10721 C CA . ALA D 1 335 ? 61.71700 61.93000 11.81600 1.000 46.78543 335 ALA G CA 1
ATOM 10722 C C . ALA D 1 335 ? 60.77800 62.99900 11.28000 1.000 43.80659 335 ALA G C 1
ATOM 10723 O O . ALA D 1 335 ? 59.60400 62.72600 11.01200 1.000 43.71416 335 ALA G O 1
ATOM 10725 N N . ARG D 1 336 ? 61.28700 64.22000 11.11500 1.000 44.92386 336 ARG G N 1
ATOM 10726 C CA . ARG D 1 336 ? 60.49400 65.31700 10.57200 1.000 43.49317 336 ARG G CA 1
ATOM 10727 C C . ARG D 1 336 ? 59.98900 65.00600 9.16200 1.000 47.87685 336 ARG G C 1
ATOM 10728 O O . ARG D 1 336 ? 58.82800 65.28700 8.83200 1.000 47.80167 336 ARG G O 1
ATOM 10736 N N . ARG D 1 337 ? 60.86000 64.44100 8.31500 1.000 45.48253 337 ARG G N 1
ATOM 10737 C CA . ARG D 1 337 ? 60.48000 64.03200 6.96600 1.000 45.06363 337 ARG G CA 1
ATOM 10738 C C . ARG D 1 337 ? 59.34600 63.01200 6.98500 1.000 42.82505 337 ARG G C 1
ATOM 10739 O O . ARG D 1 337 ? 58.42900 63.07700 6.15900 1.000 38.37245 337 ARG G O 1
ATOM 10747 N N . LYS D 1 338 ? 59.39900 62.04700 7.90800 1.000 40.58730 338 LYS G N 1
ATOM 10748 C CA . LYS D 1 338 ? 58.30400 61.08900 8.03700 1.000 41.30744 338 LYS G CA 1
ATOM 10749 C C . LYS D 1 338 ? 56.99300 61.78900 8.37400 1.000 42.55798 338 LYS G C 1
ATOM 10750 O O . LYS D 1 338 ? 55.95300 61.53200 7.74700 1.000 41.71637 338 LYS G O 1
ATOM 10756 N N . ILE D 1 339 ? 57.02300 62.68700 9.35800 1.000 40.81442 339 ILE G N 1
ATOM 10757 C CA . ILE D 1 339 ? 55.77200 63.24900 9.85200 1.000 41.11150 339 ILE G CA 1
ATOM 10758 C C . ILE D 1 339 ? 55.21700 64.30000 8.90500 1.000 40.09831 339 ILE G C 1
ATOM 10759 O O . ILE D 1 339 ? 53.99800 64.42500 8.77300 1.000 42.73013 339 ILE G O 1
ATOM 10764 N N . PHE D 1 340 ? 56.06800 65.05700 8.22200 1.000 38.25601 340 PHE G N 1
ATOM 10765 C CA . PHE D 1 340 ? 55.57200 66.08100 7.30700 1.000 43.23313 340 PHE G CA 1
ATOM 10766 C C . PHE D 1 340 ? 55.27900 65.58700 5.88900 1.000 42.70528 340 PHE G C 1
ATOM 10767 O O . PHE D 1 340 ? 54.60000 66.30400 5.14200 1.000 41.26571 340 PHE G O 1
ATOM 10775 N N . TYR D 1 341 ? 55.75400 64.39600 5.49600 1.000 41.23796 341 TYR G N 1
ATOM 10776 C CA . TYR D 1 341 ? 55.64000 63.96400 4.09900 1.000 40.11784 341 TYR G CA 1
ATOM 10777 C C . TYR D 1 341 ? 55.50900 62.44600 3.92300 1.000 38.47058 341 TYR G C 1
ATOM 10778 O O . TYR D 1 341 ? 54.48000 61.95700 3.44600 1.000 38.40009 341 TYR G O 1
ATOM 10787 N N . GLU D 1 342 ? 56.54100 61.69300 4.30400 1.000 36.72699 342 GLU G N 1
ATOM 10788 C CA . GLU D 1 342 ? 56.63600 60.28400 3.92500 1.000 37.41014 342 GLU G CA 1
ATOM 10789 C C . GLU D 1 342 ? 55.45800 59.45900 4.44400 1.000 40.53258 342 GLU G C 1
ATOM 10790 O O . GLU D 1 342 ? 54.89900 58.62800 3.71800 1.000 40.02893 342 GLU G O 1
ATOM 10796 N N . ASN D 1 343 ? 55.08100 59.64500 5.71600 1.000 42.62681 343 ASN G N 1
ATOM 10797 C CA . ASN D 1 343 ? 54.03400 58.80100 6.28300 1.000 38.33554 343 ASN G CA 1
ATOM 10798 C C . ASN D 1 343 ? 52.72400 58.95000 5.52100 1.000 39.11921 343 ASN G C 1
ATOM 10799 O O . ASN D 1 343 ? 52.00000 57.96900 5.31300 1.000 38.91663 343 ASN G O 1
ATOM 10804 N N . ALA D 1 344 ? 52.37100 60.18100 5.16200 1.000 37.29254 344 ALA G N 1
ATOM 10805 C CA . ALA D 1 344 ? 51.13100 60.43400 4.43900 1.000 38.65890 344 ALA G CA 1
ATOM 10806 C C . ALA D 1 344 ? 51.25500 60.02500 2.97700 1.000 38.77925 344 ALA G C 1
ATOM 10807 O O . ALA D 1 344 ? 50.31700 59.46500 2.40400 1.000 39.80779 344 ALA G O 1
ATOM 10809 N N . LYS D 1 345 ? 52.39500 60.32000 2.35500 1.000 39.57756 345 LYS G N 1
ATOM 10810 C CA . LYS D 1 345 ? 52.62000 59.87400 0.98600 1.000 42.74353 345 LYS G CA 1
ATOM 10811 C C . LYS D 1 345 ? 52.38000 58.38100 0.87000 1.000 41.78399 345 LYS G C 1
ATOM 10812 O O . LYS D 1 345 ? 51.78200 57.91400 -0.10200 1.000 42.00978 345 LYS G O 1
ATOM 10818 N N . GLN D 1 346 ? 52.81000 57.61900 1.87800 1.000 41.22645 346 GLN G N 1
ATOM 10819 C CA . GLN D 1 346 ? 52.64000 56.17700 1.84200 1.000 38.60782 346 GLN G CA 1
ATOM 10820 C C . GLN D 1 346 ? 51.20200 55.78600 2.15800 1.000 42.99170 346 GLN G C 1
ATOM 10821 O O . GLN D 1 346 ? 50.57700 55.02700 1.41000 1.000 44.82062 346 GLN G O 1
ATOM 10827 N N . LEU D 1 347 ? 50.64400 56.32300 3.24300 1.000 40.62057 347 LEU G N 1
ATOM 10828 C CA . LEU D 1 347 ? 49.27600 55.97700 3.61600 1.000 39.51074 347 LEU G CA 1
ATOM 10829 C C . LEU D 1 347 ? 48.30000 56.19400 2.46200 1.000 40.49042 347 LEU G C 1
ATOM 10830 O O . LEU D 1 347 ? 47.41200 55.36500 2.22100 1.000 38.03950 347 LEU G O 1
ATOM 10835 N N . TYR D 1 348 ? 48.43100 57.31600 1.75700 1.000 35.40791 348 TYR G N 1
ATOM 10836 C CA . TYR D 1 348 ? 47.50100 57.69000 0.70600 1.000 37.67305 348 TYR G CA 1
ATOM 10837 C C . TYR D 1 348 ? 47.99700 57.30300 -0.68600 1.000 41.22545 348 TYR G C 1
ATOM 10838 O O . TYR D 1 348 ? 47.32000 57.60000 -1.66900 1.000 35.35344 348 TYR G O 1
ATOM 10847 N N . ARG D 1 349 ? 49.15600 56.65200 -0.78000 1.000 40.70853 349 ARG G N 1
ATOM 10848 C CA . ARG D 1 349 ? 49.70300 56.14500 -2.04000 1.000 45.58595 349 ARG G CA 1
ATOM 10849 C C . ARG D 1 349 ? 49.75400 57.23800 -3.10600 1.000 45.63549 349 ARG G C 1
ATOM 10850 O O . ARG D 1 349 ? 49.26100 57.08200 -4.22700 1.000 41.61368 349 ARG G O 1
ATOM 10858 N N . LEU D 1 350 ? 50.38000 58.34300 -2.74300 1.000 41.27775 350 LEU G N 1
ATOM 10859 C CA . LEU D 1 350 ? 50.43500 59.48200 -3.63300 1.000 45.28678 350 LEU G CA 1
ATOM 10860 C C . LEU D 1 350 ? 51.62600 59.55400 -4.57600 1.000 47.15841 350 LEU G C 1
ATOM 10861 O O . LEU D 1 350 ? 52.68800 59.07800 -4.21100 1.000 43.76630 350 LEU G O 1
ATOM 10866 N N . ASP D 1 351 ? 51.41800 60.12200 -5.76400 1.000 49.44478 351 ASP G N 1
ATOM 10867 C CA . ASP D 1 351 ? 52.44000 60.27900 -6.83200 1.000 52.20723 351 ASP G CA 1
ATOM 10868 C C . ASP D 1 351 ? 52.18400 59.29800 -8.01300 1.000 51.37652 351 ASP G C 1
ATOM 10869 O O . ASP D 1 351 ? 51.83600 59.70200 -9.10200 1.000 54.92217 351 ASP G O 1
#

Solvent-accessible surface area: 44254 Å² total; per-residue (Å²): 173,23,1,0,0,0,0,4,0,32,5,82,28,111,31,0,38,110,58,5,132,86,69,42,91,60,47,0,46,74,70,10,11,41,80,17,50,14,54,18,76,16,59,85,25,92,40,64,165,109,0,100,5,107,91,42,39,85,11,3,28,43,30,103,45,0,24,126,37,1,4,105,56,66,111,13,44,12,0,0,0,0,0,28,1,3,28,0,3,1,10,6,19,9,48,15,0,20,22,0,1,30,2,1,0,47,13,0,42,59,75,1,3,59,106,51,125,1,0,28,0,0,0,0,1,5,4,10,14,6,126,33,2,16,174,16,0,66,116,16,5,70,55,113,30,8,12,0,0,0,0,0,0,1,2,76,27,2,0,0,21,79,61,2,11,34,0,0,86,0,0,10,134,45,32,10,7,0,0,0,7,8,30,3,0,2,4,15,10,11,23,28,1,4,0,1,5,39,4,8,26,22,1,1,13,13,1,2,8,5,1,0,1,6,4,1,0,0,1,0,2,0,28,4,0,4,57,115,23,95,104,0,69,0,0,2,0,14,2,3,2,1,12,0,0,6,12,5,16,17,0,15,43,7,4,109,41,2,126,88,23,0,84,93,6,115,87,51,0,6,61,9,0,80,80,14,2,23,0,0,2,0,12,13,13,97,10,148,67,96,76,43,4,12,51,1,2,90,25,4,76,1,41,70,3,0,0,1,0,1,0,3,6,35,48,14,33,11,19,9,44,119,5,16,170,54,19,140,90,95,6,59,131,53,1,7,45,79,12,1,65,137,9,13,173,9,136,168,22,1,0,0,0,0,2,0,19,5,89,31,124,30,0,29,108,57,12,130,103,62,42,82,54,81,0,38,84,89,5,11,16,70,13,54,12,49,18,88,19,55,66,36,74,62,52,86,80,0,112,5,101,91,39,45,86,2,3,30,43,38,111,38,0,24,131,42,1,6,116,53,72,59,14,37,18,0,0,0,1,0,25,0,5,28,0,3,1,9,6,20,9,37,17,0,20,15,0,1,32,2,0,1,40,12,0,38,55,73,2,3,63,104,53,124,0,0,25,0,0,0,1,1,3,3,9,14,4,124,32,2,19,169,16,0,66,116,26,6,67,58,116,30,8,14,0,0,0,4,0,0,1,3,83,28,2,2,0,19,79,61,2,13,37,2,4,63,0,0,7,137,54,50,12,6,0,0,2,6,6,32,4,0,3,4,17,11,11,22,29,2,3,1,0,6,44,4,8,24,23,1,1,16,12,1,2,7,5,2,0,2,6,4,2,1,0,1,1,2,0,27,4,0,4,61,115,32,102,93,0,64,0,0,3,1,15,1,2,3,3,11,0,2,5,12,2,18,20,0,16,44,6,5,118,42,2,121,90,31,0,89,86,9,120,72,61,0,6,62,9,0,80,80,10,1,24,0,0,1,0,12,12,10,99,10,143,69,97,79,39,5,10,50,2,5,87,23,10,97,0,53,77,2,0,0,2,0,2,0,2,0,21,50,15,35,10,26,11,53,121,4,16,169,57,19,159,95,109,9,62,120,36,3,9,36,76,11,4,59,129,11,13,195,13,144,171,23,0,1,1,0,0,1,0,34,6,100,30,114,32,0,28,101,67,14,143,106,74,37,90,64,51,0,40,77,65,5,14,45,78,16,53,13,50,20,80,14,64,78,35,88,36,51,80,122,1,112,6,110,76,44,51,83,14,3,28,35,20,90,53,1,26,145,38,1,6,99,55,65,103,11,63,33,0,0,0,1,0,26,0,3,27,0,4,0,11,6,17,8,43,12,0,22,21,0,2,29,2,0,0,41,15,0,42,60,89,1,2,71,98,59,88,3,0,27,0,0,0,2,1,4,4,10,13,5,110,63,4,2,126,14,0,56,112,29,5,69,55,113,31,7,12,0,0,0,0,0,0,0,2,83,28,3,0,0,20,78,63,2,13,36,0,0,62,0,0,16,133,52,32,11,5,0,0,1,6,6,32,3,0,2,4,17,11,9,24,34,2,4,0,0,7,37,2,8,28,26,2,1,14,9,1,3,9,6,1,0,1,6,4,2,2,0,1,2,1,0,22,2,0,4,58,115,34,92,116,0,64,0,0,4,0,16,2,2,5,3,9,0,2,5,12,1,20,12,0,12,39,8,5,103,39,1,134,81,30,0,86,90,8,118,80,57,0,6,55,8,0,78,75,12,1,28,0,1,2,0,12,13,9,96,8,140,69,95,79,44,4,14,49,2,5,87,26,7,86,1,48,77,3,0,0,2,0,1,0,1,4,31,43,20,35,14,24,8,45,134,3,17,170,52,20,160,105,98,8,65,128,33,2,6,34,68,13,2,71,143,6,12,175,18,150,146,16,1,0,1,0,0,2,0,41,6,93,31,108,30,0,29,97,57,10,114,104,66,37,92,61,50,0,48,77,69,8,14,45,78,16,55,10,21,16,128,19,54,116,36,98,41,38,180,77,3,100,5,88,92,42,44,79,11,2,26,43,27,104,35,0,23,135,37,2,8,114,53,56,102,13,60,32,0,0,0,2,0,27,0,4,28,0,1,1,8,6,21,11,42,21,0,18,8,0,1,18,1,0,0,44,12,0,36,56,70,1,4,60,100,60,84,3,0,27,0,1,0,1,2,3,3,11,13,4,129,32,1,15,162,11,0,68,108,28,4,66,50,118,31,7,12,0,0,0,0,0,0,0,1,85,27,2,0,0,18,81,62,2,12,38,0,0,67,0,0,15,132,46,29,11,7,0,0,0,8,6,33,3,0,2,4,17,12,9,21,33,1,4,0,1,5,36,4,10,29,28,1,1,13,12,1,2,9,5,1,0,1,6,3,1,1,0,0,1,1,0,24,3,0,4,58,120,30,90,120,0,66,0,0,3,0,16,1,2,1,1,9,1,1,4,12,4,21,13,0,15,39,7,7,114,46,4,132,91,32,0,85,90,6,119,87,63,0,10,64,9,0,72,62,10,1,29,0,0,1,0,11,7,8,82,10,136,68,92,77,43,4,12,52,1,2,80,26,6,82,1,37,78,4,1,0,2,1,2,0,0,6,50,60,16,39,12,28,12,42,140,20,7,198,53,19,106,88,85,3,62,122,49,2,8,41,67,11,2,63,143,14,11,174,10,149

Radius of gyration: 31.39 Å; Cα contacts (8 Å, |Δi|>4): 3134; chains: 4; bounding box: 88×79×77 Å

B-factor: mean 48.01, std 12.44, range [26.31, 103.08]

Organism: Geobacillus sp. (strain Y412MC10) (NCBI:txid481743)

Sequence (1388 aa):
KIIDVDVHNEQDDRALLPYLQEPWRSRVAASGIGYAGSGYYSPIGVMKKDSIPPGGGKAGSDPDYMIKQLIEGYNLDYAVLTGVVYNISSTHDPDYAAAICSAYNDYLIAEWLGKHKAFKGALAVATQDPLLAAREIDRIGGHPDIVEVMISSAARSPLGQRHYHPIYEAAARNGLPVAIHPGAEGGGSSTAPTAAGYPTRYIEWHTCLSQMFMAHLVSMVCEGVFVKYPNLKVVLVEGGVAWLPGLMWRLDKNYKALRATVPWLTRMPSEYIRDHCYLSTQPIEEPDNPQHLIDLFNMIDAENMLLYSSDYPHWDFDSPGHVLRGLKPEARRKIFYENAKQLYRLDKIIDVDVHNEQDDRALLPYLQEPWRSRVAASGIGYAGSGYYSPIGVMKKDSIPPGGGKAGSDPDYMIKQLIEGYNLDYAVLTGVVYNISSTHDPDYAAAICSAYNDYLIAEWLGKHKAFKGALAVATQDPLLAAREIDRIGGHPDIVEVMISSAARSPLGQRHYHPIYEAAARNGLPVAIHPGAEGGGSSTAPTAAGYPTRYIEWHTCLSQMFMAHLVSMVCEGVFVKYPNLKVVLVEGGVAWLPGLMWRLDKNYKALRATVPWLTRMPSEYIRDHCYLSTQPIEEPDNPQHLIDLFNMIDAENMLLYSSDYPHWDFDSPGHVLRGLKPEARRKIFYENAKQLYRLDKIIDVDVHNEQDDRALLPYLQEPWRSRVAASGIGYAGSGYYSPIGVMKKDSIPPGGGKAGSDPDYMIKQLIEGYNLDYAVLTGVVYNISSTHDPDYAAAICSAYNDYLIAEWLGKHKAFKGALAVATQDPLLAAREIDRIGGHPDIVEVMISSAARSPLGQRHYHPIYEAAARNGLPVAIHPGAEGGGSSTAPTAAGYPTRYIEWHTCLSQMFMAHLVSMVCEGVFVKYPNLKVVLVEGGVAWLPGLMWRLDKNYKALRATVPWLTRMPSEYIRDHCYLSTQPIEEPDNPQHLIDLFNMIDAENMLLYSSDYPHWDFDSPGHVLRGLKPEARRKIFYENAKQLYRLDKIIDVDVHNEQDDRALLPYLQEPWRSRVAASGIGYAGSGYYSPIGVMKKDSIPPGGGKAGSDPDYMIKQLIEGYNLDYAVLTGVVYNISSTHDPDYAAAICSAYNDYLIAEWLGKHKAFKGALAVATQDPLLAAREIDRIGGHPDIVEVMISSAARSPLGQRHYHPIYEAAARNGLPVAIHPGAEGGGSSTAPTAAGYPTRYIEWHTCLSQMFMAHLVSMVCEGVFVKYPNLKVVLVEGGVAWLPGLMWRLDKNYKALRATVPWLTRMPSEYIRDHCYLSTQPIEEPDNPQHLIDLFNMIDAENMLLYSSDYPHWDFDSPGHVLRGLKPEARRKIFYENAKQLYRLD